Protein 3D31 (pdb70)

Solvent-accessible surface area: 52824 Å² total; per-residue (Å²): 60,4,48,4,77,57,0,23,61,153,54,217,111,14,55,2,55,107,0,59,13,123,3,99,70,25,28,4,0,0,2,1,12,10,111,35,52,2,3,22,35,8,0,15,2,0,1,16,43,44,85,18,96,60,25,95,1,36,5,73,60,133,68,4,10,84,82,35,5,33,144,11,68,3,0,16,8,5,51,93,36,14,13,0,57,65,19,26,0,92,94,0,0,37,2,0,12,118,16,57,167,85,198,66,93,148,84,11,85,55,10,0,140,90,3,159,1,101,136,4,33,119,94,90,5,156,92,10,65,30,14,46,39,4,56,0,4,2,0,12,3,10,2,22,75,6,126,8,2,0,1,4,12,6,0,37,62,26,96,105,216,46,29,55,78,4,10,111,16,4,57,58,6,10,134,161,37,164,1,1,2,2,4,0,0,83,41,46,40,10,2,30,21,20,15,62,59,0,0,3,4,54,108,0,92,58,46,26,54,9,133,29,90,82,0,23,96,142,48,63,150,51,140,1,40,100,70,10,28,27,85,4,15,11,127,8,123,0,68,29,27,129,152,32,27,0,102,1,102,13,63,156,25,48,1,9,0,24,28,118,13,125,88,38,27,124,1,44,3,40,4,131,4,50,21,0,6,2,2,142,49,59,52,178,21,2,22,68,2,40,17,109,16,152,11,64,90,29,133,74,103,49,16,34,0,73,8,77,2,80,4,52,6,84,2,21,0,15,4,3,83,139,4,10,118,124,52,112,78,61,102,36,28,82,8,45,0,8,1,12,0,16,17,8,117,16,39,78,61,4,47,5,76,56,0,24,60,151,55,218,110,14,54,2,57,110,0,59,14,124,4,100,71,25,28,4,0,1,2,1,12,10,111,35,53,2,2,25,34,7,0,16,3,0,0,16,42,43,84,17,94,60,25,95,1,36,5,74,61,134,68,3,10,85,79,35,5,31,145,11,68,5,0,19,7,6,52,92,35,14,12,0,56,67,26,24,0,93,94,0,0,37,3,0,13,123,18,58,168,85,199,66,95,150,83,11,86,57,9,0,138,93,4,158,0,101,133,5,33,119,95,89,4,155,92,10,64,30,13,46,39,4,55,0,4,2,0,12,3,12,2,22,75,5,122,7,2,0,1,5,12,6,0,36,62,25,96,107,217,45,29,56,77,5,9,110,16,3,56,56,6,9,136,164,36,165,0,1,2,2,4,0,0,85,41,46,40,9,2,32,21,20,15,59,60,0,0,2,5,53,108,0,92,57,46,26,54,8,132,28,89,82,0,23,94,140,48,63,149,51,139,0,41,100,69,10,27,26,87,4,16,12,130,8,122,0,67,29,27,127,135,32,21,0,103,1,102,13,63,154,26,50,1,9,0,23,29,117,13,127,88,39,26,124,1,44,2,41,5,130,4,57,25,0,6,2,3,144,47,60,49,165,15,2,23,60,2,40,16,109,16,151,10,63,88,28,134,74,103,54,30,39,1,75,9,79,3,80,4,54,6,84,1,20,0,16,4,5,95,134,5,8,120,124,53,112,78,61,101,36,28,79,8,44,0,8,1,12,1,17,16,8,116,17,41,80,121,19,40,158,83,19,41,129,33,10,94,47,0,22,69,34,0,82,80,2,21,38,10,0,37,144,22,0,87,80,118,39,117,62,15,18,93,157,7,52,54,60,201,52,2,91,69,3,20,143,26,0,43,104,0,0,104,52,0,10,85,64,0,62,102,19,0,12,8,0,1,8,5,13,18,54,90,122,72,141,23,63,206,99,24,46,25,22,5,40,16,3,24,7,11,0,8,1,0,1,0,0,0,0,3,3,3,12,3,65,96,2,99,71,6,97,90,63,127,100,174,96,136,31,97,73,18,58,34,0,0,16,14,0,2,6,0,4,0,0,5,43,0,4,67,26,0,57,114,0,0,139,62,9,58,71,72,22,11,32,6,0,51,2,6,6,0,43,22,129,33,0,22,116,74,0,0,50,61,44,0,46,208,89,18,112,91,0,17,26,65,1,50,9,10,0,4,2,1,1,0,0,1,3,4,1,0,38,131,52,42,1,0,0,0,2,0,8,26,45,21,106,72,155,29,35,82,35,0,9,8,4,0,0,40,0,5,75,36,10,64,53,28,28,136,124,71,140,123,21,41,159,82,21,44,129,33,12,95,48,0,22,68,36,1,85,77,2,22,37,11,0,37,141,22,0,86,80,115,41,113,61,14,17,94,154,6,52,54,59,203,52,2,91,67,3,20,140,25,0,43,103,0,0,103,51,0,10,84,65,0,64,104,19,0,12,8,0,1,6,5,13,16,52,88,122,72,139,23,62,206,97,23,46,24,21,5,40,16,3,26,7,11,0,7,1,0,0,0,0,0,0,3,1,4,13,3,66,99,2,100,71,6,98,91,62,127,99,174,96,137,31,100,72,18,58,35,0,0,14,15,0,1,6,0,4,0,0,4,43,0,3,66,26,0,57,114,0,0,140,62,8,58,71,66,20,11,31,7,0,48,4,8,7,0,42,22,129,40,0,23,111,89,1,0,51,63,43,0,47,207,93,18,112,92,0,17,26,62,0,51,10,10,0,3,2,1,0,1,0,1,2,5,1,0,36,132,53,43,2,0,0,0,2,0,8,27,43,22,105,72,154,30,37,82,33,0,10,8,4,0,0,40,0,4,76,37,10,66,59,21,31,137,123,69,140

Secondary structure (DSSP, 8-state):
-EEEEEEEEE-SS-EEEEEEEEE-TT-EEEEE---THHHHHHHHHHHTSS--SEEEEEETTEE-TTS-HHHHT-EEE-TT----TTS-HHHHHHHHHHHH----HHHHHHHHHHTT-TTTTTS-GGGS-HHHHHHHHHHHHTTS--SEEEEESSSTTS-HHHHHHHHHHHHHHHHHTT-EEEEEES-HHHHHHH-SEEEEESSS-EEEEE-HHHHHSS--TTHHHHHH-S-EEEEEEEEEEETTEEEEEETTEEEEEESS--TT-EEEEEE-GGGEEEESS---BS-SEEEEEEEEEEEE-SSEEEEEEESSSEEEEEEETTHHHHS---TT-EEEEEE-GGG-EEE-/-EEEEEEEEE-SS-EEEEEEEEE-TT-EEEEE---THHHHHHHHHHHTSS--SEEEEEETTEE-TTS-HHHHT-EEE-TT----TTS-HHHHHHHHHHHH----HHHHHHHHHHTT-TTTTTS-GGGS-HHHHHHHHHHHHTTS--SEEEEESSSTTS-HHHHHHHHHHHHHHHHHTT-EEEEEES-HHHHHHH-SEEEEESSS-EEEEE-HHHHHSS--TTHHHHHH-S-EEEEEEEEEEETTEEEEEETTEEEEEESS--TT-EEEEEE-GGGEEEESS----S--EEEEEEEEEEEE-SSEEEEEEESSSEEEEEEEHHHHHHS---TT-EEEEEE-GGG-EEE-/-HHHHHHHHHHHHHHHHHHHHHHHHHHHHHHTHHHHHHHHH-HHHHHHHHHHHHHHHHHHHHHHHHHHHHHHHHTT---TTHHHHHHHHHGGGTS-HHHHHHHHHHHHSTTSTTTGGGTTT---TTSHHHHHHHHHHHHHHHHHHHHHHHHHHS-HHHHHHHHHTT--HHHHIIIIIHHHHHHHHHHHHHHHHHHHHT--HHHHHHH-TT--HHHHHHHHHHHSTTTTTHHHHHHHHHHHHHHHHHH-/-HHHHHHHHHHHHHHHHHHHHHHHHHHHHHHTHHHHHHHHH-HHHHHHHHHHHHHHHHHHHHHHHHHHHHHHHHTT---TTHHHHHHHHHGGGTS-HHHHHHHHHHHHSTTSTTTGGGTTT---TTSHHHHHHHHHHHHHHHHHHHHHHHHHHS-HHHHHHHHHTT--HHHHIIIIIHHHHHHHHHHHHHHHHHHHHT--HHHHHHH-TT--HHHHHHHHHHHSTTTTTHHHHHHHHHHHHHHHHHH-

Sequence (1192 aa):
MIEIESLSRKWKNFSLDNLSLKVESGEYFVILGPTGAGKTLFLELIAGFHVPDSGRILLDGKDVTDLSPEKHDIAFVYQNYSLFPHMNVKKNLEFGMRMKKIKDPKRVLDTARDLKIEHLLDRNPLTLSGGEQQRVALARALVTNPKILLLDEPLSALDPRTQENAREMLSVLHKKNKLTVLHITHDQTEARIMADRIAVVMDGKLIQVGKPEEIFEKPVEGRVASFVGFENVLKGRVISAEQGLLRIRVGEVVIDAAGDMEVGDQVYAFLRPENIALSKSSTQSSIRNSLQGRVTEAWVLGALVRVKVDCGVPLNVLITRRSAEEMELSPGVQIYARFKASSVHVLRMIEIESLSRKWKNFSLDNLSLKVESGEYFVILGPTGAGKTLFLELIAGFHVPDSGRILLDGKDVTDLSPEKHDIAFVYQNYSLFPHMNVKKNLEFGMRMKKIKDPKRVLDTARDLKIEHLLDRNPLTLSGGEQQRVALARALVTNPKILLLDEPLSALDPRTQENAREMLSVLHKKNKLTVLHITHDQTEARIMADRIAVVMDGKLIQVGKPEEIFEKPVEGRVASFVGFENVLKGRVISAEQGLLRIRVGEVVIDAAGDMEVGDQVYAFLRPENIALSKSSTQSSIRNSLQGRVTEAWVLGALVRVKVDCGVPLNVLITRRSAEEMELSPGVQIYARFKASSVHVLRPLTFVFSFLLLVLFLFIFLTLSNMIFEQITEDFSGLVKAAGNRSVISSIFLSLYAGFLATLLALLLGAPTGYILARFDFPGKRLVESIIDVPVVVPHTVAGIALLTVFGSRGLIGEPLESYIQFRDALPGIVVAMLFVSMPYLANSAREGFKSVDPRLENAARSLGAPLWKAFFFVTLPLSARYLLIGSVMTWARAISEFGAVVILAYYPMVGPTLIYDRFISYGLSASRPIAVLLILVTLSIFLVIRPLTFVFSFLLLVLFLFIFLTLSNMIFEQITEDFSGLVKAAGNRSVISSIFLSLYAGFLATLLALLLGAPTGYILARFDFPGKRLVESIIDVPVVVPHTVAGIALLTVFGSRGLIGEPLESYIQFRDALPGIVVAMLFVSMPYLANSAREGFKSVDPRLENAARSLGAPLWKAFFFVTLPLSARYLLIGSVMTWARAISEFGAVVILAYYPMVGPTLIYDRFISYGLSASRPIAVLLILVTLSIFLVIR

GO terms:
  GO:0005515 protein binding (F, IPI)

B-factor: mean 101.83, std 33.11, range [4.25, 200.0]

Structure (mmCIF, N/CA/C/O backbone):
data_3D31
#
_entry.id   3D31
#
_cell.length_a   92.840
_cell.length_b   139.460
_cell.length_c   207.330
_cell.angle_alpha   90.00
_cell.angle_beta   90.00
_cell.angle_gamma   90.00
#
_symmetry.space_group_name_H-M   'P 21 21 21'
#
loop_
_entity.id
_entity.type
_entity.pdbx_description
1 polymer 'Sulfate/molybdate ABC transporter, ATP-binding protein'
2 polymer 'Sulfate/molybdate ABC transporter, permease protein'
3 non-polymer TUNGSTATE(VI)ION
#
loop_
_atom_site.group_PDB
_atom_site.id
_atom_site.type_symbol
_atom_site.label_atom_id
_atom_site.label_alt_id
_atom_site.label_comp_id
_atom_site.label_asym_id
_atom_site.label_entity_id
_atom_site.label_seq_id
_atom_site.pdbx_PDB_ins_code
_atom_site.Cartn_x
_atom_site.Cartn_y
_atom_site.Cartn_z
_atom_site.occupancy
_atom_site.B_iso_or_equiv
_atom_site.auth_seq_id
_atom_site.auth_comp_id
_atom_site.auth_asym_id
_atom_site.auth_atom_id
_atom_site.pdbx_PDB_model_num
ATOM 1 N N . MET A 1 1 ? 41.542 105.412 221.526 1.00 68.65 1 MET A N 1
ATOM 2 C CA . MET A 1 1 ? 42.145 105.953 222.779 1.00 68.65 1 MET A CA 1
ATOM 3 C C . MET A 1 1 ? 42.083 107.481 222.827 1.00 68.65 1 MET A C 1
ATOM 4 O O . MET A 1 1 ? 41.684 108.073 223.839 1.00 68.65 1 MET A O 1
ATOM 9 N N . ILE A 1 2 ? 42.475 108.119 221.726 1.00 60.29 2 ILE A N 1
ATOM 10 C CA . ILE A 1 2 ? 42.500 109.573 221.654 1.00 60.29 2 ILE A CA 1
ATOM 11 C C . ILE A 1 2 ? 41.291 110.151 220.953 1.00 60.29 2 ILE A C 1
ATOM 12 O O . ILE A 1 2 ? 41.049 109.872 219.781 1.00 60.29 2 ILE A O 1
ATOM 17 N N . GLU A 1 3 ? 40.523 110.954 221.671 1.00 60.49 3 GLU A N 1
ATOM 18 C CA . GLU A 1 3 ? 39.387 111.598 221.056 1.00 60.49 3 GLU A CA 1
ATOM 19 C C . GLU A 1 3 ? 39.378 113.085 221.348 1.00 60.49 3 GLU A C 1
ATOM 20 O O . GLU A 1 3 ? 39.369 113.499 222.513 1.00 60.49 3 GLU A O 1
ATOM 26 N N . ILE A 1 4 ? 39.414 113.883 220.285 1.00 73.50 4 ILE A N 1
ATOM 27 C CA . ILE A 1 4 ? 39.340 115.326 220.417 1.00 73.50 4 ILE A CA 1
ATOM 28 C C . ILE A 1 4 ? 37.890 115.631 220.089 1.00 73.50 4 ILE A C 1
ATOM 29 O O . ILE A 1 4 ? 37.391 115.230 219.030 1.00 73.50 4 ILE A O 1
ATOM 34 N N . GLU A 1 5 ? 37.217 116.352 220.998 1.00 72.17 5 GLU A N 1
ATOM 35 C CA . GLU A 1 5 ? 35.785 116.700 220.917 1.00 72.17 5 GLU A CA 1
ATOM 36 C C . GLU A 1 5 ? 35.536 118.176 220.798 1.00 72.17 5 GLU A C 1
ATOM 37 O O . GLU A 1 5 ? 35.673 118.926 221.766 1.00 72.17 5 GLU A O 1
ATOM 43 N N . SER A 1 6 ? 35.184 118.629 219.600 1.00 84.12 6 SER A N 1
ATOM 44 C CA . SER A 1 6 ? 34.870 120.059 219.392 1.00 84.12 6 SER A CA 1
ATOM 45 C C . SER A 1 6 ? 35.962 120.926 220.005 1.00 84.12 6 SER A C 1
ATOM 46 O O . SER A 1 6 ? 35.589 121.852 220.757 1.00 84.12 6 SER A O 1
ATOM 49 N N . LEU A 1 7 ? 37.233 120.745 219.681 1.00 103.26 7 LEU A N 1
ATOM 50 C CA . LEU A 1 7 ? 38.315 121.496 220.287 1.00 103.26 7 LEU A CA 1
ATOM 51 C C . LEU A 1 7 ? 38.492 122.850 219.637 1.00 103.26 7 LEU A C 1
ATOM 52 O O . LEU A 1 7 ? 38.199 123.033 218.453 1.00 103.26 7 LEU A O 1
ATOM 57 N N . SER A 1 8 ? 38.975 123.797 220.431 1.00 73.37 8 SER A N 1
ATOM 58 C CA . SER A 1 8 ? 39.209 125.170 219.988 1.00 73.37 8 SER A CA 1
ATOM 59 C C . SER A 1 8 ? 40.067 125.914 221.014 1.00 73.37 8 SE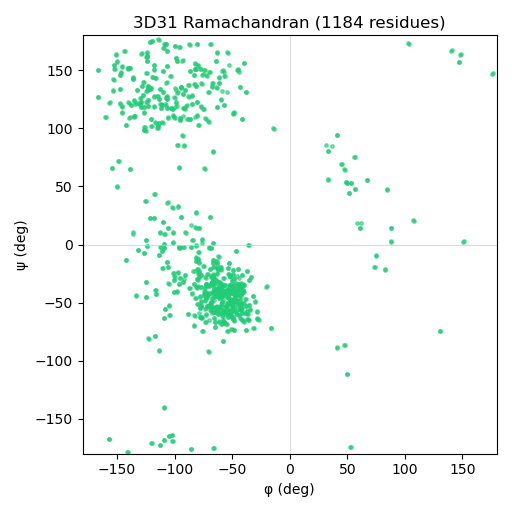R A C 1
ATOM 60 O O . SER A 1 8 ? 39.753 125.941 222.208 1.00 73.37 8 SER A O 1
ATOM 63 N N . ARG A 1 9 ? 41.153 126.513 220.543 1.00 83.44 9 ARG A N 1
ATOM 64 C CA . ARG A 1 9 ? 42.058 127.268 221.397 1.00 83.44 9 ARG A CA 1
ATOM 65 C C . ARG A 1 9 ? 42.615 128.393 220.539 1.00 83.44 9 ARG A C 1
ATOM 66 O O . ARG A 1 9 ? 42.803 128.217 219.333 1.00 83.44 9 ARG A O 1
ATOM 74 N N . LYS A 1 10 ? 42.865 129.552 221.142 1.00 105.78 10 LYS A N 1
ATOM 75 C CA . LYS A 1 10 ? 43.382 130.683 220.379 1.00 105.78 10 LYS A CA 1
ATOM 76 C C . LYS A 1 10 ? 44.644 131.309 220.931 1.00 105.78 10 LYS A C 1
ATOM 77 O O . LYS A 1 10 ? 44.663 131.831 222.039 1.00 105.78 10 LYS A O 1
ATOM 83 N N . TRP A 1 11 ? 45.696 131.259 220.127 1.00 134.79 11 TRP A N 1
ATOM 84 C CA . TRP A 1 11 ? 46.974 131.822 220.503 1.00 134.79 11 TRP A CA 1
ATOM 85 C C . TRP A 1 11 ? 47.240 133.068 219.663 1.00 134.79 11 TRP A C 1
ATOM 86 O O . TRP A 1 11 ? 46.336 133.559 218.984 1.00 134.79 11 TRP A O 1
ATOM 97 N N . LYS A 1 12 ? 48.467 133.580 219.700 1.00 120.20 12 LYS A N 1
ATOM 98 C CA . LYS A 1 12 ? 48.796 134.783 218.944 1.00 120.20 12 LYS A CA 1
ATOM 99 C C . LYS A 1 12 ? 49.066 134.588 217.447 1.00 120.20 12 LYS A C 1
ATOM 100 O O . LYS A 1 12 ? 49.119 135.564 216.699 1.00 120.20 12 LYS A O 1
ATOM 106 N N . ASN A 1 13 ? 49.226 133.343 217.003 1.00 174.19 13 ASN A N 1
ATOM 107 C CA . ASN A 1 13 ? 49.475 133.081 215.583 1.00 174.19 13 ASN A CA 1
ATOM 108 C C . ASN A 1 13 ? 48.785 131.824 215.047 1.00 174.19 13 ASN A C 1
ATOM 109 O O . ASN A 1 13 ? 48.710 131.628 213.833 1.00 174.19 13 ASN A O 1
ATOM 114 N N . PHE A 1 14 ? 48.283 130.981 215.948 1.00 124.78 14 PHE A N 1
ATOM 115 C CA . PHE A 1 14 ? 47.614 129.741 215.555 1.00 124.78 14 PHE A CA 1
ATOM 116 C C . PHE A 1 14 ? 46.186 129.707 216.087 1.00 124.78 14 PHE A C 1
ATOM 117 O O . PHE A 1 14 ? 45.936 130.020 217.251 1.00 124.78 14 PHE A O 1
ATOM 125 N N . SER A 1 15 ? 45.252 129.328 215.226 1.00 114.57 15 SER A N 1
ATOM 126 C CA . SER A 1 15 ? 43.852 129.257 215.611 1.00 114.57 15 SER A CA 1
ATOM 127 C C . SER A 1 15 ? 43.298 127.865 215.379 1.00 114.57 15 SER A C 1
ATOM 128 O O . SER A 1 15 ? 43.389 127.332 214.274 1.00 114.57 15 SER A O 1
ATOM 131 N N . LEU A 1 16 ? 42.740 127.268 216.424 1.00 114.66 16 LEU A N 1
ATOM 132 C CA . LEU A 1 16 ? 42.141 125.947 216.303 1.00 114.66 16 LEU A CA 1
ATOM 133 C C . LEU A 1 16 ? 40.632 126.086 216.475 1.00 114.66 16 LEU A C 1
ATOM 134 O O . LEU A 1 16 ? 40.168 126.501 217.538 1.00 114.66 16 LEU A O 1
ATOM 139 N N . ASP A 1 17 ? 39.867 125.745 215.440 1.00 101.45 17 ASP A N 1
ATOM 140 C CA . ASP A 1 17 ? 38.415 125.824 215.525 1.00 101.45 17 ASP A CA 1
ATOM 141 C C . ASP A 1 17 ? 37.746 124.487 215.231 1.00 101.45 17 ASP A C 1
ATOM 142 O O . ASP A 1 17 ? 38.133 123.773 214.300 1.00 101.45 17 ASP A O 1
ATOM 147 N N . ASN A 1 18 ? 36.767 124.151 216.068 1.00 109.96 18 ASN A N 1
ATOM 148 C CA . ASN A 1 18 ? 35.986 122.924 215.942 1.00 109.96 18 ASN A CA 1
ATOM 149 C C . ASN A 1 18 ? 36.783 121.750 215.383 1.00 109.96 18 ASN A C 1
ATOM 150 O O . ASN A 1 18 ? 36.710 121.433 214.195 1.00 109.96 18 ASN A O 1
ATOM 155 N N . LEU A 1 19 ? 37.557 121.110 216.245 1.00 94.07 19 LEU A N 1
ATOM 156 C CA . LEU A 1 19 ? 38.339 119.967 215.823 1.00 94.07 19 LEU A CA 1
ATOM 157 C C . LEU A 1 19 ? 37.802 118.718 216.483 1.00 94.07 19 LEU A C 1
ATOM 158 O O . LEU A 1 19 ? 37.737 118.622 217.712 1.00 94.07 19 LEU A O 1
ATOM 163 N N . SER A 1 20 ? 37.399 117.764 215.659 1.00 72.58 20 SER A N 1
ATOM 164 C CA . SER A 1 20 ? 36.888 116.512 216.176 1.00 72.58 20 SER A CA 1
ATOM 165 C C . SER A 1 20 ? 37.626 115.348 215.524 1.00 72.58 20 SER A C 1
ATOM 166 O O . SER A 1 20 ? 37.740 115.290 214.306 1.00 72.58 20 SER A O 1
ATOM 169 N N . LEU A 1 21 ? 38.136 114.429 216.337 1.00 79.25 21 LEU A N 1
ATOM 170 C CA . LEU A 1 21 ? 38.853 113.279 215.802 1.00 79.25 21 LEU A CA 1
ATOM 171 C C . LEU A 1 21 ? 38.758 112.097 216.725 1.00 79.25 21 LEU A C 1
ATOM 172 O O . LEU A 1 21 ? 38.591 112.253 217.930 1.00 79.25 21 LEU A O 1
ATOM 177 N N . LYS A 1 22 ? 38.893 110.912 216.146 1.00 83.73 22 LYS A N 1
ATOM 178 C CA . LYS A 1 22 ? 38.853 109.683 216.907 1.00 83.73 22 LYS A CA 1
ATOM 179 C C . LYS A 1 22 ? 39.988 108.786 216.439 1.00 83.73 22 LYS A C 1
ATOM 180 O O . LYS A 1 22 ? 39.970 108.293 215.309 1.00 83.73 22 LYS A O 1
ATOM 186 N N . VAL A 1 23 ? 40.997 108.603 217.282 1.00 59.57 23 VAL A N 1
ATOM 187 C CA . VAL A 1 23 ? 42.086 107.697 216.939 1.00 59.57 23 VAL A CA 1
ATOM 188 C C . VAL A 1 23 ? 41.744 106.445 217.751 1.00 59.57 23 VAL A C 1
ATOM 189 O O . VAL A 1 23 ? 41.690 106.516 218.985 1.00 59.57 23 VAL A O 1
ATOM 193 N N . GLU A 1 24 ? 41.476 105.321 217.075 1.00 72.82 24 GLU A N 1
ATOM 194 C CA . GLU A 1 24 ? 41.130 104.080 217.775 1.00 72.82 24 GLU A CA 1
ATOM 195 C C . GLU A 1 24 ? 42.386 103.368 218.245 1.00 72.82 24 GLU A C 1
ATOM 196 O O . GLU A 1 24 ? 43.448 103.491 217.625 1.00 72.82 24 GLU A O 1
ATOM 202 N N . SER A 1 25 ? 42.259 102.620 219.340 1.00 73.11 25 SER A N 1
ATOM 203 C CA . SER A 1 25 ? 43.383 101.894 219.925 1.00 73.11 25 SER A CA 1
ATOM 204 C C . SER A 1 25 ? 44.296 101.160 218.927 1.00 73.11 25 SER A C 1
ATOM 205 O O . SER A 1 25 ? 43.816 100.498 218.002 1.00 73.11 25 SER A O 1
ATOM 208 N N . GLY A 1 26 ? 45.610 101.294 219.127 1.00 83.48 26 GLY A N 1
ATOM 209 C CA . GLY A 1 26 ? 46.591 100.638 218.274 1.00 83.48 26 GLY A CA 1
ATOM 210 C C . GLY A 1 26 ? 46.794 101.238 216.892 1.00 83.48 26 GLY A C 1
ATOM 211 O O . GLY A 1 26 ? 47.710 100.859 216.163 1.00 83.48 26 GLY A O 1
ATOM 212 N N . GLU A 1 27 ? 45.935 102.179 216.534 1.00 63.35 27 GLU A N 1
ATOM 213 C CA . GLU A 1 27 ? 45.997 102.846 215.245 1.00 63.35 27 GLU A CA 1
ATOM 214 C C . GLU A 1 27 ? 47.130 103.890 215.241 1.00 63.35 27 GLU A C 1
ATOM 215 O O . GLU A 1 27 ? 47.332 104.591 216.235 1.00 63.35 27 GLU A O 1
ATOM 221 N N . TYR A 1 28 ? 47.883 103.980 214.143 1.00 41.28 28 TYR A N 1
ATOM 222 C CA . TYR A 1 28 ? 48.966 104.965 214.034 1.00 41.28 28 TYR A CA 1
ATOM 223 C C . TYR A 1 28 ? 48.406 106.159 213.258 1.00 41.28 28 TYR A C 1
ATOM 224 O O . TYR A 1 28 ? 48.554 106.244 212.033 1.00 41.28 28 TYR A O 1
ATOM 233 N N . PHE A 1 29 ? 47.757 107.073 213.977 1.00 65.61 29 PHE A N 1
ATOM 234 C CA . PHE A 1 29 ? 47.131 108.241 213.362 1.00 65.61 29 PHE A CA 1
ATOM 235 C C . PHE A 1 29 ? 48.104 109.370 213.073 1.00 65.61 29 PHE A C 1
ATOM 236 O O . PHE A 1 29 ? 48.934 109.694 213.904 1.00 65.61 29 PHE A O 1
ATOM 244 N N . VAL A 1 30 ? 47.989 109.981 211.900 1.00 62.61 30 VAL A N 1
ATOM 245 C CA . VAL A 1 30 ? 48.895 111.064 211.531 1.00 62.61 30 VAL A CA 1
ATOM 246 C C . VAL A 1 30 ? 48.232 112.382 211.136 1.00 62.61 30 VAL A C 1
ATOM 247 O O . VAL A 1 30 ? 47.429 112.431 210.211 1.00 62.61 30 VAL A O 1
ATOM 251 N N . ILE A 1 31 ? 48.574 113.456 211.837 1.00 66.07 31 ILE A N 1
ATOM 252 C CA . ILE A 1 31 ? 48.033 114.764 211.508 1.00 66.07 31 ILE A CA 1
ATOM 253 C C . ILE A 1 31 ? 49.024 115.383 210.525 1.00 66.07 31 ILE A C 1
ATOM 254 O O . ILE A 1 31 ? 50.231 115.346 210.754 1.00 66.07 31 ILE A O 1
ATOM 259 N N . LEU A 1 32 ? 48.507 115.936 209.427 1.00 59.75 32 LEU A N 1
ATOM 260 C CA . LEU A 1 32 ? 49.340 116.499 208.366 1.00 59.75 32 LEU A CA 1
ATOM 261 C C . LEU A 1 32 ? 48.993 117.927 208.002 1.00 59.75 32 LEU A C 1
ATOM 262 O O . LEU A 1 32 ? 47.819 118.279 207.943 1.00 59.75 32 LEU A O 1
ATOM 267 N N . GLY A 1 33 ? 50.014 118.745 207.760 1.00 132.48 33 GLY A N 1
ATOM 268 C CA . GLY A 1 33 ? 49.759 120.120 207.373 1.00 132.48 33 GLY A CA 1
ATOM 269 C C . GLY A 1 33 ? 50.486 121.230 208.106 1.00 132.48 33 GLY A C 1
ATOM 270 O O . GLY A 1 33 ? 51.422 121.822 207.551 1.00 132.48 33 GLY A O 1
ATOM 271 N N . PRO A 1 34 ? 50.084 121.534 209.359 1.00 200.00 34 PRO A N 1
ATOM 272 C CA . PRO A 1 34 ? 50.684 122.591 210.189 1.00 200.00 34 PRO A CA 1
ATOM 273 C C . PRO A 1 34 ? 52.204 122.711 210.108 1.00 200.00 34 PRO A C 1
ATOM 274 O O . PRO A 1 34 ? 52.894 121.756 209.752 1.00 200.00 34 PRO A O 1
ATOM 278 N N . THR A 1 35 ? 52.716 123.897 210.428 1.00 183.85 35 THR A N 1
ATOM 279 C CA . THR A 1 35 ? 54.153 124.135 210.391 1.00 183.85 35 THR A CA 1
ATOM 280 C C . THR A 1 35 ? 54.636 124.612 211.764 1.00 183.85 35 THR A C 1
ATOM 281 O O . THR A 1 35 ? 54.183 125.639 212.274 1.00 183.85 35 THR A O 1
ATOM 285 N N . GLY A 1 36 ? 55.536 123.831 212.358 1.00 141.32 36 GLY A N 1
ATOM 286 C CA . GLY A 1 36 ? 56.115 124.146 213.656 1.00 141.32 36 GLY A CA 1
ATOM 287 C C . GLY A 1 36 ? 55.200 124.700 214.731 1.00 141.32 36 GLY A C 1
ATOM 288 O O . GLY A 1 36 ? 54.653 123.947 215.537 1.00 141.32 36 GLY A O 1
ATOM 289 N N . ALA A 1 37 ? 55.057 126.023 214.754 1.00 118.72 37 ALA A N 1
ATOM 290 C CA . ALA A 1 37 ? 54.218 126.705 215.732 1.00 118.72 37 ALA A CA 1
ATOM 291 C C . ALA A 1 37 ? 52.959 125.898 216.000 1.00 118.72 37 ALA A C 1
ATOM 292 O O . ALA A 1 37 ? 52.643 125.583 217.144 1.00 118.72 37 ALA A O 1
ATOM 294 N N . GLY A 1 38 ? 52.250 125.552 214.934 1.00 116.17 38 GLY A N 1
ATOM 295 C CA . GLY A 1 38 ? 51.026 124.788 215.084 1.00 116.17 38 GLY A CA 1
ATOM 296 C C . GLY A 1 38 ? 51.226 123.395 215.650 1.00 116.17 38 GLY A C 1
ATOM 297 O O . GLY A 1 38 ? 50.858 123.123 216.795 1.00 116.17 38 GLY A O 1
ATOM 298 N N . LYS A 1 39 ? 51.806 122.514 214.836 1.00 105.21 39 LYS A N 1
ATOM 299 C CA . LYS A 1 39 ? 52.067 121.127 215.217 1.00 105.21 39 LYS A CA 1
ATOM 300 C C . LYS A 1 39 ? 52.339 120.995 216.708 1.00 105.21 39 LYS A C 1
ATOM 301 O O . LYS A 1 39 ? 51.516 120.487 217.468 1.00 105.21 39 LYS A O 1
ATOM 307 N N . THR A 1 40 ? 53.506 121.479 217.108 1.00 78.10 40 THR A N 1
ATOM 308 C CA . THR A 1 40 ? 53.958 121.418 218.487 1.00 78.10 40 THR A CA 1
ATOM 309 C C . THR A 1 40 ? 52.928 121.834 219.537 1.00 78.10 40 THR A C 1
ATOM 310 O O . THR A 1 40 ? 52.858 121.229 220.603 1.00 78.10 40 THR A O 1
ATOM 314 N N . LEU A 1 41 ? 52.118 122.846 219.247 1.00 56.93 41 LEU A N 1
ATOM 315 C CA . LEU A 1 41 ? 51.120 123.287 220.222 1.00 56.93 41 LEU A CA 1
ATOM 316 C C . LEU A 1 41 ? 49.921 122.371 220.269 1.00 56.93 41 LEU A C 1
ATOM 317 O O . LEU A 1 41 ? 49.489 121.967 221.342 1.00 56.93 41 LEU A O 1
ATOM 322 N N . PHE A 1 42 ? 49.379 122.052 219.101 1.00 66.61 42 PHE A N 1
ATOM 323 C CA . PHE A 1 42 ? 48.240 121.157 219.026 1.00 66.61 42 PHE A CA 1
ATOM 324 C C . PHE A 1 42 ? 48.546 119.933 219.888 1.00 66.61 42 PHE A C 1
ATOM 325 O O . PHE A 1 42 ? 47.718 119.489 220.686 1.00 66.61 42 PHE A O 1
ATOM 333 N N . LEU A 1 43 ? 49.754 119.399 219.729 1.00 41.82 43 LEU A N 1
ATOM 334 C CA . LEU A 1 43 ? 50.187 118.241 220.484 1.00 41.82 43 LEU A CA 1
ATOM 335 C C . LEU A 1 43 ? 50.316 118.557 221.955 1.00 41.82 43 LEU A C 1
ATOM 336 O O . LEU A 1 43 ? 49.957 117.735 222.791 1.00 41.82 43 LEU A O 1
ATOM 341 N N . GLU A 1 44 ? 50.831 119.741 222.277 1.00 62.81 44 GLU A N 1
ATOM 342 C CA . GLU A 1 44 ? 50.986 120.133 223.677 1.00 62.81 44 GLU A CA 1
ATOM 343 C C . GLU A 1 44 ? 49.618 120.222 224.349 1.00 62.81 44 GLU A C 1
ATOM 344 O O . GLU A 1 44 ? 49.446 119.786 225.489 1.00 62.81 44 GLU A O 1
ATOM 350 N N . LEU A 1 45 ? 48.643 120.774 223.638 1.00 69.49 45 LEU A N 1
ATOM 351 C CA . LEU A 1 45 ? 47.294 120.885 224.174 1.00 69.49 45 LEU A CA 1
ATOM 352 C C . LEU A 1 45 ? 46.731 119.495 224.471 1.00 69.49 45 LEU A C 1
ATOM 353 O O . LEU A 1 45 ? 46.028 119.300 225.471 1.00 69.49 45 LEU A O 1
ATOM 358 N N . ILE A 1 46 ? 47.033 118.534 223.597 1.00 40.81 46 ILE A N 1
ATOM 359 C CA . ILE A 1 46 ? 46.597 117.146 223.795 1.00 40.81 46 ILE A CA 1
ATOM 360 C C . ILE A 1 46 ? 47.243 116.662 225.109 1.00 40.81 46 ILE A C 1
ATOM 361 O O . ILE A 1 46 ? 46.553 116.194 226.026 1.00 40.81 46 ILE A O 1
ATOM 366 N N . ALA A 1 47 ? 48.569 116.808 225.187 1.00 62.04 47 ALA A N 1
ATOM 367 C CA . ALA A 1 47 ? 49.362 116.400 226.344 1.00 62.04 47 ALA A CA 1
ATOM 368 C C . ALA A 1 47 ? 49.001 117.151 227.624 1.00 62.04 47 ALA A C 1
ATOM 369 O O . ALA A 1 47 ? 49.456 116.801 228.709 1.00 62.04 47 ALA A O 1
ATOM 371 N N . GLY A 1 48 ? 48.191 118.191 227.493 1.00 80.71 48 GLY A N 1
ATOM 372 C CA . GLY A 1 48 ? 47.768 118.935 228.662 1.00 80.71 48 GLY A CA 1
ATOM 373 C C . GLY A 1 48 ? 48.674 120.038 229.188 1.00 80.71 48 GLY A C 1
ATOM 374 O O . GLY A 1 48 ? 48.927 120.112 230.385 1.00 80.71 48 GLY A O 1
ATOM 375 N N . PHE A 1 49 ? 49.166 120.901 228.311 1.00 90.29 49 PHE A N 1
ATOM 376 C CA . PHE A 1 49 ? 50.008 122.007 228.742 1.00 90.29 49 PHE A CA 1
ATOM 377 C C . PHE A 1 49 ? 49.235 123.277 228.463 1.00 90.29 49 PHE A C 1
ATOM 378 O O . PHE A 1 49 ? 49.625 124.372 228.863 1.00 90.29 49 PHE A O 1
ATOM 386 N N . HIS A 1 50 ? 48.130 123.112 227.755 1.00 98.18 50 HIS A N 1
ATOM 387 C CA . HIS A 1 50 ? 47.274 124.222 227.402 1.00 98.18 50 HIS A CA 1
ATOM 388 C C . HIS A 1 50 ? 45.832 123.789 227.537 1.00 98.18 50 HIS A C 1
ATOM 389 O O . HIS A 1 50 ? 45.417 122.813 226.921 1.00 98.18 50 HIS A O 1
ATOM 396 N N . VAL A 1 51 ? 45.074 124.495 228.364 1.00 66.57 51 VAL A N 1
ATOM 397 C CA . VAL A 1 51 ? 43.668 124.170 228.514 1.00 66.57 51 VAL A CA 1
ATOM 398 C C . VAL A 1 51 ? 42.980 124.867 227.332 1.00 66.57 51 VAL A C 1
ATOM 399 O O . VAL A 1 51 ? 43.329 125.995 226.977 1.00 66.57 51 VAL A O 1
ATOM 403 N N . PRO A 1 52 ? 42.023 124.190 226.683 1.00 84.68 52 PRO A N 1
ATOM 404 C CA . PRO A 1 52 ? 41.336 124.815 225.550 1.00 84.68 52 PRO A CA 1
ATOM 405 C C . PRO A 1 52 ? 40.485 126.018 225.963 1.00 84.68 52 PRO A C 1
ATOM 406 O O . PRO A 1 52 ? 40.503 126.448 227.122 1.00 84.68 52 PRO A O 1
ATOM 410 N N . ASP A 1 53 ? 39.761 126.572 224.992 1.00 92.60 53 ASP A N 1
ATOM 411 C CA . ASP A 1 53 ? 38.858 127.690 225.240 1.00 92.60 53 ASP A CA 1
ATOM 412 C C . ASP A 1 53 ? 37.488 127.036 225.306 1.00 92.60 53 ASP A C 1
ATOM 413 O O . ASP A 1 53 ? 36.652 127.374 226.152 1.00 92.60 53 ASP A O 1
ATOM 418 N N . SER A 1 54 ? 37.289 126.081 224.401 1.00 90.45 54 SER A N 1
ATOM 419 C CA . SER A 1 54 ? 36.062 125.301 224.309 1.00 90.45 54 SER A CA 1
ATOM 420 C C . SER A 1 54 ? 36.447 123.891 223.865 1.00 90.45 54 SER A C 1
ATOM 421 O O . SER A 1 54 ? 37.478 123.695 223.224 1.00 90.45 54 SER A O 1
ATOM 424 N N . GLY A 1 55 ? 35.642 122.902 224.222 1.00 68.00 55 GLY A N 1
ATOM 425 C CA . GLY A 1 55 ? 35.950 121.545 223.806 1.00 68.00 55 GLY A CA 1
ATOM 426 C C . GLY A 1 55 ? 36.548 120.622 224.857 1.00 68.00 55 GLY A C 1
ATOM 427 O O . GLY A 1 55 ? 36.903 121.049 225.965 1.00 68.00 55 GLY A O 1
ATOM 428 N N . ARG A 1 56 ? 36.663 119.347 224.485 1.00 83.92 56 ARG A N 1
ATOM 429 C CA . ARG A 1 56 ? 37.200 118.304 225.350 1.00 83.92 56 ARG A CA 1
ATOM 430 C C . ARG A 1 56 ? 38.320 117.473 224.710 1.00 83.92 56 ARG A C 1
ATOM 431 O O . ARG A 1 56 ? 38.517 117.484 223.490 1.00 83.92 56 ARG A O 1
ATOM 439 N N . ILE A 1 57 ? 39.039 116.749 225.561 1.00 64.83 57 ILE A N 1
ATOM 440 C CA . ILE A 1 57 ? 40.136 115.874 225.169 1.00 64.83 57 ILE A CA 1
ATOM 441 C C . ILE A 1 57 ? 39.949 114.592 226.011 1.00 64.83 57 ILE A C 1
ATOM 442 O O . ILE A 1 57 ? 39.927 114.644 227.246 1.00 64.83 57 ILE A O 1
ATOM 447 N N . LEU A 1 58 ? 39.775 113.451 225.343 1.00 68.18 58 LEU A N 1
ATOM 448 C CA . LEU A 1 58 ? 39.521 112.192 226.040 1.00 68.18 58 LEU A CA 1
ATOM 449 C C . LEU A 1 58 ? 40.472 111.074 225.705 1.00 68.18 58 LEU A C 1
ATOM 450 O O . LEU A 1 58 ? 40.285 110.364 224.713 1.00 68.18 58 LEU A O 1
ATOM 455 N N . LEU A 1 59 ? 41.467 110.888 226.559 1.00 72.58 59 LEU A N 1
ATOM 456 C CA . LEU A 1 59 ? 42.471 109.843 226.365 1.00 72.58 59 LEU A CA 1
ATOM 457 C C . LEU A 1 59 ? 42.083 108.560 227.090 1.00 72.58 59 LEU A C 1
ATOM 458 O O . LEU A 1 59 ? 41.770 108.597 228.284 1.00 72.58 59 LEU A O 1
ATOM 463 N N . ASP A 1 60 ? 42.110 107.432 226.374 1.00 99.93 60 ASP A N 1
ATOM 464 C CA . ASP A 1 60 ? 41.756 106.142 226.966 1.00 99.93 60 ASP A CA 1
ATOM 465 C C . ASP A 1 60 ? 40.302 106.248 227.432 1.00 99.93 60 ASP A C 1
ATOM 466 O O . ASP A 1 60 ? 39.812 105.412 228.182 1.00 99.93 60 ASP A O 1
ATOM 471 N N . GLY A 1 61 ? 39.618 107.288 226.957 1.00 60.49 61 GLY A N 1
ATOM 472 C CA . GLY A 1 61 ? 38.239 107.520 227.341 1.00 60.49 61 GLY A CA 1
ATOM 473 C C . GLY A 1 61 ? 38.082 108.356 228.614 1.00 60.49 61 GLY A C 1
ATOM 474 O O . GLY A 1 61 ? 36.994 108.407 229.182 1.00 60.49 61 GLY A O 1
ATOM 475 N N . LYS A 1 62 ? 39.150 109.016 229.066 1.00 61.77 62 LYS A N 1
ATOM 476 C CA . LYS A 1 62 ? 39.097 109.849 230.273 1.00 61.77 62 LYS A CA 1
ATOM 477 C C . LYS A 1 62 ? 39.123 111.334 229.886 1.00 61.77 62 LYS A C 1
ATOM 478 O O . LYS A 1 62 ? 39.996 111.759 229.127 1.00 61.77 62 LYS A O 1
ATOM 484 N N . ASP A 1 63 ? 38.168 112.119 230.383 1.00 70.84 63 ASP A N 1
ATOM 485 C CA . ASP A 1 63 ? 38.148 113.550 230.070 1.00 70.84 63 ASP A CA 1
ATOM 486 C C . ASP A 1 63 ? 39.315 114.171 230.823 1.00 70.84 63 ASP A C 1
ATOM 487 O O . ASP A 1 63 ? 39.267 114.327 232.047 1.00 70.84 63 ASP A O 1
ATOM 492 N N . VAL A 1 64 ? 40.366 114.522 230.091 1.00 64.34 64 VAL A N 1
ATOM 493 C CA . VAL A 1 64 ? 41.573 115.075 230.702 1.00 64.34 64 VAL A CA 1
ATOM 494 C C . VAL A 1 64 ? 41.814 116.543 230.404 1.00 64.34 64 VAL A C 1
ATOM 495 O O . VAL A 1 64 ? 42.726 117.154 230.959 1.00 64.34 64 VAL A O 1
ATOM 499 N N . THR A 1 65 ? 40.975 117.099 229.537 1.00 77.40 65 THR A N 1
ATOM 500 C CA . THR A 1 65 ? 41.077 118.495 229.102 1.00 77.40 65 THR A CA 1
ATOM 501 C C . THR A 1 65 ? 41.411 119.494 230.222 1.00 77.40 65 THR A C 1
ATOM 502 O O . THR A 1 65 ? 42.014 120.551 229.969 1.00 77.40 65 THR A O 1
ATOM 506 N N . ASP A 1 66 ? 41.048 119.131 231.454 1.00 65.64 66 ASP A N 1
ATOM 507 C CA . ASP A 1 66 ? 41.284 119.972 232.631 1.00 65.64 66 ASP A CA 1
ATOM 508 C C . ASP A 1 66 ? 42.140 119.291 233.704 1.00 65.64 66 ASP A C 1
ATOM 509 O O . ASP A 1 66 ? 42.069 119.657 234.877 1.00 65.64 66 ASP A O 1
ATOM 514 N N . LEU A 1 67 ? 42.931 118.294 233.314 1.00 94.74 67 LEU A N 1
ATOM 515 C CA . LEU A 1 67 ? 43.798 117.604 234.266 1.00 94.74 67 LEU A CA 1
ATOM 516 C C . LEU A 1 67 ? 45.226 118.058 234.043 1.00 94.74 67 LEU A C 1
ATOM 517 O O . LEU A 1 67 ? 45.473 119.067 233.383 1.00 94.74 67 LEU A O 1
ATOM 522 N N . SER A 1 68 ? 46.172 117.311 234.594 1.00 83.91 68 SER A N 1
ATOM 523 C CA . SER A 1 68 ? 47.565 117.650 234.409 1.00 83.91 68 SER A CA 1
ATOM 524 C C . SER A 1 68 ? 48.320 116.560 233.674 1.00 83.91 68 SER A C 1
ATOM 525 O O . SER A 1 68 ? 47.939 115.392 233.701 1.00 83.91 68 SER A O 1
ATOM 528 N N . PRO A 1 69 ? 49.409 116.943 232.997 1.00 79.77 69 PRO A N 1
ATOM 529 C CA . PRO A 1 69 ? 50.308 116.101 232.207 1.00 79.77 69 PRO A CA 1
ATOM 530 C C . PRO A 1 69 ? 50.662 114.783 232.870 1.00 79.77 69 PRO A C 1
ATOM 531 O O . PRO A 1 69 ? 50.613 113.726 232.228 1.00 79.77 69 PRO A O 1
ATOM 535 N N . GLU A 1 70 ? 51.031 114.856 234.151 1.00 77.14 70 GLU A N 1
ATOM 536 C CA . GLU A 1 70 ? 51.396 113.663 234.918 1.00 77.14 70 GLU A CA 1
ATOM 537 C C . GLU A 1 70 ? 50.198 112.714 234.972 1.00 77.14 70 GLU A C 1
ATOM 538 O O . GLU A 1 70 ? 50.362 111.485 234.971 1.00 77.14 70 GLU A O 1
ATOM 544 N N . LYS A 1 71 ? 49.000 113.300 235.020 1.00 78.77 71 LYS A N 1
ATOM 545 C CA . LYS A 1 71 ? 47.758 112.535 235.074 1.00 78.77 71 LYS A CA 1
ATOM 546 C C . LYS A 1 71 ? 47.280 112.016 233.721 1.00 78.77 71 LYS A C 1
ATOM 547 O O . LYS A 1 71 ? 46.631 110.971 233.657 1.00 78.77 71 LYS A O 1
ATOM 553 N N . HIS A 1 72 ? 47.598 112.734 232.643 1.00 63.68 72 HIS A N 1
ATOM 554 C CA . HIS A 1 72 ? 47.213 112.298 231.304 1.00 63.68 72 HIS A CA 1
ATOM 555 C C . HIS A 1 72 ? 47.830 110.918 231.029 1.00 63.68 72 HIS A C 1
ATOM 556 O O . HIS A 1 72 ? 47.364 110.187 230.152 1.00 63.68 72 HIS A O 1
ATOM 563 N N . ASP A 1 73 ? 48.887 110.583 231.773 1.00 76.70 73 ASP A N 1
ATOM 564 C CA . ASP A 1 73 ? 49.595 109.304 231.646 1.00 76.70 73 ASP A CA 1
ATOM 565 C C . ASP A 1 73 ? 49.903 108.957 230.181 1.00 76.70 73 ASP A C 1
ATOM 566 O O . ASP A 1 73 ? 49.405 107.960 229.643 1.00 76.70 73 ASP A O 1
ATOM 571 N N . ILE A 1 74 ? 50.744 109.780 229.554 1.00 70.51 74 ILE A N 1
ATOM 572 C CA . ILE A 1 74 ? 51.119 109.591 228.161 1.00 70.51 74 ILE A CA 1
ATOM 573 C C . ILE A 1 74 ? 52.620 109.395 227.996 1.00 70.51 74 ILE A C 1
ATOM 574 O O . ILE A 1 74 ? 53.377 109.227 228.952 1.00 70.51 74 ILE A O 1
ATOM 579 N N . ALA A 1 75 ? 53.015 109.420 226.736 1.00 54.15 75 ALA A N 1
ATOM 580 C CA . ALA A 1 75 ? 54.379 109.309 226.288 1.00 54.15 75 ALA A CA 1
ATOM 581 C C . ALA A 1 75 ? 54.468 110.515 225.341 1.00 54.15 75 ALA A C 1
ATOM 582 O O . ALA A 1 75 ? 53.635 110.671 224.440 1.00 54.15 75 ALA A O 1
ATOM 584 N N . PHE A 1 76 ? 55.458 111.377 225.559 1.00 78.64 76 PHE A N 1
ATOM 585 C CA . PHE A 1 76 ? 55.630 112.574 224.738 1.00 78.64 76 PHE A CA 1
ATOM 586 C C . PHE A 1 76 ? 57.074 112.779 224.304 1.00 78.64 76 PHE A C 1
ATOM 587 O O . PHE A 1 76 ? 57.978 112.901 225.130 1.00 78.64 76 PHE A O 1
ATOM 595 N N . VAL A 1 77 ? 57.298 112.832 223.004 1.00 71.08 77 VAL A N 1
ATOM 596 C CA . VAL A 1 77 ? 58.643 113.033 222.526 1.00 71.08 77 VAL A CA 1
ATOM 597 C C . VAL A 1 77 ? 58.746 114.197 221.555 1.00 71.08 77 VAL A C 1
ATOM 598 O O . VAL A 1 77 ? 58.430 114.057 220.367 1.00 71.08 77 VAL A O 1
ATOM 602 N N . TYR A 1 78 ? 59.172 115.347 222.083 1.00 62.31 78 TYR A N 1
ATOM 603 C CA . TYR A 1 78 ? 59.352 116.547 221.279 1.00 62.31 78 TYR A CA 1
ATOM 604 C C . TYR A 1 78 ? 60.268 116.230 220.102 1.00 62.31 78 TYR A C 1
ATOM 605 O O . TYR A 1 78 ? 60.941 115.200 220.097 1.00 62.31 78 TYR A O 1
ATOM 614 N N . GLN A 1 79 ? 60.309 117.120 219.114 1.00 72.18 79 GLN A N 1
ATOM 615 C CA . GLN A 1 79 ? 61.163 116.908 217.962 1.00 72.18 79 GLN A CA 1
ATOM 616 C C . GLN A 1 79 ? 62.624 116.871 218.400 1.00 72.18 79 GLN A C 1
ATOM 617 O O . GLN A 1 79 ? 63.401 116.023 217.956 1.00 72.18 79 GLN A O 1
ATOM 623 N N . ASN A 1 80 ? 62.983 117.801 219.281 1.00 75.58 80 ASN A N 1
ATOM 624 C CA . ASN A 1 80 ? 64.336 117.914 219.813 1.00 75.58 80 ASN A CA 1
ATOM 625 C C . ASN A 1 80 ? 64.382 117.185 221.134 1.00 75.58 80 ASN A C 1
ATOM 626 O O . ASN A 1 80 ? 64.537 117.822 222.168 1.00 75.58 80 ASN A O 1
ATOM 631 N N . TYR A 1 81 ? 64.223 115.866 221.095 1.00 91.47 81 TYR A N 1
ATOM 632 C CA . TYR A 1 81 ? 64.238 115.005 222.281 1.00 91.47 81 TYR A CA 1
ATOM 633 C C . TYR A 1 81 ? 64.791 115.712 223.509 1.00 91.47 81 TYR A C 1
ATOM 634 O O . TYR A 1 81 ? 66.007 115.824 223.680 1.00 91.47 81 TYR A O 1
ATOM 643 N N . SER A 1 82 ? 63.893 116.172 224.373 1.00 57.48 82 SER A N 1
ATOM 644 C CA . SER A 1 82 ? 64.289 116.917 225.556 1.00 57.48 82 SER A CA 1
ATOM 645 C C . SER A 1 82 ? 64.901 116.082 226.666 1.00 57.48 82 SER A C 1
ATOM 646 O O . SER A 1 82 ? 64.335 115.977 227.747 1.00 57.48 82 SER A O 1
ATOM 649 N N . LEU A 1 83 ? 66.074 115.508 226.411 1.00 67.32 83 LEU A N 1
ATOM 650 C CA . LEU A 1 83 ? 66.745 114.689 227.414 1.00 67.32 83 LEU A CA 1
ATOM 651 C C . LEU A 1 83 ? 67.306 115.573 228.522 1.00 67.32 83 LEU A C 1
ATOM 652 O O . LEU A 1 83 ? 67.725 116.705 228.270 1.00 67.32 83 LEU A O 1
ATOM 657 N N . PHE A 1 84 ? 67.292 115.063 229.750 1.00 62.16 84 PHE A N 1
ATOM 658 C CA . PHE A 1 84 ? 67.826 115.802 230.890 1.00 62.16 84 PHE A CA 1
ATOM 659 C C . PHE A 1 84 ? 69.355 115.641 230.893 1.00 62.16 84 PHE A C 1
ATOM 660 O O . PHE A 1 84 ? 69.878 114.553 231.153 1.00 62.16 84 PHE A O 1
ATOM 668 N N . PRO A 1 85 ? 70.087 116.734 230.605 1.00 67.33 85 PRO A N 1
ATOM 669 C CA . PRO A 1 85 ? 71.554 116.801 230.540 1.00 67.33 85 PRO A CA 1
ATOM 670 C C . PRO A 1 85 ? 72.367 116.537 231.796 1.00 67.33 85 PRO A C 1
ATOM 671 O O . PRO A 1 85 ? 73.571 116.344 231.711 1.00 67.33 85 PRO A O 1
ATOM 675 N N . HIS A 1 86 ? 71.732 116.533 232.958 1.00 81.12 86 HIS A N 1
ATOM 676 C CA . HIS A 1 86 ? 72.465 116.283 234.189 1.00 81.12 86 HIS A CA 1
ATOM 677 C C . HIS A 1 86 ? 72.161 114.887 234.721 1.00 81.12 86 HIS A C 1
ATOM 678 O O . HIS A 1 86 ? 72.081 114.686 235.928 1.00 81.12 86 HIS A O 1
ATOM 685 N N . MET A 1 87 ? 71.987 113.926 233.815 1.00 87.61 87 MET A N 1
ATOM 686 C CA . MET A 1 87 ? 71.688 112.536 234.186 1.00 87.61 87 MET A CA 1
ATOM 687 C C . MET A 1 87 ? 72.107 111.590 233.068 1.00 87.61 87 MET A C 1
ATOM 688 O O . MET A 1 87 ? 71.637 111.719 231.939 1.00 87.61 87 MET A O 1
ATOM 693 N N . ASN A 1 88 ? 72.976 110.633 233.370 1.00 90.36 88 ASN A N 1
ATOM 694 C CA . ASN A 1 88 ? 73.402 109.689 232.349 1.00 90.36 88 ASN A CA 1
ATOM 695 C C . ASN A 1 88 ? 72.147 108.995 231.848 1.00 90.36 88 ASN A C 1
ATOM 696 O O . ASN A 1 88 ? 71.187 108.827 232.601 1.00 90.36 88 ASN A O 1
ATOM 701 N N . VAL A 1 89 ? 72.158 108.593 230.581 1.00 74.95 89 VAL A N 1
ATOM 702 C CA . VAL A 1 89 ? 71.012 107.917 229.966 1.00 74.95 89 VAL A CA 1
ATOM 703 C C . VAL A 1 89 ? 70.147 107.155 230.969 1.00 74.95 89 VAL A C 1
ATOM 704 O O . VAL A 1 89 ? 68.975 107.492 231.172 1.00 74.95 89 VAL A O 1
ATOM 708 N N . LYS A 1 90 ? 70.727 106.126 231.582 1.00 70.32 90 LYS A N 1
ATOM 709 C CA . LYS A 1 90 ? 70.015 105.317 232.561 1.00 70.32 90 LYS A CA 1
ATOM 710 C C . LYS A 1 90 ? 69.187 106.187 233.514 1.00 70.32 90 LYS A C 1
ATOM 711 O O . LYS A 1 90 ? 67.971 106.012 233.621 1.00 70.32 90 LYS A O 1
ATOM 717 N N . LYS A 1 91 ? 69.836 107.134 234.188 1.00 95.27 91 LYS A N 1
ATOM 718 C CA . LYS A 1 91 ? 69.138 108.013 235.127 1.00 95.27 91 LYS A CA 1
ATOM 719 C C . LYS A 1 91 ? 67.893 108.615 234.497 1.00 95.27 91 LYS A C 1
ATOM 720 O O . LYS A 1 91 ? 66.863 108.787 235.157 1.00 95.27 91 LYS A O 1
ATOM 726 N N . ASN A 1 92 ? 67.990 108.937 233.214 1.00 77.39 92 ASN A N 1
ATOM 727 C CA . ASN A 1 92 ? 66.849 109.476 232.510 1.00 77.39 92 ASN A CA 1
ATOM 728 C C . ASN A 1 92 ? 65.743 108.442 232.509 1.00 77.39 92 ASN A C 1
ATOM 729 O O . ASN A 1 92 ? 64.654 108.703 233.026 1.00 77.39 92 ASN A O 1
ATOM 734 N N . LEU A 1 93 ? 66.026 107.271 231.943 1.00 63.30 93 LEU A N 1
ATOM 735 C CA . LEU A 1 93 ? 65.050 106.184 231.889 1.00 63.30 93 LEU A CA 1
ATOM 736 C C . LEU A 1 93 ? 64.334 106.041 233.219 1.00 63.30 93 LEU A C 1
ATOM 737 O O . LEU A 1 93 ? 63.097 106.002 233.285 1.00 63.30 93 LEU A O 1
ATOM 742 N N . GLU A 1 94 ? 65.143 105.962 234.272 1.00 81.09 94 GLU A N 1
ATOM 743 C CA . GLU A 1 94 ? 64.690 105.814 235.654 1.00 81.09 94 GLU A CA 1
ATOM 744 C C . GLU A 1 94 ? 63.629 106.838 236.034 1.00 81.09 94 GLU A C 1
ATOM 745 O O . GLU A 1 94 ? 62.576 106.489 236.567 1.00 81.09 94 GLU A O 1
ATOM 751 N N . PHE A 1 95 ? 63.939 108.104 235.765 1.00 82.98 95 PHE A N 1
ATOM 752 C CA . PHE A 1 95 ? 63.060 109.219 236.086 1.00 82.98 95 PHE A CA 1
ATOM 753 C C . PHE A 1 95 ? 61.574 108.877 236.096 1.00 82.98 95 PHE A C 1
ATOM 754 O O . PHE A 1 95 ? 60.917 108.967 237.131 1.00 82.98 95 PHE A O 1
ATOM 762 N N . GLY A 1 96 ? 61.045 108.487 234.942 1.00 91.25 96 GLY A N 1
ATOM 763 C CA . GLY A 1 96 ? 59.638 108.146 234.858 1.00 91.25 96 GLY A CA 1
ATOM 764 C C . GLY A 1 96 ? 59.208 107.228 235.981 1.00 91.25 96 GLY A C 1
ATOM 765 O O . GLY A 1 96 ? 58.157 107.420 236.594 1.00 91.25 96 GLY A O 1
ATOM 766 N N . MET A 1 97 ? 60.033 106.221 236.241 1.00 83.33 97 MET A N 1
ATOM 767 C CA . MET A 1 97 ? 59.788 105.241 237.294 1.00 83.33 97 MET A CA 1
ATOM 768 C C . MET A 1 97 ? 59.681 105.905 238.661 1.00 83.33 97 MET A C 1
ATOM 769 O O . MET A 1 97 ? 58.612 105.927 239.283 1.00 83.33 97 MET A O 1
ATOM 774 N N . ARG A 1 98 ? 60.813 106.428 239.123 1.00 130.38 98 ARG A N 1
ATOM 775 C CA . ARG A 1 98 ? 60.890 107.107 240.403 1.00 130.38 98 ARG A CA 1
ATOM 776 C C . ARG A 1 98 ? 59.707 108.054 240.578 1.00 130.38 98 ARG A C 1
ATOM 777 O O . ARG A 1 98 ? 59.210 108.236 241.688 1.00 130.38 98 ARG A O 1
ATOM 785 N N . MET A 1 99 ? 59.257 108.651 239.478 1.00 71.03 99 MET A N 1
ATOM 786 C CA . MET A 1 99 ? 58.128 109.581 239.509 1.00 71.03 99 MET A CA 1
ATOM 787 C C . MET A 1 99 ? 56.764 108.967 239.868 1.00 71.03 99 MET A C 1
ATOM 788 O O . MET A 1 99 ? 55.995 109.562 240.623 1.00 71.03 99 MET A O 1
ATOM 793 N N . LYS A 1 100 ? 56.460 107.789 239.330 1.00 107.64 100 LYS A N 1
ATOM 794 C CA . LYS A 1 100 ? 55.187 107.144 239.619 1.00 107.64 100 LYS A CA 1
ATOM 795 C C . LYS A 1 100 ? 55.336 106.043 240.654 1.00 107.64 100 LYS A C 1
ATOM 796 O O . LYS A 1 100 ? 54.407 105.263 240.894 1.00 107.64 100 LYS A O 1
ATOM 802 N N . LYS A 1 101 ? 56.518 106.005 241.266 1.00 118.69 101 LYS A N 1
ATOM 803 C CA . LYS A 1 101 ? 56.874 105.035 242.298 1.00 118.69 101 LYS A CA 1
ATOM 804 C C . LYS A 1 101 ? 56.712 103.595 241.845 1.00 118.69 101 LYS A C 1
ATOM 805 O O . LYS A 1 101 ? 55.748 102.922 242.216 1.00 118.69 101 LYS A O 1
ATOM 811 N N . ILE A 1 102 ? 57.651 103.133 241.026 1.00 103.33 102 ILE A N 1
ATOM 812 C CA . ILE A 1 102 ? 57.618 101.762 240.545 1.00 103.33 102 ILE A CA 1
ATOM 813 C C . ILE A 1 102 ? 58.930 101.056 240.894 1.00 103.33 102 ILE A C 1
ATOM 814 O O . ILE A 1 102 ? 59.948 101.699 241.209 1.00 103.33 102 ILE A O 1
ATOM 819 N N . LYS A 1 103 ? 58.899 99.728 240.847 1.00 144.39 103 LYS A N 1
ATOM 820 C CA . LYS A 1 103 ? 60.057 98.926 241.224 1.00 144.39 103 LYS A CA 1
ATOM 821 C C . LYS A 1 103 ? 60.883 98.264 240.099 1.00 144.39 103 LYS A C 1
ATOM 822 O O . LYS A 1 103 ? 62.097 98.460 240.022 1.00 144.39 103 LYS A O 1
ATOM 828 N N . ASP A 1 104 ? 60.226 97.522 239.212 1.00 135.69 104 ASP A N 1
ATOM 829 C CA . ASP A 1 104 ? 60.919 96.743 238.190 1.00 135.69 104 ASP A CA 1
ATOM 830 C C . ASP A 1 104 ? 62.125 97.211 237.384 1.00 135.69 104 ASP A C 1
ATOM 831 O O . ASP A 1 104 ? 62.002 98.063 236.511 1.00 135.69 104 ASP A O 1
ATOM 836 N N . PRO A 1 105 ? 63.323 96.652 237.680 1.00 104.20 105 PRO A N 1
ATOM 837 C CA . PRO A 1 105 ? 64.510 97.040 236.918 1.00 104.20 105 PRO A CA 1
ATOM 838 C C . PRO A 1 105 ? 64.470 96.224 235.616 1.00 104.20 105 PRO A C 1
ATOM 839 O O . PRO A 1 105 ? 65.251 96.470 234.688 1.00 104.20 105 PRO A O 1
ATOM 843 N N . LYS A 1 106 ? 63.578 95.230 235.552 1.00 176.90 106 LYS A N 1
ATOM 844 C CA . LYS A 1 106 ? 63.437 94.444 234.319 1.00 176.90 106 LYS A CA 1
ATOM 845 C C . LYS A 1 106 ? 62.922 95.435 233.248 1.00 176.90 106 LYS A C 1
ATOM 846 O O . LYS A 1 106 ? 63.577 95.640 232.229 1.00 176.90 106 LYS A O 1
ATOM 852 N N . ARG A 1 107 ? 61.773 96.070 233.501 1.00 152.83 107 ARG A N 1
ATOM 853 C CA . ARG A 1 107 ? 61.182 97.047 232.573 1.00 152.83 107 ARG A CA 1
ATOM 854 C C . ARG A 1 107 ? 62.241 97.987 232.001 1.00 152.83 107 ARG A C 1
ATOM 855 O O . ARG A 1 107 ? 62.257 98.284 230.807 1.00 152.83 107 ARG A O 1
ATOM 863 N N . VAL A 1 108 ? 63.124 98.453 232.873 1.00 96.85 108 VAL A N 1
ATOM 864 C CA . VAL A 1 108 ? 64.186 99.351 232.456 1.00 96.85 108 VAL A CA 1
ATOM 865 C C . VAL A 1 108 ? 65.249 98.663 231.580 1.00 96.85 108 VAL A C 1
ATOM 866 O O . VAL A 1 108 ? 65.544 99.143 230.486 1.00 96.85 108 VAL A O 1
ATOM 870 N N . LEU A 1 109 ? 65.810 97.541 232.024 1.00 111.25 109 LEU A N 1
ATOM 871 C CA . LEU A 1 109 ? 66.816 96.866 231.200 1.00 111.25 109 LEU A CA 1
ATOM 872 C C . LEU A 1 109 ? 66.174 96.340 229.916 1.00 111.25 109 LEU A C 1
ATOM 873 O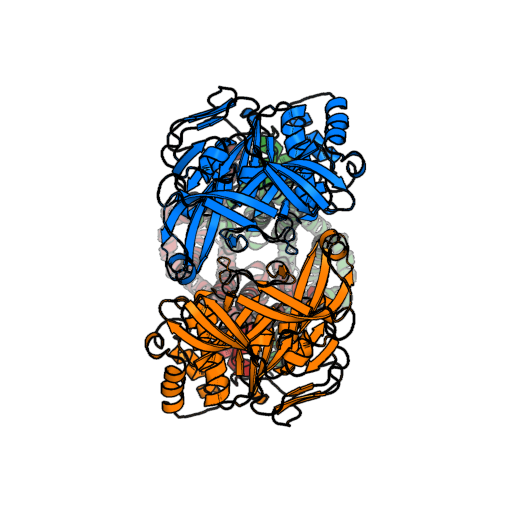 O . LEU A 1 109 ? 66.813 96.337 228.867 1.00 111.25 109 LEU A O 1
ATOM 878 N N . ASP A 1 110 ? 64.909 95.922 229.995 1.00 100.43 110 ASP A N 1
ATOM 879 C CA . ASP A 1 110 ? 64.183 95.434 228.812 1.00 100.43 110 ASP A CA 1
ATOM 880 C C . ASP A 1 110 ? 63.831 96.588 227.853 1.00 100.43 110 ASP A C 1
ATOM 881 O O . ASP A 1 110 ? 63.927 96.441 226.631 1.00 100.43 110 ASP A O 1
ATOM 886 N N . THR A 1 111 ? 63.402 97.722 228.408 1.00 84.41 111 THR A N 1
ATOM 887 C CA . THR A 1 111 ? 63.058 98.887 227.592 1.00 84.41 111 THR A CA 1
ATOM 888 C C . THR A 1 111 ? 64.340 99.318 226.888 1.00 84.41 111 THR A C 1
ATOM 889 O O . THR A 1 111 ? 64.331 99.597 225.686 1.00 84.41 111 THR A O 1
ATOM 893 N N . ALA A 1 112 ? 65.444 99.331 227.640 1.00 61.70 112 ALA A N 1
ATOM 894 C CA . ALA A 1 112 ? 66.761 99.714 227.122 1.00 61.70 112 ALA A CA 1
ATOM 895 C C . ALA A 1 112 ? 67.189 98.830 225.962 1.00 61.70 112 ALA A C 1
ATOM 896 O O . ALA A 1 112 ? 67.860 99.297 225.039 1.00 61.70 112 ALA A O 1
ATOM 898 N N . ARG A 1 113 ? 66.796 97.556 226.021 1.00 112.98 113 ARG A N 1
ATOM 899 C CA . ARG A 1 113 ? 67.107 96.584 224.971 1.00 112.98 113 ARG A CA 1
ATOM 900 C C . ARG A 1 113 ? 66.245 96.879 223.760 1.00 112.98 113 ARG A C 1
ATOM 901 O O . ARG A 1 113 ? 66.754 97.065 222.654 1.00 112.98 113 ARG A O 1
ATOM 909 N N . ASP A 1 114 ? 64.933 96.918 223.983 1.00 88.99 114 ASP A N 1
ATOM 910 C CA . ASP A 1 114 ? 63.976 97.206 222.920 1.00 88.99 114 ASP A CA 1
ATOM 911 C C . ASP A 1 114 ? 64.435 98.343 221.999 1.00 88.99 114 ASP A C 1
ATOM 912 O O . ASP A 1 114 ? 64.140 98.330 220.806 1.00 88.99 114 ASP A O 1
ATOM 917 N N . LEU A 1 115 ? 65.151 99.323 222.544 1.00 95.86 115 LEU A N 1
ATOM 918 C CA . LEU A 1 115 ? 65.619 100.442 221.733 1.00 95.86 115 LEU A CA 1
ATOM 919 C C . LEU A 1 115 ? 67.112 100.399 221.428 1.00 95.86 115 LEU A C 1
ATOM 920 O O . LEU A 1 115 ? 67.696 101.388 220.978 1.00 95.86 115 LEU A O 1
ATOM 925 N N . LYS A 1 116 ? 67.717 99.244 221.672 1.00 100.88 116 LYS A N 1
ATOM 926 C CA . LYS A 1 116 ? 69.137 99.039 221.420 1.00 100.88 116 LYS A CA 1
ATOM 927 C C . LYS A 1 116 ? 70.028 100.112 222.051 1.00 100.88 116 LYS A C 1
ATOM 928 O O . LYS A 1 116 ? 70.958 100.601 221.407 1.00 100.88 116 LYS A O 1
ATOM 934 N N . ILE A 1 117 ? 69.761 100.476 223.302 1.00 115.68 117 ILE A N 1
ATOM 935 C CA . ILE A 1 117 ? 70.579 101.493 223.953 1.00 115.68 117 ILE A CA 1
ATOM 936 C C . ILE A 1 117 ? 71.483 100.964 225.058 1.00 115.68 117 ILE A C 1
ATOM 937 O O . ILE A 1 117 ? 72.240 101.736 225.644 1.00 115.68 117 ILE A O 1
ATOM 942 N N . GLU A 1 118 ? 71.401 99.670 225.358 1.00 96.21 118 GLU A N 1
ATOM 943 C CA . GLU A 1 118 ? 72.227 99.088 226.417 1.00 96.21 118 GLU A CA 1
ATOM 944 C C . GLU A 1 118 ? 73.651 99.651 226.463 1.00 96.21 118 GLU A C 1
ATOM 945 O O . GLU A 1 118 ? 74.157 100.016 227.533 1.00 96.21 118 GLU A O 1
ATOM 951 N N . HIS A 1 119 ? 74.289 99.724 225.298 1.00 119.63 119 HIS A N 1
ATOM 952 C CA . HIS A 1 119 ? 75.658 100.211 225.197 1.00 119.63 119 HIS A CA 1
ATOM 953 C C . HIS A 1 119 ? 75.879 101.693 225.530 1.00 119.63 119 HIS A C 1
ATOM 954 O O . HIS A 1 119 ? 77.019 102.115 225.744 1.00 119.63 119 HIS A O 1
ATOM 961 N N . LEU A 1 120 ? 74.800 102.474 225.568 1.00 97.89 120 LEU A N 1
ATOM 962 C CA . LEU A 1 120 ? 74.872 103.912 225.862 1.00 97.89 120 LEU A CA 1
ATOM 963 C C . LEU A 1 120 ? 74.356 104.233 227.266 1.00 97.89 120 LEU A C 1
ATOM 964 O O . LEU A 1 120 ? 74.574 105.330 227.787 1.00 97.89 120 LEU A O 1
ATOM 969 N N . LEU A 1 121 ? 73.660 103.263 227.852 1.00 80.70 121 LEU A N 1
ATOM 970 C CA . LEU A 1 121 ? 73.060 103.362 229.182 1.00 80.70 121 LEU A CA 1
ATOM 971 C C . LEU A 1 121 ? 73.839 104.212 230.194 1.00 80.70 121 LEU A C 1
ATOM 972 O O . LEU A 1 121 ? 73.261 104.805 231.109 1.00 80.70 121 LEU A O 1
ATOM 977 N N . ASP A 1 122 ? 75.151 104.277 230.000 1.00 76.47 122 ASP A N 1
ATOM 978 C CA . ASP A 1 122 ? 76.051 104.997 230.890 1.00 76.47 122 ASP A CA 1
ATOM 979 C C . ASP A 1 122 ? 76.501 106.400 230.425 1.00 76.47 122 ASP A C 1
ATOM 980 O O . ASP A 1 122 ? 76.798 107.264 231.252 1.00 76.47 122 ASP A O 1
ATOM 985 N N . ARG A 1 123 ? 76.538 106.635 229.116 1.00 101.05 123 ARG A N 1
ATOM 986 C CA . ARG A 1 123 ? 76.968 107.930 228.585 1.00 101.05 123 ARG A CA 1
ATOM 987 C C . ARG A 1 123 ? 76.070 109.108 228.969 1.00 101.05 123 ARG A C 1
ATOM 988 O O . ARG A 1 123 ? 74.951 108.919 229.440 1.00 101.05 123 ARG A O 1
ATOM 996 N N . ASN A 1 124 ? 76.582 110.323 228.774 1.00 83.54 124 ASN A N 1
ATOM 997 C CA . ASN A 1 124 ? 75.852 111.549 229.099 1.00 83.54 124 ASN A CA 1
ATOM 998 C C . ASN A 1 124 ? 75.201 112.170 227.865 1.00 83.54 124 ASN A C 1
ATOM 999 O O . ASN A 1 124 ? 75.877 112.505 226.894 1.00 83.54 124 ASN A O 1
ATOM 1004 N N . PRO A 1 125 ? 73.866 112.341 227.904 1.00 78.80 125 PRO A N 1
ATOM 1005 C CA . PRO A 1 125 ? 73.016 112.903 226.852 1.00 78.80 125 PRO A CA 1
ATOM 1006 C C . PRO A 1 125 ? 73.635 113.776 225.757 1.00 78.80 125 PRO A C 1
ATOM 1007 O O . PRO A 1 125 ? 73.207 113.702 224.612 1.00 78.80 125 PRO A O 1
ATOM 1011 N N . LEU A 1 126 ? 74.634 114.587 226.085 1.00 89.69 126 LEU A N 1
ATOM 1012 C CA . LEU A 1 126 ? 75.244 115.452 225.079 1.00 89.69 126 LEU A CA 1
ATOM 1013 C C . LEU A 1 126 ? 76.248 114.798 224.128 1.00 89.69 126 LEU A C 1
ATOM 1014 O O . LEU A 1 126 ? 76.585 115.380 223.095 1.00 89.69 126 LEU A O 1
ATOM 1019 N N . THR A 1 127 ? 76.736 113.606 224.460 1.00 145.94 127 THR A N 1
ATOM 1020 C CA . THR A 1 127 ? 77.689 112.930 223.579 1.00 145.94 127 THR A CA 1
ATOM 1021 C C . THR A 1 127 ? 76.973 112.005 222.593 1.00 145.94 127 THR A C 1
ATOM 1022 O O . THR A 1 127 ? 77.607 111.399 221.727 1.00 145.94 127 THR A O 1
ATOM 1026 N N . LEU A 1 128 ? 75.648 111.924 222.722 1.00 72.94 128 LEU A N 1
ATOM 1027 C CA . LEU A 1 128 ? 74.807 111.078 221.866 1.00 72.94 128 LEU A CA 1
ATOM 1028 C C . LEU A 1 128 ? 74.380 111.775 220.567 1.00 72.94 128 LEU A C 1
ATOM 1029 O O . LEU A 1 128 ? 74.212 112.994 220.529 1.00 72.94 128 LEU A O 1
ATOM 1034 N N . SER A 1 129 ? 74.193 110.993 219.506 1.00 72.31 129 SER A N 1
ATOM 1035 C CA . SER A 1 129 ? 73.771 111.537 218.213 1.00 72.31 129 SER A CA 1
ATOM 1036 C C . SER A 1 129 ? 72.248 111.616 218.149 1.00 72.31 129 SER A C 1
ATOM 1037 O O . SER A 1 129 ? 71.554 111.111 219.034 1.00 72.31 129 SER A O 1
ATOM 1040 N N . GLY A 1 130 ? 71.729 112.235 217.094 1.00 97.26 130 GLY A N 1
ATOM 1041 C CA . GLY A 1 130 ? 70.288 112.340 216.956 1.00 97.26 130 GLY A CA 1
ATOM 1042 C C . GLY A 1 130 ? 69.554 111.090 217.422 1.00 97.26 130 GLY A C 1
ATOM 1043 O O . GLY A 1 130 ? 68.931 111.082 218.491 1.00 97.26 130 GLY A O 1
ATOM 1044 N N . GLY A 1 131 ? 69.634 110.031 216.619 1.00 72.23 131 GLY A N 1
ATOM 1045 C CA . GLY A 1 131 ? 68.973 108.782 216.948 1.00 72.23 131 GLY A CA 1
ATOM 1046 C C . GLY A 1 131 ? 69.282 108.334 218.359 1.00 72.23 131 GLY A C 1
ATOM 1047 O O . GLY A 1 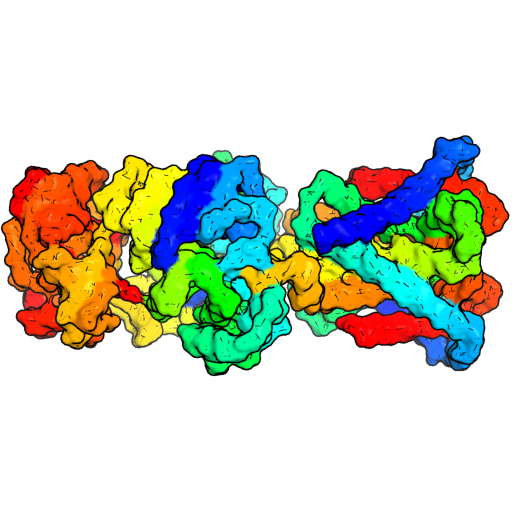131 ? 68.364 108.059 219.131 1.00 72.23 131 GLY A O 1
ATOM 1048 N N . GLU A 1 132 ? 70.567 108.261 218.701 1.00 67.03 132 GLU A N 1
ATOM 1049 C CA . GLU A 1 132 ? 70.973 107.846 220.039 1.00 67.03 132 GLU A CA 1
ATOM 1050 C C . GLU A 1 132 ? 70.130 108.608 221.051 1.00 67.03 132 GLU A C 1
ATOM 1051 O O . GLU A 1 132 ? 69.542 108.018 221.958 1.00 67.03 132 GLU A O 1
ATOM 1057 N N . GLN A 1 133 ? 70.049 109.923 220.887 1.00 63.04 133 GLN A N 1
ATOM 1058 C CA . GLN A 1 133 ? 69.234 110.713 221.789 1.00 63.04 133 GLN A CA 1
ATOM 1059 C C . GLN A 1 133 ? 67.761 110.323 221.644 1.00 63.04 133 GLN A C 1
ATOM 1060 O O . GLN A 1 133 ? 67.099 109.979 222.628 1.00 63.04 133 GLN A O 1
ATOM 1066 N N . GLN A 1 134 ? 67.258 110.366 220.415 1.00 61.18 134 GLN A N 1
ATOM 1067 C CA . GLN A 1 134 ? 65.872 110.008 220.140 1.00 61.18 134 GLN A CA 1
ATOM 1068 C C . GLN A 1 134 ? 65.435 108.680 220.762 1.00 61.18 134 GLN A C 1
ATOM 1069 O O . GLN A 1 134 ? 64.307 108.557 221.261 1.00 61.18 134 GLN A O 1
ATOM 1075 N N . ARG A 1 135 ? 66.320 107.683 220.706 1.00 53.05 135 ARG A N 1
ATOM 1076 C CA . ARG A 1 135 ? 66.040 106.359 221.266 1.00 53.05 135 ARG A CA 1
ATOM 1077 C C . ARG A 1 135 ? 65.876 106.510 222.761 1.00 53.05 135 ARG A C 1
ATOM 1078 O O . ARG A 1 135 ? 64.846 106.153 223.336 1.00 53.05 135 ARG A O 1
ATOM 1086 N N . VAL A 1 136 ? 66.932 107.033 223.374 1.00 60.55 136 VAL A N 1
ATOM 1087 C CA . VAL A 1 136 ? 66.966 107.279 224.798 1.00 60.55 136 VAL A CA 1
ATOM 1088 C C . VAL A 1 136 ? 65.665 107.992 225.163 1.00 60.55 136 VAL A C 1
ATOM 1089 O O . VAL A 1 136 ? 65.043 107.705 226.185 1.00 60.55 136 VAL A O 1
ATOM 1093 N N . ALA A 1 137 ? 65.254 108.911 224.299 1.00 61.98 137 ALA A N 1
ATOM 1094 C CA . ALA A 1 137 ? 64.026 109.664 224.497 1.00 61.98 137 ALA A CA 1
ATOM 1095 C C . ALA A 1 137 ? 62.843 108.711 224.621 1.00 61.98 137 ALA A C 1
ATOM 1096 O O . ALA A 1 137 ? 62.200 108.605 225.684 1.00 61.98 137 ALA A O 1
ATOM 1098 N N . LEU A 1 138 ? 62.568 108.033 223.507 1.00 64.01 138 LEU A N 1
ATOM 1099 C CA . LEU A 1 138 ? 61.494 107.046 223.410 1.00 64.01 138 LEU A CA 1
ATOM 1100 C C . LEU A 1 138 ? 61.623 106.047 224.568 1.00 64.01 138 LEU A C 1
ATOM 1101 O O . LEU A 1 138 ? 60.630 105.569 225.132 1.00 64.01 138 LEU A O 1
ATOM 1106 N N . ALA A 1 139 ? 62.865 105.741 224.921 1.00 48.38 139 ALA A N 1
ATOM 1107 C CA . ALA A 1 139 ? 63.130 104.825 226.002 1.00 48.38 139 ALA A CA 1
ATOM 1108 C C . ALA A 1 139 ? 62.423 105.279 227.270 1.00 48.38 139 ALA A C 1
ATOM 1109 O O . ALA A 1 139 ? 61.479 104.642 227.694 1.00 48.38 139 ALA A O 1
ATOM 1111 N N . ARG A 1 140 ? 62.852 106.395 227.853 1.00 93.63 140 ARG A N 1
ATOM 1112 C CA . ARG A 1 140 ? 62.257 106.870 229.105 1.00 93.63 140 ARG A CA 1
ATOM 1113 C C . ARG A 1 140 ? 60.818 107.272 228.956 1.00 93.63 140 ARG A C 1
ATOM 1114 O O . ARG A 1 140 ? 60.037 107.188 229.908 1.00 93.63 140 ARG A O 1
ATOM 1122 N N . ALA A 1 141 ? 60.474 107.732 227.763 1.00 76.15 141 ALA A N 1
ATOM 1123 C CA . ALA A 1 141 ? 59.108 108.145 227.512 1.00 76.15 141 ALA A CA 1
ATOM 1124 C C . ALA A 1 141 ? 58.170 106.936 227.560 1.00 76.15 141 ALA A C 1
ATOM 1125 O O . ALA A 1 141 ? 56.993 107.061 227.898 1.00 76.15 141 ALA A O 1
ATOM 1127 N N . LEU A 1 142 ? 58.714 105.766 227.242 1.00 70.52 142 LEU A N 1
ATOM 1128 C CA . LEU A 1 142 ? 57.941 104.530 227.222 1.00 70.52 142 LEU A CA 1
ATOM 1129 C C . LEU A 1 142 ? 58.262 103.523 228.333 1.00 70.52 142 LEU A C 1
ATOM 1130 O O . LEU A 1 142 ? 57.954 102.344 228.188 1.00 70.52 142 LEU A O 1
ATOM 1135 N N . VAL A 1 143 ? 58.881 103.956 229.431 1.00 68.32 143 VAL A N 1
ATOM 1136 C CA . VAL A 1 143 ? 59.204 103.020 230.516 1.00 68.32 143 VAL A CA 1
ATOM 1137 C C . VAL A 1 143 ? 57.982 102.838 231.416 1.00 68.32 143 VAL A C 1
ATOM 1138 O O . VAL A 1 143 ? 57.751 101.752 231.939 1.00 68.32 143 VAL A O 1
ATOM 1142 N N . THR A 1 144 ? 57.198 103.907 231.577 1.00 78.26 144 THR A N 1
ATOM 1143 C CA . THR A 1 144 ? 55.971 103.890 232.382 1.00 78.26 144 THR A CA 1
ATOM 1144 C C . THR A 1 144 ? 54.944 103.052 231.646 1.00 78.26 144 THR A C 1
ATOM 1145 O O . THR A 1 144 ? 53.835 102.847 232.129 1.00 78.26 144 THR A O 1
ATOM 1149 N N . ASN A 1 145 ? 55.346 102.586 230.468 1.00 86.28 145 ASN A N 1
ATOM 1150 C CA . ASN A 1 145 ? 54.527 101.790 229.544 1.00 86.28 145 ASN A CA 1
ATOM 1151 C C . ASN A 1 145 ? 53.113 102.313 229.346 1.00 86.28 145 ASN A C 1
ATOM 1152 O O . ASN A 1 145 ? 52.131 101.697 229.785 1.00 86.28 145 ASN A O 1
ATOM 1157 N N . PRO A 1 146 ? 52.986 103.467 228.680 1.00 77.52 146 PRO A N 1
ATOM 1158 C CA . PRO A 1 146 ? 51.619 103.949 228.489 1.00 77.52 146 PRO A CA 1
ATOM 1159 C C . PRO A 1 146 ? 51.118 103.266 227.218 1.00 77.52 146 PRO A C 1
ATOM 1160 O O . PRO A 1 146 ? 51.815 102.430 226.630 1.00 77.52 146 PRO A O 1
ATOM 1164 N N . LYS A 1 147 ? 49.915 103.607 226.788 1.00 70.34 147 LYS A N 1
ATOM 1165 C CA . LYS A 1 147 ? 49.397 103.014 225.572 1.00 70.34 147 LYS A CA 1
ATOM 1166 C C . LYS A 1 147 ? 49.447 104.064 224.468 1.00 70.34 147 LYS A C 1
ATOM 1167 O O . LYS A 1 147 ? 49.661 103.736 223.295 1.00 70.34 147 LYS A O 1
ATOM 1173 N N . ILE A 1 148 ? 49.252 105.325 224.860 1.00 81.96 148 ILE A N 1
ATOM 1174 C CA . ILE A 1 148 ? 49.242 106.460 223.939 1.00 81.96 148 ILE A CA 1
ATOM 1175 C C . ILE A 1 148 ? 50.613 107.134 223.798 1.00 81.96 148 ILE A C 1
ATOM 1176 O O . ILE A 1 148 ? 51.155 107.646 224.771 1.00 81.96 148 ILE A O 1
ATOM 1181 N N . LEU A 1 149 ? 51.167 107.113 222.581 1.00 51.67 149 LEU A N 1
ATOM 1182 C CA . LEU A 1 149 ? 52.471 107.723 222.266 1.00 51.67 149 LEU A CA 1
ATOM 1183 C C . LEU A 1 149 ? 52.323 108.920 221.318 1.00 51.67 149 LEU A C 1
ATOM 1184 O O . LEU A 1 149 ? 52.099 108.756 220.110 1.00 51.67 149 LEU A O 1
ATOM 1189 N N . LEU A 1 150 ? 52.447 110.118 221.881 1.00 59.86 150 LEU A N 1
ATOM 1190 C CA . LEU A 1 150 ? 52.355 111.347 221.116 1.00 59.86 150 LEU A CA 1
ATOM 1191 C C . LEU A 1 150 ? 53.738 111.714 220.609 1.00 59.86 150 LEU A C 1
ATOM 1192 O O . LEU A 1 150 ? 54.650 111.921 221.409 1.00 59.86 150 LEU A O 1
ATOM 1197 N N . LEU A 1 151 ? 53.902 111.798 219.292 1.00 55.75 151 LEU A N 1
ATOM 1198 C CA . LEU A 1 151 ? 55.200 112.150 218.718 1.00 55.75 151 LEU A CA 1
ATOM 1199 C C . LEU A 1 151 ? 55.054 113.345 217.805 1.00 55.75 151 LEU A C 1
ATOM 1200 O O . LEU A 1 151 ? 54.014 113.517 217.164 1.00 55.75 151 LEU A O 1
ATOM 1205 N N . ASP A 1 152 ? 56.084 114.177 217.736 1.00 64.06 152 ASP A N 1
ATOM 1206 C CA . ASP A 1 152 ? 56.012 115.312 216.832 1.00 64.06 152 ASP A CA 1
ATOM 1207 C C . ASP A 1 152 ? 57.310 115.383 216.024 1.00 64.06 152 ASP A C 1
ATOM 1208 O O . ASP A 1 152 ? 58.400 115.202 216.565 1.00 64.06 152 ASP A O 1
ATOM 1213 N N . GLU A 1 153 ? 57.160 115.557 214.711 1.00 71.90 153 GLU A N 1
ATOM 1214 C CA . GLU A 1 153 ? 58.276 115.626 213.767 1.00 71.90 153 GLU A CA 1
ATOM 1215 C C . GLU A 1 153 ? 59.448 114.739 214.180 1.00 71.90 153 GLU A C 1
ATOM 1216 O O . GLU A 1 153 ? 60.576 115.212 214.308 1.00 71.90 153 GLU A O 1
ATOM 1222 N N . PRO A 1 154 ? 59.206 113.436 214.371 1.00 79.89 154 PRO A N 1
ATOM 1223 C CA . PRO A 1 154 ? 60.258 112.500 214.776 1.00 79.89 154 PRO A CA 1
ATOM 1224 C C . PRO A 1 154 ? 61.188 112.151 213.633 1.00 79.89 154 PRO A C 1
ATOM 1225 O O . PRO A 1 154 ? 62.304 111.682 213.845 1.00 79.89 154 PRO A O 1
ATOM 1229 N N . LEU A 1 155 ? 60.730 112.402 212.415 1.00 79.90 155 LEU A N 1
ATOM 1230 C CA . LEU A 1 155 ? 61.515 112.034 211.259 1.00 79.90 155 LEU A CA 1
ATOM 1231 C C . LEU A 1 155 ? 62.181 113.109 210.408 1.00 79.90 155 LEU A C 1
ATOM 1232 O O . LEU A 1 155 ? 63.405 113.153 210.324 1.00 79.90 155 LEU A O 1
ATOM 1237 N N . SER A 1 156 ? 61.386 113.968 209.779 1.00 92.73 156 SER A N 1
ATOM 1238 C CA . SER A 1 156 ? 61.915 115.004 208.885 1.00 92.73 156 SER A CA 1
ATOM 1239 C C . SER A 1 156 ? 63.240 115.694 209.244 1.00 92.73 156 SER A C 1
ATOM 1240 O O . SER A 1 156 ? 63.919 116.223 208.360 1.00 92.73 156 SER A O 1
ATOM 1243 N N . ALA A 1 157 ? 63.620 115.680 210.518 1.00 77.90 157 ALA A N 1
ATOM 1244 C CA . ALA A 1 157 ? 64.854 116.339 210.951 1.00 77.90 157 ALA A CA 1
ATOM 1245 C C . ALA A 1 157 ? 66.060 115.424 211.204 1.00 77.90 157 ALA A C 1
ATOM 1246 O O . ALA A 1 157 ? 66.895 115.731 212.057 1.00 77.90 157 ALA A O 1
ATOM 1248 N N . LEU A 1 158 ? 66.169 114.324 210.463 1.00 77.35 158 LEU A N 1
ATOM 1249 C CA . LEU A 1 158 ? 67.275 113.375 210.653 1.00 77.35 158 LEU A CA 1
ATOM 1250 C C . LEU A 1 158 ? 68.036 113.165 209.357 1.00 77.35 158 LEU A C 1
ATOM 1251 O O . LEU A 1 158 ? 67.544 113.546 208.301 1.00 77.35 158 LEU A O 1
ATOM 1256 N N . ASP A 1 159 ? 69.233 112.580 209.428 1.00 92.35 159 ASP A N 1
ATOM 1257 C CA . ASP A 1 159 ? 70.011 112.330 208.210 1.00 92.35 159 ASP A CA 1
ATOM 1258 C C . ASP A 1 159 ? 69.223 111.279 207.467 1.00 92.35 159 ASP A C 1
ATOM 1259 O O . ASP A 1 159 ? 68.753 110.320 208.077 1.00 92.35 159 ASP A O 1
ATOM 1264 N N . PRO A 1 160 ? 69.052 111.434 206.149 1.00 81.53 160 PRO A N 1
ATOM 1265 C CA . PRO A 1 160 ? 68.281 110.381 205.475 1.00 81.53 160 PRO A CA 1
ATOM 1266 C C . PRO A 1 160 ? 68.758 108.982 205.906 1.00 81.53 160 PRO A C 1
ATOM 1267 O O . PRO A 1 160 ? 67.969 108.038 206.038 1.00 81.53 160 PRO A O 1
ATOM 1271 N N . ARG A 1 161 ? 70.059 108.894 206.160 1.00 112.30 161 ARG A N 1
ATOM 1272 C CA . ARG A 1 161 ? 70.706 107.665 206.581 1.00 112.30 161 ARG A CA 1
ATOM 1273 C C . ARG A 1 161 ? 70.035 106.978 207.779 1.00 112.30 161 ARG A C 1
ATOM 1274 O O . ARG A 1 161 ? 70.128 105.758 207.918 1.00 112.30 161 ARG A O 1
ATOM 1282 N N . THR A 1 162 ? 69.362 107.743 208.641 1.00 79.59 162 THR A N 1
ATOM 1283 C CA . THR A 1 162 ? 68.680 107.151 209.801 1.00 79.59 162 THR A CA 1
ATOM 1284 C C . THR A 1 162 ? 67.189 107.002 209.546 1.00 79.59 162 THR A C 1
ATOM 1285 O O . THR A 1 162 ? 66.542 106.106 210.077 1.00 79.59 162 THR A O 1
ATOM 1289 N N . GLN A 1 163 ? 66.637 107.892 208.736 1.00 75.68 163 GLN A N 1
ATOM 1290 C CA . GLN A 1 163 ? 65.220 107.836 208.472 1.00 75.68 163 GLN A CA 1
ATOM 1291 C C . GLN A 1 163 ? 64.710 106.435 208.195 1.00 75.68 163 GLN A C 1
ATOM 1292 O O . GLN A 1 163 ? 63.748 105.999 208.822 1.00 75.68 163 GLN A O 1
ATOM 1298 N N . GLU A 1 164 ? 65.339 105.716 207.275 1.00 75.40 164 GLU A N 1
ATOM 1299 C CA . GLU A 1 164 ? 64.861 104.373 206.995 1.00 75.40 164 GLU A CA 1
ATOM 1300 C C . GLU A 1 164 ? 64.733 103.569 208.295 1.00 75.40 164 GLU A C 1
ATOM 1301 O O . GLU A 1 164 ? 63.634 103.143 208.658 1.00 75.40 164 GLU A O 1
ATOM 1307 N N . ASN A 1 165 ? 65.845 103.378 209.004 1.00 91.28 165 ASN A N 1
ATOM 1308 C CA . ASN A 1 165 ? 65.834 102.626 210.264 1.00 91.28 165 ASN A CA 1
ATOM 1309 C C . ASN A 1 165 ? 64.823 103.240 211.213 1.00 91.28 165 ASN A C 1
ATOM 1310 O O . ASN A 1 165 ? 63.951 102.555 211.739 1.00 91.28 165 ASN A O 1
ATOM 1315 N N . ALA A 1 166 ? 64.958 104.547 211.416 1.00 65.58 166 ALA A N 1
ATOM 1316 C CA . ALA A 1 166 ? 64.084 105.315 212.292 1.00 65.58 166 ALA A CA 1
ATOM 1317 C C . ALA A 1 166 ? 62.637 104.887 212.125 1.00 65.58 166 ALA A C 1
ATOM 1318 O O . ALA A 1 166 ? 61.970 104.517 213.095 1.00 65.58 166 ALA A O 1
ATOM 1320 N N . ARG A 1 167 ? 62.165 104.937 210.884 1.00 69.91 167 ARG A N 1
ATOM 1321 C CA . ARG A 1 167 ? 60.802 104.549 210.561 1.00 69.91 167 ARG A CA 1
ATOM 1322 C C . ARG A 1 167 ? 60.503 103.156 211.103 1.00 69.91 167 ARG A C 1
ATOM 1323 O O . ARG A 1 167 ? 59.455 102.933 211.706 1.00 69.91 167 ARG A O 1
ATOM 1331 N N . GLU A 1 168 ? 61.426 102.221 210.895 1.00 69.56 168 GLU A N 1
ATOM 1332 C CA . GLU A 1 168 ? 61.243 100.870 211.392 1.00 69.56 168 GLU A CA 1
ATOM 1333 C C . GLU A 1 168 ? 61.065 100.931 212.906 1.00 69.56 168 GLU A C 1
ATOM 1334 O O . GLU A 1 168 ? 60.000 100.610 213.423 1.00 69.56 168 GLU A O 1
ATOM 1340 N N . MET A 1 169 ? 62.112 101.353 213.607 1.00 77.43 169 MET A N 1
ATOM 1341 C CA . MET A 1 169 ? 62.105 101.472 215.063 1.00 77.43 169 MET A CA 1
ATOM 1342 C C . MET A 1 169 ? 60.726 101.789 215.600 1.00 77.43 169 MET A C 1
ATOM 1343 O O . MET A 1 169 ? 60.240 101.162 216.548 1.00 77.43 169 MET A O 1
ATOM 1348 N N . LEU A 1 170 ? 60.120 102.795 214.979 1.00 62.40 170 LEU A N 1
ATOM 1349 C CA . LEU A 1 170 ? 58.790 103.278 215.326 1.00 62.40 170 LEU A CA 1
ATOM 1350 C C . LEU A 1 170 ? 57.704 102.274 214.972 1.00 62.40 170 LEU A C 1
ATOM 1351 O O . LEU A 1 170 ? 56.915 101.873 215.822 1.00 62.40 170 LEU A O 1
ATOM 1356 N N . SER A 1 171 ? 57.650 101.884 213.708 1.00 93.13 171 SER A N 1
ATOM 1357 C CA . SER A 1 171 ? 56.657 100.923 213.273 1.00 93.13 171 SER A CA 1
ATOM 1358 C C . SER A 1 171 ? 56.691 99.753 214.259 1.00 93.13 171 SER A C 1
ATOM 1359 O O . SER A 1 171 ? 55.647 99.298 214.737 1.00 93.13 171 SER A O 1
ATOM 1362 N N . VAL A 1 172 ? 57.901 99.287 214.567 1.00 57.96 172 VAL A N 1
ATOM 1363 C CA . VAL A 1 172 ? 58.113 98.195 215.514 1.00 57.96 172 VAL A CA 1
ATOM 1364 C C . VAL A 1 172 ? 57.446 98.509 216.872 1.00 57.96 172 VAL A C 1
ATOM 1365 O O . VAL A 1 172 ? 56.592 97.740 217.326 1.00 57.96 172 VAL A O 1
ATOM 1369 N N . LEU A 1 173 ? 57.811 99.624 217.513 1.00 63.97 173 LEU A N 1
ATOM 1370 C CA . LEU A 1 173 ? 57.195 99.982 218.795 1.00 63.97 173 LEU A CA 1
ATOM 1371 C C . LEU A 1 173 ? 55.680 100.065 218.678 1.00 63.97 173 LEU A C 1
ATOM 1372 O O . LEU A 1 173 ? 54.949 99.746 219.619 1.00 63.97 173 LEU A O 1
ATOM 1377 N N . HIS A 1 174 ? 55.207 100.513 217.522 1.00 82.84 174 HIS A N 1
ATOM 1378 C CA . HIS A 1 174 ? 53.780 100.637 217.303 1.00 82.84 174 HIS A CA 1
ATOM 1379 C C . HIS A 1 174 ? 53.081 99.343 217.660 1.00 82.84 174 HIS A C 1
ATOM 1380 O O . HIS A 1 174 ? 52.070 99.355 218.363 1.00 82.84 174 HIS A O 1
ATOM 1387 N N . LYS A 1 175 ? 53.626 98.231 217.159 1.00 66.34 175 LYS A N 1
ATOM 1388 C CA . LYS A 1 175 ? 53.090 96.887 217.416 1.00 66.34 175 LYS A CA 1
ATOM 1389 C C . LYS A 1 175 ? 53.544 96.257 218.758 1.00 66.34 175 LYS A C 1
ATOM 1390 O O . LYS A 1 175 ? 52.740 96.112 219.682 1.00 66.34 175 LYS A O 1
ATOM 1396 N N . LYS A 1 176 ? 54.826 95.905 218.878 1.00 90.15 176 LYS A N 1
ATOM 1397 C CA . LYS A 1 176 ? 55.336 95.289 220.104 1.00 90.15 176 LYS A CA 1
ATOM 1398 C C . LYS A 1 176 ? 54.945 95.945 221.423 1.00 90.15 176 LYS A C 1
ATOM 1399 O O . LYS A 1 176 ? 55.251 95.422 222.482 1.00 90.15 176 LYS A O 1
ATOM 1405 N N . ASN A 1 177 ? 54.276 97.088 221.366 1.00 75.74 177 ASN A N 1
ATOM 1406 C CA . ASN A 1 177 ? 53.821 97.775 222.574 1.00 75.74 177 ASN A CA 1
ATOM 1407 C C . ASN A 1 177 ? 52.328 98.033 222.438 1.00 75.74 177 ASN A C 1
ATOM 1408 O O . ASN A 1 177 ? 51.650 98.477 223.382 1.00 75.74 177 ASN A O 1
ATOM 1413 N N . LYS A 1 178 ? 51.823 97.729 221.241 1.00 83.89 178 LYS A N 1
ATOM 1414 C CA . LYS A 1 178 ? 50.410 97.857 220.954 1.00 83.89 178 LYS A CA 1
ATOM 1415 C C . LYS A 1 178 ? 50.044 99.302 221.245 1.00 83.89 178 LYS A C 1
ATOM 1416 O O . LYS A 1 178 ? 49.070 99.599 221.929 1.00 83.89 178 LYS A O 1
ATOM 1422 N N . LEU A 1 179 ? 50.868 100.194 220.717 1.00 94.03 179 LEU A N 1
ATOM 1423 C CA . LEU A 1 179 ? 50.710 101.624 220.901 1.00 94.03 179 LEU A CA 1
ATOM 1424 C C . LEU A 1 179 ? 49.667 102.240 220.003 1.00 94.03 179 LEU A C 1
ATOM 1425 O O . LEU A 1 179 ? 49.362 101.721 218.935 1.00 94.03 179 LEU A O 1
ATOM 1430 N N . THR A 1 180 ? 49.123 103.354 220.467 1.00 66.06 180 THR A N 1
ATOM 1431 C CA . THR A 1 180 ? 48.154 104.141 219.722 1.00 66.06 180 THR A CA 1
ATOM 1432 C C . THR A 1 180 ? 48.978 105.410 219.530 1.00 66.06 180 THR A C 1
ATOM 1433 O O . THR A 1 180 ? 49.113 106.211 220.452 1.00 66.06 180 THR A O 1
ATOM 1437 N N . VAL A 1 181 ? 49.558 105.575 218.346 1.00 58.86 181 VAL A N 1
ATOM 1438 C CA . VAL A 1 181 ? 50.416 106.721 218.079 1.00 58.86 181 VAL A CA 1
ATOM 1439 C C . VAL A 1 181 ? 49.742 107.856 217.313 1.00 58.86 181 VAL A C 1
ATOM 1440 O O . VAL A 1 181 ? 49.033 107.625 216.329 1.00 58.86 181 VAL A O 1
ATOM 1444 N N . LEU A 1 182 ? 49.968 109.078 217.791 1.00 52.72 182 LEU A N 1
ATOM 1445 C CA . LEU A 1 182 ? 49.463 110.300 217.159 1.00 52.72 182 LEU A CA 1
ATOM 1446 C C . LEU A 1 182 ? 50.718 110.997 216.622 1.00 52.72 182 LEU A C 1
ATOM 1447 O O . LEU A 1 182 ? 51.488 111.579 217.379 1.00 52.72 182 LEU A O 1
ATOM 1452 N N . HIS A 1 183 ? 50.903 110.927 215.310 1.00 68.40 183 HIS A N 1
ATOM 1453 C CA . HIS A 1 183 ? 52.071 111.470 214.620 1.00 68.40 183 HIS A CA 1
ATOM 1454 C C . HIS A 1 183 ? 51.780 112.743 213.831 1.00 68.40 183 HIS A C 1
ATOM 1455 O O . HIS A 1 183 ? 50.999 112.711 212.882 1.00 68.40 183 HIS A O 1
ATOM 1462 N N . ILE A 1 184 ? 52.416 113.854 214.204 1.00 82.22 184 ILE A N 1
ATOM 1463 C CA . ILE A 1 184 ? 52.216 115.125 213.499 1.00 82.22 184 ILE A CA 1
ATOM 1464 C C . ILE A 1 184 ? 53.442 115.506 212.676 1.00 82.22 184 ILE A C 1
ATOM 1465 O O . ILE A 1 184 ? 54.516 115.671 213.236 1.00 82.22 184 ILE A O 1
ATOM 1470 N N . THR A 1 185 ? 53.279 115.664 211.362 1.00 62.46 185 THR A N 1
ATOM 1471 C CA . THR A 1 185 ? 54.385 116.014 210.461 1.00 62.46 185 THR A CA 1
ATOM 1472 C C . THR A 1 185 ? 53.928 116.957 209.341 1.00 62.46 185 THR A C 1
ATOM 1473 O O . THR A 1 185 ? 52.734 117.168 209.139 1.00 62.46 185 THR A O 1
ATOM 1477 N N . HIS A 1 186 ? 54.877 117.553 208.632 1.00 62.48 186 HIS A N 1
ATOM 1478 C CA . HIS A 1 186 ? 54.536 118.435 207.528 1.00 62.48 186 HIS A CA 1
ATOM 1479 C C . HIS A 1 186 ? 55.006 117.722 206.271 1.00 62.48 186 HIS A C 1
ATOM 1480 O O . HIS A 1 186 ? 54.834 118.215 205.158 1.00 62.48 186 HIS A O 1
ATOM 1487 N N . ASP A 1 187 ? 55.619 116.556 206.469 1.00 83.58 187 ASP A N 1
ATOM 1488 C CA . ASP A 1 187 ? 56.141 115.744 205.374 1.00 83.58 187 ASP A CA 1
ATOM 1489 C C . ASP A 1 187 ? 55.072 114.725 205.021 1.00 83.58 187 ASP A C 1
ATOM 1490 O O . ASP A 1 187 ? 54.822 113.788 205.770 1.00 83.58 187 ASP A O 1
ATOM 1495 N N . GLN A 1 188 ? 54.434 114.933 203.879 1.00 97.65 188 GLN A N 1
ATOM 1496 C CA . GLN A 1 188 ? 53.375 114.056 203.401 1.00 97.65 188 GLN A CA 1
ATOM 1497 C C . GLN A 1 188 ? 53.896 112.678 203.047 1.00 97.65 188 GLN A C 1
ATOM 1498 O O . GLN A 1 188 ? 53.190 111.680 203.181 1.00 97.65 188 GLN A O 1
ATOM 1504 N N . THR A 1 189 ? 55.134 112.633 202.575 1.00 78.00 189 THR A N 1
ATOM 1505 C CA . THR A 1 189 ? 55.767 111.377 202.217 1.00 78.00 189 THR A CA 1
ATOM 1506 C C . THR A 1 189 ? 55.953 110.543 203.484 1.00 78.00 189 THR A C 1
ATOM 1507 O O . THR A 1 189 ? 55.782 109.328 203.464 1.00 78.00 189 THR A O 1
ATOM 1511 N N . GLU A 1 190 ? 56.288 111.205 204.591 1.00 61.11 190 GLU A N 1
ATOM 1512 C CA . GLU A 1 190 ? 56.461 110.520 205.868 1.00 61.11 190 GLU A CA 1
ATOM 1513 C C . GLU A 1 190 ? 55.074 110.058 206.244 1.00 61.11 190 GLU A C 1
ATOM 1514 O O . GLU A 1 190 ? 54.853 108.897 206.569 1.00 61.11 190 GLU A O 1
ATOM 1520 N N . ALA A 1 191 ? 54.134 110.988 206.176 1.00 77.61 191 ALA A N 1
ATOM 1521 C CA . ALA A 1 191 ? 52.751 110.699 206.502 1.00 77.61 191 ALA A CA 1
ATOM 1522 C C . ALA A 1 191 ? 52.295 109.416 205.830 1.00 77.61 191 ALA A C 1
ATOM 1523 O O . ALA A 1 191 ? 51.861 108.497 206.513 1.00 77.61 191 ALA A O 1
ATOM 1525 N N . ARG A 1 192 ? 52.397 109.340 204.504 1.00 78.19 192 ARG A N 1
ATOM 1526 C CA . ARG A 1 192 ? 51.987 108.130 203.791 1.00 78.19 192 ARG A CA 1
ATOM 1527 C C . ARG A 1 192 ? 52.632 106.904 204.405 1.00 78.19 192 ARG A C 1
ATOM 1528 O O . ARG A 1 192 ? 51.985 106.098 205.067 1.00 78.19 192 ARG A O 1
ATOM 1536 N N . ILE A 1 193 ? 53.927 106.774 204.157 1.00 84.52 193 ILE A N 1
ATOM 1537 C CA . ILE A 1 193 ? 54.717 105.660 204.644 1.00 84.52 193 ILE A CA 1
ATOM 1538 C C . ILE A 1 193 ? 54.374 105.097 206.027 1.00 84.52 193 ILE A C 1
ATOM 1539 O O . ILE A 1 193 ? 54.534 103.901 206.256 1.00 84.52 193 ILE A O 1
ATOM 1544 N N . MET A 1 194 ? 53.884 105.918 206.947 1.00 79.58 194 MET A N 1
ATOM 1545 C CA . MET A 1 194 ? 53.598 105.382 208.270 1.00 79.58 194 MET A CA 1
ATOM 1546 C C . MET A 1 194 ? 52.206 105.512 208.856 1.00 79.58 194 MET A C 1
ATOM 1547 O O . MET A 1 194 ? 51.948 105.026 209.959 1.00 79.58 194 MET A O 1
ATOM 1552 N N . ALA A 1 195 ? 51.296 106.138 208.127 1.00 74.61 195 ALA A N 1
ATOM 1553 C CA . ALA A 1 195 ? 49.954 106.326 208.646 1.00 74.61 195 ALA A CA 1
ATOM 1554 C C . ALA A 1 195 ? 49.011 105.148 208.484 1.00 74.61 195 ALA A C 1
ATOM 1555 O O . ALA A 1 195 ? 49.186 104.277 207.632 1.00 74.61 195 ALA A O 1
ATOM 1557 N N . ASP A 1 196 ? 48.018 105.137 209.360 1.00 74.14 196 ASP A N 1
ATOM 1558 C CA . ASP A 1 196 ? 46.950 104.156 209.365 1.00 74.14 196 ASP A CA 1
ATOM 1559 C C . ASP A 1 196 ? 45.811 105.075 208.934 1.00 74.14 196 ASP A C 1
ATOM 1560 O O . ASP A 1 196 ? 44.783 104.663 208.416 1.00 74.14 196 ASP A O 1
ATOM 1565 N N . ARG A 1 197 ? 46.052 106.357 209.138 1.00 74.44 197 ARG A N 1
ATOM 1566 C CA . ARG A 1 197 ? 45.111 107.395 208.783 1.00 74.44 197 ARG A CA 1
ATOM 1567 C C . ARG A 1 197 ? 45.806 108.750 208.829 1.00 74.44 197 ARG A C 1
ATOM 1568 O O . ARG A 1 197 ? 46.748 108.964 209.607 1.00 74.44 197 ARG A O 1
ATOM 1576 N N . ILE A 1 198 ? 45.327 109.663 207.990 1.00 65.36 198 ILE A N 1
ATOM 1577 C CA . ILE A 1 198 ? 45.876 111.005 207.924 1.00 65.36 198 ILE A CA 1
ATOM 1578 C C . ILE A 1 198 ? 44.743 111.970 208.274 1.00 65.36 198 ILE A C 1
ATOM 1579 O O . ILE A 1 198 ? 43.586 111.726 207.955 1.00 65.36 198 ILE A O 1
ATOM 1584 N N . ALA A 1 199 ? 45.087 113.043 208.967 1.00 92.81 199 ALA A N 1
ATOM 1585 C CA . ALA A 1 199 ? 44.117 114.044 209.340 1.00 92.81 199 ALA A CA 1
ATOM 1586 C C . ALA A 1 199 ? 44.696 115.338 208.827 1.00 92.81 199 ALA A C 1
ATOM 1587 O O . ALA A 1 199 ? 45.599 115.904 209.437 1.00 92.81 199 ALA A O 1
ATOM 1589 N N . VAL A 1 200 ? 44.197 115.798 207.690 1.00 67.21 200 VAL A N 1
ATOM 1590 C CA . VAL A 1 200 ? 44.696 117.040 207.113 1.00 67.21 200 VAL A CA 1
ATOM 1591 C C . VAL A 1 200 ? 44.151 118.295 207.820 1.00 67.21 200 VAL A C 1
ATOM 1592 O O . VAL A 1 200 ? 42.943 118.546 207.877 1.00 67.21 200 VAL A O 1
ATOM 1596 N N . VAL A 1 201 ? 45.079 119.062 208.378 1.00 75.86 201 VAL A N 1
ATOM 1597 C CA . VAL A 1 201 ? 44.766 120.291 209.092 1.00 75.86 201 VAL A CA 1
ATOM 1598 C C . VAL A 1 201 ? 45.583 121.442 208.528 1.00 75.86 201 VAL A C 1
ATOM 1599 O O . VAL A 1 201 ? 46.811 121.463 208.649 1.00 75.86 201 VAL A O 1
ATOM 1603 N N . MET A 1 202 ? 44.904 122.401 207.910 1.00 107.28 202 MET A N 1
ATOM 1604 C CA . MET A 1 202 ? 45.586 123.546 207.337 1.00 107.28 202 MET A CA 1
ATOM 1605 C C . MET A 1 202 ? 45.207 124.807 208.077 1.00 107.28 202 MET A C 1
ATOM 1606 O O . MET A 1 202 ? 44.024 125.130 208.215 1.00 107.28 202 MET A O 1
ATOM 1611 N N . ASP A 1 203 ? 46.220 125.520 208.552 1.00 154.18 203 ASP A N 1
ATOM 1612 C CA . ASP A 1 203 ? 45.978 126.749 209.272 1.00 154.18 203 ASP A CA 1
ATOM 1613 C C . ASP A 1 203 ? 44.992 126.433 210.392 1.00 154.18 203 ASP A C 1
ATOM 1614 O O . ASP A 1 203 ? 43.947 127.067 210.513 1.00 154.18 203 ASP A O 1
ATOM 1619 N N . GLY A 1 204 ? 45.328 125.424 211.190 1.00 90.22 204 GLY A N 1
ATOM 1620 C CA . GLY A 1 204 ? 44.481 125.026 212.303 1.00 90.22 204 GLY A CA 1
ATOM 1621 C C . GLY A 1 204 ? 43.022 124.818 211.952 1.00 90.22 204 GLY A C 1
ATOM 1622 O O . GLY A 1 204 ? 42.141 125.375 212.595 1.00 90.22 204 GLY A O 1
ATOM 1623 N N . LYS A 1 205 ? 42.770 124.002 210.937 1.00 72.06 205 LYS A N 1
ATOM 1624 C CA . LYS A 1 205 ? 41.419 123.702 210.472 1.00 72.06 205 LYS A CA 1
ATOM 1625 C C . LYS A 1 205 ? 41.421 122.272 209.954 1.00 72.06 205 LYS A C 1
ATOM 1626 O O . LYS A 1 205 ? 42.188 121.948 209.040 1.00 72.06 205 LYS A O 1
ATOM 1632 N N . LEU A 1 206 ? 40.584 121.407 210.514 1.00 84.06 206 LEU A N 1
ATOM 1633 C CA . LEU A 1 206 ? 40.554 120.039 210.010 1.00 84.06 206 LEU A CA 1
ATOM 1634 C C . LEU A 1 206 ? 39.907 120.098 208.632 1.00 84.06 206 LEU A C 1
ATOM 1635 O O . LEU A 1 206 ? 38.850 120.705 208.484 1.00 84.06 206 LEU A O 1
ATOM 1640 N N . ILE A 1 207 ? 40.524 119.476 207.627 1.00 77.18 207 ILE A N 1
ATOM 1641 C CA . ILE A 1 207 ? 39.950 119.509 206.285 1.00 77.18 207 ILE A CA 1
ATOM 1642 C C . ILE A 1 207 ? 39.525 118.162 205.728 1.00 77.18 207 ILE A C 1
ATOM 1643 O O . ILE A 1 207 ? 38.507 118.069 205.048 1.00 77.18 207 ILE A O 1
ATOM 1648 N N . GLN A 1 208 ? 40.308 117.124 205.986 1.00 73.50 208 GLN A N 1
ATOM 1649 C CA . GLN A 1 208 ? 39.961 115.798 205.501 1.00 73.50 208 GLN A CA 1
ATOM 1650 C C . GLN A 1 208 ? 40.538 114.797 206.476 1.00 73.50 208 GLN A C 1
ATOM 1651 O O . GLN A 1 208 ? 41.398 115.138 207.285 1.00 73.50 208 GLN A O 1
ATOM 1657 N N . VAL A 1 209 ? 40.055 113.566 206.406 1.00 62.04 209 VAL A N 1
ATOM 1658 C CA . VAL A 1 209 ? 40.522 112.497 207.284 1.00 62.04 209 VAL A CA 1
ATOM 1659 C C . VAL A 1 209 ? 40.334 111.156 206.590 1.00 62.04 209 VAL A C 1
ATOM 1660 O O . VAL A 1 209 ? 39.342 110.954 205.908 1.00 62.04 209 VAL A O 1
ATOM 1664 N N . GLY A 1 210 ? 41.277 110.236 206.757 1.00 71.26 210 GLY A N 1
ATOM 1665 C CA . GLY A 1 210 ? 41.125 108.939 206.116 1.00 71.26 210 GLY A CA 1
ATOM 1666 C C . GLY A 1 210 ? 42.412 108.248 205.714 1.00 71.26 210 GLY A C 1
ATOM 1667 O O . GLY A 1 210 ? 43.468 108.875 205.645 1.00 71.26 210 GLY A O 1
ATOM 1668 N N . LYS A 1 211 ? 42.307 106.947 205.448 1.00 74.90 211 LYS A N 1
ATOM 1669 C CA . LYS A 1 211 ? 43.443 106.137 205.047 1.00 74.90 211 LYS A CA 1
ATOM 1670 C C . LYS A 1 211 ? 44.247 106.875 203.997 1.00 74.90 211 LYS A C 1
ATOM 1671 O O . LYS A 1 211 ? 43.706 107.666 203.229 1.00 74.90 211 LYS A O 1
ATOM 1677 N N . PRO A 1 212 ? 45.559 106.616 203.950 1.00 75.80 212 PRO A N 1
ATOM 1678 C CA . PRO A 1 212 ? 46.451 107.257 202.993 1.00 75.80 212 PRO A CA 1
ATOM 1679 C C . PRO A 1 212 ? 45.853 107.326 201.594 1.00 75.80 212 PRO A C 1
ATOM 1680 O O . PRO A 1 212 ? 45.607 108.416 201.074 1.00 75.80 212 PRO A O 1
ATOM 1684 N N . GLU A 1 213 ? 45.618 106.158 200.997 1.00 91.70 213 GLU A N 1
ATOM 1685 C CA . GLU A 1 213 ? 45.066 106.071 199.649 1.00 91.70 213 GLU A CA 1
ATOM 1686 C C . GLU A 1 213 ? 43.944 107.076 199.396 1.00 91.70 213 GLU A C 1
ATOM 1687 O O . GLU A 1 213 ? 43.878 107.693 198.329 1.00 91.70 213 GLU A O 1
ATOM 1693 N N . GLU A 1 214 ? 43.069 107.241 200.385 1.00 98.01 214 GLU A N 1
ATOM 1694 C CA . GLU A 1 214 ? 41.945 108.167 200.283 1.00 98.01 214 GLU A CA 1
ATOM 1695 C C . GLU A 1 214 ? 42.361 109.630 200.261 1.00 98.01 214 GLU A C 1
ATOM 1696 O O . GLU A 1 214 ? 41.665 110.468 199.703 1.00 98.01 214 GLU A O 1
ATOM 1702 N N . ILE A 1 215 ? 43.492 109.946 200.867 1.00 64.08 215 ILE A N 1
ATOM 1703 C CA . ILE A 1 215 ? 43.927 111.327 200.908 1.00 64.08 215 ILE A CA 1
ATOM 1704 C C . ILE A 1 215 ? 44.607 111.794 199.641 1.00 64.08 215 ILE A C 1
ATOM 1705 O O . ILE A 1 215 ? 44.426 112.927 199.230 1.00 64.08 215 ILE A O 1
ATOM 1710 N N . PHE A 1 216 ? 45.377 110.927 199.005 1.00 106.59 216 PHE A N 1
ATOM 1711 C CA . PHE A 1 216 ? 46.096 111.338 197.813 1.00 106.59 216 PHE A CA 1
ATOM 1712 C C . PHE A 1 216 ? 45.430 110.974 196.499 1.00 106.59 216 PHE A C 1
ATOM 1713 O O . PHE A 1 216 ? 45.426 111.764 195.556 1.00 106.59 216 PHE A O 1
ATOM 1721 N N . GLU A 1 217 ? 44.865 109.779 196.431 1.00 129.76 217 GLU A N 1
ATOM 1722 C CA . GLU A 1 217 ? 44.190 109.367 195.219 1.00 129.76 217 GLU A CA 1
ATOM 1723 C C . GLU A 1 217 ? 42.772 109.942 195.177 1.00 129.76 217 GLU A C 1
ATOM 1724 O O . GLU A 1 217 ? 42.044 109.728 194.212 1.00 129.76 217 GLU A O 1
ATOM 1730 N N . LYS A 1 218 ? 42.391 110.685 196.219 1.00 109.80 218 LYS A N 1
ATOM 1731 C CA . LYS A 1 218 ? 41.055 111.313 196.308 1.00 109.80 218 LYS A CA 1
ATOM 1732 C C . LYS A 1 218 ? 41.045 112.558 197.193 1.00 109.80 218 LYS A C 1
ATOM 1733 O O . LYS A 1 218 ? 40.408 112.590 198.242 1.00 109.80 218 LYS A O 1
ATOM 1739 N N . PRO A 1 219 ? 41.750 113.604 196.775 1.00 116.27 219 PRO A N 1
ATOM 1740 C CA . PRO A 1 219 ? 41.750 114.804 197.616 1.00 116.27 219 PRO A CA 1
ATOM 1741 C C . PRO A 1 219 ? 40.386 115.520 197.662 1.00 116.27 219 PRO A C 1
ATOM 1742 O O . PRO A 1 219 ? 39.434 115.148 196.968 1.00 116.27 219 PRO A O 1
ATOM 1746 N N . VAL A 1 220 ? 40.278 116.521 198.523 1.00 180.46 220 VAL A N 1
ATOM 1747 C CA . VAL A 1 220 ? 39.073 117.322 198.558 1.00 180.46 220 VAL A CA 1
ATOM 1748 C C . VAL A 1 220 ? 39.615 118.475 197.723 1.00 180.46 220 VAL A C 1
ATOM 1749 O O . VAL A 1 220 ? 40.832 118.614 197.570 1.00 180.46 220 VAL A O 1
ATOM 1753 N N . GLU A 1 221 ? 38.709 119.261 197.167 1.00 145.19 221 GLU A N 1
ATOM 1754 C CA . GLU A 1 221 ? 38.998 120.428 196.339 1.00 145.19 221 GLU A CA 1
ATOM 1755 C C . GLU A 1 221 ? 40.051 121.437 196.788 1.00 145.19 221 GLU A C 1
ATOM 1756 O O . GLU A 1 221 ? 40.218 121.711 197.979 1.00 145.19 221 GLU A O 1
ATOM 1762 N N . GLY A 1 222 ? 40.667 122.044 195.772 1.00 200.00 222 GLY A N 1
ATOM 1763 C CA . GLY A 1 222 ? 41.662 123.091 195.923 1.00 200.00 222 GLY A CA 1
ATOM 1764 C C . GLY A 1 222 ? 42.794 122.894 196.911 1.00 200.00 222 GLY A C 1
ATOM 1765 O O . GLY A 1 222 ? 43.896 122.466 196.549 1.00 200.00 222 GLY A O 1
ATOM 1766 N N . ARG A 1 223 ? 42.539 123.262 198.158 1.00 130.47 223 ARG A N 1
ATOM 1767 C CA . ARG A 1 223 ? 43.542 123.159 199.198 1.00 130.47 223 ARG A CA 1
ATOM 1768 C C . ARG A 1 223 ? 44.299 121.834 199.237 1.00 130.47 223 ARG A C 1
ATOM 1769 O O . ARG A 1 223 ? 45.521 121.811 199.105 1.00 130.47 223 ARG A O 1
ATOM 1777 N N . VAL A 1 224 ? 43.569 120.739 199.435 1.00 132.94 224 VAL A N 1
ATOM 1778 C CA . VAL A 1 224 ? 44.152 119.398 199.530 1.00 132.94 224 VAL A CA 1
ATOM 1779 C C . VAL A 1 224 ? 44.851 118.917 198.253 1.00 132.94 224 VAL A C 1
ATOM 1780 O O . VAL A 1 224 ? 45.956 118.357 198.306 1.00 132.94 224 VAL A O 1
ATOM 1784 N N . ALA A 1 225 ? 44.201 119.134 197.111 1.00 126.31 225 ALA A N 1
ATOM 1785 C CA . ALA A 1 225 ? 44.741 118.724 195.816 1.00 126.31 225 ALA A CA 1
ATOM 1786 C C . ALA A 1 225 ? 46.021 119.478 195.533 1.00 126.31 225 ALA A C 1
ATOM 1787 O O . ALA A 1 225 ? 46.983 118.917 195.023 1.00 126.31 225 ALA A O 1
ATOM 1789 N N . SER A 1 226 ? 46.015 120.762 195.861 1.00 116.22 226 SER A N 1
ATOM 1790 C CA . SER A 1 226 ? 47.181 121.599 195.665 1.00 116.22 226 SER A CA 1
ATOM 1791 C C . SER A 1 226 ? 48.335 121.108 196.549 1.00 116.22 226 SER A C 1
ATOM 1792 O O . SER A 1 226 ? 49.490 121.085 196.116 1.00 116.22 226 SER A O 1
ATOM 1795 N N . PHE A 1 227 ? 48.017 120.678 197.771 1.00 124.59 227 PHE A N 1
ATOM 1796 C CA . PHE A 1 227 ? 49.036 120.200 198.722 1.00 124.59 227 PHE A CA 1
ATOM 1797 C C . PHE A 1 227 ? 49.657 118.853 198.357 1.00 124.59 227 PHE A C 1
ATOM 1798 O O . PHE A 1 227 ? 50.786 118.578 198.741 1.00 124.59 227 PHE A O 1
ATOM 1806 N N . VAL A 1 228 ? 48.945 118.014 197.612 1.00 106.62 228 VAL A N 1
ATOM 1807 C CA . VAL A 1 228 ? 49.494 116.706 197.276 1.00 106.62 228 VAL A CA 1
ATOM 1808 C C . VAL A 1 228 ? 49.315 116.254 195.841 1.00 106.62 228 VAL A C 1
ATOM 1809 O O . VAL A 1 228 ? 49.567 115.096 195.517 1.00 106.62 228 VAL A O 1
ATOM 1813 N N . GLY A 1 229 ? 48.884 117.153 194.943 1.00 126.27 229 GLY A N 1
ATOM 1814 C CA . GLY A 1 229 ? 48.563 116.860 193.539 1.00 126.27 229 GLY A CA 1
ATOM 1815 C C . GLY A 1 229 ? 49.706 116.234 192.734 1.00 126.27 229 GLY A C 1
ATOM 1816 O O . GLY A 1 229 ? 50.893 116.493 192.976 1.00 126.27 229 GLY A O 1
ATOM 1817 N N . PHE A 1 230 ? 49.312 115.409 191.775 1.00 117.37 230 PHE A N 1
ATOM 1818 C CA . PHE A 1 230 ? 50.209 114.727 190.827 1.00 117.37 230 PHE A CA 1
ATOM 1819 C C . PHE A 1 230 ? 51.547 114.245 191.353 1.00 117.37 230 PHE A C 1
ATOM 1820 O O . PHE A 1 230 ? 52.563 114.918 191.230 1.00 117.37 230 PHE A O 1
ATOM 1828 N N . GLU A 1 231 ? 51.538 113.055 191.930 1.00 101.29 231 GLU A N 1
ATOM 1829 C CA . GLU A 1 231 ? 52.743 112.430 192.436 1.00 101.29 231 GLU A CA 1
ATOM 1830 C C . GLU A 1 231 ? 52.462 110.946 192.387 1.00 101.29 231 GLU A C 1
ATOM 1831 O O . GLU A 1 231 ? 51.397 110.491 192.799 1.00 101.29 231 GLU A O 1
ATOM 1837 N N . ASN A 1 232 ? 53.404 110.189 191.854 1.00 89.36 232 ASN A N 1
ATOM 1838 C CA . ASN A 1 232 ? 53.222 108.760 191.776 1.00 89.36 232 ASN A CA 1
ATOM 1839 C C . ASN A 1 232 ? 53.988 108.070 192.871 1.00 89.36 232 ASN A C 1
ATOM 1840 O O . ASN A 1 232 ? 55.211 108.073 192.878 1.00 89.36 232 ASN A O 1
ATOM 1845 N N . VAL A 1 233 ? 53.265 107.499 193.816 1.00 75.30 233 VAL A N 1
ATOM 1846 C CA . VAL A 1 233 ? 53.899 106.759 194.882 1.00 75.30 233 VAL A CA 1
ATOM 1847 C C . VAL A 1 233 ? 53.143 105.453 194.869 1.00 75.30 233 VAL A C 1
ATOM 1848 O O . VAL A 1 233 ? 51.933 105.436 195.057 1.00 75.30 233 VAL A O 1
ATOM 1852 N N . LEU A 1 234 ? 53.851 104.364 194.611 1.00 80.19 234 LEU A N 1
ATOM 1853 C CA . LEU A 1 234 ? 53.213 103.065 194.548 1.00 80.19 234 LEU A CA 1
ATOM 1854 C C . LEU A 1 234 ? 53.628 102.189 195.709 1.00 80.19 234 LEU A C 1
ATOM 1855 O O . LEU A 1 234 ? 54.809 101.916 195.868 1.00 80.19 234 LEU A O 1
ATOM 1860 N N . LYS A 1 235 ? 52.671 101.756 196.529 1.00 75.92 235 LYS A N 1
ATOM 1861 C CA . LYS A 1 235 ? 53.003 100.877 197.649 1.00 75.92 235 LYS A CA 1
ATOM 1862 C C . LYS A 1 235 ? 53.116 99.508 197.010 1.00 75.92 235 LYS A C 1
ATOM 1863 O O . LYS A 1 235 ? 52.181 99.039 196.367 1.00 75.92 235 LYS A O 1
ATOM 1869 N N . GLY A 1 236 ? 54.271 98.876 197.156 1.00 88.59 236 GLY A N 1
ATOM 1870 C CA . GLY A 1 236 ? 54.454 97.575 196.546 1.00 88.59 236 GLY A CA 1
ATOM 1871 C C . GLY A 1 236 ? 55.230 96.613 197.412 1.00 88.59 236 GLY A C 1
ATOM 1872 O O . GLY A 1 236 ? 55.633 96.944 198.529 1.00 88.59 236 GLY A O 1
ATOM 1873 N N . ARG A 1 237 ? 55.452 95.418 196.883 1.00 77.64 237 ARG A N 1
ATOM 1874 C CA . ARG A 1 237 ? 56.164 94.374 197.602 1.00 77.64 237 ARG A CA 1
ATOM 1875 C C . ARG A 1 237 ? 57.251 93.800 196.699 1.00 77.64 237 ARG A C 1
ATOM 1876 O O . ARG A 1 237 ? 56.962 93.310 195.609 1.00 77.64 237 ARG A O 1
ATOM 1884 N N . VAL A 1 238 ? 58.500 93.866 197.145 1.00 78.47 238 VAL A N 1
ATOM 1885 C CA . VAL A 1 238 ? 59.617 93.361 196.349 1.00 78.47 238 VAL A CA 1
ATOM 1886 C C . VAL A 1 238 ? 59.536 91.864 196.098 1.00 78.47 238 VAL A C 1
ATOM 1887 O O . VAL A 1 238 ? 59.593 91.079 197.038 1.00 78.47 238 VAL A O 1
ATOM 1891 N N . ILE A 1 239 ? 59.435 91.463 194.833 1.00 102.41 239 ILE A N 1
ATOM 1892 C CA . ILE A 1 239 ? 59.340 90.043 194.503 1.00 102.41 239 ILE A CA 1
ATOM 1893 C C . ILE A 1 239 ? 60.685 89.407 194.219 1.00 102.41 239 ILE A C 1
ATOM 1894 O O . ILE A 1 239 ? 60.893 88.227 194.481 1.00 102.41 239 ILE A O 1
ATOM 1899 N N . SER A 1 240 ? 61.594 90.186 193.660 1.00 87.75 240 SER A N 1
ATOM 1900 C CA . SER A 1 240 ? 62.913 89.680 193.353 1.00 87.75 240 SER A CA 1
ATOM 1901 C C . SER A 1 240 ? 63.909 90.812 193.530 1.00 87.75 240 SER A C 1
ATOM 1902 O O . SER A 1 240 ? 63.581 91.975 193.313 1.00 87.75 240 SER A O 1
ATOM 1905 N N . ALA A 1 241 ? 65.126 90.473 193.936 1.00 85.03 241 ALA A N 1
ATOM 1906 C CA . ALA A 1 241 ? 66.169 91.472 194.135 1.00 85.03 241 ALA A CA 1
ATOM 1907 C C . ALA A 1 241 ? 67.547 90.881 193.840 1.00 85.03 241 ALA A C 1
ATOM 1908 O O . ALA A 1 241 ? 68.357 90.647 194.740 1.00 85.03 241 ALA A O 1
ATOM 1910 N N . GLU A 1 242 ? 67.808 90.652 192.561 1.00 108.77 242 GLU A N 1
ATOM 1911 C CA . GLU A 1 242 ? 69.067 90.070 192.137 1.00 108.77 242 GLU A CA 1
ATOM 1912 C C . GLU A 1 242 ? 70.082 91.129 191.738 1.00 108.77 242 GLU A C 1
ATOM 1913 O O . GLU A 1 242 ? 69.934 91.788 190.714 1.00 108.77 242 GLU A O 1
ATOM 1919 N N . GLN A 1 243 ? 71.104 91.303 192.565 1.00 113.02 243 GLN A N 1
ATOM 1920 C CA . GLN A 1 243 ? 72.168 92.247 192.264 1.00 113.02 243 GLN A CA 1
ATOM 1921 C C . GLN A 1 243 ? 71.732 93.716 192.266 1.00 113.02 243 GLN A C 1
ATOM 1922 O O . GLN A 1 243 ? 71.918 94.427 191.281 1.00 113.02 243 GLN A O 1
ATOM 1928 N N . GLY A 1 244 ? 71.153 94.172 193.372 1.00 100.08 244 GLY A N 1
ATOM 1929 C CA . GLY A 1 244 ? 70.745 95.567 193.474 1.00 100.08 244 GLY A CA 1
ATOM 1930 C C . GLY A 1 244 ? 69.518 95.998 192.692 1.00 100.08 244 GLY A C 1
ATOM 1931 O O . GLY A 1 244 ? 68.916 97.027 192.993 1.00 100.08 244 GLY A O 1
ATOM 1932 N N . LEU A 1 245 ? 69.147 95.220 191.684 1.00 79.47 245 LEU A N 1
ATOM 1933 C CA . LEU A 1 245 ? 67.986 95.538 190.870 1.00 79.47 245 LEU A CA 1
ATOM 1934 C C . LEU A 1 245 ? 66.747 94.875 191.431 1.00 79.47 245 LEU A C 1
ATOM 1935 O O . LEU A 1 245 ? 66.656 93.653 191.480 1.00 79.47 245 LEU A O 1
ATOM 1940 N N . LEU A 1 246 ? 65.784 95.688 191.840 1.00 92.16 246 LEU A N 1
ATOM 1941 C CA . LEU A 1 246 ? 64.554 95.173 192.408 1.00 92.16 246 LEU A CA 1
ATOM 1942 C C . LEU A 1 246 ? 63.472 95.009 191.371 1.00 92.16 246 LEU A C 1
ATOM 1943 O O . LEU A 1 246 ? 63.500 95.636 190.317 1.00 92.16 246 LEU A O 1
ATOM 1948 N N . ARG A 1 247 ? 62.518 94.148 191.698 1.00 83.11 247 ARG A N 1
ATOM 1949 C CA . ARG A 1 247 ? 61.342 93.899 190.888 1.00 83.11 247 ARG A CA 1
ATOM 1950 C C . ARG A 1 247 ? 60.287 93.938 191.960 1.00 83.11 247 ARG A C 1
ATOM 1951 O O . ARG A 1 247 ? 60.228 93.081 192.839 1.00 83.11 247 ARG A O 1
ATOM 1959 N N . ILE A 1 248 ? 59.487 94.986 191.900 1.00 74.11 248 ILE A N 1
ATOM 1960 C CA . ILE A 1 248 ? 58.466 95.233 192.882 1.00 74.11 248 ILE A CA 1
ATOM 1961 C C . ILE A 1 248 ? 57.109 95.019 192.268 1.00 74.11 248 ILE A C 1
ATOM 1962 O O . ILE A 1 248 ? 56.920 95.225 191.067 1.00 74.11 248 ILE A O 1
ATOM 1967 N N . ARG A 1 249 ? 56.167 94.590 193.097 1.00 83.51 249 ARG A N 1
ATOM 1968 C CA . ARG A 1 249 ? 54.814 94.331 192.646 1.00 83.51 249 ARG A CA 1
ATOM 1969 C C . ARG A 1 249 ? 53.824 95.337 193.176 1.00 83.51 249 ARG A C 1
ATOM 1970 O O . ARG A 1 249 ? 53.795 95.627 194.367 1.00 83.51 249 ARG A O 1
ATOM 1978 N N . VAL A 1 250 ? 53.010 95.864 192.280 1.00 132.98 250 VAL A N 1
ATOM 1979 C CA . VAL A 1 250 ? 51.994 96.814 192.668 1.00 132.98 250 VAL A CA 1
ATOM 1980 C C . VAL A 1 250 ? 50.707 96.308 192.060 1.00 132.98 250 VAL A C 1
ATOM 1981 O O . VAL A 1 250 ? 50.627 96.113 190.851 1.00 132.98 250 VAL A O 1
ATOM 1985 N N . GLY A 1 251 ? 49.705 96.082 192.899 1.00 155.07 251 GLY A N 1
ATOM 1986 C CA . GLY A 1 251 ? 48.449 95.577 192.388 1.00 155.07 251 GLY A CA 1
ATOM 1987 C C . GLY A 1 251 ? 48.705 94.372 191.502 1.00 155.07 251 GLY A C 1
ATOM 1988 O O . GLY A 1 251 ? 49.140 93.321 191.978 1.00 155.07 251 GLY A O 1
ATOM 1989 N N . GLU A 1 252 ? 48.462 94.530 190.205 1.00 79.35 252 GLU A N 1
ATOM 1990 C CA . GLU A 1 252 ? 48.653 93.439 189.268 1.00 79.35 252 GLU A CA 1
ATOM 1991 C C . GLU A 1 252 ? 49.835 93.593 188.321 1.00 79.35 252 GLU A C 1
ATOM 1992 O O . GLU A 1 252 ? 50.064 92.715 187.488 1.00 79.35 252 GLU A O 1
ATOM 1998 N N . VAL A 1 253 ? 50.585 94.686 188.431 1.00 93.75 253 VAL A N 1
ATOM 1999 C CA . VAL A 1 253 ? 51.730 94.896 187.540 1.00 93.75 253 VAL A CA 1
ATOM 2000 C C . VAL A 1 253 ? 53.069 94.767 188.244 1.00 93.75 253 VAL A C 1
ATOM 2001 O O . VAL A 1 253 ? 53.144 94.720 189.472 1.00 93.75 253 VAL A O 1
ATOM 2005 N N . VAL A 1 254 ? 54.130 94.728 187.448 1.00 85.33 254 VAL A N 1
ATOM 2006 C CA . VAL A 1 254 ? 55.481 94.608 187.977 1.00 85.33 254 VAL A CA 1
ATOM 2007 C C . VAL A 1 254 ? 56.357 95.781 187.575 1.00 85.33 254 VAL A C 1
ATOM 2008 O O . VAL A 1 254 ? 56.372 96.187 186.415 1.00 85.33 254 VAL A O 1
ATOM 2012 N N . ILE A 1 255 ? 57.102 96.314 188.533 1.00 81.79 255 ILE A N 1
ATOM 2013 C CA . ILE A 1 255 ? 57.963 97.450 188.250 1.00 81.79 255 ILE A CA 1
ATOM 2014 C C . ILE A 1 255 ? 59.418 97.158 188.580 1.00 81.79 255 ILE A C 1
ATOM 2015 O O . ILE A 1 255 ? 59.727 96.602 189.631 1.00 81.79 255 ILE A O 1
ATOM 2020 N N . ASP A 1 256 ? 60.304 97.524 187.660 1.00 61.82 256 ASP A N 1
ATOM 2021 C CA . ASP A 1 256 ? 61.735 97.342 187.830 1.00 61.82 256 ASP A CA 1
ATOM 2022 C C . ASP A 1 256 ? 62.291 98.645 188.393 1.00 61.82 256 ASP A C 1
ATOM 2023 O O . ASP A 1 256 ? 61.948 99.737 187.934 1.00 61.82 256 ASP A O 1
ATOM 2028 N N . ALA A 1 257 ? 63.151 98.533 189.391 1.00 78.15 257 ALA A N 1
ATOM 2029 C CA . ALA A 1 257 ? 63.740 99.711 189.987 1.00 78.15 257 ALA A CA 1
ATOM 2030 C C . ALA A 1 257 ? 65.035 99.297 190.642 1.00 78.15 257 ALA A C 1
ATOM 2031 O O . ALA A 1 257 ? 65.515 98.197 190.422 1.00 78.15 257 ALA A O 1
ATOM 2033 N N . ALA A 1 258 ? 65.608 100.163 191.456 1.00 68.78 258 ALA A N 1
ATOM 2034 C CA . ALA A 1 258 ? 66.859 99.808 192.085 1.00 68.78 258 ALA A CA 1
ATOM 2035 C C . ALA A 1 258 ? 66.977 100.203 193.559 1.00 68.78 258 ALA A C 1
ATOM 2036 O O . ALA A 1 258 ? 66.370 101.169 194.013 1.00 68.78 258 ALA A O 1
ATOM 2038 N N . GLY A 1 259 ? 67.775 99.447 194.303 1.00 90.38 259 GLY A N 1
ATOM 2039 C CA . GLY A 1 259 ? 67.966 99.726 195.714 1.00 90.38 259 GLY A CA 1
ATOM 2040 C C . GLY A 1 259 ? 68.185 98.444 196.491 1.00 90.38 259 GLY A C 1
ATOM 2041 O O . GLY A 1 259 ? 67.794 97.364 196.045 1.00 90.38 259 GLY A O 1
ATOM 2042 N N . ASP A 1 260 ? 68.815 98.549 197.652 1.00 97.83 260 ASP A N 1
ATOM 2043 C CA . ASP A 1 260 ? 69.065 97.363 198.452 1.00 97.83 260 ASP A CA 1
ATOM 2044 C C . ASP A 1 260 ? 67.858 97.080 199.331 1.00 97.83 260 ASP A C 1
ATOM 2045 O O . ASP A 1 260 ? 67.582 97.800 200.278 1.00 97.83 260 ASP A O 1
ATOM 2050 N N . MET A 1 261 ? 67.128 96.030 198.995 1.00 90.38 261 MET A N 1
ATOM 2051 C CA . MET A 1 261 ? 65.952 95.644 199.752 1.00 90.38 261 MET A CA 1
ATOM 2052 C C . MET A 1 261 ? 65.858 94.157 199.522 1.00 90.38 261 MET A C 1
ATOM 2053 O O . MET A 1 261 ? 66.303 93.676 198.481 1.00 90.38 261 MET A O 1
ATOM 2058 N N . GLU A 1 262 ? 65.299 93.426 200.481 1.00 85.97 262 GLU A N 1
ATOM 2059 C CA . GLU A 1 262 ? 65.153 91.980 200.329 1.00 85.97 262 GLU A CA 1
ATOM 2060 C C . GLU A 1 262 ? 63.740 91.646 199.865 1.00 85.97 262 GLU A C 1
ATOM 2061 O O . GLU A 1 262 ? 62.810 92.439 200.036 1.00 85.97 262 GLU A O 1
ATOM 2067 N N . VAL A 1 263 ? 63.592 90.470 199.269 1.00 85.48 263 VAL A N 1
ATOM 2068 C CA . VAL A 1 263 ? 62.300 90.026 198.786 1.00 85.48 263 VAL A CA 1
ATOM 2069 C C . VAL A 1 263 ? 61.330 90.043 199.970 1.00 85.48 263 VAL A C 1
ATOM 2070 O O . VAL A 1 263 ? 61.723 89.776 201.107 1.00 85.48 263 VAL A O 1
ATOM 2074 N N . GLY A 1 264 ? 60.070 90.375 199.710 1.00 99.81 264 GLY A N 1
ATOM 2075 C CA . GLY A 1 264 ? 59.090 90.410 200.780 1.00 99.81 264 GLY A CA 1
ATOM 2076 C C . GLY A 1 264 ? 59.021 91.747 201.493 1.00 99.81 264 GLY A C 1
ATOM 2077 O O . GLY A 1 264 ? 58.266 91.901 202.453 1.00 99.81 264 GLY A O 1
ATOM 2078 N N . ASP A 1 265 ? 59.806 92.716 201.030 1.00 82.51 265 ASP A N 1
ATOM 2079 C CA . ASP A 1 265 ? 59.814 94.040 201.639 1.00 82.51 265 ASP A CA 1
ATOM 2080 C C . ASP A 1 265 ? 58.722 94.933 201.090 1.00 82.51 265 ASP A C 1
ATOM 2081 O O . ASP A 1 265 ? 58.666 95.186 199.884 1.00 82.51 265 ASP A O 1
ATOM 2086 N N . GLN A 1 266 ? 57.850 95.400 201.979 1.00 79.08 266 GLN A N 1
ATOM 2087 C CA . GLN A 1 266 ? 56.772 96.300 201.588 1.00 79.08 266 GLN A CA 1
ATOM 2088 C C . GLN A 1 266 ? 57.506 97.608 201.345 1.00 79.08 266 GLN A C 1
ATOM 2089 O O . GLN A 1 266 ? 57.983 98.227 202.299 1.00 79.08 266 GLN A O 1
ATOM 2095 N N . VAL A 1 267 ? 57.628 98.019 200.082 1.00 76.11 267 VAL A N 1
ATOM 2096 C CA . VAL A 1 267 ? 58.332 99.264 199.781 1.00 76.11 267 VAL A CA 1
ATOM 2097 C C . VAL A 1 267 ? 57.487 100.311 199.080 1.00 76.11 267 VAL A C 1
ATOM 2098 O O . VAL A 1 267 ? 56.327 100.082 198.727 1.00 76.11 267 VAL A O 1
ATOM 2102 N N . TYR A 1 268 ? 58.099 101.474 198.905 1.00 86.80 268 TYR A N 1
ATOM 2103 C CA . TYR A 1 268 ? 57.469 102.593 198.248 1.00 86.80 268 TYR A CA 1
ATOM 2104 C C . TYR A 1 268 ? 58.299 103.071 197.078 1.00 86.80 268 TYR A C 1
ATOM 2105 O O . TYR A 1 268 ? 59.508 103.271 197.184 1.00 86.80 268 TYR A O 1
ATOM 2114 N N . ALA A 1 269 ? 57.635 103.257 195.952 1.00 60.55 269 ALA A N 1
ATOM 2115 C CA . ALA A 1 269 ? 58.308 103.705 194.758 1.00 60.55 269 ALA A CA 1
ATOM 2116 C C . ALA A 1 269 ? 57.749 105.041 194.333 1.00 60.55 269 ALA A C 1
ATOM 2117 O O . ALA A 1 269 ? 56.559 105.147 194.040 1.00 60.55 269 ALA A O 1
ATOM 2119 N N . PHE A 1 270 ? 58.614 106.055 194.311 1.00 60.05 270 PHE A N 1
ATOM 2120 C CA . PHE A 1 270 ? 58.241 107.397 193.891 1.00 60.05 270 PHE A CA 1
ATOM 2121 C C . PHE A 1 270 ? 58.573 107.538 192.411 1.00 60.05 270 PHE A C 1
ATOM 2122 O O . PHE A 1 270 ? 59.638 107.121 191.966 1.00 60.05 270 PHE A O 1
ATOM 2130 N N . LEU A 1 271 ? 57.647 108.117 191.652 1.00 62.04 271 LEU A N 1
ATOM 2131 C CA . LEU A 1 271 ? 57.794 108.278 190.208 1.00 62.04 271 LEU A CA 1
ATOM 2132 C C . LEU A 1 271 ? 57.151 109.569 189.763 1.00 62.04 271 LEU A C 1
ATOM 2133 O O . LEU A 1 271 ? 55.945 109.711 189.828 1.00 62.04 271 LEU A O 1
ATOM 2138 N N . ARG A 1 272 ? 57.952 110.509 189.299 1.00 55.68 272 ARG A N 1
ATOM 2139 C CA . ARG A 1 272 ? 57.422 111.785 188.876 1.00 55.68 272 ARG A CA 1
ATOM 2140 C C . ARG A 1 272 ? 56.726 111.706 187.526 1.00 55.68 272 ARG A C 1
ATOM 2141 O O . ARG A 1 272 ? 57.103 110.910 186.677 1.00 55.68 272 ARG A O 1
ATOM 2149 N N . PRO A 1 273 ? 55.674 112.516 187.325 1.00 106.26 273 PRO A N 1
ATOM 2150 C CA . PRO A 1 273 ? 54.916 112.553 186.072 1.00 106.26 273 PRO A CA 1
ATOM 2151 C C . PRO A 1 273 ? 55.828 112.889 184.899 1.00 106.26 273 PRO A C 1
ATOM 2152 O O . PRO A 1 273 ? 55.584 112.469 183.774 1.00 106.26 273 PRO A O 1
ATOM 2156 N N . GLU A 1 274 ? 56.888 113.641 185.162 1.00 61.65 274 GLU A N 1
ATOM 2157 C CA . GLU A 1 274 ? 57.798 113.999 184.091 1.00 61.65 274 GLU A CA 1
ATOM 2158 C C . GLU A 1 274 ? 58.799 112.901 183.766 1.00 61.65 274 GLU A C 1
ATOM 2159 O O . GLU A 1 274 ? 59.786 113.160 183.090 1.00 61.65 274 GLU A O 1
ATOM 2165 N N . ASN A 1 275 ? 58.584 111.681 184.233 1.00 64.48 275 ASN A N 1
ATOM 2166 C CA . ASN A 1 275 ? 59.566 110.660 183.932 1.00 64.48 275 ASN A CA 1
ATOM 2167 C C . ASN A 1 275 ? 58.827 109.514 183.266 1.00 64.48 275 ASN A C 1
ATOM 2168 O O . ASN A 1 275 ? 59.424 108.462 182.959 1.00 64.48 275 ASN A O 1
ATOM 2173 N N . ILE A 1 276 ? 57.529 109.726 183.038 1.00 62.13 276 ILE A N 1
ATOM 2174 C CA . ILE A 1 276 ? 56.726 108.713 182.381 1.00 62.13 276 ILE A CA 1
ATOM 2175 C C . ILE A 1 276 ? 56.434 109.175 180.985 1.00 62.13 276 ILE A C 1
ATOM 2176 O O . ILE A 1 276 ? 56.156 110.333 180.765 1.00 62.13 276 ILE A O 1
ATOM 2181 N N . ALA A 1 277 ? 56.493 108.249 180.043 1.00 69.20 277 ALA A N 1
ATOM 2182 C CA . ALA A 1 277 ? 56.240 108.563 178.659 1.00 69.20 277 ALA A CA 1
ATOM 2183 C C . ALA A 1 277 ? 54.993 107.842 178.216 1.00 69.20 277 ALA A C 1
ATOM 2184 O O . ALA A 1 277 ? 54.411 107.087 178.984 1.00 69.20 277 ALA A O 1
ATOM 2186 N N . LEU A 1 278 ? 54.575 108.078 176.977 1.00 78.88 278 LEU A N 1
ATOM 2187 C CA . LEU A 1 278 ? 53.394 107.417 176.438 1.00 78.88 278 LEU A CA 1
ATOM 2188 C C . LEU A 1 278 ? 53.577 107.156 174.958 1.00 78.88 278 LEU A C 1
ATOM 2189 O O . LEU A 1 278 ? 53.769 108.089 174.183 1.00 78.88 278 LEU A O 1
ATOM 2194 N N . SER A 1 279 ? 53.541 105.882 174.577 1.00 104.07 279 SER A N 1
ATOM 2195 C CA . SER A 1 279 ? 53.677 105.466 173.177 1.00 104.07 279 SER A CA 1
ATOM 2196 C C . SER A 1 279 ? 52.466 104.633 172.847 1.00 104.07 279 SER A C 1
ATOM 2197 O O . SER A 1 279 ? 51.786 104.143 173.745 1.00 104.07 279 SER A O 1
ATOM 2200 N N . LYS A 1 280 ? 52.183 104.470 171.565 1.00 125.70 280 LYS A N 1
ATOM 2201 C CA . LYS A 1 280 ? 51.059 103.641 171.193 1.00 125.70 280 LYS A CA 1
ATOM 2202 C C . LYS A 1 280 ? 51.726 102.302 170.876 1.00 125.70 280 LYS A C 1
ATOM 2203 O O . LYS A 1 280 ? 51.277 101.556 170.010 1.00 125.70 280 LYS A O 1
ATOM 2209 N N . SER A 1 281 ? 52.815 102.011 171.592 1.00 88.52 281 SER A N 1
ATOM 2210 C CA . SER A 1 281 ? 53.551 100.760 171.398 1.00 88.52 281 SER A CA 1
ATOM 2211 C C . SER A 1 281 ? 54.807 100.663 172.253 1.00 88.52 281 SER A C 1
ATOM 2212 O O . SER A 1 281 ? 55.466 101.669 172.505 1.00 88.52 281 SER A O 1
ATOM 2215 N N . SER A 1 282 ? 55.153 99.449 172.674 1.00 109.34 282 SER A N 1
ATOM 2216 C CA . SER A 1 282 ? 56.349 99.255 173.483 1.00 109.34 282 SER A CA 1
ATOM 2217 C C . SER A 1 282 ? 57.475 98.675 172.654 1.00 109.34 282 SER A C 1
ATOM 2218 O O . SER A 1 282 ? 57.379 97.567 172.131 1.00 109.34 282 SER A O 1
ATOM 2221 N N . THR A 1 283 ? 58.545 99.448 172.544 1.00 91.57 283 THR A N 1
ATOM 2222 C CA . THR A 1 283 ? 59.735 99.058 171.805 1.00 91.57 283 THR A CA 1
ATOM 2223 C C . THR A 1 283 ? 60.727 98.568 172.852 1.00 91.57 283 THR A C 1
ATOM 2224 O O . THR A 1 283 ? 60.484 98.723 174.050 1.00 91.57 283 THR A O 1
ATOM 2228 N N . GLN A 1 284 ? 61.834 97.969 172.426 1.00 84.01 284 GLN A N 1
ATOM 2229 C CA . GLN A 1 284 ? 62.833 97.536 173.398 1.00 84.01 284 GLN A CA 1
ATOM 2230 C C . GLN A 1 284 ? 63.876 98.637 173.586 1.00 84.01 284 GLN A C 1
ATOM 2231 O O . GLN A 1 284 ? 64.840 98.744 172.827 1.00 84.01 284 GLN A O 1
ATOM 2237 N N . SER A 1 285 ? 63.645 99.474 174.594 1.00 97.53 285 SER A N 1
ATOM 2238 C CA . SER A 1 285 ? 64.535 100.575 174.927 1.00 97.53 285 SER A CA 1
ATOM 2239 C C . SER A 1 285 ? 65.334 100.108 176.117 1.00 97.53 285 SER A C 1
ATOM 2240 O O . SER A 1 285 ? 65.309 98.943 176.483 1.00 97.53 285 SER A O 1
ATOM 2243 N N . SER A 1 286 ? 66.047 101.034 176.725 1.00 87.26 286 SER A N 1
ATOM 2244 C CA . SER A 1 286 ? 66.815 100.720 177.909 1.00 87.26 286 SER A CA 1
ATOM 2245 C C . SER A 1 286 ? 65.801 100.892 179.028 1.00 87.26 286 SER A C 1
ATOM 2246 O O . SER A 1 286 ? 66.160 101.028 180.203 1.00 87.26 286 SER A O 1
ATOM 2249 N N . ILE A 1 287 ? 64.526 100.905 178.635 1.00 66.67 287 ILE A N 1
ATOM 2250 C CA . ILE A 1 287 ? 63.435 101.088 179.571 1.00 66.67 287 ILE A CA 1
ATOM 2251 C C . ILE A 1 287 ? 62.902 99.773 180.056 1.00 66.67 287 ILE A C 1
ATOM 2252 O O . ILE A 1 287 ? 62.283 99.004 179.329 1.00 66.67 287 ILE A O 1
ATOM 2257 N N . ARG A 1 288 ? 63.173 99.542 181.320 1.00 61.56 288 ARG A N 1
ATOM 2258 C CA . ARG A 1 288 ? 62.775 98.355 182.029 1.00 61.56 288 ARG A CA 1
ATOM 2259 C C . ARG A 1 288 ? 61.253 98.233 182.182 1.00 61.56 288 ARG A C 1
ATOM 2260 O O . ARG A 1 288 ? 60.664 97.142 182.018 1.00 61.56 288 ARG A O 1
ATOM 2268 N N . ASN A 1 289 ? 60.641 99.375 182.501 1.00 50.79 289 ASN A N 1
ATOM 2269 C CA . ASN A 1 289 ? 59.211 99.503 182.731 1.00 50.79 289 ASN A CA 1
ATOM 2270 C C . ASN A 1 289 ? 58.449 100.012 181.534 1.00 50.79 289 ASN A C 1
ATOM 2271 O O . ASN A 1 289 ? 58.821 101.014 180.942 1.00 50.79 289 ASN A O 1
ATOM 2276 N N . SER A 1 290 ? 57.373 99.310 181.198 1.00 101.00 290 SER A N 1
ATOM 2277 C CA . SER A 1 290 ? 56.502 99.675 180.094 1.00 101.00 290 SER A CA 1
ATOM 2278 C C . SER A 1 290 ? 55.195 98.964 180.365 1.00 101.00 290 SER A C 1
ATOM 2279 O O . SER A 1 290 ? 55.117 97.742 180.257 1.00 101.00 290 SER A O 1
ATOM 2282 N N . LEU A 1 291 ? 54.167 99.729 180.712 1.00 81.24 291 LEU A N 1
ATOM 2283 C CA . LEU A 1 291 ? 52.872 99.151 181.060 1.00 81.24 291 LEU A CA 1
ATOM 2284 C C . LEU A 1 291 ? 51.713 99.515 180.154 1.00 81.24 291 LEU A C 1
ATOM 2285 O O . LEU A 1 291 ? 51.613 100.648 179.697 1.00 81.24 291 LEU A O 1
ATOM 2290 N N . GLN A 1 292 ? 50.818 98.559 179.925 1.00 92.79 292 GLN A N 1
ATOM 2291 C CA . GLN A 1 292 ? 49.644 98.807 179.099 1.00 92.79 292 GLN A CA 1
ATOM 2292 C C . GLN A 1 292 ? 48.597 99.508 179.922 1.00 92.79 292 GLN A C 1
ATOM 2293 O O . GLN A 1 292 ? 48.746 99.645 181.131 1.00 92.79 292 GLN A O 1
ATOM 2299 N N . GLY A 1 293 ? 47.530 99.933 179.258 1.00 103.67 293 GLY A N 1
ATOM 2300 C CA . GLY A 1 293 ? 46.460 100.629 179.940 1.00 103.67 293 GLY A CA 1
ATOM 2301 C C . GLY A 1 293 ? 45.950 101.758 179.075 1.00 103.67 293 GLY A C 1
ATOM 2302 O O . GLY A 1 293 ? 46.583 102.132 178.092 1.00 103.67 293 GLY A O 1
ATOM 2303 N N . ARG A 1 294 ? 44.806 102.311 179.449 1.00 80.95 294 ARG A N 1
ATOM 2304 C CA . ARG A 1 294 ? 44.200 103.393 178.692 1.00 80.95 294 ARG A CA 1
ATOM 2305 C C . ARG A 1 294 ? 44.275 104.715 179.429 1.00 80.95 294 ARG A C 1
ATOM 2306 O O . ARG A 1 294 ? 44.685 104.780 180.586 1.00 80.95 294 ARG A O 1
ATOM 2314 N N . VAL A 1 295 ? 43.877 105.775 178.748 1.00 99.46 295 VAL A N 1
ATOM 2315 C CA . VAL A 1 295 ? 43.896 107.087 179.350 1.00 99.46 295 VAL A CA 1
ATOM 2316 C C . VAL A 1 295 ? 42.634 107.279 180.180 1.00 99.46 295 VAL A C 1
ATOM 2317 O O . VAL A 1 295 ? 41.568 106.780 179.834 1.00 99.46 295 VAL A O 1
ATOM 2321 N N . THR A 1 296 ? 42.749 107.999 181.281 1.00 110.61 296 THR A N 1
ATOM 2322 C CA . THR A 1 296 ? 41.592 108.232 182.117 1.00 110.61 296 THR A CA 1
ATOM 2323 C C . THR A 1 296 ? 41.092 109.652 181.924 1.00 110.61 296 THR A C 1
ATOM 2324 O O . THR A 1 296 ? 39.959 109.852 181.503 1.00 110.61 296 THR A O 1
ATOM 2328 N N . GLU A 1 297 ? 41.932 110.636 182.227 1.00 102.01 297 GLU A N 1
ATOM 2329 C CA . GLU A 1 297 ? 41.557 112.036 182.061 1.00 102.01 297 GLU A CA 1
ATOM 2330 C C . GLU A 1 297 ? 42.708 112.854 181.518 1.00 102.01 297 GLU A C 1
ATOM 2331 O O . GLU A 1 297 ? 43.865 112.527 181.739 1.00 102.01 297 GLU A O 1
ATOM 2337 N N . ALA A 1 298 ? 42.377 113.927 180.811 1.00 98.44 298 ALA A N 1
ATOM 2338 C CA . ALA A 1 298 ? 43.381 114.792 180.204 1.00 98.44 298 ALA A CA 1
ATOM 2339 C C . ALA A 1 298 ? 43.282 116.215 180.711 1.00 98.44 298 ALA A C 1
ATOM 2340 O O . ALA A 1 298 ? 42.436 116.977 180.266 1.00 98.44 298 ALA A O 1
ATOM 2342 N N . TRP A 1 299 ? 44.171 116.584 181.619 1.00 131.38 299 TRP A N 1
ATOM 2343 C CA . TRP A 1 299 ? 44.153 117.920 182.178 1.00 131.38 299 TRP A CA 1
ATOM 2344 C C . TRP A 1 299 ? 45.026 118.890 181.421 1.00 131.38 299 TRP A C 1
ATOM 2345 O O . TRP A 1 299 ? 46.174 119.107 181.777 1.00 131.38 299 TRP A O 1
ATOM 2356 N N . VAL A 1 300 ? 44.484 119.474 180.368 1.00 95.40 300 VAL A N 1
ATOM 2357 C CA . VAL A 1 300 ? 45.241 120.442 179.596 1.00 95.40 300 VAL A CA 1
ATOM 2358 C C . VAL A 1 300 ? 45.675 121.536 180.565 1.00 95.40 300 VAL A C 1
ATOM 2359 O O . VAL A 1 300 ? 44.840 122.173 181.195 1.00 95.40 300 VAL A O 1
ATOM 2363 N N . LEU A 1 301 ? 46.978 121.742 180.699 1.00 118.87 301 LEU A N 1
ATOM 2364 C CA . LEU A 1 301 ? 47.486 122.767 181.603 1.00 118.87 301 LEU A CA 1
ATOM 2365 C C . LEU A 1 301 ? 48.074 123.912 180.790 1.00 118.87 301 LEU A C 1
ATOM 2366 O O . LEU A 1 301 ? 47.524 124.283 179.760 1.00 118.87 301 LEU A O 1
ATOM 2371 N N . GLY A 1 302 ? 49.195 124.466 181.249 1.00 116.20 302 GLY A N 1
ATOM 2372 C CA . GLY A 1 302 ? 49.831 125.562 180.535 1.00 116.20 302 GLY A CA 1
ATOM 2373 C C . GLY A 1 302 ? 50.452 125.102 179.227 1.00 116.20 302 GLY A C 1
ATOM 2374 O O . GLY A 1 302 ? 49.796 125.080 178.180 1.00 116.20 302 GLY A O 1
ATOM 2375 N N . ALA A 1 303 ? 51.729 124.743 179.277 1.00 94.25 303 ALA A N 1
ATOM 2376 C CA . ALA A 1 303 ? 52.422 124.264 178.090 1.00 94.25 303 ALA A CA 1
ATOM 2377 C C . ALA A 1 303 ? 52.376 122.749 178.151 1.00 94.25 303 ALA A C 1
ATOM 2378 O O . ALA A 1 303 ? 52.448 122.067 177.137 1.00 94.25 303 ALA A O 1
ATOM 2380 N N . LEU A 1 304 ? 52.236 122.243 179.370 1.00 91.41 304 LEU A N 1
ATOM 2381 C CA . LEU A 1 304 ? 52.188 120.817 179.629 1.00 91.41 304 LEU A CA 1
ATOM 2382 C C . LEU A 1 304 ? 50.747 120.311 179.702 1.00 91.41 304 LEU A C 1
ATOM 2383 O O . LEU A 1 304 ? 49.808 121.099 179.740 1.00 91.41 304 LEU A O 1
ATOM 2388 N N . VAL A 1 305 ? 50.583 118.991 179.727 1.00 90.20 305 VAL A N 1
ATOM 2389 C CA . VAL A 1 305 ? 49.268 118.364 179.782 1.00 90.20 305 VAL A CA 1
ATOM 2390 C C . VAL A 1 305 ? 49.256 117.166 180.716 1.00 90.20 305 VAL A C 1
ATOM 2391 O O . VAL A 1 305 ? 49.824 116.123 180.398 1.00 90.20 305 VAL A O 1
ATOM 2395 N N . ARG A 1 306 ? 48.599 117.309 181.862 1.00 90.59 306 ARG A N 1
ATOM 2396 C CA . ARG A 1 306 ? 48.513 116.219 182.816 1.00 90.59 306 ARG A CA 1
ATOM 2397 C C . ARG A 1 306 ? 47.638 115.140 182.229 1.00 90.59 306 ARG A C 1
ATOM 2398 O O . ARG A 1 306 ? 46.721 115.420 181.469 1.00 90.59 306 ARG A O 1
ATOM 2406 N N . VAL A 1 307 ? 47.935 113.901 182.573 1.00 88.84 307 VAL A N 1
ATOM 2407 C CA . VAL A 1 307 ? 47.189 112.776 182.045 1.00 88.84 307 VAL A CA 1
ATOM 2408 C C . VAL A 1 307 ? 47.150 111.697 183.102 1.00 88.84 307 VAL A C 1
ATOM 2409 O O . VAL A 1 307 ? 48.165 111.414 183.717 1.00 88.84 307 VAL A O 1
ATOM 2413 N N . LYS A 1 308 ? 45.980 111.114 183.338 1.00 106.71 308 LYS A N 1
ATOM 2414 C CA . LYS A 1 308 ? 45.864 110.022 184.298 1.00 106.71 308 LYS A CA 1
ATOM 2415 C C . LYS A 1 308 ? 45.679 108.787 183.445 1.00 106.71 308 LYS A C 1
ATOM 2416 O O . LYS A 1 308 ? 44.801 108.738 182.591 1.00 106.71 308 LYS A O 1
ATOM 2422 N N . VAL A 1 309 ? 46.529 107.798 183.651 1.00 93.25 309 VAL A N 1
ATOM 2423 C CA . VAL A 1 309 ? 46.440 106.583 182.868 1.00 93.25 309 VAL A CA 1
ATOM 2424 C C . VAL A 1 309 ? 46.142 105.449 183.822 1.00 93.25 309 VAL A C 1
ATOM 2425 O O . VAL A 1 309 ? 46.518 105.511 184.994 1.00 93.25 309 VAL A O 1
ATOM 2429 N N . ASP A 1 310 ? 45.446 104.430 183.326 1.00 73.89 310 ASP A N 1
ATOM 2430 C CA . ASP A 1 310 ? 45.096 103.266 184.133 1.00 73.89 310 ASP A CA 1
ATOM 2431 C C . ASP A 1 310 ? 45.819 102.055 183.567 1.00 73.89 310 ASP A C 1
ATOM 2432 O O . ASP A 1 310 ? 45.400 101.508 182.553 1.00 73.89 310 ASP A O 1
ATOM 2437 N N . CYS A 1 311 ? 46.906 101.650 184.220 1.00 103.78 311 CYS A N 1
ATOM 2438 C CA . CYS A 1 311 ? 47.696 100.500 183.787 1.00 103.78 311 CYS A CA 1
ATOM 2439 C C . CYS A 1 311 ? 47.650 99.451 184.878 1.00 103.78 311 CYS A C 1
ATOM 2440 O O . CYS A 1 311 ? 48.663 98.829 185.199 1.00 103.78 311 CYS A O 1
ATOM 2443 N N . GLY A 1 312 ? 46.463 99.243 185.433 1.00 155.42 312 GLY A N 1
ATOM 2444 C CA . GLY A 1 312 ? 46.324 98.294 186.515 1.00 155.42 312 GLY A CA 1
ATOM 2445 C C . GLY A 1 312 ? 46.726 99.073 187.749 1.00 155.42 312 GLY A C 1
ATOM 2446 O O . GLY A 1 312 ? 46.365 98.727 188.874 1.00 155.42 312 GLY A O 1
ATOM 2447 N N . VAL A 1 313 ? 47.481 100.145 187.515 1.00 108.59 313 VAL A N 1
ATOM 2448 C CA . VAL A 1 313 ? 47.956 101.028 188.572 1.00 108.59 313 VAL A CA 1
ATOM 2449 C C . VAL A 1 313 ? 47.769 102.468 188.155 1.00 108.59 313 VAL A C 1
ATOM 2450 O O . VAL A 1 313 ? 48.270 102.892 187.123 1.00 108.59 313 VAL A O 1
ATOM 2454 N N . PRO A 1 314 ? 47.054 103.249 188.959 1.00 117.61 314 PRO A N 1
ATOM 2455 C CA . PRO A 1 314 ? 46.855 104.646 188.585 1.00 117.61 314 PRO A CA 1
ATOM 2456 C C . PRO A 1 314 ? 48.183 105.367 188.464 1.00 117.61 314 PRO A C 1
ATOM 2457 O O . PRO A 1 314 ? 48.986 105.364 189.396 1.00 117.61 314 PRO A O 1
ATOM 2461 N N . LEU A 1 315 ? 48.420 105.972 187.309 1.00 83.49 315 LEU A N 1
ATOM 2462 C CA . LEU A 1 315 ? 49.654 106.709 187.091 1.00 83.49 315 LEU A CA 1
ATOM 2463 C C . LEU A 1 315 ? 49.379 108.109 186.579 1.00 83.49 315 LEU A C 1
ATOM 2464 O O . LEU A 1 315 ? 48.523 108.300 185.717 1.00 83.49 315 LEU A O 1
ATOM 2469 N N . ASN A 1 316 ? 50.100 109.082 187.133 1.00 80.98 316 ASN A N 1
ATOM 2470 C CA . ASN A 1 316 ? 49.977 110.479 186.726 1.00 80.98 316 ASN A CA 1
ATOM 2471 C C . ASN A 1 316 ? 51.127 110.809 185.781 1.00 80.98 316 ASN A C 1
ATOM 2472 O O . ASN A 1 316 ? 52.278 110.899 186.197 1.00 80.98 316 ASN A O 1
ATOM 2477 N N . VAL A 1 317 ? 50.815 110.987 184.509 1.00 79.55 317 VAL A N 1
ATOM 2478 C CA . VAL A 1 317 ? 51.835 111.293 183.532 1.00 79.55 317 VAL A CA 1
ATOM 2479 C C . VAL A 1 317 ? 51.733 112.752 183.132 1.00 79.55 317 VAL A C 1
ATOM 2480 O O . VAL A 1 317 ? 50.669 113.356 183.196 1.00 79.55 317 VAL A O 1
ATOM 2484 N N . LEU A 1 318 ? 52.854 113.313 182.712 1.00 90.91 318 LEU A N 1
ATOM 2485 C CA . LEU A 1 318 ? 52.896 114.700 182.318 1.00 90.91 318 LEU A CA 1
ATOM 2486 C C . LEU A 1 318 ? 53.413 114.783 180.894 1.00 90.91 318 LEU A C 1
ATOM 2487 O O . LEU A 1 318 ? 54.365 114.107 180.560 1.00 90.91 318 LEU A O 1
ATOM 2492 N N . ILE A 1 319 ? 52.795 115.608 180.056 1.00 82.00 319 ILE A N 1
ATOM 2493 C CA . ILE A 1 319 ? 53.218 115.732 178.664 1.00 82.00 319 ILE A CA 1
ATOM 2494 C C . ILE A 1 319 ? 53.194 117.140 178.096 1.00 82.00 319 ILE A C 1
ATOM 2495 O O . ILE A 1 319 ? 52.394 117.969 178.506 1.00 82.00 319 ILE A O 1
ATOM 2500 N N . THR A 1 320 ? 54.069 117.394 177.129 1.00 94.79 320 THR A N 1
ATOM 2501 C CA . THR A 1 320 ? 54.119 118.685 176.462 1.00 94.79 320 THR A CA 1
ATOM 2502 C C . THR A 1 320 ? 52.772 118.801 175.767 1.00 94.79 320 THR A C 1
ATOM 2503 O O . THR A 1 320 ? 52.327 117.845 175.144 1.00 94.79 320 THR A O 1
ATOM 2507 N N . ARG A 1 321 ? 52.125 119.957 175.868 1.00 105.74 321 ARG A N 1
ATOM 2508 C CA . ARG A 1 321 ? 50.818 120.130 175.245 1.00 105.74 321 ARG A CA 1
ATOM 2509 C C . ARG A 1 321 ? 50.794 119.710 173.785 1.00 105.74 321 ARG A C 1
ATOM 2510 O O . ARG A 1 321 ? 49.808 119.138 173.315 1.00 105.74 321 ARG A O 1
ATOM 2518 N N . ARG A 1 322 ? 51.884 119.991 173.074 1.00 91.98 322 ARG A N 1
ATOM 2519 C CA . ARG A 1 322 ? 51.990 119.678 171.654 1.00 91.98 322 ARG A CA 1
ATOM 2520 C C . ARG A 1 322 ? 51.949 118.179 171.356 1.00 91.98 322 ARG A C 1
ATOM 2521 O O . ARG A 1 322 ? 51.313 117.755 170.395 1.00 91.98 322 ARG A O 1
ATOM 2529 N N . SER A 1 323 ? 52.631 117.372 172.159 1.00 89.84 323 SER A N 1
ATOM 2530 C CA . SER A 1 323 ? 52.623 115.934 171.926 1.00 89.84 323 SER A CA 1
ATOM 2531 C C . SER A 1 323 ? 51.223 115.456 172.197 1.00 89.84 323 SER A C 1
ATOM 2532 O O . SER A 1 323 ? 50.743 114.517 171.578 1.00 89.84 323 SER A O 1
ATOM 2535 N N . ALA A 1 324 ? 50.572 116.124 173.136 1.00 104.77 324 ALA A N 1
ATOM 2536 C CA . ALA A 1 324 ? 49.222 115.772 173.515 1.00 104.77 324 ALA A CA 1
ATOM 2537 C C . ALA A 1 324 ? 48.249 115.948 172.357 1.00 104.77 324 ALA A C 1
ATOM 2538 O O . ALA A 1 324 ? 47.172 115.365 172.365 1.00 104.77 324 ALA A O 1
ATOM 2540 N N . GLU A 1 325 ? 48.625 116.747 171.362 1.00 139.78 325 GLU A N 1
ATOM 2541 C CA . GLU A 1 325 ? 47.755 116.956 170.210 1.00 139.78 325 GLU A CA 1
ATOM 2542 C C . GLU A 1 325 ? 48.139 116.024 169.061 1.00 139.78 325 GLU A C 1
ATOM 2543 O O . GLU A 1 325 ? 47.276 115.581 168.306 1.00 139.78 325 GLU A O 1
ATOM 2549 N N . GLU A 1 326 ? 49.430 115.730 168.932 1.00 98.40 326 GLU A N 1
ATOM 2550 C CA . GLU A 1 326 ? 49.908 114.835 167.882 1.00 98.40 326 GLU A CA 1
ATOM 2551 C C . GLU A 1 326 ? 49.376 113.439 168.193 1.00 98.40 326 GLU A C 1
ATOM 2552 O O . GLU A 1 326 ? 49.192 112.605 167.303 1.00 98.40 326 GLU A O 1
ATOM 2558 N N . MET A 1 327 ? 49.139 113.196 169.477 1.00 129.34 327 MET A N 1
ATOM 2559 C CA . MET A 1 327 ? 48.594 111.932 169.937 1.00 129.34 327 MET A CA 1
ATOM 2560 C C . MET A 1 327 ? 47.117 112.183 170.220 1.00 129.34 327 MET A C 1
ATOM 2561 O O . MET A 1 327 ? 46.570 113.192 169.784 1.00 129.34 327 MET A O 1
ATOM 2566 N N . GLU A 1 328 ? 46.464 111.292 170.952 1.00 105.47 328 GLU A N 1
ATOM 2567 C CA . GLU A 1 328 ? 45.044 111.469 171.204 1.00 105.47 328 GLU A CA 1
ATOM 2568 C C . GLU A 1 328 ? 44.675 111.716 172.665 1.00 105.47 328 GLU A C 1
ATOM 2569 O O . GLU A 1 328 ? 45.068 110.981 173.573 1.00 105.47 328 GLU A O 1
ATOM 2575 N N . LEU A 1 329 ? 43.928 112.791 172.874 1.00 122.24 329 LEU A N 1
ATOM 2576 C CA . LEU A 1 329 ? 43.481 113.190 174.199 1.00 122.24 329 LEU A CA 1
ATOM 2577 C C . LEU A 1 329 ? 42.287 112.298 174.552 1.00 122.24 329 LEU A C 1
ATOM 2578 O O . LEU A 1 329 ? 41.782 112.329 175.670 1.00 122.24 329 LEU A O 1
ATOM 2583 N N . SER A 1 330 ? 41.843 111.495 173.591 1.00 138.65 330 SER A N 1
ATOM 2584 C CA . SER A 1 330 ? 40.691 110.627 173.805 1.00 138.65 330 SER A CA 1
ATOM 2585 C C . SER A 1 330 ? 40.767 109.833 175.105 1.00 138.65 330 SER A C 1
ATOM 2586 O O . SER A 1 330 ? 41.633 108.974 175.274 1.00 138.65 330 SER A O 1
ATOM 2589 N N . PRO A 1 331 ? 39.862 110.132 176.052 1.00 127.91 331 PRO A N 1
ATOM 2590 C CA . PRO A 1 331 ? 39.807 109.455 177.349 1.00 127.91 331 PRO A CA 1
ATOM 2591 C C . PRO A 1 331 ? 39.421 107.995 177.194 1.00 127.91 331 PRO A C 1
ATOM 2592 O O . PRO A 1 331 ? 38.274 107.612 177.387 1.00 127.91 331 PRO A O 1
ATOM 2596 N N . GLY A 1 332 ? 40.397 107.182 176.832 1.00 73.44 332 GLY A N 1
ATOM 2597 C CA . GLY A 1 332 ? 40.140 105.772 176.662 1.00 73.44 332 GLY A CA 1
ATOM 2598 C C . GLY A 1 332 ? 41.050 105.149 175.629 1.00 73.44 332 GLY A C 1
ATOM 2599 O O . GLY A 1 332 ? 40.924 103.959 175.341 1.00 73.44 332 GLY A O 1
ATOM 2600 N N . VAL A 1 333 ? 41.970 105.934 175.071 1.00 120.02 333 VAL A N 1
ATOM 2601 C CA . VAL A 1 333 ? 42.876 105.409 174.055 1.00 120.02 333 VAL A CA 1
ATOM 2602 C C . VAL A 1 333 ? 43.819 104.381 174.655 1.00 120.02 333 VAL A C 1
ATOM 2603 O O . VAL A 1 333 ? 44.326 104.575 175.761 1.00 120.02 333 VAL A O 1
ATOM 2607 N N . GLN A 1 334 ? 44.059 103.289 173.931 1.00 121.74 334 GLN A N 1
ATOM 2608 C CA . GLN A 1 334 ? 44.962 102.261 174.431 1.00 121.74 334 GLN A CA 1
ATOM 2609 C C . GLN A 1 334 ? 46.296 102.971 174.571 1.00 121.74 334 GLN A C 1
ATOM 2610 O O . GLN A 1 334 ? 46.637 103.829 173.756 1.00 121.74 334 GLN A O 1
ATOM 2616 N N . ILE A 1 335 ? 47.056 102.621 175.598 1.00 134.15 335 ILE A N 1
ATOM 2617 C CA . ILE A 1 335 ? 48.313 103.302 175.827 1.00 134.15 335 ILE A CA 1
ATOM 2618 C C . ILE A 1 335 ? 49.384 102.482 176.493 1.00 134.15 335 ILE A C 1
ATOM 2619 O O . ILE A 1 335 ? 49.108 101.501 177.176 1.00 134.15 335 ILE A O 1
ATOM 2624 N N . TYR A 1 336 ? 50.619 102.913 176.285 1.00 88.91 336 TYR A N 1
ATOM 2625 C CA . TYR A 1 336 ? 51.777 102.275 176.886 1.00 88.91 336 TYR A CA 1
ATOM 2626 C C . TYR A 1 336 ? 52.514 103.294 177.736 1.00 88.91 336 TYR A C 1
ATOM 2627 O O . TYR A 1 336 ? 53.132 104.220 177.215 1.00 88.91 336 TYR A O 1
ATOM 2636 N N . ALA A 1 337 ? 52.418 103.136 179.050 1.00 74.64 337 ALA A N 1
ATOM 2637 C CA . ALA A 1 337 ? 53.096 104.025 179.981 1.00 74.64 337 ALA A CA 1
ATOM 2638 C C . ALA A 1 337 ? 54.487 103.443 180.225 1.00 74.64 337 ALA A C 1
ATOM 2639 O O . ALA A 1 337 ? 54.644 102.409 180.873 1.00 74.64 337 ALA A O 1
ATOM 2641 N N . ARG A 1 338 ? 55.501 104.092 179.682 1.00 71.45 338 ARG A N 1
ATOM 2642 C CA . ARG A 1 338 ? 56.843 103.601 179.874 1.00 71.45 338 ARG A CA 1
ATOM 2643 C C . ARG A 1 338 ? 57.700 104.614 180.611 1.00 71.45 338 ARG A C 1
ATOM 2644 O O . ARG A 1 338 ? 57.780 105.783 180.244 1.00 71.45 338 ARG A O 1
ATOM 2652 N N . PHE A 1 339 ? 58.327 104.149 181.679 1.00 70.36 339 PHE A N 1
ATOM 2653 C CA . PHE A 1 339 ? 59.173 104.994 182.471 1.00 70.36 339 PHE A CA 1
ATOM 2654 C C . PHE A 1 339 ? 60.427 104.247 182.806 1.00 70.36 339 PHE A C 1
ATOM 2655 O O . PHE A 1 339 ? 60.420 103.047 183.051 1.00 70.36 339 PHE A O 1
ATOM 2663 N N . LYS A 1 340 ? 61.505 105.006 182.794 1.00 73.30 340 LYS A N 1
ATOM 2664 C CA . LYS A 1 340 ? 62.844 104.540 183.064 1.00 73.30 340 LYS A CA 1
ATOM 2665 C C . LYS A 1 340 ? 62.950 103.983 184.474 1.00 73.30 340 LYS A C 1
ATOM 2666 O O . LYS A 1 340 ? 62.426 104.564 185.410 1.00 73.30 340 LYS A O 1
ATOM 2672 N N . ALA A 1 341 ? 63.657 102.872 184.629 1.00 47.88 341 ALA A N 1
ATOM 2673 C CA . ALA A 1 341 ? 63.787 102.218 185.937 1.00 47.88 341 ALA A CA 1
ATOM 2674 C C . ALA A 1 341 ? 64.642 102.952 186.959 1.00 47.88 341 ALA A C 1
ATOM 2675 O O . ALA A 1 341 ? 64.365 102.928 188.165 1.00 47.88 341 ALA A O 1
ATOM 2677 N N . SER A 1 342 ? 65.694 103.588 186.459 1.00 61.64 342 SER A N 1
ATOM 2678 C CA . SER A 1 342 ? 66.631 104.316 187.300 1.00 61.64 342 SER A CA 1
ATOM 2679 C C . SER A 1 342 ? 66.084 105.649 187.763 1.00 61.64 342 SER A C 1
ATOM 2680 O O . SER A 1 342 ? 66.792 106.427 188.403 1.00 61.64 342 SER A O 1
ATOM 2683 N N . SER A 1 343 ? 64.827 105.909 187.427 1.00 68.31 343 SER A N 1
ATOM 2684 C CA . SER A 1 343 ? 64.182 107.148 187.823 1.00 68.31 343 SER A CA 1
ATOM 2685 C C . SER A 1 343 ? 63.078 106.835 188.809 1.00 68.31 343 SER A C 1
ATOM 2686 O O . SER A 1 343 ? 62.260 107.686 189.138 1.00 68.31 343 SER A O 1
ATOM 2689 N N . VAL A 1 344 ? 63.055 105.592 189.268 1.00 88.80 344 VAL A N 1
ATOM 2690 C CA . VAL A 1 344 ? 62.070 105.168 190.242 1.00 88.80 344 VAL A CA 1
ATOM 2691 C C . VAL A 1 344 ? 62.827 105.056 191.542 1.00 88.80 344 VAL A C 1
ATOM 2692 O O . VAL A 1 344 ? 63.652 104.163 191.693 1.00 88.80 344 VAL A O 1
ATOM 2696 N N . HIS A 1 345 ? 62.561 105.976 192.464 1.00 61.32 345 HIS A N 1
ATOM 2697 C CA . HIS A 1 345 ? 63.208 105.993 193.771 1.00 61.32 345 HIS A CA 1
ATOM 2698 C C . HIS A 1 345 ? 62.407 105.116 194.725 1.00 61.32 345 HIS A C 1
ATOM 2699 O O . HIS A 1 345 ? 61.206 105.292 194.859 1.00 61.32 345 HIS A O 1
ATOM 2706 N N . VAL A 1 346 ? 63.061 104.170 195.387 1.00 76.85 346 VAL A N 1
ATOM 2707 C CA . VAL A 1 346 ? 62.345 103.281 196.292 1.00 76.85 346 VAL A CA 1
ATOM 2708 C C . VAL A 1 346 ? 62.727 103.477 197.765 1.00 76.85 346 VAL A C 1
ATOM 2709 O O . VAL A 1 346 ? 63.908 103.564 198.110 1.00 76.85 346 VAL A O 1
ATOM 2713 N N . LEU A 1 347 ? 61.715 103.541 198.627 1.00 82.68 347 LEU A N 1
ATOM 2714 C CA . LEU A 1 347 ? 61.915 103.730 200.063 1.00 82.68 347 LEU A CA 1
ATOM 2715 C C . LEU A 1 347 ? 61.270 102.624 200.897 1.00 82.68 347 LEU A C 1
ATOM 2716 O O . LEU A 1 347 ? 60.341 101.968 200.442 1.00 82.68 347 LEU A O 1
ATOM 2721 N N . ARG A 1 348 ? 61.755 102.432 202.122 1.00 138.25 348 ARG A N 1
ATOM 2722 C CA . ARG A 1 348 ? 61.185 101.427 203.018 1.00 138.25 348 ARG A CA 1
ATOM 2723 C C . ARG A 1 348 ? 60.983 101.967 204.438 1.00 138.25 348 ARG A C 1
ATOM 2724 O O . ARG A 1 348 ? 61.843 101.710 205.305 1.00 138.25 348 ARG A O 1
ATOM 2733 N N . MET B 1 1 ? 91.987 143.658 186.856 1.00 123.42 1 MET B N 1
ATOM 2734 C CA . MET B 1 1 ? 91.885 144.627 187.994 1.00 123.42 1 MET B CA 1
ATOM 2735 C C . MET B 1 1 ? 92.278 143.991 189.334 1.00 123.42 1 MET B C 1
ATOM 2736 O O . MET B 1 1 ? 93.076 144.550 190.116 1.00 123.42 1 MET B O 1
ATOM 2741 N N . ILE B 1 2 ? 91.712 142.815 189.593 1.00 115.23 2 ILE B N 1
ATOM 2742 C CA . ILE B 1 2 ? 91.973 142.113 190.844 1.00 115.23 2 ILE B CA 1
ATOM 2743 C C . ILE B 1 2 ? 93.045 141.038 190.719 1.00 115.23 2 ILE B C 1
ATOM 2744 O O . ILE B 1 2 ? 92.902 140.079 189.940 1.00 115.23 2 ILE B O 1
ATOM 2749 N N . GLU B 1 3 ? 94.126 141.204 191.473 1.00 78.68 3 GLU B N 1
ATOM 2750 C CA . GLU B 1 3 ? 95.153 140.189 191.464 1.00 78.68 3 GLU B CA 1
ATOM 2751 C C . GLU B 1 3 ? 95.552 139.793 192.872 1.00 78.68 3 GLU B C 1
ATOM 2752 O O . GLU B 1 3 ? 95.978 140.639 193.675 1.00 78.68 3 GLU B O 1
ATOM 2758 N N . ILE B 1 4 ? 95.377 138.506 193.172 1.00 110.44 4 ILE B N 1
ATOM 2759 C CA . ILE B 1 4 ? 95.771 137.968 194.461 1.00 110.44 4 ILE B CA 1
ATOM 2760 C C . ILE B 1 4 ? 97.105 137.304 194.166 1.00 110.44 4 ILE B C 1
ATOM 2761 O O . ILE B 1 4 ? 97.204 136.465 193.266 1.00 110.44 4 ILE B O 1
ATOM 2766 N N . GLU B 1 5 ? 98.148 137.666 194.927 1.00 106.05 5 GLU B N 1
ATOM 2767 C CA . GLU B 1 5 ? 99.513 137.184 194.770 1.00 106.05 5 GLU B CA 1
ATOM 2768 C C . GLU B 1 5 ? 100.027 136.404 195.950 1.00 106.05 5 GLU B C 1
ATOM 2769 O O . GLU B 1 5 ? 100.352 136.960 196.996 1.00 106.05 5 GLU B O 1
ATOM 2775 N N . SER B 1 6 ? 100.109 135.102 195.792 1.00 134.66 6 SER B N 1
ATOM 2776 C CA . SER B 1 6 ? 100.635 134.239 196.871 1.00 134.66 6 SER B CA 1
ATOM 2777 C C . SER B 1 6 ? 99.957 134.583 198.190 1.00 134.66 6 SER B C 1
ATOM 2778 O O . SER B 1 6 ? 100.704 134.778 199.173 1.00 134.66 6 SER B O 1
ATOM 2781 N N . LEU B 1 7 ? 98.634 134.589 198.291 1.00 118.83 7 LEU B N 1
ATOM 2782 C CA . LEU B 1 7 ? 97.942 134.975 199.503 1.00 118.83 7 LEU B CA 1
ATOM 2783 C C . LEU B 1 7 ? 97.873 133.835 200.496 1.00 118.83 7 LEU B C 1
ATOM 2784 O O . LEU B 1 7 ? 97.861 132.663 200.118 1.00 118.83 7 LEU B O 1
ATOM 2789 N N . SER B 1 8 ? 97.832 134.205 201.773 1.00 171.19 8 SER B N 1
ATOM 2790 C CA . SER B 1 8 ? 97.770 133.250 202.885 1.00 171.19 8 SER B CA 1
ATOM 2791 C C . SER B 1 8 ? 97.401 133.978 204.190 1.00 171.19 8 SER B C 1
ATOM 2792 O O . SER B 1 8 ? 98.041 134.969 204.577 1.00 171.19 8 SER B O 1
ATOM 2795 N N . ARG B 1 9 ? 96.369 133.481 204.857 1.00 144.28 9 ARG B N 1
ATOM 2796 C CA . ARG B 1 9 ? 95.911 134.055 206.110 1.00 144.28 9 ARG B CA 1
ATOM 2797 C C . ARG B 1 9 ? 95.382 132.889 206.942 1.00 144.28 9 ARG B C 1
ATOM 2798 O O . ARG B 1 9 ? 94.837 131.924 206.387 1.00 144.28 9 ARG B O 1
ATOM 2806 N N . LYS B 1 10 ? 95.550 132.956 208.261 1.00 159.80 10 LYS B N 1
ATOM 2807 C CA . LYS B 1 10 ? 95.082 131.869 209.119 1.00 159.80 10 LYS B CA 1
ATOM 2808 C C . LYS B 1 10 ? 94.178 132.296 210.256 1.00 159.80 10 LYS B C 1
ATOM 2809 O O . LYS B 1 10 ? 94.577 133.050 211.141 1.00 159.80 10 LYS B O 1
ATOM 2815 N N . TRP B 1 11 ? 92.954 131.789 210.222 1.00 139.62 11 TRP B N 1
ATOM 2816 C CA . TRP B 1 11 ? 91.972 132.088 211.245 1.00 139.62 11 TRP B CA 1
ATOM 2817 C C . TRP B 1 11 ? 91.745 130.843 212.096 1.00 139.62 11 TRP B C 1
ATOM 2818 O O . TRP B 1 11 ? 92.505 129.876 211.996 1.00 139.62 11 TRP B O 1
ATOM 2829 N N . LYS B 1 12 ? 90.709 130.856 212.928 1.00 156.25 12 LYS B N 1
ATOM 2830 C CA . LYS B 1 12 ? 90.438 129.713 213.796 1.00 156.25 12 LYS B CA 1
ATOM 2831 C C . LYS B 1 12 ? 89.731 128.514 213.139 1.00 156.25 12 LYS B C 1
ATOM 2832 O O . LYS B 1 12 ? 89.681 127.425 213.725 1.00 156.25 12 LYS B O 1
ATOM 2838 N N . ASN B 1 13 ? 89.197 128.698 211.930 1.00 200.00 13 ASN B N 1
ATOM 2839 C CA . ASN B 1 13 ? 88.513 127.601 211.237 1.00 200.00 13 ASN B CA 1
ATOM 2840 C C . ASN B 1 13 ? 88.757 127.566 209.727 1.00 200.00 13 ASN B C 1
ATOM 2841 O O . ASN B 1 13 ? 88.447 126.570 209.073 1.00 200.00 13 ASN B O 1
ATOM 2846 N N . PHE B 1 14 ? 89.310 128.645 209.179 1.00 143.85 14 PHE B N 1
ATOM 2847 C CA . PHE B 1 14 ? 89.575 128.732 207.744 1.00 143.85 14 PHE B CA 1
ATOM 2848 C C . PHE B 1 14 ? 91.057 128.978 207.485 1.00 143.85 14 PHE B C 1
ATOM 2849 O O . PHE B 1 14 ? 91.681 129.827 208.122 1.00 143.85 14 PHE B O 1
ATOM 2857 N N . SER B 1 15 ? 91.617 128.229 206.545 1.00 129.94 15 SER B N 1
ATOM 2858 C CA . SER B 1 15 ? 93.022 128.365 206.207 1.00 129.94 15 SER B CA 1
ATOM 2859 C C . SER B 1 15 ? 93.196 128.679 204.734 1.00 129.94 15 SER B C 1
ATOM 2860 O O . SER B 1 15 ? 92.697 127.952 203.879 1.00 129.94 15 SER B O 1
ATOM 2863 N N . LEU B 1 16 ? 93.889 129.771 204.439 1.00 139.56 16 LEU B N 1
ATOM 2864 C CA . LEU B 1 16 ? 94.153 130.147 203.054 1.00 139.56 16 LEU B CA 1
ATOM 2865 C C . LEU B 1 16 ? 95.644 129.985 202.788 1.00 139.56 16 LEU B C 1
ATOM 2866 O O . LEU B 1 16 ? 96.460 130.660 203.417 1.00 139.56 16 LEU B O 1
ATOM 2871 N N . ASP B 1 17 ? 96.002 129.094 201.869 1.00 146.37 17 ASP B N 1
ATOM 2872 C CA . ASP B 1 17 ? 97.406 128.889 201.534 1.00 146.37 17 ASP B CA 1
ATOM 2873 C C . ASP B 1 17 ? 97.681 129.103 200.049 1.00 146.37 17 ASP B C 1
ATOM 2874 O O . ASP B 1 17 ? 96.914 128.658 199.184 1.00 146.37 17 ASP B O 1
ATOM 2879 N N . ASN B 1 18 ? 98.764 129.830 199.776 1.00 165.87 18 ASN B N 1
ATOM 2880 C CA . ASN B 1 18 ? 99.211 130.126 198.416 1.00 165.87 18 ASN B CA 1
ATOM 2881 C C . ASN B 1 18 ? 98.067 130.283 197.414 1.00 165.87 18 ASN B C 1
ATOM 2882 O O . ASN B 1 18 ? 97.734 129.359 196.663 1.00 165.87 18 ASN B O 1
ATOM 2887 N N . LEU B 1 19 ? 97.457 131.458 197.413 1.00 113.80 19 LEU B N 1
ATOM 2888 C CA . LEU B 1 19 ? 96.372 131.716 196.489 1.00 113.80 19 LEU B CA 1
ATOM 2889 C C . LEU B 1 19 ? 96.800 132.766 195.491 1.00 113.80 19 LEU B C 1
ATOM 2890 O O . LEU B 1 19 ? 97.172 133.889 195.854 1.00 113.80 19 LEU B O 1
ATOM 2895 N N . SER B 1 20 ? 96.761 132.388 194.223 1.00 97.58 20 SER B N 1
ATOM 2896 C CA . SER B 1 20 ? 97.129 133.305 193.158 1.00 97.58 20 SER B CA 1
ATOM 2897 C C . SER B 1 20 ? 96.020 133.355 192.109 1.00 97.58 20 SER B C 1
ATOM 2898 O O . SER B 1 20 ? 95.558 132.324 191.621 1.00 97.58 20 SER B O 1
ATOM 2901 N N . LEU B 1 21 ? 95.584 134.559 191.769 1.00 101.99 21 LEU B N 1
ATOM 2902 C CA . LEU B 1 21 ? 94.530 134.711 190.775 1.00 101.99 21 LEU B CA 1
ATOM 2903 C C . LEU B 1 21 ? 94.634 136.033 190.065 1.00 101.99 21 LEU B C 1
ATOM 2904 O O . LEU B 1 21 ? 95.160 137.003 190.608 1.00 101.99 21 LEU B O 1
ATOM 2909 N N . LYS B 1 22 ? 94.100 136.061 188.853 1.00 118.52 22 LYS B N 1
ATOM 2910 C CA . LYS B 1 22 ? 94.098 137.264 188.052 1.00 118.52 22 LYS B CA 1
ATOM 2911 C C . LYS B 1 22 ? 92.721 137.433 187.428 1.00 118.52 22 LYS B C 1
ATOM 2912 O O . LYS B 1 22 ? 92.318 136.644 186.563 1.00 118.52 22 LYS B O 1
ATOM 2918 N N . VAL B 1 23 ? 91.979 138.435 187.887 1.00 102.89 23 VAL B N 1
ATOM 2919 C CA . VAL B 1 23 ? 90.670 138.707 187.295 1.00 102.89 23 VAL B CA 1
ATOM 2920 C C . VAL B 1 23 ? 90.962 139.918 186.409 1.00 102.89 23 VAL B C 1
ATOM 2921 O O . VAL B 1 23 ? 91.370 140.972 186.923 1.00 102.89 23 VAL B O 1
ATOM 2925 N N . GLU B 1 24 ? 90.798 139.765 185.091 1.00 92.73 24 GLU B N 1
ATOM 2926 C CA . GLU B 1 24 ? 91.062 140.872 184.165 1.00 92.73 24 GLU B CA 1
ATOM 2927 C C . GLU B 1 24 ? 89.870 141.809 184.105 1.00 92.73 24 GLU B C 1
ATOM 2928 O O . GLU B 1 24 ? 88.731 141.388 184.302 1.00 92.73 24 GLU B O 1
ATOM 2934 N N . SER B 1 25 ? 90.143 143.079 183.832 1.00 117.07 25 SER B N 1
ATOM 2935 C CA . SER B 1 25 ? 89.103 144.104 183.752 1.00 117.07 25 SER B CA 1
ATOM 2936 C C . SER B 1 25 ? 87.819 143.698 182.998 1.00 117.07 25 SER B C 1
ATOM 2937 O O . SER B 1 25 ? 87.882 143.095 181.918 1.00 117.07 25 SER B O 1
ATOM 2940 N N . GLY B 1 26 ? 86.662 144.037 183.585 1.00 111.24 26 GLY B N 1
ATOM 2941 C CA . GLY B 1 26 ? 85.365 143.740 182.986 1.00 111.24 26 GLY B CA 1
ATOM 2942 C C . GLY B 1 26 ? 84.907 142.291 183.058 1.00 111.24 26 GLY B C 1
ATOM 2943 O O . GLY B 1 26 ? 83.764 141.973 182.738 1.00 111.24 26 GLY B O 1
ATOM 2944 N N . GLU B 1 27 ? 85.809 141.411 183.476 1.00 124.49 27 GLU B N 1
ATOM 2945 C CA . GLU B 1 27 ? 85.532 139.987 183.586 1.00 124.49 27 GLU B CA 1
ATOM 2946 C C . GLU B 1 27 ? 84.681 139.725 184.841 1.00 124.49 27 GLU B C 1
ATOM 2947 O O . GLU B 1 27 ? 84.915 140.335 185.896 1.00 124.49 27 GLU B O 1
ATOM 2953 N N . TYR B 1 28 ? 83.674 138.854 184.728 1.00 88.87 28 TYR B N 1
ATOM 2954 C CA . TYR B 1 28 ? 82.828 138.498 185.892 1.00 88.87 28 TYR B CA 1
ATOM 2955 C C . TYR B 1 28 ? 83.386 137.175 186.487 1.00 88.87 28 TYR B C 1
ATOM 2956 O O . TYR B 1 28 ? 82.917 136.067 186.150 1.00 88.87 28 TYR B O 1
ATOM 2965 N N . PHE B 1 29 ? 84.391 137.307 187.359 1.00 94.18 29 PHE B N 1
ATOM 2966 C CA . PHE B 1 29 ? 85.052 136.151 187.950 1.00 94.18 29 PHE B CA 1
ATOM 2967 C C . PHE B 1 29 ? 84.288 135.562 189.118 1.00 94.18 29 PHE B C 1
ATOM 2968 O O . PHE B 1 29 ? 83.810 136.292 189.970 1.00 94.18 29 PHE B O 1
ATOM 2976 N N . VAL B 1 30 ? 84.189 134.237 189.166 1.00 93.23 30 VAL B N 1
ATOM 2977 C CA . VAL B 1 30 ? 83.452 133.589 190.255 1.00 93.23 30 VAL B CA 1
ATOM 2978 C C . VAL B 1 30 ? 84.226 132.548 191.066 1.00 93.23 30 VAL B C 1
ATOM 2979 O O . VAL B 1 30 ? 84.735 131.569 190.522 1.00 93.23 30 VAL B O 1
ATOM 2983 N N . ILE B 1 31 ? 84.316 132.762 192.370 1.00 99.38 31 ILE B N 1
ATOM 2984 C CA . ILE B 1 31 ? 84.999 131.803 193.228 1.00 99.38 31 ILE B CA 1
ATOM 2985 C C . ILE B 1 31 ? 83.919 130.820 193.694 1.00 99.38 31 ILE B C 1
ATOM 2986 O O . ILE B 1 31 ? 82.829 131.237 194.109 1.00 99.38 31 ILE B O 1
ATOM 2991 N N . LEU B 1 32 ? 84.224 129.521 193.615 1.00 82.96 32 LEU B N 1
ATOM 2992 C CA . LEU B 1 32 ? 83.260 128.476 193.956 1.00 82.96 32 LEU B CA 1
ATOM 2993 C C . LEU B 1 32 ? 83.770 127.471 194.958 1.00 82.96 32 LEU B C 1
ATOM 2994 O O . LEU B 1 32 ? 84.921 127.064 194.879 1.00 82.96 32 LEU B O 1
ATOM 2999 N N . GLY B 1 33 ? 82.914 127.068 195.893 1.00 143.68 33 GLY B N 1
ATOM 3000 C CA . GLY B 1 33 ? 83.327 126.081 196.873 1.00 143.68 33 GLY B CA 1
ATOM 3001 C C . GLY B 1 33 ? 83.076 126.367 198.343 1.00 143.68 33 GLY B C 1
ATOM 3002 O O . GLY B 1 33 ? 82.164 125.775 198.935 1.00 143.68 33 GLY B O 1
ATOM 3003 N N . PRO B 1 34 ? 83.864 127.276 198.961 1.00 200.00 34 PRO B N 1
ATOM 3004 C CA . PRO B 1 34 ? 83.745 127.647 200.381 1.00 200.00 34 PRO B CA 1
ATOM 3005 C C . PRO B 1 34 ? 82.320 127.772 200.913 1.00 200.00 34 PRO B C 1
ATOM 3006 O O . PRO B 1 34 ? 81.379 127.990 200.152 1.00 200.00 34 PRO B O 1
ATOM 3010 N N . THR B 1 35 ? 82.168 127.616 202.226 1.00 189.74 35 THR B N 1
ATOM 3011 C CA . THR B 1 35 ? 80.857 127.723 202.854 1.00 189.74 35 THR B CA 1
ATOM 3012 C C . THR B 1 35 ? 80.883 128.809 203.938 1.00 189.74 35 THR B C 1
ATOM 3013 O O . THR B 1 35 ? 81.658 128.733 204.895 1.00 189.74 35 THR B O 1
ATOM 3017 N N . GLY B 1 36 ? 80.046 129.829 203.749 1.00 153.79 36 GLY B N 1
ATOM 3018 C CA . GLY B 1 36 ? 79.929 130.934 204.689 1.00 153.79 36 GLY B CA 1
ATOM 3019 C C . GLY B 1 36 ? 81.199 131.487 205.302 1.00 153.79 36 GLY B C 1
ATOM 3020 O O . GLY B 1 36 ? 81.786 132.434 204.779 1.00 153.79 36 GLY B O 1
ATOM 3021 N N . ALA B 1 37 ? 81.603 130.905 206.428 1.00 134.29 37 ALA B N 1
ATOM 3022 C CA . ALA B 1 37 ? 82.804 131.328 207.141 1.00 134.29 37 ALA B CA 1
ATOM 3023 C C . ALA B 1 37 ? 83.901 131.707 206.157 1.00 134.29 37 ALA B C 1
ATOM 3024 O O . ALA B 1 37 ? 84.459 132.798 206.224 1.00 134.29 37 ALA B O 1
ATOM 3026 N N . GLY B 1 38 ? 84.196 130.800 205.233 1.00 135.37 38 GLY B N 1
ATOM 3027 C CA . GLY B 1 38 ? 85.235 131.059 204.256 1.00 135.37 38 GLY B CA 1
ATOM 3028 C C . GLY B 1 38 ? 84.923 132.199 203.311 1.00 135.37 38 GLY B C 1
ATOM 3029 O O . GLY B 1 38 ? 85.538 133.262 203.397 1.00 135.37 38 GLY B O 1
ATOM 3030 N N . LYS B 1 39 ? 83.972 131.967 202.407 1.00 147.37 39 LYS B N 1
ATOM 3031 C CA . LYS B 1 39 ? 83.549 132.956 201.412 1.00 147.37 39 LYS B CA 1
ATOM 3032 C C . LYS B 1 39 ? 83.677 134.379 201.939 1.00 147.37 39 LYS B C 1
ATOM 3033 O O . LYS B 1 39 ? 84.555 135.142 201.524 1.00 147.37 39 LYS B O 1
ATOM 3039 N N . THR B 1 40 ? 82.787 134.715 202.867 1.00 110.57 40 THR B N 1
ATOM 3040 C CA . THR B 1 40 ? 82.738 136.037 203.468 1.00 110.57 40 THR B CA 1
ATOM 3041 C C . THR B 1 40 ? 84.092 136.613 203.920 1.00 110.57 40 THR B C 1
ATOM 3042 O O . THR B 1 40 ? 84.338 137.809 203.773 1.00 110.57 40 THR B O 1
ATOM 3046 N N . LEU B 1 41 ? 84.977 135.778 204.454 1.00 104.62 41 LEU B N 1
ATOM 3047 C CA . LEU B 1 41 ? 86.271 136.277 204.913 1.00 104.62 41 LEU B CA 1
ATOM 3048 C C . LEU B 1 41 ? 87.218 136.520 203.764 1.00 104.62 41 LEU B C 1
ATOM 3049 O O . LEU B 1 41 ? 87.840 137.578 203.676 1.00 104.62 41 LEU B O 1
ATOM 3054 N N . PHE B 1 42 ? 87.338 135.532 202.888 1.00 99.17 42 PHE B N 1
ATOM 3055 C CA . PHE B 1 42 ? 88.210 135.671 201.733 1.00 99.17 42 PHE B CA 1
ATOM 3056 C C . PHE B 1 42 ? 87.917 137.020 201.075 1.00 99.17 42 PHE B C 1
ATOM 3057 O O . PHE B 1 42 ? 88.827 137.787 200.736 1.00 99.17 42 PHE B O 1
ATOM 3065 N N . LEU B 1 43 ? 86.627 137.300 200.906 1.00 87.27 43 LEU B N 1
ATOM 3066 C CA . LEU B 1 43 ? 86.194 138.558 200.303 1.00 87.27 43 LEU B CA 1
ATOM 3067 C C . LEU B 1 43 ? 86.550 139.754 201.186 1.00 87.27 43 LEU B C 1
ATOM 3068 O O . LEU B 1 43 ? 86.951 140.800 200.671 1.00 87.27 43 LEU B O 1
ATOM 3073 N N . GLU B 1 44 ? 86.391 139.601 202.504 1.00 104.05 44 GLU B N 1
ATOM 3074 C CA . GLU B 1 44 ? 86.707 140.685 203.415 1.00 104.05 44 GLU B CA 1
ATOM 3075 C C . GLU B 1 44 ? 88.195 141.008 203.323 1.00 104.05 44 GLU B C 1
ATOM 3076 O O . GLU B 1 44 ? 88.577 142.183 203.313 1.00 104.05 44 GLU B O 1
ATOM 3082 N N . LEU B 1 45 ? 89.030 139.970 203.250 1.00 107.81 45 LEU B N 1
ATOM 3083 C CA . LEU B 1 45 ? 90.475 140.166 203.153 1.00 107.81 45 LEU B CA 1
ATOM 3084 C C . LEU B 1 45 ? 90.810 140.950 201.878 1.00 107.81 45 LEU B C 1
ATOM 3085 O O . LEU B 1 45 ? 91.716 141.803 201.864 1.00 107.81 45 LEU B O 1
ATOM 3090 N N . ILE B 1 46 ? 90.074 140.655 200.808 1.00 85.46 46 ILE B N 1
ATOM 3091 C CA . ILE B 1 46 ? 90.260 141.373 199.533 1.00 85.46 46 ILE B CA 1
ATOM 3092 C C . ILE B 1 46 ? 89.927 142.862 199.795 1.00 85.46 46 ILE B C 1
ATOM 3093 O O . ILE B 1 46 ? 90.746 143.760 199.536 1.00 85.46 46 ILE B O 1
ATOM 3098 N N . ALA B 1 47 ? 88.726 143.090 200.335 1.00 108.01 47 ALA B N 1
ATOM 3099 C CA . ALA B 1 47 ? 88.219 144.423 200.646 1.00 108.01 47 ALA B CA 1
ATOM 3100 C C . ALA B 1 47 ? 89.078 145.163 201.682 1.00 108.01 47 ALA B C 1
ATOM 3101 O O . ALA B 1 47 ? 88.884 146.365 201.910 1.00 108.01 47 ALA B O 1
ATOM 3103 N N . GLY B 1 48 ? 90.011 144.447 202.311 1.00 107.57 48 GLY B N 1
ATOM 3104 C CA . GLY B 1 48 ? 90.891 145.068 203.286 1.00 107.57 48 GLY B CA 1
ATOM 3105 C C . GLY B 1 48 ? 90.414 145.206 204.724 1.00 107.57 48 GLY B C 1
ATOM 3106 O O . GLY B 1 48 ? 90.524 146.284 205.316 1.00 107.57 48 GLY B O 1
ATOM 3107 N N . PHE B 1 49 ? 89.884 144.129 205.294 1.00 109.48 49 PHE B N 1
ATOM 3108 C CA . PHE B 1 49 ? 89.429 144.157 206.679 1.00 109.48 49 PHE B CA 1
ATOM 3109 C C . PHE B 1 49 ? 90.330 143.231 207.449 1.00 109.48 49 PHE B C 1
ATOM 3110 O O . PHE B 1 49 ? 90.296 143.170 208.680 1.00 109.48 49 PHE B O 1
ATOM 3118 N N . HIS B 1 50 ? 91.141 142.501 206.698 1.00 111.08 50 HIS B N 1
ATOM 3119 C CA . HIS B 1 50 ? 92.072 141.558 207.285 1.00 111.08 50 HIS B CA 1
ATOM 3120 C C . HIS B 1 50 ? 93.367 141.634 206.512 1.00 111.08 50 HIS B C 1
ATOM 3121 O O . HIS B 1 50 ? 93.386 141.465 205.292 1.00 111.08 50 HIS B O 1
ATOM 3128 N N . VAL B 1 51 ? 94.449 141.923 207.220 1.00 157.02 51 VAL B N 1
ATOM 3129 C CA . VAL B 1 51 ? 95.752 141.968 206.567 1.00 157.02 51 VAL B CA 1
ATOM 3130 C C . VAL B 1 51 ? 96.216 140.498 206.528 1.00 157.02 51 VAL B C 1
ATOM 3131 O O . VAL B 1 51 ? 96.029 139.737 207.501 1.00 157.02 51 VAL B O 1
ATOM 3135 N N . PRO B 1 52 ? 96.793 140.065 205.393 1.00 131.93 52 PRO B N 1
ATOM 3136 C CA . PRO B 1 52 ? 97.254 138.671 205.311 1.00 131.93 52 PRO B CA 1
ATOM 3137 C C . PRO B 1 52 ? 98.407 138.366 206.267 1.00 131.93 52 PRO B C 1
ATOM 3138 O O . PRO B 1 52 ? 98.800 139.198 207.090 1.00 131.93 52 PRO B O 1
ATOM 3142 N N . ASP B 1 53 ? 98.925 137.149 206.163 1.00 146.63 53 ASP B N 1
ATOM 3143 C CA . ASP B 1 53 ? 100.067 136.727 206.967 1.00 146.63 53 ASP B CA 1
ATOM 3144 C C . ASP B 1 53 ? 101.244 136.849 206.011 1.00 146.63 53 ASP B C 1
ATOM 3145 O O . ASP B 1 53 ? 102.334 137.312 206.379 1.00 146.63 53 ASP B O 1
ATOM 3150 N N . SER B 1 54 ? 100.983 136.436 204.771 1.00 152.34 54 SER B N 1
ATOM 3151 C CA . SER B 1 54 ? 101.952 136.488 203.683 1.00 152.34 54 SER B CA 1
ATOM 3152 C C . SER B 1 54 ? 101.175 136.777 202.397 1.00 152.34 54 SER B C 1
ATOM 3153 O O . SER B 1 54 ? 99.981 136.469 202.303 1.00 152.34 54 SER B O 1
ATOM 3156 N N . GLY B 1 55 ? 101.839 137.395 201.421 1.00 106.99 55 GLY B N 1
ATOM 3157 C CA . GLY B 1 55 ? 101.171 137.679 200.160 1.00 106.99 55 GLY B CA 1
ATOM 3158 C C . GLY B 1 55 ? 100.713 139.109 199.933 1.00 106.99 55 GLY B C 1
ATOM 3159 O O . GLY B 1 55 ? 100.773 139.962 200.836 1.00 106.99 55 GLY B O 1
ATOM 3160 N N . ARG B 1 56 ? 100.236 139.352 198.711 1.00 112.13 56 ARG B N 1
ATOM 3161 C CA . ARG B 1 56 ? 99.758 140.663 198.286 1.00 112.13 56 ARG B CA 1
ATOM 3162 C C . ARG B 1 56 ? 98.365 140.646 197.649 1.00 112.13 56 ARG B C 1
ATOM 3163 O O . ARG B 1 56 ? 97.844 139.598 197.255 1.00 112.13 56 ARG B O 1
ATOM 3171 N N . ILE B 1 57 ? 97.779 141.835 197.556 1.00 121.73 57 ILE B N 1
ATOM 3172 C CA . ILE B 1 57 ? 96.453 142.054 196.969 1.00 121.73 57 ILE B CA 1
ATOM 3173 C C . ILE B 1 57 ? 96.600 143.339 196.117 1.00 121.73 57 ILE B C 1
ATOM 3174 O O . ILE B 1 57 ? 96.974 144.404 196.631 1.00 121.73 57 ILE B O 1
ATOM 3179 N N . LEU B 1 58 ? 96.342 143.219 194.814 1.00 95.61 58 LEU B N 1
ATOM 3180 C CA . LEU B 1 58 ? 96.518 144.348 193.897 1.00 95.61 58 LEU B CA 1
ATOM 3181 C C . LEU B 1 58 ? 95.306 144.693 193.076 1.00 95.61 58 LEU B C 1
ATOM 3182 O O . LEU B 1 58 ? 95.058 144.099 192.019 1.00 95.61 58 LEU B O 1
ATOM 3187 N N . LEU B 1 59 ? 94.579 145.693 193.545 1.00 160.22 59 LEU B N 1
ATOM 3188 C CA . LEU B 1 59 ? 93.374 146.148 192.856 1.00 160.22 59 LEU B CA 1
ATOM 3189 C C . LEU B 1 59 ? 93.680 147.292 191.893 1.00 160.22 59 LEU B C 1
ATOM 3190 O O . LEU B 1 59 ? 94.308 148.287 192.286 1.00 160.22 59 LEU B O 1
ATOM 3195 N N . ASP B 1 60 ? 93.221 147.162 190.646 1.00 162.85 60 ASP B N 1
ATOM 3196 C CA . ASP B 1 60 ? 93.451 148.191 189.632 1.00 162.85 60 ASP B CA 1
ATOM 3197 C C . ASP B 1 60 ? 94.971 148.312 189.460 1.00 162.85 60 ASP B C 1
ATOM 3198 O O . ASP B 1 60 ? 95.478 149.268 188.863 1.00 162.85 60 ASP B O 1
ATOM 3203 N N . GLY B 1 61 ? 95.688 147.316 189.984 1.00 131.82 61 GLY B N 1
ATOM 3204 C CA . GLY B 1 61 ? 97.141 147.320 189.918 1.00 131.82 61 GLY B CA 1
ATOM 3205 C C . GLY B 1 61 ? 97.818 148.050 191.085 1.00 131.82 61 GLY B C 1
ATOM 3206 O O . GLY B 1 61 ? 99.018 148.354 191.011 1.00 131.82 61 GLY B O 1
ATOM 3207 N N . LYS B 1 62 ? 97.070 148.332 192.157 1.00 183.71 62 LYS B N 1
ATOM 3208 C CA . LYS B 1 62 ? 97.626 149.038 193.326 1.00 183.71 62 LYS B CA 1
ATOM 3209 C C . LYS B 1 62 ? 97.795 148.048 194.479 1.00 183.71 62 LYS B C 1
ATOM 3210 O O . LYS B 1 62 ? 96.829 147.336 194.824 1.00 183.71 62 LYS B O 1
ATOM 3216 N N . ASP B 1 63 ? 99.003 147.975 195.058 1.00 146.40 63 ASP B N 1
ATOM 3217 C CA . ASP B 1 63 ? 99.227 147.074 196.197 1.00 146.40 63 ASP B CA 1
ATOM 3218 C C . ASP B 1 63 ? 98.462 147.669 197.392 1.00 146.40 63 ASP B C 1
ATOM 3219 O O . ASP B 1 63 ? 98.884 148.674 197.980 1.00 146.40 63 ASP B O 1
ATOM 3224 N N . VAL B 1 64 ? 97.337 147.045 197.741 1.00 132.99 64 VAL B N 1
ATOM 3225 C CA . VAL B 1 64 ? 96.481 147.549 198.814 1.00 132.99 64 VAL B CA 1
ATOM 3226 C C . VAL B 1 64 ? 96.468 146.669 200.056 1.00 132.99 64 VAL B C 1
ATOM 3227 O O . VAL B 1 64 ? 95.873 147.042 201.080 1.00 132.99 64 VAL B O 1
ATOM 3231 N N . THR B 1 65 ? 97.129 145.512 199.958 1.00 131.93 65 THR B N 1
ATOM 3232 C CA . THR B 1 65 ? 97.193 144.526 201.046 1.00 131.93 65 THR B CA 1
ATOM 3233 C C . THR B 1 65 ? 97.397 145.135 202.451 1.00 131.93 65 THR B C 1
ATOM 3234 O O . THR B 1 65 ? 96.975 144.545 203.466 1.00 131.93 65 THR B O 1
ATOM 3238 N N . ASP B 1 66 ? 98.015 146.325 202.487 1.00 139.96 66 ASP B N 1
ATOM 3239 C CA . ASP B 1 66 ? 98.294 147.043 203.739 1.00 139.96 66 ASP B CA 1
ATOM 3240 C C . ASP B 1 66 ? 97.649 148.439 203.802 1.00 139.96 66 ASP B C 1
ATOM 3241 O O . ASP B 1 66 ? 98.124 149.311 204.551 1.00 139.96 66 ASP B O 1
ATOM 3246 N N . LEU B 1 67 ? 96.588 148.659 203.020 1.00 149.89 67 LEU B N 1
ATOM 3247 C CA . LEU B 1 67 ? 95.890 149.945 203.030 1.00 149.89 67 LEU B CA 1
ATOM 3248 C C . LEU B 1 67 ? 94.581 149.784 203.775 1.00 149.89 67 LEU B C 1
ATOM 3249 O O . LEU B 1 67 ? 94.370 148.797 204.488 1.00 149.89 67 LEU B O 1
ATOM 3254 N N . SER B 1 68 ? 93.700 150.760 203.610 1.00 124.15 68 SER B N 1
ATOM 3255 C CA . SER B 1 68 ? 92.414 150.679 204.265 1.00 124.15 68 SER B CA 1
ATOM 3256 C C . SER B 1 68 ? 91.284 150.637 203.258 1.00 124.15 68 SER B C 1
ATOM 3257 O O . SER B 1 68 ? 91.424 151.109 202.129 1.00 124.15 68 SER B O 1
ATOM 3260 N N . PRO B 1 69 ? 90.147 150.046 203.666 1.00 129.40 69 PRO B N 1
ATOM 3261 C CA . PRO B 1 69 ? 88.904 149.868 202.902 1.00 129.40 69 PRO B CA 1
ATOM 3262 C C . PRO B 1 69 ? 88.479 151.096 202.110 1.00 129.40 69 PRO B C 1
ATOM 3263 O O . PRO B 1 69 ? 88.124 150.978 200.931 1.00 129.40 69 PRO B O 1
ATOM 3267 N N . GLU B 1 70 ? 88.500 152.259 202.770 1.00 133.94 70 GLU B N 1
ATOM 3268 C CA . GLU B 1 70 ? 88.129 153.522 202.127 1.00 133.94 70 GLU B CA 1
ATOM 3269 C C . GLU B 1 70 ? 89.084 153.788 200.959 1.00 133.94 70 GLU B C 1
ATOM 3270 O O . GLU B 1 70 ? 88.687 154.356 199.926 1.00 133.94 70 GLU B O 1
ATOM 3276 N N . LYS B 1 71 ? 90.345 153.375 201.134 1.00 185.95 71 LYS B N 1
ATOM 3277 C CA . LYS B 1 71 ? 91.377 153.554 200.106 1.00 185.95 71 LYS B CA 1
ATOM 3278 C C . LYS B 1 71 ? 91.346 152.501 198.990 1.00 185.95 71 LYS B C 1
ATOM 3279 O O . LYS B 1 71 ? 91.738 152.801 197.849 1.00 185.95 71 LYS B O 1
ATOM 3285 N N . HIS B 1 72 ? 90.888 151.281 199.309 1.00 138.12 72 HIS B N 1
ATOM 3286 C CA . HIS B 1 72 ? 90.783 150.216 198.304 1.00 138.12 72 HIS B CA 1
ATOM 3287 C C . HIS B 1 72 ? 89.846 150.684 197.182 1.00 138.12 72 HIS B C 1
ATOM 3288 O O . HIS B 1 72 ? 89.910 150.152 196.069 1.00 138.12 72 HIS B O 1
ATOM 3295 N N . ASP B 1 73 ? 88.986 151.669 197.489 1.00 135.21 73 ASP B N 1
ATOM 3296 C CA . ASP B 1 73 ? 88.030 152.246 196.536 1.00 135.21 73 ASP B CA 1
ATOM 3297 C C . ASP B 1 73 ? 87.262 151.163 195.772 1.00 135.21 73 ASP B C 1
ATOM 3298 O O . ASP B 1 73 ? 87.373 151.044 194.539 1.00 135.21 73 ASP B O 1
ATOM 3303 N N . ILE B 1 74 ? 86.472 150.386 196.512 1.00 96.28 74 ILE B N 1
ATOM 3304 C CA . ILE B 1 74 ? 85.696 149.300 195.926 1.00 96.28 74 ILE B CA 1
ATOM 3305 C C . ILE B 1 74 ? 84.201 149.493 196.141 1.00 96.28 74 ILE B C 1
ATOM 3306 O O . ILE B 1 74 ? 83.723 150.541 196.581 1.00 96.28 74 ILE B O 1
ATOM 3311 N N . ALA B 1 75 ? 83.485 148.433 195.798 1.00 116.49 75 ALA B N 1
ATOM 3312 C CA . ALA B 1 75 ? 82.047 148.308 195.943 1.00 116.49 75 ALA B CA 1
ATOM 3313 C C . ALA B 1 75 ? 81.955 146.947 196.676 1.00 116.49 75 ALA B C 1
ATOM 3314 O O . ALA B 1 75 ? 82.536 145.941 196.227 1.00 116.49 75 ALA B O 1
ATOM 3316 N N . PHE B 1 76 ? 81.261 146.927 197.812 1.00 108.31 76 PHE B N 1
ATOM 3317 C CA . PHE B 1 76 ? 81.121 145.710 198.609 1.00 108.31 76 PHE B CA 1
ATOM 3318 C C . PHE B 1 76 ? 79.685 145.477 199.063 1.00 108.31 76 PHE B C 1
ATOM 3319 O O . PHE B 1 76 ? 79.093 146.303 199.768 1.00 108.31 76 PHE B O 1
ATOM 3327 N N . VAL B 1 77 ? 79.122 144.346 198.676 1.00 95.54 77 VAL B N 1
ATOM 3328 C CA . VAL B 1 77 ? 77.765 144.067 199.080 1.00 95.54 77 VAL B CA 1
ATOM 3329 C C . VAL B 1 77 ? 77.636 142.711 199.757 1.00 95.54 77 VAL B C 1
ATOM 3330 O O . VAL B 1 77 ? 77.573 141.669 199.082 1.00 95.54 77 VAL B O 1
ATOM 3334 N N . TYR B 1 78 ? 77.625 142.739 201.097 1.00 99.67 78 TYR B N 1
ATOM 3335 C CA . TYR B 1 78 ? 77.462 141.528 201.906 1.00 99.67 78 TYR B CA 1
ATOM 3336 C C . TYR B 1 78 ? 76.198 140.792 201.457 1.00 99.67 78 TYR B C 1
ATOM 3337 O O . TYR B 1 78 ? 75.340 141.359 200.762 1.00 99.67 78 TYR B O 1
ATOM 3346 N N . GLN B 1 79 ? 76.076 139.533 201.864 1.00 91.17 79 GLN B N 1
ATOM 3347 C CA . GLN B 1 79 ? 74.913 138.747 201.497 1.00 91.17 79 GLN B CA 1
ATOM 3348 C C . GLN B 1 79 ? 73.661 139.397 202.070 1.00 91.17 79 GLN B C 1
ATOM 3349 O O . GLN B 1 79 ? 72.640 139.509 201.388 1.00 91.17 79 GLN B O 1
ATOM 3355 N N . ASN B 1 80 ? 73.764 139.826 203.328 1.00 126.31 80 ASN B N 1
ATOM 3356 C CA . ASN B 1 80 ? 72.665 140.475 204.043 1.00 126.31 80 ASN B CA 1
ATOM 3357 C C . ASN B 1 80 ? 72.847 141.970 203.919 1.00 126.31 80 ASN B C 1
ATOM 3358 O O . ASN B 1 80 ? 73.117 142.626 204.925 1.00 126.31 80 ASN B O 1
ATOM 3363 N N . TYR B 1 81 ? 72.725 142.487 202.693 1.00 113.10 81 TYR B N 1
ATOM 3364 C CA . TYR B 1 81 ? 72.851 143.916 202.390 1.00 113.10 81 TYR B CA 1
ATOM 3365 C C . TYR B 1 81 ? 72.808 144.785 203.641 1.00 113.10 81 TYR B C 1
ATOM 3366 O O . TYR B 1 81 ? 71.726 145.092 204.171 1.00 113.10 81 TYR B O 1
ATOM 3375 N N . SER B 1 82 ? 73.992 145.186 204.101 1.00 91.89 82 SER B N 1
ATOM 3376 C CA . SER B 1 82 ? 74.106 145.979 205.324 1.00 91.89 82 SER B CA 1
ATOM 3377 C C . SER B 1 82 ? 73.665 147.441 205.202 1.00 91.89 82 SER B C 1
ATOM 3378 O O . SER B 1 82 ? 74.476 148.363 205.365 1.00 91.89 82 SER B O 1
ATOM 3381 N N . LEU B 1 83 ? 72.375 147.653 204.946 1.00 97.99 83 LEU B N 1
ATOM 3382 C CA . LEU B 1 83 ? 71.851 149.008 204.816 1.00 97.99 83 LEU B CA 1
ATOM 3383 C C . LEU B 1 83 ? 71.817 149.684 206.180 1.00 97.99 83 LEU B C 1
ATOM 3384 O O . LEU B 1 83 ? 71.588 149.026 207.201 1.00 97.99 83 LEU B O 1
ATOM 3389 N N . PHE B 1 84 ? 72.076 150.992 206.198 1.00 99.68 84 PHE B N 1
ATOM 3390 C CA . PHE B 1 84 ? 72.044 151.767 207.443 1.00 99.68 84 PHE B CA 1
ATOM 3391 C C . PHE B 1 84 ? 70.573 152.098 207.754 1.00 99.68 84 PHE B C 1
ATOM 3392 O O . PHE B 1 84 ? 69.932 152.888 207.046 1.00 99.68 84 PHE B O 1
ATOM 3400 N N . PRO B 1 85 ? 70.028 151.490 208.824 1.00 100.98 85 PRO B N 1
ATOM 3401 C CA . PRO B 1 85 ? 68.643 151.642 209.297 1.00 100.98 85 PRO B CA 1
ATOM 3402 C C . PRO B 1 85 ? 68.172 153.007 209.790 1.00 100.98 85 PRO B C 1
ATOM 3403 O O . PRO B 1 85 ? 66.971 153.221 209.957 1.00 100.98 85 PRO B O 1
ATOM 3407 N N . HIS B 1 86 ? 69.095 153.924 210.038 1.00 109.70 86 HIS B N 1
ATOM 3408 C CA . HIS B 1 86 ? 68.698 155.242 210.503 1.00 109.70 86 HIS B CA 1
ATOM 3409 C C . HIS B 1 86 ? 68.850 156.276 209.389 1.00 109.70 86 HIS B C 1
ATOM 3410 O O . HIS B 1 86 ? 69.232 157.415 209.652 1.00 109.70 86 HIS B O 1
ATOM 3417 N N . MET B 1 87 ? 68.559 155.873 208.150 1.00 140.51 87 MET B N 1
ATOM 3418 C CA . MET B 1 87 ? 68.664 156.760 206.983 1.00 140.51 87 MET B CA 1
ATOM 3419 C C . MET B 1 87 ? 67.765 156.254 205.862 1.00 140.51 87 MET B C 1
ATOM 3420 O O . MET B 1 87 ? 67.924 155.117 205.406 1.00 140.51 87 MET B O 1
ATOM 3425 N N . ASN B 1 88 ? 66.829 157.081 205.406 1.00 135.90 88 ASN B N 1
ATOM 3426 C CA . ASN B 1 88 ? 65.953 156.666 204.314 1.00 135.90 88 ASN B CA 1
ATOM 3427 C C . ASN B 1 88 ? 66.857 156.318 203.134 1.00 135.90 88 ASN B C 1
ATOM 3428 O O . ASN B 1 88 ? 67.948 156.894 202.978 1.00 135.90 88 ASN B O 1
ATOM 3433 N N . VAL B 1 89 ? 66.400 155.386 202.304 1.00 107.28 89 VAL B N 1
ATOM 3434 C CA . VAL B 1 89 ? 67.177 154.947 201.141 1.00 107.28 89 VAL B CA 1
ATOM 3435 C C . VAL B 1 89 ? 68.121 156.017 200.593 1.00 107.28 89 VAL B C 1
ATOM 3436 O O . VAL B 1 89 ? 69.348 155.844 200.612 1.00 107.28 89 VAL B O 1
ATOM 3440 N N . LYS B 1 90 ? 67.533 157.106 200.098 1.00 116.12 90 LYS B N 1
ATOM 3441 C CA . LYS B 1 90 ? 68.309 158.203 199.539 1.00 116.12 90 LYS B CA 1
ATOM 3442 C C . LYS B 1 90 ? 69.533 158.524 200.414 1.00 116.12 90 LYS B C 1
ATOM 3443 O O . LYS B 1 90 ? 70.672 158.495 199.922 1.00 116.12 90 LYS B O 1
ATOM 3449 N N . LYS B 1 91 ? 69.303 158.813 201.699 1.00 105.37 91 LYS B N 1
ATOM 3450 C CA . LYS B 1 91 ? 70.397 159.141 202.611 1.00 105.37 91 LYS B CA 1
ATOM 3451 C C . LYS B 1 91 ? 71.513 158.116 202.523 1.00 105.37 91 LYS B C 1
ATOM 3452 O O . LYS B 1 91 ? 72.700 158.453 202.606 1.00 105.37 91 LYS B O 1
ATOM 3458 N N . ASN B 1 92 ? 71.130 156.859 202.350 1.00 115.25 92 ASN B N 1
ATOM 3459 C CA . ASN B 1 92 ? 72.122 155.806 202.218 1.00 115.25 92 ASN B CA 1
ATOM 3460 C C . ASN B 1 92 ? 72.960 156.063 200.979 1.00 115.25 92 ASN B C 1
ATOM 3461 O O . ASN B 1 92 ? 74.189 156.207 201.081 1.00 115.25 92 ASN B O 1
ATOM 3466 N N . LEU B 1 93 ? 72.293 156.126 199.820 1.00 108.81 93 LEU B N 1
ATOM 3467 C CA . LEU B 1 93 ? 72.970 156.394 198.547 1.00 108.81 93 LEU B CA 1
ATOM 3468 C C . LEU B 1 93 ? 73.991 157.514 198.718 1.00 108.81 93 LEU B C 1
ATOM 3469 O O . LEU B 1 93 ? 75.172 157.368 198.350 1.00 108.81 93 LEU B O 1
ATOM 3474 N N . GLU B 1 94 ? 73.502 158.623 199.286 1.00 124.83 94 GLU B N 1
ATOM 3475 C CA . GLU B 1 94 ? 74.277 159.836 199.548 1.00 124.83 94 GLU B CA 1
ATOM 3476 C C . GLU B 1 94 ? 75.580 159.543 200.271 1.00 124.83 94 GLU B C 1
ATOM 3477 O O . GLU B 1 94 ? 76.644 159.992 199.853 1.00 124.83 94 GLU B O 1
ATOM 3483 N N . PHE B 1 95 ? 75.471 158.805 201.371 1.00 111.01 95 PHE B N 1
ATOM 3484 C CA . PHE B 1 95 ? 76.612 158.450 202.197 1.00 111.01 95 PHE B CA 1
ATOM 3485 C C . PHE B 1 95 ? 77.951 158.354 201.452 1.00 111.01 95 PHE B C 1
ATOM 3486 O O . PHE B 1 95 ? 78.878 159.120 201.731 1.00 111.01 95 PHE B O 1
ATOM 3494 N N . GLY B 1 96 ? 78.052 157.410 200.519 1.00 114.90 96 GLY B N 1
ATOM 3495 C CA . GLY B 1 96 ? 79.285 157.244 199.769 1.00 114.90 96 GLY B CA 1
ATOM 3496 C C . GLY B 1 96 ? 79.812 158.567 199.256 1.00 114.90 96 GLY B C 1
ATOM 3497 O O . GLY B 1 96 ? 81.011 158.840 199.333 1.00 114.90 96 GLY B O 1
ATOM 3498 N N . MET B 1 97 ? 78.901 159.384 198.730 1.00 174.55 97 MET B N 1
ATOM 3499 C CA . MET B 1 97 ? 79.219 160.715 198.190 1.00 174.55 97 MET B CA 1
ATOM 3500 C C . MET B 1 97 ? 79.836 161.616 199.256 1.00 174.55 97 MET B C 1
ATOM 3501 O O . MET B 1 97 ? 81.021 161.971 199.190 1.00 174.55 97 MET B O 1
ATOM 3506 N N . ARG B 1 98 ? 79.005 161.986 200.228 1.00 147.75 98 ARG B N 1
ATOM 3507 C CA . ARG B 1 98 ? 79.426 162.830 201.330 1.00 147.75 98 ARG B CA 1
ATOM 3508 C C . ARG B 1 98 ? 80.776 162.371 201.866 1.00 147.75 98 ARG B C 1
ATOM 3509 O O . ARG B 1 98 ? 81.589 163.188 202.292 1.00 147.75 98 ARG B O 1
ATOM 3517 N N . MET B 1 99 ? 81.010 161.061 201.835 1.00 134.10 99 MET B N 1
ATOM 3518 C CA . MET B 1 99 ? 82.274 160.485 202.320 1.00 134.10 99 MET B CA 1
ATOM 3519 C C . MET B 1 99 ? 83.539 160.846 201.505 1.00 134.10 99 MET B C 1
ATOM 3520 O O . MET B 1 99 ? 84.602 161.125 202.083 1.00 134.10 99 MET B O 1
ATOM 3525 N N . LYS B 1 100 ? 83.431 160.837 200.179 1.00 127.60 100 LYS B N 1
ATOM 3526 C CA . LYS B 1 100 ? 84.575 161.161 199.342 1.00 127.60 100 LYS B CA 1
ATOM 3527 C C . LYS B 1 100 ? 84.499 162.583 198.817 1.00 127.60 100 LYS B C 1
ATOM 3528 O O . LYS B 1 100 ? 85.282 162.981 197.946 1.00 127.60 100 LYS B O 1
ATOM 3534 N N . LYS B 1 101 ? 83.547 163.337 199.369 1.00 160.33 101 LYS B N 1
ATOM 3535 C CA . LYS B 1 101 ? 83.301 164.737 199.016 1.00 160.33 101 LYS B CA 1
ATOM 3536 C C . LYS B 1 101 ? 83.035 164.946 197.536 1.00 160.33 101 LYS B C 1
ATOM 3537 O O . LYS B 1 101 ? 83.903 165.411 196.794 1.00 160.33 101 LYS B O 1
ATOM 3543 N N . ILE B 1 102 ? 81.832 164.582 197.110 1.00 146.14 102 ILE B N 1
ATOM 3544 C CA . ILE B 1 102 ? 81.453 164.750 195.717 1.00 146.14 102 ILE B CA 1
ATOM 3545 C C . ILE B 1 102 ? 80.176 165.589 195.628 1.00 146.14 102 ILE B C 1
ATOM 3546 O O . ILE B 1 102 ? 79.442 165.760 196.622 1.00 146.14 102 ILE B O 1
ATOM 3551 N N . LYS B 1 103 ? 79.922 166.120 194.434 1.00 172.73 103 LYS B N 1
ATOM 3552 C CA . LYS B 1 103 ? 78.778 166.998 194.224 1.00 172.73 103 LYS B CA 1
ATOM 3553 C C . LYS B 1 103 ? 77.549 166.433 193.468 1.00 172.73 103 LYS B C 1
ATOM 3554 O O . LYS B 1 103 ? 76.423 166.493 193.977 1.00 172.73 103 LYS B O 1
ATOM 3560 N N . ASP B 1 104 ? 77.770 165.862 192.286 1.00 189.56 104 ASP B N 1
ATOM 3561 C CA . ASP B 1 104 ? 76.679 165.417 191.423 1.00 189.56 104 ASP B CA 1
ATOM 3562 C C . ASP B 1 104 ? 75.420 164.700 191.892 1.00 189.56 104 ASP B C 1
ATOM 3563 O O . ASP B 1 104 ? 75.468 163.532 192.274 1.00 189.56 104 ASP B O 1
ATOM 3568 N N . PRO B 1 105 ? 74.263 165.407 191.873 1.00 150.84 105 PRO B N 1
ATOM 3569 C CA . PRO B 1 105 ? 73.009 164.762 192.284 1.00 150.84 105 PRO B CA 1
ATOM 3570 C C . PRO B 1 105 ? 72.512 163.964 191.067 1.00 150.84 105 PRO B C 1
ATOM 3571 O O . PRO B 1 105 ? 71.560 163.175 191.169 1.00 150.84 105 PRO B O 1
ATOM 3575 N N . LYS B 1 106 ? 73.137 164.193 189.905 1.00 200.00 106 LYS B N 1
ATOM 3576 C CA . LYS B 1 106 ? 72.772 163.429 188.706 1.00 200.00 106 LYS B CA 1
ATOM 3577 C C . LYS B 1 106 ? 73.162 161.962 189.015 1.00 200.00 106 LYS B C 1
ATOM 3578 O O . LYS B 1 106 ? 72.304 161.082 189.006 1.00 200.00 106 LYS B O 1
ATOM 3584 N N . ARG B 1 107 ? 74.441 161.713 189.317 1.00 200.00 107 ARG B N 1
ATOM 3585 C CA . ARG B 1 107 ? 74.936 160.366 189.647 1.00 200.00 107 ARG B CA 1
ATOM 3586 C C . ARG B 1 107 ? 73.973 159.623 190.573 1.00 200.00 107 ARG B C 1
ATOM 3587 O O . ARG B 1 107 ? 73.687 158.440 190.385 1.00 200.00 107 ARG B O 1
ATOM 3595 N N . VAL B 1 108 ? 73.483 160.334 191.580 1.00 168.91 108 VAL B N 1
ATOM 3596 C CA . VAL B 1 108 ? 72.549 159.755 192.532 1.00 168.91 108 VAL B CA 1
ATOM 3597 C C . VAL B 1 108 ? 71.163 159.465 191.919 1.00 168.91 108 VAL B C 1
ATOM 3598 O O . VAL B 1 108 ? 70.683 158.333 192.014 1.00 168.91 108 VAL B O 1
ATOM 3602 N N . LEU B 1 109 ? 70.524 160.447 191.279 1.00 140.68 109 LEU B N 1
ATOM 3603 C CA . LEU B 1 109 ? 69.215 160.181 190.673 1.00 140.68 109 LEU B CA 1
ATOM 3604 C C . LEU B 1 109 ? 69.350 159.163 189.527 1.00 140.68 109 LEU B C 1
ATOM 3605 O O . LEU B 1 109 ? 68.453 158.342 189.318 1.00 140.68 109 LEU B O 1
ATOM 3610 N N . ASP B 1 110 ? 70.477 159.204 188.809 1.00 190.68 110 ASP B N 1
ATOM 3611 C CA . ASP B 1 110 ? 70.733 158.255 187.713 1.00 190.68 110 ASP B CA 1
ATOM 3612 C C . ASP B 1 110 ? 71.036 156.847 188.260 1.00 190.68 110 ASP B C 1
ATOM 3613 O O . ASP B 1 110 ? 70.568 155.851 187.699 1.00 190.68 110 ASP B O 1
ATOM 3618 N N . THR B 1 111 ? 71.831 156.767 189.333 1.00 131.78 111 THR B N 1
ATOM 3619 C CA . THR B 1 111 ? 72.161 155.476 189.946 1.00 131.78 111 THR B CA 1
ATOM 3620 C C . THR B 1 111 ? 70.847 154.874 190.445 1.00 131.78 111 THR B C 1
ATOM 3621 O O . THR B 1 111 ? 70.576 153.685 190.229 1.00 131.78 111 THR B O 1
ATOM 3625 N N . ALA B 1 112 ? 70.027 155.715 191.083 1.00 109.87 112 ALA B N 1
ATOM 3626 C CA . ALA B 1 112 ? 68.715 155.312 191.614 1.00 109.87 112 ALA B CA 1
ATOM 3627 C C . ALA B 1 112 ? 67.811 154.748 190.520 1.00 109.87 112 ALA B C 1
ATOM 3628 O O . ALA B 1 112 ? 67.021 153.839 190.779 1.00 109.87 112 ALA B O 1
ATOM 3630 N N . ARG B 1 113 ? 67.932 155.298 189.309 1.00 141.60 113 ARG B N 1
ATOM 3631 C CA . ARG B 1 113 ? 67.150 154.851 188.156 1.00 141.60 113 ARG B CA 1
ATOM 3632 C C . ARG B 1 113 ? 67.681 153.509 187.699 1.00 141.60 113 ARG B C 1
ATOM 3633 O O . ARG B 1 113 ? 66.930 152.539 187.597 1.00 141.60 113 ARG B O 1
ATOM 3641 N N . ASP B 1 114 ? 68.984 153.470 187.426 1.00 154.86 114 ASP B N 1
ATOM 3642 C CA . ASP B 1 114 ? 69.651 152.247 186.984 1.00 154.86 114 ASP B CA 1
ATOM 3643 C C . ASP B 1 114 ? 69.188 151.008 187.767 1.00 154.86 114 ASP B C 1
ATOM 3644 O O . ASP B 1 114 ? 69.120 149.906 187.203 1.00 154.86 114 ASP B O 1
ATOM 3649 N N . LEU B 1 115 ? 68.871 151.181 189.053 1.00 125.84 115 LEU B N 1
ATOM 3650 C CA . LEU B 1 115 ? 68.434 150.053 189.868 1.00 125.84 115 LEU B CA 1
ATOM 3651 C C . LEU B 1 115 ? 66.945 150.051 190.159 1.00 125.84 115 LEU B C 1
ATOM 3652 O O . LEU B 1 115 ? 66.479 149.316 191.030 1.00 125.84 115 LEU B O 1
ATOM 3657 N N . LYS B 1 116 ? 66.206 150.873 189.420 1.00 126.49 116 LYS B N 1
ATOM 3658 C CA . LYS B 1 116 ? 64.756 150.977 189.568 1.00 126.49 116 LYS B CA 1
ATOM 3659 C C . LYS B 1 116 ? 64.314 151.209 191.014 1.00 126.49 116 LYS B C 1
ATOM 3660 O O . LYS B 1 116 ? 63.361 150.582 191.475 1.00 126.49 116 LYS B O 1
ATOM 3666 N N . ILE B 1 117 ? 64.989 152.108 191.729 1.00 161.90 117 ILE B N 1
ATOM 3667 C CA . ILE B 1 117 ? 64.612 152.377 193.117 1.00 161.90 117 ILE B CA 1
ATOM 3668 C C . ILE B 1 117 ? 63.966 153.734 193.343 1.00 161.90 117 ILE B C 1
ATOM 3669 O O . ILE B 1 117 ? 63.578 154.039 194.466 1.00 161.90 117 ILE B O 1
ATOM 3674 N N . GLU B 1 118 ? 63.869 154.555 192.302 1.00 122.86 118 GLU B N 1
ATOM 3675 C CA . GLU B 1 118 ? 63.266 155.882 192.440 1.00 122.86 118 GLU B CA 1
ATOM 3676 C C . GLU B 1 118 ? 62.053 155.913 193.377 1.00 122.86 118 GLU B C 1
ATOM 3677 O O . GLU B 1 118 ? 61.950 156.785 194.246 1.00 122.86 118 GLU B O 1
ATOM 3683 N N . HIS B 1 119 ? 61.144 154.958 193.197 1.00 127.39 119 HIS B N 1
ATOM 3684 C CA . HIS B 1 119 ? 59.925 154.882 193.996 1.00 127.39 119 HIS B CA 1
ATOM 3685 C C . HIS B 1 119 ? 60.106 154.560 195.484 1.00 127.39 119 HIS B C 1
ATOM 3686 O O . HIS B 1 119 ? 59.182 154.751 196.280 1.00 127.39 119 HIS B O 1
ATOM 3693 N N . LEU B 1 120 ? 61.287 154.071 195.856 1.00 176.97 120 LEU B N 1
ATOM 3694 C CA . LEU B 1 120 ? 61.596 153.716 197.253 1.00 176.97 120 LEU B CA 1
ATOM 3695 C C . LEU B 1 120 ? 62.542 154.730 197.913 1.00 176.97 120 LEU B C 1
ATOM 3696 O O . LEU B 1 120 ? 62.710 154.741 199.139 1.00 176.97 120 LEU B O 1
ATOM 3701 N N . LEU B 1 121 ? 63.162 155.559 197.075 1.00 101.00 121 LEU B N 1
ATOM 3702 C CA . LEU B 1 121 ? 64.122 156.584 197.480 1.00 101.00 121 LEU B CA 1
ATOM 3703 C C . LEU B 1 121 ? 63.850 157.231 198.843 1.00 101.00 121 LEU B C 1
ATOM 3704 O O . LEU B 1 121 ? 64.774 157.677 199.544 1.00 101.00 121 LEU B O 1
ATOM 3709 N N . ASP B 1 122 ? 62.573 157.255 199.211 1.00 170.09 122 ASP B N 1
ATOM 3710 C CA . ASP B 1 122 ? 62.119 157.876 200.450 1.00 170.09 122 ASP B CA 1
ATOM 3711 C C . ASP B 1 122 ? 61.853 156.921 201.647 1.00 170.09 122 ASP B C 1
ATOM 3712 O O . ASP B 1 122 ? 61.992 157.322 202.813 1.00 170.09 122 ASP B O 1
ATOM 3717 N N . ARG B 1 123 ? 61.493 155.668 201.367 1.00 126.28 123 ARG B N 1
ATOM 3718 C CA . ARG B 1 123 ? 61.205 154.708 202.430 1.00 126.28 123 ARG B CA 1
ATOM 3719 C C . ARG B 1 123 ? 62.400 154.383 203.328 1.00 126.28 123 ARG B C 1
ATOM 3720 O O . ARG B 1 123 ? 63.551 154.705 203.001 1.00 126.28 123 ARG B O 1
ATOM 3728 N N . ASN B 1 124 ? 62.107 153.763 204.473 1.00 101.50 124 ASN B N 1
ATOM 3729 C CA . ASN B 1 124 ? 63.136 153.384 205.454 1.00 101.50 124 ASN B CA 1
ATOM 3730 C C . ASN B 1 124 ? 63.530 151.912 205.338 1.00 101.50 124 ASN B C 1
ATOM 3731 O O . ASN B 1 124 ? 62.690 151.018 205.468 1.00 101.50 124 ASN B O 1
ATOM 3736 N N . PRO B 1 125 ? 64.834 151.656 205.110 1.00 129.66 125 PRO B N 1
ATOM 3737 C CA . PRO B 1 125 ? 65.455 150.339 204.947 1.00 129.66 125 PRO B CA 1
ATOM 3738 C C . PRO B 1 125 ? 64.741 149.091 205.478 1.00 129.66 125 PRO B C 1
ATOM 3739 O O . PRO B 1 125 ? 64.806 148.041 204.841 1.00 129.66 125 PRO B O 1
ATOM 3743 N N . LEU B 1 126 ? 64.061 149.192 206.617 1.00 99.63 126 LEU B N 1
ATOM 3744 C CA . LEU B 1 126 ? 63.378 148.025 207.173 1.00 99.63 126 LEU B CA 1
ATOM 3745 C C . LEU B 1 126 ? 62.036 147.640 206.541 1.00 99.63 126 LEU B C 1
ATOM 3746 O O . LEU B 1 126 ? 61.547 146.532 206.764 1.00 99.63 126 LEU B O 1
ATOM 3751 N N . THR B 1 127 ? 61.432 148.533 205.765 1.00 151.60 127 THR B N 1
ATOM 3752 C CA . THR B 1 127 ? 60.155 148.209 205.129 1.00 151.60 127 THR B CA 1
ATOM 3753 C C . THR B 1 127 ? 60.365 147.629 203.730 1.00 151.60 127 THR B C 1
ATOM 3754 O O . THR B 1 127 ? 59.407 147.240 203.058 1.00 151.60 127 THR B O 1
ATOM 3758 N N . LEU B 1 128 ? 61.628 147.558 203.314 1.00 125.04 128 LEU B N 1
ATOM 3759 C CA . LEU B 1 128 ? 62.011 147.035 201.999 1.00 125.04 128 LEU B CA 1
ATOM 3760 C C . LEU B 1 128 ? 62.192 145.506 201.992 1.00 125.04 128 LEU B C 1
ATOM 3761 O O . LEU B 1 128 ? 62.589 144.912 203.003 1.00 125.04 128 LEU B O 1
ATOM 3766 N N . SER B 1 129 ? 61.909 144.874 200.848 1.00 123.64 129 SER B N 1
ATOM 3767 C CA . SER B 1 129 ? 62.057 143.421 200.702 1.00 123.64 129 SER B CA 1
ATOM 3768 C C . SER B 1 129 ? 63.493 143.085 200.288 1.00 123.64 129 SER B C 1
ATOM 3769 O O . SER B 1 129 ? 64.291 143.982 199.975 1.00 123.64 129 SER B O 1
ATOM 3772 N N . GLY B 1 130 ? 63.815 141.796 200.278 1.00 88.98 130 GLY B N 1
ATOM 3773 C CA . GLY B 1 130 ? 65.151 141.390 199.887 1.00 88.98 130 GLY B CA 1
ATOM 3774 C C . GLY B 1 130 ? 65.718 142.226 198.747 1.00 88.98 130 GLY B C 1
ATOM 3775 O O . GLY B 1 130 ? 66.600 143.067 198.956 1.00 88.98 130 GLY B O 1
ATOM 3776 N N . GLY B 1 131 ? 65.202 141.994 197.539 1.00 130.73 131 GLY B N 1
ATOM 3777 C CA . GLY B 1 131 ? 65.657 142.721 196.366 1.00 130.73 131 GLY B CA 1
ATOM 3778 C C . GLY B 1 131 ? 65.666 144.219 196.606 1.00 130.73 131 GLY B C 1
ATOM 3779 O O . GLY B 1 131 ? 66.695 144.867 196.385 1.00 130.73 131 GLY B O 1
ATOM 3780 N N . GLU B 1 132 ? 64.533 144.769 197.061 1.00 99.62 132 GLU B N 1
ATOM 3781 C CA . GLU B 1 132 ? 64.440 146.206 197.326 1.00 99.62 132 GLU B CA 1
ATOM 3782 C C . GLU B 1 132 ? 65.672 146.623 198.117 1.00 99.62 132 GLU B C 1
ATOM 3783 O O . GLU B 1 132 ? 66.371 147.576 197.754 1.00 99.62 132 GLU B O 1
ATOM 3789 N N . GLN B 1 133 ? 65.962 145.890 199.183 1.00 80.02 133 GLN B N 1
ATOM 3790 C CA . GLN B 1 133 ? 67.140 146.205 199.958 1.00 80.02 133 GLN B CA 1
ATOM 3791 C C . GLN B 1 133 ? 68.400 146.000 199.119 1.00 80.02 133 GLN B C 1
ATOM 3792 O O . GLN B 1 133 ? 69.230 146.911 198.995 1.00 80.02 133 GLN B O 1
ATOM 3798 N N . GLN B 1 134 ? 68.540 144.807 198.543 1.00 86.07 134 GLN B N 1
ATOM 3799 C CA . GLN B 1 134 ? 69.700 144.485 197.709 1.00 86.07 134 GLN B CA 1
ATOM 3800 C C . GLN B 1 134 ? 70.023 145.544 196.648 1.00 86.07 134 GLN B C 1
ATOM 3801 O O . GLN B 1 134 ? 71.198 145.849 196.392 1.00 86.07 134 GLN B O 1
ATOM 3807 N N . ARG B 1 135 ? 68.973 146.083 196.024 1.00 98.76 135 ARG B N 1
ATOM 3808 C CA . ARG B 1 135 ? 69.120 147.111 194.981 1.00 98.76 135 ARG B CA 1
ATOM 3809 C C . ARG B 1 135 ? 69.725 148.329 195.640 1.00 98.76 135 ARG B C 1
ATOM 3810 O O . ARG B 1 135 ? 70.792 148.812 195.242 1.00 98.76 135 ARG B O 1
ATOM 3818 N N . VAL B 1 136 ? 69.006 148.814 196.651 1.00 81.62 136 VAL B N 1
ATOM 3819 C CA . VAL B 1 136 ? 69.424 149.974 197.416 1.00 81.62 136 VAL B CA 1
ATOM 3820 C C . VAL B 1 136 ? 70.890 149.774 197.783 1.00 81.62 136 VAL B C 1
ATOM 3821 O O . VAL B 1 136 ? 71.700 150.701 197.725 1.00 81.62 136 VAL B O 1
ATOM 3825 N N . ALA B 1 137 ? 71.214 148.540 198.142 1.00 91.35 137 ALA B N 1
ATOM 3826 C CA . ALA B 1 137 ? 72.568 148.179 198.508 1.00 91.35 137 ALA B CA 1
ATOM 3827 C C . ALA B 1 137 ? 73.512 148.510 197.356 1.00 91.35 137 ALA B C 1
ATOM 3828 O O . ALA B 1 137 ? 74.389 149.390 197.466 1.00 91.35 137 ALA B O 1
ATOM 3830 N N . LEU B 1 138 ? 73.322 147.779 196.255 1.00 110.96 138 LEU B N 1
ATOM 3831 C CA . LEU B 1 138 ? 74.112 147.948 195.032 1.00 110.96 138 LEU B CA 1
ATOM 3832 C C . LEU B 1 138 ? 74.114 149.427 194.639 1.00 110.96 138 LEU B C 1
ATOM 3833 O O . LEU B 1 138 ? 75.105 149.967 194.137 1.00 110.96 138 LEU B O 1
ATOM 3838 N N . ALA B 1 139 ? 72.986 150.077 194.892 1.00 82.77 139 ALA B N 1
ATOM 3839 C CA . ALA B 1 139 ? 72.850 151.482 194.570 1.00 82.77 139 ALA B CA 1
ATOM 3840 C C . ALA B 1 139 ? 73.965 152.300 195.226 1.00 82.77 139 ALA B C 1
ATOM 3841 O O . ALA B 1 139 ? 74.845 152.811 194.537 1.00 82.77 139 ALA B O 1
ATOM 3843 N N . ARG B 1 140 ? 73.941 152.403 196.552 1.00 113.11 140 ARG B N 1
ATOM 3844 C CA . ARG B 1 140 ? 74.945 153.194 197.257 1.00 113.11 140 ARG B CA 1
ATOM 3845 C C . ARG B 1 140 ? 76.350 152.639 197.120 1.00 113.11 140 ARG B C 1
ATOM 3846 O O . ARG B 1 140 ? 77.338 153.382 197.174 1.00 113.11 140 ARG B O 1
ATOM 3854 N N . ALA B 1 141 ? 76.437 151.326 196.964 1.00 115.92 141 ALA B N 1
ATOM 3855 C CA . ALA B 1 141 ? 77.733 150.687 196.829 1.00 115.92 141 ALA B CA 1
ATOM 3856 C C . ALA B 1 141 ? 78.378 151.106 195.508 1.00 115.92 141 ALA B C 1
ATOM 3857 O O . ALA B 1 141 ? 79.610 151.151 195.387 1.00 115.92 141 ALA B O 1
ATOM 3859 N N . LEU B 1 142 ? 77.535 151.433 194.530 1.00 160.14 142 LEU B N 1
ATOM 3860 C CA . LEU B 1 142 ? 78.003 151.827 193.199 1.00 160.14 142 LEU B CA 1
ATOM 3861 C C . LEU B 1 142 ? 77.804 153.305 192.830 1.00 160.14 142 LEU B C 1
ATOM 3862 O O . LEU B 1 142 ? 77.815 153.647 191.640 1.00 160.14 142 LEU B O 1
ATOM 3867 N N . VAL B 1 143 ? 77.618 154.184 193.817 1.00 122.70 143 VAL B N 1
ATOM 3868 C CA . VAL B 1 143 ? 77.428 155.606 193.504 1.00 122.70 143 VAL B CA 1
ATOM 3869 C C . VAL B 1 143 ? 78.787 156.281 193.319 1.00 122.70 143 VAL B C 1
ATOM 3870 O O . VAL B 1 143 ? 78.923 157.184 192.495 1.00 122.70 143 VAL B O 1
ATOM 3874 N N . THR B 1 144 ? 79.784 155.823 194.081 1.00 118.78 144 THR B N 1
ATOM 3875 C CA . THR B 1 144 ? 81.157 156.338 194.001 1.00 118.78 144 THR B CA 1
ATOM 3876 C C . THR B 1 144 ? 81.748 155.883 192.673 1.00 118.78 144 THR B C 1
ATOM 3877 O O . THR B 1 144 ? 82.890 156.222 192.343 1.00 118.78 144 THR B O 1
ATOM 3881 N N . ASN B 1 145 ? 80.947 155.104 191.938 1.00 172.71 145 ASN B N 1
ATOM 3882 C CA . ASN B 1 145 ? 81.292 154.498 190.642 1.00 172.71 145 ASN B CA 1
ATOM 3883 C C . ASN B 1 145 ? 82.675 153.861 190.603 1.00 172.71 145 ASN B C 1
ATOM 3884 O O . ASN B 1 145 ? 83.605 154.362 189.935 1.00 172.71 145 ASN B O 1
ATOM 3889 N N . PRO B 1 146 ? 82.840 152.747 191.330 1.00 129.28 146 PRO B N 1
ATOM 3890 C CA . PRO B 1 146 ? 84.177 152.147 191.268 1.00 129.28 146 PRO B CA 1
ATOM 3891 C C . PRO B 1 146 ? 84.157 151.242 190.036 1.00 129.28 146 PRO B C 1
ATOM 3892 O O . PRO B 1 146 ? 83.163 151.201 189.283 1.00 129.28 146 PRO B O 1
ATOM 3896 N N . LYS B 1 147 ? 85.243 150.521 189.814 1.00 128.50 147 LYS B N 1
ATOM 3897 C CA . LYS B 1 147 ? 85.264 149.606 188.677 1.00 128.50 147 LYS B CA 1
ATOM 3898 C C . LYS B 1 147 ? 85.115 148.160 189.193 1.00 128.50 147 LYS B C 1
ATOM 3899 O O . LYS B 1 147 ? 84.504 147.299 188.526 1.00 128.50 147 LYS B O 1
ATOM 3905 N N . ILE B 1 148 ? 85.679 147.924 190.383 1.00 117.55 148 ILE B N 1
ATOM 3906 C CA . ILE B 1 148 ? 85.660 146.617 191.026 1.00 117.55 148 ILE B CA 1
ATOM 3907 C C . ILE B 1 148 ? 84.463 146.429 191.976 1.00 117.55 148 ILE B C 1
ATOM 3908 O O . ILE B 1 148 ? 84.323 147.160 192.961 1.00 117.55 148 ILE B O 1
ATOM 3913 N N . LEU B 1 149 ? 83.598 145.453 191.659 1.00 103.19 149 LEU B N 1
ATOM 3914 C CA . LEU B 1 149 ? 82.401 145.130 192.468 1.00 103.19 149 LEU B CA 1
ATOM 3915 C C . LEU B 1 149 ? 82.521 143.741 193.112 1.00 103.19 149 LEU B C 1
ATOM 3916 O O . LEU B 1 149 ? 82.377 142.713 192.438 1.00 103.19 149 LEU B O 1
ATOM 3921 N N . LEU B 1 150 ? 82.797 143.733 194.416 1.00 101.57 150 LEU B N 1
ATOM 3922 C CA . LEU B 1 150 ? 82.930 142.498 195.177 1.00 101.57 150 LEU B CA 1
ATOM 3923 C C . LEU B 1 150 ? 81.564 142.131 195.718 1.00 101.57 150 LEU B C 1
ATOM 3924 O O . LEU B 1 150 ? 80.968 142.902 196.470 1.00 101.57 150 LEU B O 1
ATOM 3929 N N . LEU B 1 151 ? 81.060 140.965 195.332 1.00 118.90 151 LEU B N 1
ATOM 3930 C CA . LEU B 1 151 ? 79.754 140.512 195.813 1.00 118.90 151 LEU B CA 1
ATOM 3931 C C . LEU B 1 151 ? 79.885 139.143 196.477 1.00 118.90 151 LEU B C 1
ATOM 3932 O O . LEU B 1 151 ? 80.733 138.321 196.078 1.00 118.90 151 LEU B O 1
ATOM 3937 N N . ASP B 1 152 ? 79.066 138.889 197.495 1.00 93.34 152 ASP B N 1
ATOM 3938 C CA . ASP B 1 152 ? 79.115 137.584 198.125 1.00 93.34 152 ASP B CA 1
ATOM 3939 C C . ASP B 1 152 ? 77.683 137.066 198.273 1.00 93.34 152 ASP B C 1
ATOM 3940 O O . ASP B 1 152 ? 76.776 137.816 198.649 1.00 93.34 152 ASP B O 1
ATOM 3945 N N . GLU B 1 153 ? 77.490 135.802 197.880 1.00 97.80 153 GLU B N 1
ATOM 3946 C CA . GLU B 1 153 ? 76.194 135.118 197.919 1.00 97.80 153 GLU B CA 1
ATOM 3947 C C . GLU B 1 153 ? 75.027 136.066 197.650 1.00 97.80 153 GLU B C 1
ATOM 3948 O O . GLU B 1 153 ? 74.097 136.154 198.444 1.00 97.80 153 GLU B O 1
ATOM 3954 N N . PRO B 1 154 ? 75.051 136.776 196.520 1.00 81.72 154 PRO B N 1
ATOM 3955 C CA . PRO B 1 154 ? 73.986 137.720 196.173 1.00 81.72 154 PRO B CA 1
ATOM 3956 C C . PRO B 1 154 ? 72.719 137.021 195.716 1.00 81.72 154 PRO B C 1
ATOM 3957 O O . PRO B 1 154 ? 71.630 137.600 195.722 1.00 81.72 154 PRO B O 1
ATOM 3961 N N . LEU B 1 155 ? 72.864 135.761 195.335 1.00 117.32 155 LEU B N 1
ATOM 3962 C CA . LEU B 1 155 ? 71.728 135.032 194.808 1.00 117.32 155 LEU B CA 1
ATOM 3963 C C . LEU B 1 155 ? 71.081 133.918 195.630 1.00 117.32 155 LEU B C 1
ATOM 3964 O O . LEU B 1 155 ? 69.913 134.033 196.001 1.00 117.32 155 LEU B O 1
ATOM 3969 N N . SER B 1 156 ? 71.829 132.852 195.911 1.00 124.76 156 SER B N 1
ATOM 3970 C CA . SER B 1 156 ? 71.299 131.692 196.636 1.00 124.76 156 SER B CA 1
ATOM 3971 C C . SER B 1 156 ? 70.299 131.930 197.770 1.00 124.76 156 SER B C 1
ATOM 3972 O O . SER B 1 156 ? 69.523 131.027 198.096 1.00 124.76 156 SER B O 1
ATOM 3975 N N . ALA B 1 157 ? 70.301 133.126 198.362 1.00 120.70 157 ALA B N 1
ATOM 3976 C CA . ALA B 1 157 ? 69.389 133.435 199.476 1.00 120.70 157 ALA B CA 1
ATOM 3977 C C . ALA B 1 157 ? 68.133 134.264 199.133 1.00 120.70 157 ALA B C 1
ATOM 3978 O O . ALA B 1 157 ? 67.645 135.019 199.975 1.00 120.70 157 ALA B O 1
ATOM 3980 N N . LEU B 1 158 ? 67.600 134.114 197.921 1.00 103.27 158 LEU B N 1
ATOM 3981 C CA . LEU B 1 158 ? 66.424 134.878 197.496 1.00 103.27 158 LEU B CA 1
ATOM 3982 C C . LEU B 1 158 ? 65.307 133.949 197.051 1.00 103.27 158 LEU B C 1
ATOM 3983 O O . LEU B 1 158 ? 65.554 132.761 196.836 1.00 103.27 158 LEU B O 1
ATOM 3988 N N . ASP B 1 159 ? 64.081 134.469 196.922 1.00 114.51 159 ASP B N 1
ATOM 3989 C CA . ASP B 1 159 ? 62.961 133.628 196.477 1.00 114.51 159 ASP B CA 1
ATOM 3990 C C . ASP B 1 159 ? 63.281 133.299 195.041 1.00 114.51 159 ASP B C 1
ATOM 3991 O O . ASP B 1 159 ? 63.701 134.181 194.293 1.00 114.51 159 ASP B O 1
ATOM 3996 N N . PRO B 1 160 ? 63.101 132.037 194.626 1.00 109.92 160 PRO B N 1
ATOM 3997 C CA . PRO B 1 160 ? 63.428 131.773 193.216 1.00 109.92 160 PRO B CA 1
ATOM 3998 C C . PRO B 1 160 ? 62.819 132.847 192.298 1.00 109.92 160 PRO B C 1
ATOM 3999 O O . PRO B 1 160 ? 63.407 133.243 191.277 1.00 109.92 160 PRO B O 1
ATOM 4003 N N . ARG B 1 161 ? 61.651 133.333 192.713 1.00 135.78 161 ARG B N 1
ATOM 4004 C CA . ARG B 1 161 ? 60.908 134.352 191.992 1.00 135.78 161 ARG B CA 1
ATOM 4005 C C . ARG B 1 161 ? 61.731 135.596 191.640 1.00 135.78 161 ARG B C 1
ATOM 4006 O O . ARG B 1 161 ? 61.435 136.265 190.652 1.00 135.78 161 ARG B O 1
ATOM 4014 N N . THR B 1 162 ? 62.758 135.908 192.432 1.00 98.43 162 THR B N 1
ATOM 4015 C CA . THR B 1 162 ? 63.609 137.076 192.147 1.00 98.43 162 THR B CA 1
ATOM 4016 C C . THR B 1 162 ? 64.913 136.674 191.470 1.00 98.43 162 THR B C 1
ATOM 4017 O O . THR B 1 162 ? 65.489 137.436 190.689 1.00 98.43 162 THR B O 1
ATOM 4021 N N . GLN B 1 163 ? 65.387 135.479 191.781 1.00 84.13 163 GLN B N 1
ATOM 4022 C CA . GLN B 1 163 ? 66.632 135.031 191.205 1.00 84.13 163 GLN B CA 1
ATOM 4023 C C . GLN B 1 163 ? 66.750 135.318 189.720 1.00 84.13 163 GLN B C 1
ATOM 4024 O O . GLN B 1 163 ? 67.740 135.903 189.284 1.00 84.13 163 GLN B O 1
ATOM 4030 N N . GLU B 1 164 ? 65.755 134.927 188.933 1.00 111.36 164 GLU B N 1
ATOM 4031 C CA . GLU B 1 164 ? 65.848 135.190 187.502 1.00 111.36 164 GLU B CA 1
ATOM 4032 C C . GLU B 1 164 ? 66.168 136.670 187.255 1.00 111.36 164 GLU B C 1
ATOM 4033 O O . GLU B 1 164 ? 67.221 136.991 186.692 1.00 111.36 164 GLU B O 1
ATOM 4039 N N . ASN B 1 165 ? 65.278 137.564 187.690 1.00 86.65 165 ASN B N 1
ATOM 4040 C CA . ASN B 1 165 ? 65.482 138.998 187.507 1.00 86.65 165 ASN B CA 1
ATOM 4041 C C . ASN B 1 165 ? 66.817 139.396 188.100 1.00 86.65 165 ASN B C 1
ATOM 4042 O O . ASN B 1 165 ? 67.648 140.016 187.437 1.00 86.65 165 ASN B O 1
ATOM 4047 N N . ALA B 1 166 ? 67.009 139.024 189.361 1.00 75.30 166 ALA B N 1
ATOM 4048 C CA . ALA B 1 166 ? 68.232 139.318 190.098 1.00 75.30 166 ALA B CA 1
ATOM 4049 C C . ALA B 1 166 ? 69.464 139.117 189.224 1.00 75.30 166 ALA B C 1
ATOM 4050 O O . ALA B 1 166 ? 70.295 140.020 189.083 1.00 75.30 166 ALA B O 1
ATOM 4052 N N . ARG B 1 167 ? 69.564 137.923 188.642 1.00 111.48 167 ARG B N 1
ATOM 4053 C CA . ARG B 1 167 ? 70.678 137.575 187.775 1.00 111.48 167 ARG B CA 1
ATOM 4054 C C . ARG B 1 167 ? 70.830 138.615 186.672 1.00 111.48 167 ARG B C 1
ATOM 4055 O O . ARG B 1 167 ? 71.941 139.075 186.386 1.00 111.48 167 ARG B O 1
ATOM 4063 N N . GLU B 1 168 ? 69.714 138.991 186.057 1.00 101.43 168 GLU B N 1
ATOM 4064 C CA . GLU B 1 168 ? 69.755 139.995 185.006 1.00 101.43 168 GLU B CA 1
ATOM 4065 C C . GLU B 1 168 ? 70.361 141.281 185.576 1.00 101.43 168 GLU B C 1
ATOM 4066 O O . GLU B 1 168 ? 71.444 141.696 185.165 1.00 101.43 168 GLU B O 1
ATOM 4072 N N . MET B 1 169 ? 69.652 141.893 186.524 1.00 73.94 169 MET B N 1
ATOM 4073 C CA . MET B 1 169 ? 70.087 143.123 187.175 1.00 73.94 169 MET B CA 1
ATOM 4074 C C . MET B 1 169 ? 71.599 143.230 187.240 1.00 73.94 169 MET B C 1
ATOM 4075 O O . MET B 1 169 ? 72.190 144.260 186.902 1.00 73.94 169 MET B O 1
ATOM 4080 N N . LEU B 1 170 ? 72.197 142.142 187.707 1.00 119.69 170 LEU B N 1
ATOM 4081 C CA . LEU B 1 170 ? 73.641 142.006 187.862 1.00 119.69 170 LEU B CA 1
ATOM 4082 C C . LEU B 1 170 ? 74.362 141.955 186.525 1.00 119.69 170 LEU B C 1
ATOM 4083 O O . LEU B 1 170 ? 75.273 142.749 186.262 1.00 119.69 170 LEU B O 1
ATOM 4088 N N . SER B 1 171 ? 73.973 141.001 185.687 1.00 132.84 171 SER B N 1
ATOM 4089 C CA . SER B 1 171 ? 74.591 140.872 184.379 1.00 132.84 171 SER B CA 1
ATOM 4090 C C . SER B 1 171 ? 74.607 142.262 183.739 1.00 132.84 171 SER B C 1
ATOM 4091 O O . SER B 1 171 ? 75.635 142.709 183.215 1.00 132.84 171 SER B O 1
ATOM 4094 N N . VAL B 1 172 ? 73.459 142.940 183.813 1.00 89.88 172 VAL B N 1
ATOM 4095 C CA . VAL B 1 172 ? 73.298 144.296 183.280 1.00 89.88 172 VAL B CA 1
ATOM 4096 C C . VAL B 1 172 ? 74.364 145.246 183.862 1.00 89.88 172 VAL B C 1
ATOM 4097 O O . VAL B 1 172 ? 75.139 145.838 183.108 1.00 89.88 172 VAL B O 1
ATOM 4101 N N . LEU B 1 173 ? 74.420 145.388 185.186 1.00 103.03 173 LEU B N 1
ATOM 4102 C CA . LEU B 1 173 ? 75.430 146.261 185.793 1.00 103.03 173 LEU B CA 1
ATOM 4103 C C . LEU B 1 173 ? 76.839 145.863 185.366 1.00 103.03 173 LEU B C 1
ATOM 4104 O O . LEU B 1 173 ? 77.720 146.716 185.218 1.00 103.03 173 LEU B O 1
ATOM 4109 N N . HIS B 1 174 ? 77.054 144.561 185.192 1.00 101.53 174 HIS B N 1
ATOM 4110 C CA . HIS B 1 174 ? 78.361 144.072 184.795 1.00 101.53 174 HIS B CA 1
ATOM 4111 C C . HIS B 1 174 ? 78.858 144.846 183.584 1.00 101.53 174 HIS B C 1
ATOM 4112 O O . HIS B 1 174 ? 80.012 145.294 183.553 1.00 101.53 174 HIS B O 1
ATOM 4119 N N . LYS B 1 175 ? 77.974 144.985 182.591 1.00 138.81 175 LYS B N 1
ATOM 4120 C CA . LYS B 1 175 ? 78.273 145.706 181.348 1.00 138.81 175 LYS B CA 1
ATOM 4121 C C . LYS B 1 175 ? 78.088 147.243 181.449 1.00 138.81 175 LYS B C 1
ATOM 4122 O O . LYS B 1 175 ? 79.072 147.989 181.437 1.00 138.81 175 LYS B O 1
ATOM 4128 N N . LYS B 1 176 ? 76.845 147.717 181.563 1.00 131.79 176 LYS B N 1
ATOM 4129 C CA . LYS B 1 176 ? 76.582 149.156 181.634 1.00 131.79 176 LYS B CA 1
ATOM 4130 C C . LYS B 1 176 ? 77.450 149.969 182.588 1.00 131.79 176 LYS B C 1
ATOM 4131 O O . LYS B 1 176 ? 77.343 151.196 182.620 1.00 131.79 176 LYS B O 1
ATOM 4137 N N . ASN B 1 177 ? 78.300 149.297 183.364 1.00 126.25 177 ASN B N 1
ATOM 4138 C CA . ASN B 1 177 ? 79.213 149.979 184.293 1.00 126.25 177 ASN B CA 1
ATOM 4139 C C . ASN B 1 177 ? 80.625 149.504 184.019 1.00 126.25 177 ASN B C 1
ATOM 4140 O O . ASN B 1 177 ? 81.611 150.038 184.556 1.00 126.25 177 ASN B O 1
ATOM 4145 N N . LYS B 1 178 ? 80.702 148.497 183.150 1.00 129.59 178 LYS B N 1
ATOM 4146 C CA . LYS B 1 178 ? 81.972 147.950 182.718 1.00 129.59 178 LYS B CA 1
ATOM 4147 C C . LYS B 1 178 ? 82.696 147.516 183.986 1.00 129.59 178 LYS B C 1
ATOM 4148 O O . LYS B 1 178 ? 83.872 147.828 184.210 1.00 129.59 178 LYS B O 1
ATOM 4154 N N . LEU B 1 179 ? 81.947 146.798 184.816 1.00 121.20 179 LEU B N 1
ATOM 4155 C CA . LEU B 1 179 ? 82.428 146.300 186.087 1.00 121.20 179 LEU B CA 1
ATOM 4156 C C . LEU B 1 179 ? 83.282 145.056 185.972 1.00 121.20 179 LEU B C 1
ATOM 4157 O O . LEU B 1 179 ? 83.163 144.277 185.024 1.00 121.20 179 LEU B O 1
ATOM 4162 N N . THR B 1 180 ? 84.154 144.899 186.955 1.00 98.90 180 THR B N 1
ATOM 4163 C CA . THR B 1 180 ? 85.020 143.738 187.071 1.00 98.90 180 THR B CA 1
ATOM 4164 C C . THR B 1 180 ? 84.448 143.149 188.362 1.00 98.90 180 THR B C 1
ATOM 4165 O O . THR B 1 180 ? 84.743 143.633 189.461 1.00 98.90 180 THR B O 1
ATOM 4169 N N . VAL B 1 181 ? 83.603 142.128 188.223 1.00 102.46 181 VAL B N 1
ATOM 4170 C CA . VAL B 1 181 ? 82.956 141.519 189.382 1.00 102.46 181 VAL B CA 1
ATOM 4171 C C . VAL B 1 181 ? 83.608 140.229 189.885 1.00 102.46 181 VAL B C 1
ATOM 4172 O O . VAL B 1 181 ? 83.944 139.334 189.091 1.00 102.46 181 VAL B O 1
ATOM 4176 N N . LEU B 1 182 ? 83.794 140.168 191.209 1.00 107.49 182 LEU B N 1
ATOM 4177 C CA . LEU B 1 182 ? 84.346 138.997 191.883 1.00 107.49 182 LEU B CA 1
ATOM 4178 C C . LEU B 1 182 ? 83.144 138.424 192.669 1.00 107.49 182 LEU B C 1
ATOM 4179 O O . LEU B 1 182 ? 82.740 138.969 193.702 1.00 107.49 182 LEU B O 1
ATOM 4184 N N . HIS B 1 183 ? 82.585 137.324 192.166 1.00 98.87 183 HIS B N 1
ATOM 4185 C CA . HIS B 1 183 ? 81.408 136.673 192.735 1.00 98.87 183 HIS B CA 1
ATOM 4186 C C . HIS B 1 183 ? 81.731 135.363 193.462 1.00 98.87 183 HIS B C 1
ATOM 4187 O O . HIS B 1 183 ? 82.200 134.413 192.831 1.00 98.87 183 HIS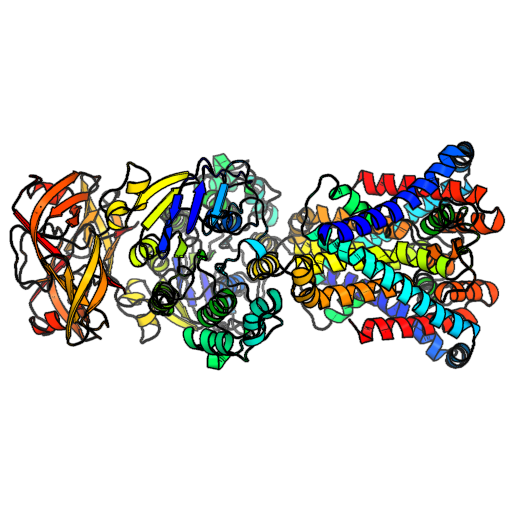 B O 1
ATOM 4194 N N . ILE B 1 184 ? 81.469 135.311 194.770 1.00 93.56 184 ILE B N 1
ATOM 4195 C CA . ILE B 1 184 ? 81.717 134.099 195.559 1.00 93.56 184 ILE B CA 1
ATOM 4196 C C . ILE B 1 184 ? 80.412 133.407 195.950 1.00 93.56 184 ILE B C 1
ATOM 4197 O O . ILE B 1 184 ? 79.585 134.004 196.633 1.00 93.56 184 ILE B O 1
ATOM 4202 N N . THR B 1 185 ? 80.237 132.153 195.531 1.00 86.37 185 THR B N 1
ATOM 4203 C CA . THR B 1 185 ? 79.016 131.389 195.830 1.00 86.37 185 THR B CA 1
ATOM 4204 C C . THR B 1 185 ? 79.325 129.909 196.095 1.00 86.37 185 THR B C 1
ATOM 4205 O O . THR B 1 185 ? 80.441 129.438 195.839 1.00 86.37 185 THR B O 1
ATOM 4209 N N . HIS B 1 186 ? 78.353 129.182 196.645 1.00 101.71 186 HIS B N 1
ATOM 4210 C CA . HIS B 1 186 ? 78.539 127.761 196.899 1.00 101.71 186 HIS B CA 1
ATOM 4211 C C . HIS B 1 186 ? 77.593 127.045 195.936 1.00 101.71 186 HIS B C 1
ATOM 4212 O O . HIS B 1 186 ? 77.537 125.808 195.885 1.00 101.71 186 HIS B O 1
ATOM 4219 N N . ASP B 1 187 ? 76.846 127.841 195.177 1.00 109.25 187 ASP B N 1
ATOM 4220 C CA . ASP B 1 187 ? 75.890 127.316 194.217 1.00 109.25 187 ASP B CA 1
ATOM 4221 C C . ASP B 1 187 ? 76.586 127.268 192.871 1.00 109.25 187 ASP B C 1
ATOM 4222 O O . ASP B 1 187 ? 76.832 128.302 192.256 1.00 109.25 187 ASP B O 1
ATOM 4227 N N . GLN B 1 188 ? 76.915 126.060 192.430 1.00 123.54 188 GLN B N 1
ATOM 4228 C CA . GLN B 1 188 ? 77.598 125.846 191.159 1.00 123.54 188 GLN B CA 1
ATOM 4229 C C . GLN B 1 188 ? 76.729 126.227 189.973 1.00 123.54 188 GLN B C 1
ATOM 4230 O O . GLN B 1 188 ? 77.227 126.671 188.938 1.00 123.54 188 GLN B O 1
ATOM 4236 N N . THR B 1 189 ? 75.427 126.031 190.128 1.00 86.00 189 THR B N 1
ATOM 4237 C CA . THR B 1 189 ? 74.474 126.371 189.088 1.00 86.00 189 THR B CA 1
ATOM 4238 C C . THR B 1 189 ? 74.478 127.892 188.897 1.00 86.00 189 THR B C 1
ATOM 4239 O O . THR B 1 189 ? 74.382 128.384 187.774 1.00 86.00 189 THR B O 1
ATOM 4243 N N . GLU B 1 190 ? 74.604 128.633 189.998 1.00 76.71 190 GLU B N 1
ATOM 4244 C CA . GLU B 1 190 ? 74.656 130.091 189.92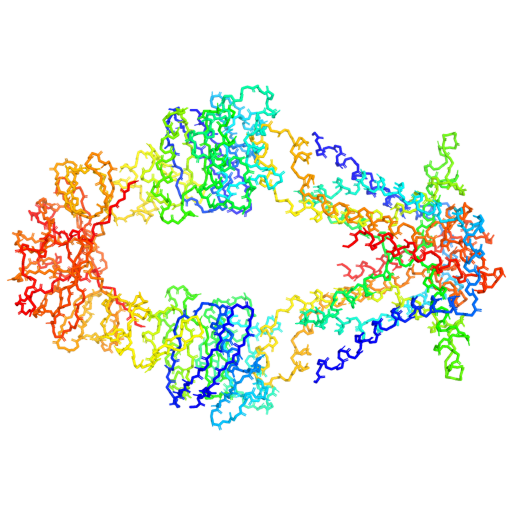9 1.00 76.71 190 GLU B CA 1
ATOM 4245 C C . GLU B 1 190 ? 75.975 130.392 189.243 1.00 76.71 190 GLU B C 1
ATOM 4246 O O . GLU B 1 190 ? 76.038 131.153 188.270 1.00 76.71 190 GLU B O 1
ATOM 4252 N N . ALA B 1 191 ? 77.031 129.766 189.754 1.00 110.39 191 ALA B N 1
ATOM 4253 C CA . ALA B 1 191 ? 78.364 129.947 189.210 1.00 110.39 191 ALA B CA 1
ATOM 4254 C C . ALA B 1 191 ? 78.338 129.845 187.691 1.00 110.39 191 ALA B C 1
ATOM 4255 O O . ALA B 1 191 ? 78.740 130.792 187.012 1.00 110.39 191 ALA B O 1
ATOM 4257 N N . ARG B 1 192 ? 77.864 128.717 187.155 1.00 101.03 192 ARG B N 1
ATOM 4258 C CA . ARG B 1 192 ? 77.801 128.555 185.702 1.00 101.03 192 ARG B CA 1
ATOM 4259 C C . ARG B 1 192 ? 77.115 129.750 185.054 1.00 101.03 192 ARG B C 1
ATOM 4260 O O . ARG B 1 192 ? 77.742 130.589 184.404 1.00 101.03 192 ARG B O 1
ATOM 4268 N N . ILE B 1 193 ? 75.807 129.802 185.239 1.00 85.62 193 ILE B N 1
ATOM 4269 C CA . ILE B 1 193 ? 74.975 130.852 184.683 1.00 85.62 193 ILE B CA 1
ATOM 4270 C C . ILE B 1 193 ? 75.571 132.264 184.610 1.00 85.62 193 ILE B C 1
ATOM 4271 O O . ILE B 1 193 ? 75.242 133.026 183.693 1.00 85.62 193 ILE B O 1
ATOM 4276 N N . MET B 1 194 ? 76.455 132.627 185.533 1.00 90.06 194 MET B N 1
ATOM 4277 C CA . MET B 1 194 ? 76.982 133.982 185.477 1.00 90.06 194 MET B CA 1
ATOM 4278 C C . MET B 1 194 ? 78.480 134.213 185.389 1.00 90.06 194 MET B C 1
ATOM 4279 O O . MET B 1 194 ? 78.934 135.361 185.295 1.00 90.06 194 MET B O 1
ATOM 4284 N N . ALA B 1 195 ? 79.251 133.138 185.387 1.00 93.11 195 ALA B N 1
ATOM 4285 C CA . ALA B 1 195 ? 80.690 133.286 185.341 1.00 93.11 195 ALA B CA 1
ATOM 4286 C C . ALA B 1 195 ? 81.288 133.509 183.963 1.00 93.11 195 ALA B C 1
ATOM 4287 O O . ALA B 1 195 ? 80.702 133.161 182.928 1.00 93.11 195 ALA B O 1
ATOM 4289 N N . ASP B 1 196 ? 82.463 134.135 183.991 1.00 115.72 196 ASP B N 1
ATOM 4290 C CA . ASP B 1 196 ? 83.277 134.392 182.813 1.00 115.72 196 ASP B CA 1
ATOM 4291 C C . ASP B 1 196 ? 84.418 133.413 183.109 1.00 115.72 196 ASP B C 1
ATOM 4292 O O . ASP B 1 196 ? 85.158 132.959 182.235 1.00 115.72 196 ASP B O 1
ATOM 4297 N N . ARG B 1 197 ? 84.503 133.066 184.385 1.00 94.37 197 ARG B N 1
ATOM 4298 C CA . ARG B 1 197 ? 85.495 132.138 184.874 1.00 94.37 197 ARG B CA 1
ATOM 4299 C C . ARG B 1 197 ? 85.126 131.708 186.284 1.00 94.37 197 ARG B C 1
ATOM 4300 O O . ARG B 1 197 ? 84.508 132.465 187.056 1.00 94.37 197 ARG B O 1
ATOM 4308 N N . ILE B 1 198 ? 85.522 130.482 186.613 1.00 113.90 198 ILE B N 1
ATOM 4309 C CA . ILE B 1 198 ? 85.268 129.923 187.933 1.00 113.90 198 ILE B CA 1
ATOM 4310 C C . ILE B 1 198 ? 86.631 129.625 188.576 1.00 113.90 198 ILE B C 1
ATOM 4311 O O . ILE B 1 198 ? 87.586 129.260 187.891 1.00 113.90 198 ILE B O 1
ATOM 4316 N N . ALA B 1 199 ? 86.721 129.823 189.882 1.00 89.03 199 ALA B N 1
ATOM 4317 C CA . ALA B 1 199 ? 87.941 129.550 190.603 1.00 89.03 199 ALA B CA 1
ATOM 4318 C C . ALA B 1 199 ? 87.515 128.624 191.712 1.00 89.03 199 ALA B C 1
ATOM 4319 O O . ALA B 1 199 ? 86.950 129.058 192.710 1.00 89.03 199 ALA B O 1
ATOM 4321 N N . VAL B 1 200 ? 87.761 127.339 191.526 1.00 112.50 200 VAL B N 1
ATOM 4322 C CA . VAL B 1 200 ? 87.382 126.367 192.544 1.00 112.50 200 VAL B CA 1
ATOM 4323 C C . VAL B 1 200 ? 88.347 126.349 193.748 1.00 112.50 200 VAL B C 1
ATOM 4324 O O . VAL B 1 200 ? 89.555 126.088 193.623 1.00 112.50 200 VAL B O 1
ATOM 4328 N N . VAL B 1 201 ? 87.784 126.658 194.914 1.00 126.33 201 VAL B N 1
ATOM 4329 C CA . VAL B 1 201 ? 88.523 126.698 196.172 1.00 126.33 201 VAL B CA 1
ATOM 4330 C C . VAL B 1 201 ? 87.832 125.827 197.216 1.00 126.33 201 VAL B C 1
ATOM 4331 O O . VAL B 1 201 ? 86.715 126.134 197.657 1.00 126.33 201 VAL B O 1
ATOM 4335 N N . MET B 1 202 ? 88.496 124.748 197.610 1.00 126.56 202 MET B N 1
ATOM 4336 C CA . MET B 1 202 ? 87.934 123.855 198.602 1.00 126.56 202 MET B CA 1
ATOM 4337 C C . MET B 1 202 ? 88.750 123.891 199.870 1.00 126.56 202 MET B C 1
ATOM 4338 O O . MET B 1 202 ? 89.964 123.670 199.848 1.00 126.56 202 MET B O 1
ATOM 4343 N N . ASP B 1 203 ? 88.075 124.168 200.979 1.00 167.01 203 ASP B N 1
ATOM 4344 C CA . ASP B 1 203 ? 88.754 124.225 202.256 1.00 167.01 203 ASP B CA 1
ATOM 4345 C C . ASP B 1 203 ? 89.929 125.191 202.107 1.00 167.01 203 ASP B C 1
ATOM 4346 O O . ASP B 1 203 ? 91.073 124.841 202.396 1.00 167.01 203 ASP B O 1
ATOM 4351 N N . GLY B 1 204 ? 89.628 126.401 201.633 1.00 138.82 204 GLY B N 1
ATOM 4352 C CA . GLY B 1 204 ? 90.648 127.420 201.445 1.00 138.82 204 GLY B CA 1
ATOM 4353 C C . GLY B 1 204 ? 91.882 126.955 200.689 1.00 138.82 204 GLY B C 1
ATOM 4354 O O . GLY B 1 204 ? 93.007 127.126 201.158 1.00 138.82 204 GLY B O 1
ATOM 4355 N N . LYS B 1 205 ? 91.668 126.374 199.513 1.00 137.30 205 LYS B N 1
ATOM 4356 C CA . LYS B 1 205 ? 92.744 125.864 198.668 1.00 137.30 205 LYS B CA 1
ATOM 4357 C C . LYS B 1 205 ? 92.306 126.037 197.221 1.00 137.30 205 LYS B C 1
ATOM 4358 O O . LYS B 1 205 ? 91.267 125.493 196.823 1.00 137.30 205 LYS B O 1
ATOM 4364 N N . LEU B 1 206 ? 93.064 126.783 196.426 1.00 114.89 206 LEU B N 1
ATOM 4365 C CA . LEU B 1 206 ? 92.678 126.923 195.025 1.00 114.89 206 LEU B CA 1
ATOM 4366 C C . LEU B 1 206 ? 92.922 125.566 194.361 1.00 114.89 206 LEU B C 1
ATOM 4367 O O . LEU B 1 206 ? 94.002 124.980 194.522 1.00 114.89 206 LEU B O 1
ATOM 4372 N N . ILE B 1 207 ? 91.939 125.058 193.618 1.00 119.84 207 ILE B N 1
ATOM 4373 C CA . ILE B 1 207 ? 92.111 123.757 192.969 1.00 119.84 207 ILE B CA 1
ATOM 4374 C C . ILE B 1 207 ? 92.079 123.786 191.456 1.00 119.84 207 ILE B C 1
ATOM 4375 O O . ILE B 1 207 ? 92.826 123.054 190.812 1.00 119.84 207 ILE B O 1
ATOM 4380 N N . GLN B 1 208 ? 91.205 124.601 190.883 1.00 96.00 208 GLN B N 1
ATOM 4381 C CA . GLN B 1 208 ? 91.126 124.695 189.435 1.00 96.00 208 GLN B CA 1
ATOM 4382 C C . GLN B 1 208 ? 90.645 126.091 189.101 1.00 96.00 208 GLN B C 1
ATOM 4383 O O . GLN B 1 208 ? 90.128 126.802 189.972 1.00 96.00 208 GLN B O 1
ATOM 4389 N N . VAL B 1 209 ? 90.824 126.483 187.843 1.00 90.02 209 VAL B N 1
ATOM 4390 C CA . VAL B 1 209 ? 90.420 127.806 187.377 1.00 90.02 209 VAL B CA 1
ATOM 4391 C C . VAL B 1 209 ? 90.138 127.747 185.886 1.00 90.02 209 VAL B C 1
ATOM 4392 O O . VAL B 1 209 ? 90.841 127.056 185.155 1.00 90.02 209 VAL B O 1
ATOM 4396 N N . GLY B 1 210 ? 89.120 128.472 185.432 1.00 124.41 210 GLY B N 1
ATOM 4397 C CA . GLY B 1 210 ? 88.819 128.460 184.013 1.00 124.41 210 GLY B CA 1
ATOM 4398 C C . GLY B 1 210 ? 87.354 128.619 183.646 1.00 124.41 210 GLY B C 1
ATOM 4399 O O . GLY B 1 210 ? 86.467 128.454 184.494 1.00 124.41 210 GLY B O 1
ATOM 4400 N N . LYS B 1 211 ? 87.111 128.950 182.374 1.00 103.05 211 LYS B N 1
ATOM 4401 C CA . LYS B 1 211 ? 85.763 129.131 181.850 1.00 103.05 211 LYS B CA 1
ATOM 4402 C C . LYS B 1 211 ? 84.870 128.001 182.339 1.00 103.05 211 LYS B C 1
ATOM 4403 O O . LYS B 1 211 ? 85.327 126.874 182.573 1.00 103.05 211 LYS B O 1
ATOM 4409 N N . PRO B 1 212 ? 83.578 128.293 182.495 1.00 99.86 212 PRO B N 1
ATOM 4410 C CA . PRO B 1 212 ? 82.604 127.311 182.963 1.00 99.86 212 PRO B CA 1
ATOM 4411 C C . PRO B 1 212 ? 82.789 125.941 182.319 1.00 99.86 212 PRO B C 1
ATOM 4412 O O . PRO B 1 212 ? 83.105 124.961 183.010 1.00 99.86 212 PRO B O 1
ATOM 4416 N N . GLU B 1 213 ? 82.600 125.886 180.998 1.00 120.36 213 GLU B N 1
ATOM 4417 C CA . GLU B 1 213 ? 82.724 124.644 180.242 1.00 120.36 213 GLU B CA 1
ATOM 4418 C C . GLU B 1 213 ? 83.918 123.799 180.693 1.00 120.36 213 GLU B C 1
ATOM 4419 O O . GLU B 1 213 ? 83.808 122.577 180.815 1.00 120.36 213 GLU B O 1
ATOM 4425 N N . GLU B 1 214 ? 85.049 124.456 180.950 1.00 95.56 214 GLU B N 1
ATOM 4426 C CA . GLU B 1 214 ? 86.259 123.769 181.379 1.00 95.56 214 GLU B CA 1
ATOM 4427 C C . GLU B 1 214 ? 86.160 123.173 182.767 1.00 95.56 214 GLU B C 1
ATOM 4428 O O . GLU B 1 214 ? 86.834 122.194 183.077 1.00 95.56 214 GLU B O 1
ATOM 4434 N N . ILE B 1 215 ? 85.321 123.759 183.609 1.00 89.14 215 ILE B N 1
ATOM 4435 C CA . ILE B 1 215 ? 85.207 123.267 184.971 1.00 89.14 215 ILE B CA 1
ATOM 4436 C C . ILE B 1 215 ? 84.318 122.054 185.114 1.00 89.14 215 ILE B C 1
ATOM 4437 O O . ILE B 1 215 ? 84.613 121.162 185.904 1.00 89.14 215 ILE B O 1
ATOM 4442 N N . PHE B 1 216 ? 83.241 122.000 184.346 1.00 115.64 216 PHE B N 1
ATOM 4443 C CA . PHE B 1 216 ? 82.316 120.885 184.470 1.00 115.64 216 PHE B CA 1
ATOM 4444 C C . PHE B 1 216 ? 82.505 119.772 183.456 1.00 115.64 216 PHE B C 1
ATOM 4445 O O . PHE B 1 216 ? 82.408 118.591 183.790 1.00 115.64 216 PHE B O 1
ATOM 4453 N N . GLU B 1 217 ? 82.771 120.139 182.213 1.00 146.54 217 GLU B N 1
ATOM 4454 C CA . GLU B 1 217 ? 82.988 119.136 181.191 1.00 146.54 217 GLU B CA 1
ATOM 4455 C C . GLU B 1 217 ? 84.426 118.607 181.255 1.00 146.54 217 GLU B C 1
ATOM 4456 O O . GLU B 1 217 ? 84.797 117.725 180.490 1.00 146.54 217 GLU B O 1
ATOM 4462 N N . LYS B 1 218 ? 85.227 119.140 182.182 1.00 118.68 218 LYS B N 1
ATOM 4463 C CA . LYS B 1 218 ? 86.634 118.724 182.361 1.00 118.68 218 LYS B CA 1
ATOM 4464 C C . LYS B 1 218 ? 87.141 118.965 183.781 1.00 118.68 218 LYS B C 1
ATOM 4465 O O . LYS B 1 218 ? 88.032 119.780 184.014 1.00 118.68 218 LYS B O 1
ATOM 4471 N N . PRO B 1 219 ? 86.578 118.252 184.751 1.00 146.49 219 PRO B N 1
ATOM 4472 C CA . PRO B 1 219 ? 87.054 118.472 186.120 1.00 146.49 219 PRO B CA 1
ATOM 4473 C C . PRO B 1 219 ? 88.494 117.969 186.357 1.00 146.49 219 PRO B C 1
ATOM 4474 O O . PRO B 1 219 ? 89.120 117.356 185.490 1.00 146.49 219 PRO B O 1
ATOM 4478 N N . VAL B 1 220 ? 89.038 118.274 187.522 1.00 152.63 220 VAL B N 1
ATOM 4479 C CA . VAL B 1 220 ? 90.336 117.746 187.869 1.00 152.63 220 VAL B CA 1
ATOM 4480 C C . VAL B 1 220 ? 89.825 116.597 188.731 1.00 152.63 220 VAL B C 1
ATOM 4481 O O . VAL B 1 220 ? 88.667 116.604 189.162 1.00 152.63 220 VAL B O 1
ATOM 4485 N N . GLU B 1 221 ? 90.683 115.608 188.929 1.00 141.87 221 GLU B N 1
ATOM 4486 C CA . GLU B 1 221 ? 90.438 114.415 189.738 1.00 141.87 221 GLU B CA 1
ATOM 4487 C C . GLU B 1 221 ? 89.767 114.541 191.098 1.00 141.87 221 GLU B C 1
ATOM 4488 O O . GLU B 1 221 ? 89.985 115.502 191.826 1.00 141.87 221 GLU B O 1
ATOM 4494 N N . GLY B 1 222 ? 89.026 113.483 191.433 1.00 159.79 222 GLY B N 1
ATOM 4495 C CA . GLY B 1 222 ? 88.341 113.327 192.705 1.00 159.79 222 GLY B CA 1
ATOM 4496 C C . GLY B 1 222 ? 87.515 114.472 193.249 1.00 159.79 222 GLY B C 1
ATOM 4497 O O . GLY B 1 222 ? 86.293 114.521 193.068 1.00 159.79 222 GLY B O 1
ATOM 4498 N N . ARG B 1 223 ? 88.176 115.367 193.970 1.00 151.66 223 ARG B N 1
ATOM 4499 C CA . ARG B 1 223 ? 87.506 116.497 194.572 1.00 151.66 223 ARG B CA 1
ATOM 4500 C C . ARG B 1 223 ? 86.543 117.236 193.650 1.00 151.66 223 ARG B C 1
ATOM 4501 O O . ARG B 1 223 ? 85.354 117.331 193.948 1.00 151.66 223 ARG B O 1
ATOM 4509 N N . VAL B 1 224 ? 87.062 117.767 192.544 1.00 113.93 224 VAL B N 1
ATOM 4510 C CA . VAL B 1 224 ? 86.267 118.540 191.584 1.00 113.93 224 VAL B CA 1
ATOM 4511 C C . VAL B 1 224 ? 85.157 117.743 190.890 1.00 113.93 224 VAL B C 1
ATOM 4512 O O . VAL B 1 224 ? 84.020 118.223 190.745 1.00 113.93 224 VAL B O 1
ATOM 4516 N N . ALA B 1 225 ? 85.495 116.529 190.459 1.00 151.61 225 ALA B N 1
ATOM 4517 C CA . ALA B 1 225 ? 84.545 115.657 189.774 1.00 151.61 225 ALA B CA 1
ATOM 4518 C C . ALA B 1 225 ? 83.417 115.290 190.715 1.00 151.61 225 ALA B C 1
ATOM 4519 O O . ALA B 1 225 ? 82.255 115.249 190.321 1.00 151.61 225 ALA B O 1
ATOM 4521 N N . SER B 1 226 ? 83.776 115.009 191.963 1.00 133.02 226 SER B N 1
ATOM 4522 C CA . SER B 1 226 ? 82.794 114.664 192.974 1.00 133.02 226 SER B CA 1
ATOM 4523 C C . SER B 1 226 ? 81.857 115.858 193.227 1.00 133.02 226 SER B C 1
ATOM 4524 O O . SER B 1 226 ? 80.650 115.677 193.395 1.00 133.02 226 SER B O 1
ATOM 4527 N N . PHE B 1 227 ? 82.404 117.076 193.212 1.00 137.80 227 PHE B N 1
ATOM 4528 C CA . PHE B 1 227 ? 81.617 118.296 193.458 1.00 137.80 227 PHE B CA 1
ATOM 4529 C C . PHE B 1 227 ? 80.664 118.670 192.326 1.00 137.80 227 PHE B C 1
ATOM 4530 O O . PHE B 1 227 ? 79.659 119.324 192.571 1.00 137.80 227 PHE B O 1
ATOM 4538 N N . VAL B 1 228 ? 80.953 118.262 191.093 1.00 87.39 228 VAL B N 1
ATOM 4539 C CA . VAL B 1 228 ? 80.075 118.631 189.988 1.00 87.39 228 VAL B CA 1
ATOM 4540 C C . VAL B 1 228 ? 79.748 117.532 188.999 1.00 87.39 228 VAL B C 1
ATOM 4541 O O . VAL B 1 228 ? 79.184 117.795 187.944 1.00 87.39 228 VAL B O 1
ATOM 4545 N N . GLY B 1 229 ? 80.124 116.261 189.299 1.00 108.06 229 GLY B N 1
ATOM 4546 C CA . GLY B 1 229 ? 79.916 115.133 188.414 1.00 108.06 229 GLY B CA 1
ATOM 4547 C C . GLY B 1 229 ? 78.483 114.946 187.917 1.00 108.06 229 GLY B C 1
ATOM 4548 O O . GLY B 1 229 ? 77.506 115.358 188.537 1.00 108.06 229 GLY B O 1
ATOM 4549 N N . PHE B 1 230 ? 78.429 114.304 186.757 1.00 79.32 230 PHE B N 1
ATOM 4550 C CA . PHE B 1 230 ? 77.211 113.919 186.051 1.00 79.32 230 PHE B CA 1
ATOM 4551 C C . PHE B 1 230 ? 75.997 114.820 186.222 1.00 79.32 230 PHE B C 1
ATOM 4552 O O . PHE B 1 230 ? 75.142 114.592 187.088 1.00 79.32 230 PHE B O 1
ATOM 4560 N N . GLU B 1 231 ? 75.927 115.850 185.399 1.00 88.05 231 GLU B N 1
ATOM 4561 C CA . GLU B 1 231 ? 74.812 116.770 185.401 1.00 88.05 231 GLU B CA 1
ATOM 4562 C C . GLU B 1 231 ? 74.758 117.332 183.995 1.00 88.05 231 GLU B C 1
ATOM 4563 O O . GLU B 1 231 ? 75.779 117.714 183.432 1.00 88.05 231 GLU B O 1
ATOM 4569 N N . ASN B 1 232 ? 73.570 117.356 183.413 1.00 58.00 232 ASN B N 1
ATOM 4570 C CA . ASN B 1 232 ? 73.422 117.879 182.080 1.00 58.00 232 ASN B CA 1
ATOM 4571 C C . ASN B 1 232 ? 72.861 119.270 182.124 1.00 58.00 232 ASN B C 1
ATOM 4572 O O . ASN B 1 232 ? 71.720 119.473 182.496 1.00 58.00 232 ASN B O 1
ATOM 4577 N N . VAL B 1 233 ? 73.685 120.237 181.766 1.00 86.57 233 VAL B N 1
ATOM 4578 C CA . VAL B 1 233 ? 73.244 121.617 181.711 1.00 86.57 233 VAL B CA 1
ATOM 4579 C C . VAL B 1 233 ? 73.691 122.056 180.335 1.00 86.57 233 VAL B C 1
ATOM 4580 O O . VAL B 1 233 ? 74.879 122.032 180.029 1.00 86.57 233 VAL B O 1
ATOM 4584 N N . LEU B 1 234 ? 72.733 122.426 179.497 1.00 68.37 234 LEU B N 1
ATOM 4585 C CA . LEU B 1 234 ? 73.049 122.827 178.139 1.00 68.37 234 LEU B CA 1
ATOM 4586 C C . LEU B 1 234 ? 72.805 124.305 177.942 1.00 68.37 234 LEU B C 1
ATOM 4587 O O . LEU B 1 234 ? 71.686 124.762 178.130 1.00 68.37 234 LEU B O 1
ATOM 4592 N N . LYS B 1 235 ? 73.846 125.054 177.582 1.00 86.58 235 LYS B N 1
ATOM 4593 C CA . LYS B 1 235 ? 73.668 126.483 177.340 1.00 86.58 235 LYS B CA 1
ATOM 4594 C C . LYS B 1 235 ? 73.108 126.537 175.935 1.00 86.58 235 LYS B C 1
ATOM 4595 O O . LYS B 1 235 ? 73.712 126.015 175.001 1.00 86.58 235 LYS B O 1
ATOM 4601 N N . GLY B 1 236 ? 71.935 127.136 175.782 1.00 92.24 236 GLY B N 1
ATOM 4602 C CA . GLY B 1 236 ? 71.324 127.202 174.466 1.00 92.24 236 GLY B CA 1
ATOM 4603 C C . GLY B 1 236 ? 70.648 128.524 174.182 1.00 92.24 236 GLY B C 1
ATOM 4604 O O . GLY B 1 236 ? 70.651 129.434 175.011 1.00 92.24 236 GLY B O 1
ATOM 4605 N N . ARG B 1 237 ? 70.052 128.618 173.002 1.00 71.08 237 ARG B N 1
ATOM 4606 C CA . ARG B 1 237 ? 69.371 129.825 172.572 1.00 71.08 237 ARG B CA 1
ATOM 4607 C C . ARG B 1 237 ? 67.978 129.459 172.058 1.00 71.08 237 ARG B C 1
ATOM 4608 O O . ARG B 1 237 ? 67.838 128.665 171.134 1.00 71.08 237 ARG B O 1
ATOM 4616 N N . VAL B 1 238 ? 66.945 130.028 172.661 1.00 74.65 238 VAL B N 1
ATOM 4617 C CA . VAL B 1 238 ? 65.575 129.727 172.253 1.00 74.65 238 VAL B CA 1
ATOM 4618 C C . VAL B 1 238 ? 65.277 130.151 170.821 1.00 74.65 238 VAL B C 1
ATOM 4619 O O . VAL B 1 238 ? 65.323 131.330 170.504 1.00 74.65 238 VAL B O 1
ATOM 4623 N N . ILE B 1 239 ? 64.941 129.199 169.961 1.00 82.79 239 ILE B N 1
ATOM 4624 C CA . ILE B 1 239 ? 64.649 129.521 168.568 1.00 82.79 239 ILE B CA 1
ATOM 4625 C C . ILE B 1 239 ? 63.175 129.775 168.311 1.00 82.79 239 ILE B C 1
ATOM 4626 O O . ILE B 1 239 ? 62.814 130.558 167.448 1.00 82.79 239 ILE B O 1
ATOM 4631 N N . SER B 1 240 ? 62.322 129.088 169.050 1.00 98.17 240 SER B N 1
ATOM 4632 C CA . SER B 1 240 ? 60.892 129.256 168.890 1.00 98.17 240 SER B CA 1
ATOM 4633 C C . SER B 1 240 ? 60.230 129.087 170.243 1.00 98.17 240 SER B C 1
ATOM 4634 O O . SER B 1 240 ? 60.708 128.326 171.076 1.00 98.17 240 SER B O 1
ATOM 4637 N N . ALA B 1 241 ? 59.135 129.801 170.464 1.00 88.87 241 ALA B N 1
ATOM 4638 C CA . ALA B 1 241 ? 58.417 129.714 171.728 1.00 88.87 241 ALA B CA 1
ATOM 4639 C C . ALA B 1 241 ? 56.920 129.940 171.514 1.00 88.87 241 ALA B C 1
ATOM 4640 O O . ALA B 1 241 ? 56.358 130.974 171.892 1.00 88.87 241 ALA B O 1
ATOM 4642 N N . GLU B 1 242 ? 56.276 128.951 170.910 1.00 112.67 242 GLU B N 1
ATOM 4643 C CA . GLU B 1 242 ? 54.858 129.036 170.625 1.00 112.67 242 GLU B CA 1
ATOM 4644 C C . GLU B 1 242 ? 54.006 128.383 171.710 1.00 112.67 242 GLU B C 1
ATOM 4645 O O . GLU B 1 242 ? 53.988 127.159 171.853 1.00 112.67 242 GLU B O 1
ATOM 4651 N N . GLN B 1 243 ? 53.313 129.209 172.484 1.00 101.53 243 GLN B N 1
ATOM 4652 C CA . GLN B 1 243 ? 52.423 128.705 173.519 1.00 101.53 243 GLN B CA 1
ATOM 4653 C C . GLN B 1 243 ? 53.133 127.993 174.679 1.00 101.53 243 GLN B C 1
ATOM 4654 O O . GLN B 1 243 ? 52.831 126.843 174.980 1.00 101.53 243 GLN B O 1
ATOM 4660 N N . GLY B 1 244 ? 54.074 128.677 175.323 1.00 98.48 244 GLY B N 1
ATOM 4661 C CA . GLY B 1 244 ? 54.773 128.092 176.457 1.00 98.48 244 GLY B CA 1
ATOM 4662 C C . GLY B 1 244 ? 55.796 127.005 176.168 1.00 98.48 244 GLY B C 1
ATOM 4663 O O . GLY B 1 244 ? 56.657 126.715 177.003 1.00 98.48 244 GLY B O 1
ATOM 4664 N N . LEU B 1 245 ? 55.701 126.395 174.992 1.00 70.00 245 LEU B N 1
ATOM 4665 C CA . LEU B 1 245 ? 56.627 125.342 174.603 1.00 70.00 245 LEU B CA 1
ATOM 4666 C C . LEU B 1 245 ? 57.813 125.919 173.859 1.00 70.00 245 LEU B C 1
ATOM 4667 O O . LEU B 1 245 ? 57.664 126.473 172.778 1.00 70.00 245 LEU B O 1
ATOM 4672 N N . LEU B 1 246 ? 58.995 125.767 174.440 1.00 75.46 246 LEU B N 1
ATOM 4673 C CA . LEU B 1 246 ? 60.206 126.285 173.837 1.00 75.46 246 LEU B CA 1
ATOM 4674 C C . LEU B 1 246 ? 60.899 125.254 172.973 1.00 75.46 246 LEU B C 1
ATOM 4675 O O . LEU B 1 246 ? 60.694 124.053 173.120 1.00 75.46 246 LEU B O 1
ATOM 4680 N N . ARG B 1 247 ? 61.720 125.759 172.063 1.00 77.47 247 ARG B N 1
ATOM 4681 C CA . ARG B 1 247 ? 62.545 124.959 171.182 1.00 77.47 247 ARG B CA 1
ATOM 4682 C C . ARG B 1 247 ? 63.841 125.717 171.301 1.00 77.47 247 ARG B C 1
ATOM 4683 O O . ARG B 1 247 ? 63.969 126.856 170.867 1.00 77.47 247 ARG B O 1
ATOM 4691 N N . ILE B 1 248 ? 64.789 125.070 171.950 1.00 56.81 248 ILE B N 1
ATOM 4692 C CA . ILE B 1 248 ? 66.069 125.660 172.232 1.00 56.81 248 ILE B CA 1
ATOM 4693 C C . ILE B 1 248 ? 67.129 124.984 171.410 1.00 56.81 248 ILE B C 1
ATOM 4694 O O . ILE B 1 248 ? 67.018 123.807 171.090 1.00 56.81 248 ILE B O 1
ATOM 4699 N N . ARG B 1 249 ? 68.157 125.744 171.069 1.00 61.62 249 ARG B N 1
ATOM 4700 C CA . ARG B 1 249 ? 69.250 125.237 170.266 1.00 61.62 249 ARG B CA 1
ATOM 4701 C C . ARG B 1 249 ? 70.532 125.104 171.039 1.00 61.62 249 ARG B C 1
ATOM 4702 O O . ARG B 1 249 ? 70.952 126.025 171.722 1.00 61.62 249 ARG B O 1
ATOM 4710 N N . VAL B 1 250 ? 71.158 123.946 170.918 1.00 70.33 250 VAL B N 1
ATOM 4711 C CA . VAL B 1 250 ? 72.410 123.705 171.589 1.00 70.33 250 VAL B CA 1
ATOM 4712 C C . VAL B 1 250 ? 73.339 123.177 170.529 1.00 70.33 250 VAL B C 1
ATOM 4713 O O . VAL B 1 250 ? 73.035 122.186 169.874 1.00 70.33 250 VAL B O 1
ATOM 4717 N N . GLY B 1 251 ? 74.464 123.849 170.346 1.00 104.19 251 GLY B N 1
ATOM 4718 C CA . GLY B 1 251 ? 75.400 123.410 169.336 1.00 104.19 251 GLY B CA 1
ATOM 4719 C C . GLY B 1 251 ? 74.672 123.193 168.026 1.00 104.19 251 GLY B C 1
ATOM 4720 O O . GLY B 1 251 ? 74.187 124.144 167.419 1.00 104.19 251 GLY B O 1
ATOM 4721 N N . GLU B 1 252 ? 74.572 121.938 167.604 1.00 85.69 252 GLU B N 1
ATOM 4722 C CA . GLU B 1 252 ? 73.914 121.617 166.354 1.00 85.69 252 GLU B CA 1
ATOM 4723 C C . GLU B 1 252 ? 72.576 120.909 166.485 1.00 85.69 252 GLU B C 1
ATOM 4724 O O . GLU B 1 252 ? 71.960 120.592 165.464 1.00 85.69 252 GLU B O 1
ATOM 4730 N N . VAL B 1 253 ? 72.119 120.654 167.712 1.00 55.72 253 VAL B N 1
ATOM 4731 C CA . VAL B 1 253 ? 70.839 119.969 167.901 1.00 55.72 253 VAL B CA 1
ATOM 4732 C C . VAL B 1 253 ? 69.753 120.869 168.457 1.00 55.72 253 VAL B C 1
ATOM 4733 O O . VAL B 1 253 ? 70.015 121.983 168.899 1.00 55.72 253 VAL B O 1
ATOM 4737 N N . VAL B 1 254 ? 68.529 120.362 168.442 1.00 75.67 254 VAL B N 1
ATOM 4738 C CA . VAL B 1 254 ? 67.383 121.105 168.941 1.00 75.67 254 VAL B CA 1
ATOM 4739 C C . VAL B 1 254 ? 66.684 120.383 170.083 1.00 75.67 254 VAL B C 1
ATOM 4740 O O . VAL B 1 254 ? 66.433 119.180 170.006 1.00 75.67 254 VAL B O 1
ATOM 4744 N N . ILE B 1 255 ? 66.356 121.122 171.137 1.00 60.84 255 ILE B N 1
ATOM 4745 C CA . ILE B 1 255 ? 65.701 120.518 172.283 1.00 60.84 255 ILE B CA 1
ATOM 4746 C C . ILE B 1 255 ? 64.379 121.181 172.592 1.00 60.84 255 ILE B C 1
ATOM 4747 O O . ILE B 1 255 ? 64.280 122.401 172.600 1.00 60.84 255 ILE B O 1
ATOM 4752 N N . ASP B 1 256 ? 63.361 120.355 172.826 1.00 64.69 256 ASP B N 1
ATOM 4753 C CA . ASP B 1 256 ? 62.015 120.814 173.165 1.00 64.69 256 ASP B CA 1
ATOM 4754 C C . ASP B 1 256 ? 61.910 120.827 174.683 1.00 64.69 256 ASP B C 1
ATOM 4755 O O . ASP B 1 256 ? 62.317 119.883 175.358 1.00 64.69 256 ASP B O 1
ATOM 4760 N N . ALA B 1 257 ? 61.362 121.901 175.223 1.00 82.35 257 ALA B N 1
ATOM 4761 C CA . ALA B 1 257 ? 61.220 122.017 176.659 1.00 82.35 257 ALA B CA 1
ATOM 4762 C C . ALA B 1 257 ? 60.099 122.994 176.932 1.00 82.35 257 ALA B C 1
ATOM 4763 O O . ALA B 1 257 ? 59.361 123.361 176.031 1.00 82.35 257 ALA B O 1
ATOM 4765 N N . ALA B 1 258 ? 59.966 123.434 178.169 1.00 98.79 258 ALA B N 1
ATOM 4766 C CA . ALA B 1 258 ? 58.891 124.355 178.468 1.00 98.79 258 ALA B CA 1
ATOM 4767 C C . ALA B 1 258 ? 59.273 125.500 179.409 1.00 98.79 258 ALA B C 1
ATOM 4768 O O . ALA B 1 258 ? 60.169 125.369 180.245 1.00 98.79 258 ALA B O 1
ATOM 4770 N N . GLY B 1 259 ? 58.575 126.625 179.268 1.00 86.02 259 GLY B N 1
ATOM 4771 C CA . GLY B 1 259 ? 58.844 127.780 180.107 1.00 86.02 259 GLY B CA 1
ATOM 4772 C C . GLY B 1 259 ? 58.595 129.060 179.343 1.00 86.02 259 GLY B C 1
ATOM 4773 O O . GLY B 1 259 ? 58.619 129.073 178.111 1.00 86.02 259 GLY B O 1
ATOM 4774 N N . ASP B 1 260 ? 58.347 130.144 180.064 1.00 121.85 260 ASP B N 1
ATOM 4775 C CA . ASP B 1 260 ? 58.096 131.416 179.406 1.00 121.85 260 ASP B CA 1
ATOM 4776 C C . ASP B 1 260 ? 59.418 132.119 179.129 1.00 121.85 260 ASP B C 1
ATOM 4777 O O . ASP B 1 260 ? 60.082 132.604 180.040 1.00 121.85 260 ASP B O 1
ATOM 4782 N N . MET B 1 261 ? 59.802 132.152 177.859 1.00 86.71 261 MET B N 1
ATOM 4783 C CA . MET B 1 261 ? 61.039 132.792 177.448 1.00 86.71 261 MET B CA 1
ATOM 4784 C C . MET B 1 261 ? 60.756 133.222 176.031 1.00 86.71 261 MET B C 1
ATOM 4785 O O . MET B 1 261 ? 59.953 132.585 175.348 1.00 86.71 261 MET B O 1
ATOM 4790 N N . GLU B 1 262 ? 61.395 134.301 175.586 1.00 107.81 262 GLU B N 1
ATOM 4791 C CA . GLU B 1 262 ? 61.196 134.780 174.221 1.00 107.81 262 GLU B CA 1
ATOM 4792 C C . GLU B 1 262 ? 62.323 134.284 173.327 1.00 107.81 262 GLU B C 1
ATOM 4793 O O . GLU B 1 262 ? 63.407 133.939 173.807 1.00 107.81 262 GLU B O 1
ATOM 4799 N N . VAL B 1 263 ? 62.056 134.244 172.026 1.00 79.38 263 VAL B N 1
ATOM 4800 C CA . VAL B 1 263 ? 63.050 133.802 171.066 1.00 79.38 263 VAL B CA 1
ATOM 4801 C C . VAL B 1 263 ? 64.298 134.682 171.237 1.00 79.38 263 VAL B C 1
ATOM 4802 O O . VAL B 1 263 ? 64.196 135.867 171.553 1.00 79.38 263 VAL B O 1
ATOM 4806 N N . GLY B 1 264 ? 65.474 134.098 171.054 1.00 102.35 264 GLY B N 1
ATOM 4807 C CA . GLY B 1 264 ? 66.694 134.867 171.195 1.00 102.35 264 GLY B CA 1
ATOM 4808 C C . GLY B 1 264 ? 67.230 134.899 172.610 1.00 102.35 264 GLY B C 1
ATOM 4809 O O . GLY B 1 264 ? 68.236 135.557 172.878 1.00 102.35 264 GLY B O 1
ATOM 4810 N N . ASP B 1 265 ? 66.566 134.189 173.518 1.00 80.20 265 ASP B N 1
ATOM 4811 C CA . ASP B 1 265 ? 66.997 134.143 174.912 1.00 80.20 265 ASP B CA 1
ATOM 4812 C C . ASP B 1 265 ? 68.054 133.085 175.157 1.00 80.20 265 ASP B C 1
ATOM 4813 O O . ASP B 1 265 ? 67.821 131.903 174.908 1.00 80.20 265 ASP B O 1
ATOM 4818 N N . GLN B 1 266 ? 69.217 133.518 175.635 1.00 77.50 266 GLN B N 1
ATOM 4819 C CA . GLN B 1 266 ? 70.301 132.600 175.952 1.00 77.50 266 GLN B CA 1
ATOM 4820 C C . GLN B 1 266 ? 69.810 131.931 177.223 1.00 77.50 266 GLN B C 1
ATOM 4821 O O . GLN B 1 266 ? 69.762 132.580 178.267 1.00 77.50 266 GLN B O 1
ATOM 4827 N N . VAL B 1 267 ? 69.425 130.658 177.146 1.00 59.50 267 VAL B N 1
ATOM 4828 C CA . VAL B 1 267 ? 68.931 129.966 178.335 1.00 59.50 267 VAL B CA 1
ATOM 4829 C C . VAL B 1 267 ? 69.739 128.749 178.736 1.00 59.50 267 VAL B C 1
ATOM 4830 O O . VAL B 1 267 ? 70.681 128.344 178.059 1.00 59.50 267 VAL B O 1
ATOM 4834 N N . TYR B 1 268 ? 69.348 128.180 179.867 1.00 71.92 268 TYR B N 1
ATOM 4835 C CA . TYR B 1 268 ? 69.990 127.006 180.404 1.00 71.92 268 TYR B CA 1
ATOM 4836 C C . TYR B 1 268 ? 68.981 125.906 180.631 1.00 71.92 268 TYR B C 1
ATOM 4837 O O . TYR B 1 268 ? 67.918 126.117 181.206 1.00 71.92 268 TYR B O 1
ATOM 4846 N N . ALA B 1 269 ? 69.329 124.719 180.170 1.00 76.15 269 ALA B N 1
ATOM 4847 C CA . ALA B 1 269 ? 68.456 123.586 180.314 1.00 76.15 269 ALA B CA 1
ATOM 4848 C C . ALA B 1 269 ? 69.133 122.528 181.158 1.00 76.15 269 ALA B C 1
ATOM 4849 O O . ALA B 1 269 ? 70.199 122.029 180.785 1.00 76.15 269 ALA B O 1
ATOM 4851 N N . PHE B 1 270 ? 68.516 122.207 182.297 1.00 55.82 270 PHE B N 1
ATOM 4852 C CA . PHE B 1 270 ? 69.021 121.183 183.197 1.00 55.82 270 PHE B CA 1
ATOM 4853 C C . PHE B 1 270 ? 68.320 119.867 182.855 1.00 55.82 270 PHE B C 1
ATOM 4854 O O . PHE B 1 270 ? 67.109 119.835 182.633 1.00 55.82 270 PHE B O 1
ATOM 4862 N N . LEU B 1 271 ? 69.103 118.790 182.797 1.00 68.87 271 LEU B N 1
ATOM 4863 C CA . LEU B 1 271 ? 68.595 117.468 182.440 1.00 68.87 271 LEU B CA 1
ATOM 4864 C C . LEU B 1 271 ? 69.349 116.402 183.203 1.00 68.87 271 LEU B C 1
ATOM 4865 O O . LEU B 1 271 ? 70.534 116.206 182.980 1.00 68.87 271 LEU B O 1
ATOM 4870 N N . ARG B 1 272 ? 68.656 115.700 184.090 1.00 51.76 272 ARG B N 1
ATOM 4871 C CA . ARG B 1 272 ? 69.289 114.670 184.899 1.00 51.76 272 ARG B CA 1
ATOM 4872 C C . ARG B 1 272 ? 69.545 113.404 184.120 1.00 51.76 272 ARG B C 1
ATOM 4873 O O . ARG B 1 272 ? 68.783 113.066 183.226 1.00 51.76 272 ARG B O 1
ATOM 4881 N N . PRO B 1 273 ? 70.646 112.705 184.422 1.00 71.06 273 PRO B N 1
ATOM 4882 C CA . PRO B 1 273 ? 71.019 111.457 183.756 1.00 71.06 273 PRO B CA 1
ATOM 4883 C C . PRO B 1 273 ? 69.912 110.426 183.882 1.00 71.06 273 PRO B C 1
ATOM 4884 O O . PRO B 1 273 ? 69.749 109.568 183.030 1.00 71.06 273 PRO B O 1
ATOM 4888 N N . GLU B 1 274 ? 69.137 110.514 184.945 1.00 55.71 274 GLU B N 1
ATOM 4889 C CA . GLU B 1 274 ? 68.062 109.557 185.135 1.00 55.71 274 GLU B CA 1
ATOM 4890 C C . GLU B 1 274 ? 66.798 109.916 184.352 1.00 55.71 274 GLU B C 1
ATOM 4891 O O . GLU B 1 274 ? 65.721 109.380 184.626 1.00 55.71 274 GLU B O 1
ATOM 4897 N N . ASN B 1 275 ? 66.884 110.825 183.395 1.00 77.94 275 ASN B N 1
ATOM 4898 C CA . ASN B 1 275 ? 65.666 111.169 182.688 1.00 77.94 275 ASN B CA 1
ATOM 4899 C C . ASN B 1 275 ? 65.947 110.959 181.211 1.00 77.94 275 ASN B C 1
ATOM 4900 O O . ASN B 1 275 ? 65.090 111.241 180.357 1.00 77.94 275 ASN B O 1
ATOM 4905 N N . ILE B 1 276 ? 67.143 110.449 180.914 1.00 52.49 276 ILE B N 1
ATOM 4906 C CA . ILE B 1 276 ? 67.512 110.188 179.539 1.00 52.49 276 ILE B CA 1
ATOM 4907 C C . ILE B 1 276 ? 67.493 108.712 179.328 1.00 52.49 276 ILE B C 1
ATOM 4908 O O . ILE B 1 276 ? 67.942 107.971 180.165 1.00 52.49 276 ILE B O 1
ATOM 4913 N N . ALA B 1 277 ? 66.979 108.294 178.188 1.00 65.09 277 ALA B N 1
ATOM 4914 C CA . ALA B 1 277 ? 66.903 106.889 177.860 1.00 65.09 277 ALA B CA 1
ATOM 4915 C C . ALA B 1 277 ? 67.815 106.593 176.687 1.00 65.09 277 ALA B C 1
ATOM 4916 O O . ALA B 1 277 ? 68.426 107.499 176.133 1.00 65.09 277 ALA B O 1
ATOM 4918 N N . LEU B 1 278 ? 67.915 105.323 176.313 1.00 75.80 278 LEU B N 1
ATOM 4919 C CA . LEU B 1 278 ? 68.740 104.940 175.177 1.00 75.80 278 LEU B CA 1
ATOM 4920 C C . LEU B 1 278 ? 68.106 103.775 174.438 1.00 75.80 278 LEU B C 1
ATOM 4921 O O . LEU B 1 278 ? 67.913 102.711 175.019 1.00 75.80 278 LEU B O 1
ATOM 4926 N N . SER B 1 279 ? 67.766 103.992 173.166 1.00 87.13 279 SER B N 1
ATOM 4927 C CA . SER B 1 279 ? 67.163 102.969 172.307 1.00 87.13 279 SER B CA 1
ATOM 4928 C C . SER B 1 279 ? 68.044 102.842 171.088 1.00 87.13 279 SER B C 1
ATOM 4929 O O . SER B 1 279 ? 68.838 103.732 170.794 1.00 87.13 279 SER B O 1
ATOM 4932 N N . LYS B 1 280 ? 67.917 101.737 170.376 1.00 111.16 280 LYS B N 1
ATOM 4933 C CA . LYS B 1 280 ? 68.696 101.587 169.172 1.00 111.16 280 LYS B CA 1
ATOM 4934 C C . LYS B 1 280 ? 67.712 102.006 168.077 1.00 111.16 280 LYS B C 1
ATOM 4935 O O . LYS B 1 280 ? 67.741 101.494 166.962 1.00 111.16 280 LYS B O 1
ATOM 4941 N N . SER B 1 281 ? 66.835 102.954 168.415 1.00 93.29 281 SER B N 1
ATOM 4942 C CA . SER B 1 281 ? 65.830 103.457 167.471 1.00 93.29 281 SER B CA 1
ATOM 4943 C C . SER B 1 281 ? 64.863 104.460 168.087 1.00 93.29 281 SER B C 1
ATOM 4944 O O . SER B 1 281 ? 64.509 104.350 169.264 1.00 93.29 281 SER B O 1
ATOM 4947 N N . SER B 1 282 ? 64.412 105.421 167.286 1.00 104.69 282 SER B N 1
ATOM 4948 C CA . SER B 1 282 ? 63.474 106.416 167.782 1.00 104.69 282 SER B CA 1
ATOM 4949 C C . SER B 1 282 ? 62.066 106.125 167.302 1.00 104.69 282 SER B C 1
ATOM 4950 O O . SER B 1 282 ? 61.786 106.132 166.109 1.00 104.69 282 SER B O 1
ATOM 4953 N N . THR B 1 283 ? 61.186 105.869 168.258 1.00 93.37 283 THR B N 1
ATOM 4954 C CA . THR B 1 283 ? 59.790 105.584 167.994 1.00 93.37 283 THR B CA 1
ATOM 4955 C C . THR B 1 283 ? 59.051 106.891 168.263 1.00 93.37 283 THR B C 1
ATOM 4956 O O . THR B 1 283 ? 59.647 107.839 168.771 1.00 93.37 283 THR B O 1
ATOM 4960 N N . GLN B 1 284 ? 57.768 106.962 167.923 1.00 90.60 284 GLN B N 1
ATOM 4961 C CA . GLN B 1 284 ? 57.019 108.182 168.212 1.00 90.60 284 GLN B CA 1
ATOM 4962 C C . GLN B 1 284 ? 56.321 108.040 169.561 1.00 90.60 284 GLN B C 1
ATOM 4963 O O . GLN B 1 284 ? 55.236 107.473 169.662 1.00 90.60 284 GLN B O 1
ATOM 4969 N N . SER B 1 285 ? 56.981 108.532 170.600 1.00 66.27 285 SER B N 1
ATOM 4970 C CA . SER B 1 285 ? 56.457 108.483 171.953 1.00 66.27 285 SER B CA 1
ATOM 4971 C C . SER B 1 285 ? 55.942 109.874 172.235 1.00 66.27 285 SER B C 1
ATOM 4972 O O . SER B 1 285 ? 55.828 110.701 171.345 1.00 66.27 285 SER B O 1
ATOM 4975 N N . SER B 1 286 ? 55.609 110.135 173.489 1.00 65.44 286 SER B N 1
ATOM 4976 C CA . SER B 1 286 ? 55.180 111.461 173.917 1.00 65.44 286 SER B CA 1
ATOM 4977 C C . SER B 1 286 ? 56.441 112.305 173.999 1.00 65.44 286 SER B C 1
ATOM 4978 O O . SER B 1 286 ? 56.443 113.496 174.340 1.00 65.44 286 SER B O 1
ATOM 4981 N N . ILE B 1 287 ? 57.552 111.607 173.637 1.00 64.56 287 ILE B N 1
ATOM 4982 C CA . ILE B 1 287 ? 58.886 112.162 173.812 1.00 64.56 287 ILE B CA 1
ATOM 4983 C C . ILE B 1 287 ? 59.263 113.075 172.682 1.00 64.56 287 ILE B C 1
ATOM 4984 O O . ILE B 1 287 ? 59.500 112.662 171.556 1.00 64.56 287 ILE B O 1
ATOM 4989 N N . ARG B 1 288 ? 59.307 114.341 173.034 1.00 68.83 288 ARG B N 1
ATOM 4990 C CA . ARG B 1 288 ? 59.642 115.423 172.151 1.00 68.83 288 ARG B CA 1
ATOM 4991 C C . ARG B 1 288 ? 61.088 115.350 171.650 1.00 68.83 288 ARG B C 1
ATOM 4992 O O . ARG B 1 288 ? 61.381 115.569 170.458 1.00 68.83 288 ARG B O 1
ATOM 5000 N N . ASN B 1 289 ? 61.980 115.041 172.585 1.00 54.34 289 ASN B N 1
ATOM 5001 C CA . ASN B 1 289 ? 63.410 114.953 172.352 1.00 54.34 289 ASN B CA 1
ATOM 5002 C C . ASN B 1 289 ? 63.891 113.537 172.116 1.00 54.34 289 ASN B C 1
ATOM 5003 O O . ASN B 1 289 ? 63.570 112.630 172.875 1.00 54.34 289 ASN B O 1
ATOM 5008 N N . SER B 1 290 ? 64.675 113.371 171.059 1.00 73.46 290 SER B N 1
ATOM 5009 C CA . SER B 1 290 ? 65.257 112.091 170.699 1.00 73.46 290 SER B CA 1
ATOM 5010 C C . SER B 1 290 ? 66.414 112.419 169.784 1.00 73.46 290 SER B C 1
ATOM 5011 O O . SER B 1 290 ? 66.209 112.836 168.652 1.00 73.46 290 SER B O 1
ATOM 5014 N N . LEU B 1 291 ? 67.630 112.223 170.276 1.00 71.95 291 LEU B N 1
ATOM 5015 C CA . LEU B 1 291 ? 68.830 112.565 169.519 1.00 71.95 291 LEU B CA 1
ATOM 5016 C C . LEU B 1 291 ? 69.734 111.410 169.149 1.00 71.95 291 LEU B C 1
ATOM 5017 O O . LEU B 1 291 ? 69.932 110.498 169.937 1.00 71.95 291 LEU B O 1
ATOM 5022 N N . GLN B 1 292 ? 70.315 111.476 167.957 1.00 102.58 292 GLN B N 1
ATOM 5023 C CA . GLN B 1 292 ? 71.239 110.443 167.506 1.00 102.58 292 GLN B CA 1
ATOM 5024 C C . GLN B 1 292 ? 72.595 110.690 168.112 1.00 102.58 292 GLN B C 1
ATOM 5025 O O . GLN B 1 292 ? 72.823 111.723 168.734 1.00 102.58 292 GLN B O 1
ATOM 5031 N N . GLY B 1 293 ? 73.498 109.742 167.909 1.00 83.79 293 GLY B N 1
ATOM 5032 C CA . GLY B 1 293 ? 74.832 109.863 168.452 1.00 83.79 293 GLY B CA 1
ATOM 5033 C C . GLY B 1 293 ? 75.302 108.520 168.961 1.00 83.79 293 GLY B C 1
ATOM 5034 O O . GLY B 1 293 ? 74.506 107.596 169.115 1.00 83.79 293 GLY B O 1
ATOM 5035 N N . ARG B 1 294 ? 76.596 108.414 169.233 1.00 72.63 294 ARG B N 1
ATOM 5036 C CA . ARG B 1 294 ? 77.175 107.173 169.713 1.00 72.63 294 ARG B CA 1
ATOM 5037 C C . ARG B 1 294 ? 77.577 107.253 171.174 1.00 72.63 294 ARG B C 1
ATOM 5038 O O . ARG B 1 294 ? 77.526 108.310 171.795 1.00 72.63 294 ARG B O 1
ATOM 5046 N N . VAL B 1 295 ? 77.974 106.123 171.730 1.00 76.90 295 VAL B N 1
ATOM 5047 C CA . VAL B 1 295 ? 78.384 106.084 173.116 1.00 76.90 295 VAL B CA 1
ATOM 5048 C C . VAL B 1 295 ? 79.839 106.518 173.215 1.00 76.90 295 VAL B C 1
ATOM 5049 O O . VAL B 1 295 ? 80.637 106.250 172.328 1.00 76.90 295 VAL B O 1
ATOM 5053 N N . THR B 1 296 ? 80.187 107.198 174.293 1.00 80.12 296 THR B N 1
ATOM 5054 C CA . THR B 1 296 ? 81.553 107.642 174.469 1.00 80.12 296 THR B CA 1
ATOM 5055 C C . THR B 1 296 ? 82.263 106.767 175.484 1.00 80.12 296 THR B C 1
ATOM 5056 O O . THR B 1 296 ? 83.253 106.126 175.157 1.00 80.12 296 THR B O 1
ATOM 5060 N N . GLU B 1 297 ? 81.759 106.742 176.713 1.00 65.89 297 GLU B N 1
ATOM 5061 C CA . GLU B 1 297 ? 82.345 105.920 177.767 1.00 65.89 297 GLU B CA 1
ATOM 5062 C C . GLU B 1 297 ? 81.278 105.278 178.628 1.00 65.89 297 GLU B C 1
ATOM 5063 O O . GLU B 1 297 ? 80.188 105.814 178.786 1.00 65.89 297 GLU B O 1
ATOM 5069 N N . ALA B 1 298 ? 81.607 104.124 179.192 1.00 92.71 298 ALA B N 1
ATOM 5070 C CA . ALA B 1 298 ? 80.670 103.376 180.021 1.00 92.71 298 ALA B CA 1
ATOM 5071 C C . ALA B 1 298 ? 81.189 103.183 181.431 1.00 92.71 298 ALA B C 1
ATOM 5072 O O . ALA B 1 298 ? 82.014 102.313 181.676 1.00 92.71 298 ALA B O 1
ATOM 5074 N N . TRP B 1 299 ? 80.683 103.973 182.364 1.00 71.95 299 TRP B N 1
ATOM 5075 C CA . TRP B 1 299 ? 81.128 103.874 183.738 1.00 71.95 299 TRP B CA 1
ATOM 5076 C C . TRP B 1 299 ? 80.296 102.928 184.569 1.00 71.95 299 TRP B C 1
ATOM 5077 O O . TRP B 1 299 ? 79.365 103.340 185.240 1.00 71.95 299 TRP B O 1
ATOM 5088 N N . VAL B 1 300 ? 80.633 101.653 184.526 1.00 73.36 300 VAL B N 1
ATOM 5089 C CA . VAL B 1 300 ? 79.907 100.668 185.310 1.00 73.36 300 VAL B CA 1
ATOM 5090 C C . VAL B 1 300 ? 79.993 101.111 186.760 1.00 73.36 300 VAL B C 1
ATOM 5091 O O . VAL B 1 300 ? 81.076 101.243 187.302 1.00 73.36 300 VAL B O 1
ATOM 5095 N N . LEU B 1 301 ? 78.850 101.363 187.381 1.00 128.38 301 LEU B N 1
ATOM 5096 C CA . LEU B 1 301 ? 78.827 101.799 188.769 1.00 128.38 301 LEU B CA 1
ATOM 5097 C C . LEU B 1 301 ? 78.282 100.677 189.639 1.00 128.38 301 LEU B C 1
ATOM 5098 O O . LEU B 1 301 ? 78.594 99.512 189.407 1.00 128.38 301 LEU B O 1
ATOM 5103 N N . GLY B 1 302 ? 77.459 101.023 190.628 1.00 98.41 302 GLY B N 1
ATOM 5104 C CA . GLY B 1 302 ? 76.890 100.016 191.512 1.00 98.41 302 GLY B CA 1
ATOM 5105 C C . GLY B 1 302 ? 75.850 99.164 190.815 1.00 98.41 302 GLY B C 1
ATOM 5106 O O . GLY B 1 302 ? 76.169 98.136 190.217 1.00 98.41 302 GLY B O 1
ATOM 5107 N N . ALA B 1 303 ? 74.594 99.583 190.903 1.00 74.95 303 ALA B N 1
ATOM 5108 C CA . ALA B 1 303 ? 73.515 98.861 190.246 1.00 74.95 303 ALA B CA 1
ATOM 5109 C C . ALA B 1 303 ? 73.262 99.575 188.932 1.00 74.95 303 ALA B C 1
ATOM 5110 O O . ALA B 1 303 ? 72.762 98.993 187.973 1.00 74.95 303 ALA B O 1
ATOM 5112 N N . LEU B 1 304 ? 73.639 100.846 188.902 1.00 61.07 304 LEU B N 1
ATOM 5113 C CA . LEU B 1 304 ? 73.466 101.687 187.734 1.00 61.07 304 LEU B CA 1
ATOM 5114 C C . LEU B 1 304 ? 74.736 101.736 186.883 1.00 61.07 304 LEU B C 1
ATOM 5115 O O . LEU B 1 304 ? 75.786 101.279 187.308 1.00 61.07 304 LEU B O 1
ATOM 5120 N N . VAL B 1 305 ? 74.632 102.299 185.684 1.00 54.06 305 VAL B N 1
ATOM 5121 C CA . VAL B 1 305 ? 75.756 102.412 184.763 1.00 54.06 305 VAL B CA 1
ATOM 5122 C C . VAL B 1 305 ? 75.785 103.766 184.071 1.00 54.06 305 VAL B C 1
ATOM 5123 O O . VAL B 1 305 ? 74.948 104.051 183.229 1.00 54.06 305 VAL B O 1
ATOM 5127 N N . ARG B 1 306 ? 76.749 104.599 184.425 1.00 58.15 306 ARG B N 1
ATOM 5128 C CA . ARG B 1 306 ? 76.863 105.901 183.805 1.00 58.15 306 ARG B CA 1
ATOM 5129 C C . ARG B 1 306 ? 77.306 105.716 182.377 1.00 58.15 306 ARG B C 1
ATOM 5130 O O . ARG B 1 306 ? 78.023 104.779 182.063 1.00 58.15 306 ARG B O 1
ATOM 5138 N N . VAL B 1 307 ? 76.873 106.612 181.506 1.00 68.36 307 VAL B N 1
ATOM 5139 C CA . VAL B 1 307 ? 77.205 106.519 180.099 1.00 68.36 307 VAL B CA 1
ATOM 5140 C C . VAL B 1 307 ? 77.317 107.918 179.544 1.00 68.36 307 VAL B C 1
ATOM 5141 O O . VAL B 1 307 ? 76.475 108.754 179.836 1.00 68.36 307 VAL B O 1
ATOM 5145 N N . LYS B 1 308 ? 78.365 108.185 178.774 1.00 74.18 308 LYS B N 1
ATOM 5146 C CA . LYS B 1 308 ? 78.515 109.488 178.146 1.00 74.18 308 LYS B CA 1
ATOM 5147 C C . LYS B 1 308 ? 78.198 109.245 176.683 1.00 74.18 308 LYS B C 1
ATOM 5148 O O . LYS B 1 308 ? 78.771 108.368 176.055 1.00 74.18 308 LYS B O 1
ATOM 5154 N N . VAL B 1 309 ? 77.260 110.001 176.144 1.00 66.43 309 VAL B N 1
ATOM 5155 C CA . VAL B 1 309 ? 76.885 109.826 174.763 1.00 66.43 309 VAL B CA 1
ATOM 5156 C C . VAL B 1 309 ? 77.206 111.119 174.046 1.00 66.43 309 VAL B C 1
ATOM 5157 O O . VAL B 1 309 ? 77.196 112.179 174.660 1.00 66.43 309 VAL B O 1
ATOM 5161 N N . ASP B 1 310 ? 77.511 111.023 172.755 1.00 59.14 310 ASP B N 1
ATOM 5162 C CA . ASP B 1 310 ? 77.824 112.189 171.935 1.00 59.14 310 ASP B CA 1
ATOM 5163 C C . ASP B 1 310 ? 76.740 112.338 170.884 1.00 59.14 310 ASP B C 1
ATOM 5164 O O . ASP B 1 310 ? 76.741 111.615 169.900 1.00 59.14 310 ASP B O 1
ATOM 5169 N N . CYS B 1 311 ? 75.816 113.272 171.100 1.00 84.51 311 CYS B N 1
ATOM 5170 C CA . CYS B 1 311 ? 74.720 113.525 170.166 1.00 84.51 311 CYS B CA 1
ATOM 5171 C C . CYS B 1 311 ? 74.855 114.940 169.646 1.00 84.51 311 CYS B C 1
ATOM 5172 O O . CYS B 1 311 ? 73.872 115.664 169.532 1.00 84.51 311 CYS B O 1
ATOM 5175 N N . GLY B 1 312 ? 76.082 115.323 169.319 1.00 96.33 312 GLY B N 1
ATOM 5176 C CA . GLY B 1 312 ? 76.320 116.668 168.855 1.00 96.33 312 GLY B CA 1
ATOM 5177 C C . GLY B 1 312 ? 76.440 117.479 170.122 1.00 96.33 312 GLY B C 1
ATOM 5178 O O . GLY B 1 312 ? 77.023 118.561 170.137 1.00 96.33 312 GLY B O 1
ATOM 5179 N N . VAL B 1 313 ? 75.880 116.932 171.197 1.00 84.47 313 VAL B N 1
ATOM 5180 C CA . VAL B 1 313 ? 75.910 117.562 172.513 1.00 84.47 313 VAL B CA 1
ATOM 5181 C C . VAL B 1 313 ? 76.265 116.535 173.564 1.00 84.47 313 VAL B C 1
ATOM 5182 O O . VAL B 1 313 ? 75.595 115.528 173.697 1.00 84.47 313 VAL B O 1
ATOM 5186 N N . PRO B 1 314 ? 77.317 116.785 174.340 1.00 60.73 314 PRO B N 1
ATOM 5187 C CA . PRO B 1 314 ? 77.682 115.812 175.362 1.00 60.73 314 PRO B CA 1
ATOM 5188 C C . PRO B 1 314 ? 76.548 115.609 176.345 1.00 60.73 314 PRO B C 1
ATOM 5189 O O . PRO B 1 314 ? 76.057 116.558 176.938 1.00 60.73 314 PRO B O 1
ATOM 5193 N N . LEU B 1 315 ? 76.125 114.366 176.507 1.00 75.76 315 LEU B N 1
ATOM 5194 C CA . LEU B 1 315 ? 75.058 114.050 177.436 1.00 75.76 315 LEU B CA 1
ATOM 5195 C C . LEU B 1 315 ? 75.454 112.933 178.391 1.00 75.76 315 LEU B C 1
ATOM 5196 O O . LEU B 1 315 ? 76.049 111.945 177.977 1.00 75.76 315 LEU B O 1
ATOM 5201 N N . ASN B 1 316 ? 75.130 113.104 179.671 1.00 52.54 316 ASN B N 1
ATOM 5202 C CA . ASN B 1 316 ? 75.422 112.114 180.695 1.00 52.54 316 ASN B CA 1
ATOM 5203 C C . ASN B 1 316 ? 74.153 111.333 180.968 1.00 52.54 316 ASN B C 1
ATOM 5204 O O . ASN B 1 316 ? 73.211 111.854 181.546 1.00 52.54 316 ASN B O 1
ATOM 5209 N N . VAL B 1 317 ? 74.129 110.078 180.555 1.00 60.23 317 VAL B N 1
ATOM 5210 C CA . VAL B 1 317 ? 72.956 109.258 180.766 1.00 60.23 317 VAL B CA 1
ATOM 5211 C C . VAL B 1 317 ? 73.231 108.253 181.857 1.00 60.23 317 VAL B C 1
ATOM 5212 O O . VAL B 1 317 ? 74.369 107.871 182.082 1.00 60.23 317 VAL B O 1
ATOM 5216 N N . LEU B 1 318 ? 72.177 107.824 182.532 1.00 64.92 318 LEU B N 1
ATOM 5217 C CA . LEU B 1 318 ? 72.305 106.863 183.608 1.00 64.92 318 LEU B CA 1
ATOM 5218 C C . LEU B 1 318 ? 71.432 105.651 183.305 1.00 64.92 318 LEU B C 1
ATOM 5219 O O . LEU B 1 318 ? 70.300 105.802 182.885 1.00 64.92 318 LEU B O 1
ATOM 5224 N N . ILE B 1 319 ? 71.948 104.451 183.522 1.00 67.53 319 ILE B N 1
ATOM 5225 C CA . ILE B 1 319 ? 71.182 103.240 183.231 1.00 67.53 319 ILE B CA 1
ATOM 5226 C C . ILE B 1 319 ? 71.336 102.115 184.236 1.00 67.53 319 ILE B C 1
ATOM 5227 O O . ILE B 1 319 ? 72.372 101.978 184.875 1.00 67.53 319 ILE B O 1
ATOM 5232 N N . THR B 1 320 ? 70.304 101.291 184.350 1.00 70.75 320 THR B N 1
ATOM 5233 C CA . THR B 1 320 ? 70.338 100.150 185.245 1.00 70.75 320 THR B CA 1
ATOM 5234 C C . THR B 1 320 ? 71.429 99.263 184.689 1.00 70.75 320 THR B C 1
ATOM 5235 O O . THR B 1 320 ? 71.481 99.063 183.488 1.00 70.75 320 THR B O 1
ATOM 5239 N N . ARG B 1 321 ? 72.295 98.731 185.544 1.00 76.17 321 ARG B N 1
ATOM 5240 C CA . ARG B 1 321 ? 73.384 97.887 185.065 1.00 76.17 321 ARG B CA 1
ATOM 5241 C C . ARG B 1 321 ? 72.915 96.779 184.138 1.00 76.17 321 ARG B C 1
ATOM 5242 O O . ARG B 1 321 ? 73.589 96.449 183.162 1.00 76.17 321 ARG B O 1
ATOM 5250 N N . ARG B 1 322 ? 71.755 96.211 184.444 1.00 77.06 322 ARG B N 1
ATOM 5251 C CA . ARG B 1 322 ? 71.200 95.115 183.665 1.00 77.06 322 ARG B CA 1
ATOM 5252 C C . ARG B 1 322 ? 70.855 95.505 182.233 1.00 77.06 322 ARG B C 1
ATOM 5253 O O . ARG B 1 322 ? 71.107 94.745 181.309 1.00 77.06 322 ARG B O 1
ATOM 5261 N N . SER B 1 323 ? 70.267 96.676 182.036 1.00 54.66 323 SER B N 1
ATOM 5262 C CA . SER B 1 323 ? 69.927 97.102 180.684 1.00 54.66 323 SER B CA 1
ATOM 5263 C C . SER B 1 323 ? 71.220 97.317 179.945 1.00 54.66 323 SER B C 1
ATOM 5264 O O . SER B 1 323 ? 71.309 97.106 178.747 1.00 54.66 323 SER B O 1
ATOM 5267 N N . ALA B 1 324 ? 72.229 97.742 180.685 1.00 69.63 324 ALA B N 1
ATOM 5268 C CA . ALA B 1 324 ? 73.526 98.005 180.111 1.00 69.63 324 ALA B CA 1
ATOM 5269 C C . ALA B 1 324 ? 74.154 96.744 179.540 1.00 69.63 324 ALA B C 1
ATOM 5270 O O . ALA B 1 324 ? 75.055 96.823 178.713 1.00 69.63 324 ALA B O 1
ATOM 5272 N N . GLU B 1 325 ? 73.685 95.579 179.974 1.00 81.35 325 GLU B N 1
ATOM 5273 C CA . GLU B 1 325 ? 74.225 94.326 179.458 1.00 81.35 325 GLU B CA 1
ATOM 5274 C C . GLU B 1 325 ? 73.358 93.783 178.327 1.00 81.35 325 GLU B C 1
ATOM 5275 O O . GLU B 1 325 ? 73.866 93.170 177.399 1.00 81.35 325 GLU B O 1
ATOM 5281 N N . GLU B 1 326 ? 72.051 94.008 178.408 1.00 81.58 326 GLU B N 1
ATOM 5282 C CA . GLU B 1 326 ? 71.129 93.560 177.371 1.00 81.58 326 GLU B CA 1
ATOM 5283 C C . GLU B 1 326 ? 71.432 94.362 176.109 1.00 81.58 326 GLU B C 1
ATOM 5284 O O . GLU B 1 326 ? 71.192 93.914 174.993 1.00 81.58 326 GLU B O 1
ATOM 5290 N N . MET B 1 327 ? 71.957 95.564 176.307 1.00 100.69 327 MET B N 1
ATOM 5291 C CA . MET B 1 327 ? 72.341 96.433 175.209 1.00 100.69 327 MET B CA 1
ATOM 5292 C C . MET B 1 327 ? 73.858 96.324 175.089 1.00 100.69 327 MET B C 1
ATOM 5293 O O . MET B 1 327 ? 74.456 95.404 175.636 1.00 100.69 327 MET B O 1
ATOM 5298 N N . GLU B 1 328 ? 74.493 97.254 174.396 1.00 84.98 328 GLU B N 1
ATOM 5299 C CA . GLU B 1 328 ? 75.929 97.159 174.222 1.00 84.98 328 GLU B CA 1
ATOM 5300 C C . GLU B 1 328 ? 76.732 98.281 174.883 1.00 84.98 328 GLU B C 1
ATOM 5301 O O . GLU B 1 328 ? 76.464 99.471 174.720 1.00 84.98 328 GLU B O 1
ATOM 5307 N N . LEU B 1 329 ? 77.712 97.867 175.667 1.00 128.95 329 LEU B N 1
ATOM 5308 C CA . LEU B 1 329 ? 78.581 98.790 176.378 1.00 128.95 329 LEU B CA 1
ATOM 5309 C C . LEU B 1 329 ? 79.619 99.294 175.369 1.00 128.95 329 LEU B C 1
ATOM 5310 O O . LEU B 1 329 ? 80.412 100.184 175.662 1.00 128.95 329 LEU B O 1
ATOM 5315 N N . SER B 1 3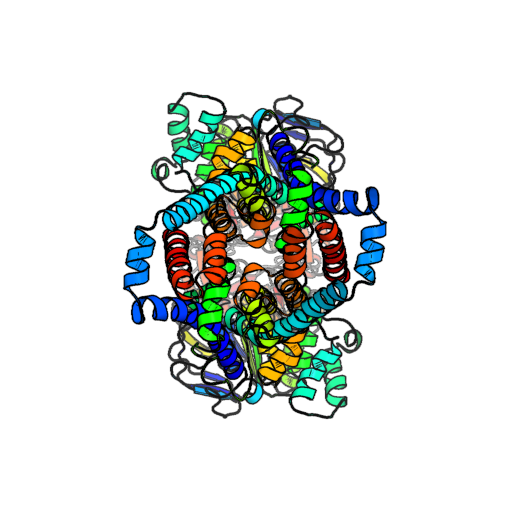30 ? 79.607 98.721 174.173 1.00 127.73 330 SER B N 1
ATOM 5316 C CA . SER B 1 330 ? 80.574 99.097 173.151 1.00 127.73 330 SER B CA 1
ATOM 5317 C C . SER B 1 330 ? 80.706 100.606 172.969 1.00 127.73 330 SER B C 1
ATOM 5318 O O . SER B 1 330 ? 79.769 101.279 172.543 1.00 127.73 330 SER B O 1
ATOM 5321 N N . PRO B 1 331 ? 81.879 101.155 173.311 1.00 93.28 331 PRO B N 1
ATOM 5322 C CA . PRO B 1 331 ? 82.155 102.583 173.188 1.00 93.28 331 PRO B CA 1
ATOM 5323 C C . PRO B 1 331 ? 82.175 103.024 171.734 1.00 93.28 331 PRO B C 1
ATOM 5324 O O . PRO B 1 331 ? 83.226 103.173 171.126 1.00 93.28 331 PRO B O 1
ATOM 5328 N N . GLY B 1 332 ? 80.992 103.218 171.177 1.00 77.62 332 GLY B N 1
ATOM 5329 C CA . GLY B 1 332 ? 80.902 103.648 169.807 1.00 77.62 332 GLY B CA 1
ATOM 5330 C C . GLY B 1 332 ? 79.632 103.161 169.153 1.00 77.62 332 GLY B C 1
ATOM 5331 O O . GLY B 1 332 ? 79.430 103.402 167.964 1.00 77.62 332 GLY B O 1
ATOM 5332 N N . VAL B 1 333 ? 78.769 102.486 169.906 1.00 77.48 333 VAL B N 1
ATOM 5333 C CA . VAL B 1 333 ? 77.530 101.975 169.335 1.00 77.48 333 VAL B CA 1
ATOM 5334 C C . VAL B 1 333 ? 76.602 103.110 168.944 1.00 77.48 333 VAL B C 1
ATOM 5335 O O . VAL B 1 333 ? 76.475 104.088 169.680 1.00 77.48 333 VAL B O 1
ATOM 5339 N N . GLN B 1 334 ? 75.952 102.985 167.790 1.00 95.51 334 GLN B N 1
ATOM 5340 C CA . GLN B 1 334 ? 75.035 104.028 167.353 1.00 95.51 334 GLN B CA 1
ATOM 5341 C C . GLN B 1 334 ? 73.969 104.066 168.431 1.00 95.51 334 GLN B C 1
ATOM 5342 O O . GLN B 1 334 ? 73.597 103.028 168.973 1.00 95.51 334 GLN B O 1
ATOM 5348 N N . ILE B 1 335 ? 73.471 105.254 168.741 1.00 86.15 335 ILE B N 1
ATOM 5349 C CA . ILE B 1 335 ? 72.497 105.372 169.801 1.00 86.15 335 ILE B CA 1
ATOM 5350 C C . ILE B 1 335 ? 71.507 106.498 169.657 1.00 86.15 335 ILE B C 1
ATOM 5351 O O . ILE B 1 335 ? 71.755 107.484 168.972 1.00 86.15 335 ILE B O 1
ATOM 5356 N N . TYR B 1 336 ? 70.376 106.330 170.325 1.00 56.08 336 TYR B N 1
ATOM 5357 C CA . TYR B 1 336 ? 69.332 107.331 170.343 1.00 56.08 336 TYR B CA 1
ATOM 5358 C C . TYR B 1 336 ? 69.088 107.761 171.780 1.00 56.08 336 TYR B C 1
ATOM 5359 O O . TYR B 1 336 ? 68.557 107.004 172.579 1.00 56.08 336 TYR B O 1
ATOM 5368 N N . ALA B 1 337 ? 69.505 108.975 172.113 1.00 71.40 337 ALA B N 1
ATOM 5369 C CA . ALA B 1 337 ? 69.309 109.516 173.449 1.00 71.40 337 ALA B CA 1
ATOM 5370 C C . ALA B 1 337 ? 67.964 110.214 173.451 1.00 71.40 337 ALA B C 1
ATOM 5371 O O . ALA B 1 337 ? 67.797 111.264 172.841 1.00 71.40 337 ALA B O 1
ATOM 5373 N N . ARG B 1 338 ? 66.988 109.622 174.116 1.00 78.46 338 ARG B N 1
ATOM 5374 C CA . ARG B 1 338 ? 65.672 110.230 174.164 1.00 78.46 338 ARG B CA 1
ATOM 5375 C C . ARG B 1 338 ? 65.269 110.586 175.585 1.00 78.46 338 ARG B C 1
ATOM 5376 O O . ARG B 1 338 ? 65.320 109.760 176.497 1.00 78.46 338 ARG B O 1
ATOM 5384 N N . PHE B 1 339 ? 64.888 111.840 175.766 1.00 64.13 339 PHE B N 1
ATOM 5385 C CA . PHE B 1 339 ? 64.486 112.308 177.057 1.00 64.13 339 PHE B CA 1
ATOM 5386 C C . PHE B 1 339 ? 63.254 113.139 176.907 1.00 64.13 339 PHE B C 1
ATOM 5387 O O . PHE B 1 339 ? 63.087 113.881 175.948 1.00 64.13 339 PHE B O 1
ATOM 5395 N N . LYS B 1 340 ? 62.390 112.974 177.887 1.00 70.71 340 LYS B N 1
ATOM 5396 C CA . LYS B 1 340 ? 61.114 113.639 177.982 1.00 70.71 340 LYS B CA 1
ATOM 5397 C C . LYS B 1 340 ? 61.295 115.148 178.060 1.00 70.71 340 LYS B C 1
ATOM 5398 O O . LYS B 1 340 ? 62.168 115.635 178.760 1.00 70.71 340 LYS B O 1
ATOM 5404 N N . ALA B 1 341 ? 60.451 115.890 177.355 1.00 58.25 341 ALA B N 1
ATOM 5405 C CA . ALA B 1 341 ? 60.553 117.354 177.314 1.00 58.25 341 ALA B CA 1
ATOM 5406 C C . ALA B 1 341 ? 60.179 118.075 178.605 1.00 58.25 341 ALA B C 1
ATOM 5407 O O . ALA B 1 341 ? 60.769 119.112 178.961 1.00 58.25 341 ALA B O 1
ATOM 5409 N N . SER B 1 342 ? 59.180 117.529 179.290 1.00 93.59 342 SER B N 1
ATOM 5410 C CA . SER B 1 342 ? 58.690 118.108 180.530 1.00 93.59 342 SER B CA 1
ATOM 5411 C C . SER B 1 342 ? 59.615 117.844 181.703 1.00 93.59 342 SER B C 1
ATOM 5412 O O . SER B 1 342 ? 59.293 118.197 182.840 1.00 93.59 342 SER B O 1
ATOM 5415 N N . SER B 1 343 ? 60.755 117.218 181.431 1.00 60.07 343 SER B N 1
ATOM 5416 C CA . SER B 1 343 ? 61.715 116.920 182.472 1.00 60.07 343 SER B CA 1
ATOM 5417 C C . SER B 1 343 ? 62.958 117.744 182.235 1.00 60.07 343 SER B C 1
ATOM 5418 O O . SER B 1 343 ? 63.997 117.524 182.855 1.00 60.07 343 SER B O 1
ATOM 5421 N N . VAL B 1 344 ? 62.852 118.692 181.317 1.00 67.70 344 VAL B N 1
ATOM 5422 C CA . VAL B 1 344 ? 63.961 119.572 181.021 1.00 67.70 344 VAL B CA 1
ATOM 5423 C C . VAL B 1 344 ? 63.593 120.897 181.644 1.00 67.70 344 VAL B C 1
ATOM 5424 O O . VAL B 1 344 ? 62.682 121.564 181.172 1.00 67.70 344 VAL B O 1
ATOM 5428 N N . HIS B 1 345 ? 64.292 121.265 182.711 1.00 76.54 345 HIS B N 1
ATOM 5429 C CA . HIS B 1 345 ? 64.042 122.520 183.416 1.00 76.54 345 HIS B CA 1
ATOM 5430 C C . HIS B 1 345 ? 64.881 123.607 182.764 1.00 76.54 345 HIS B C 1
ATOM 5431 O O . HIS B 1 345 ? 66.083 123.440 182.604 1.00 76.54 345 HIS B O 1
ATOM 5438 N N . VAL B 1 346 ? 64.260 124.718 182.386 1.00 87.51 346 VAL B N 1
ATOM 5439 C CA . VAL B 1 346 ? 65.000 125.796 181.733 1.00 87.51 346 VAL B CA 1
ATOM 5440 C C . VAL B 1 346 ? 65.097 127.075 182.573 1.00 87.51 346 VAL B C 1
ATOM 5441 O O . VAL B 1 346 ? 64.107 127.538 183.130 1.00 87.51 346 VAL B O 1
ATOM 5445 N N . LEU B 1 347 ? 66.299 127.639 182.651 1.00 75.38 347 LEU B N 1
ATOM 5446 C CA . LEU B 1 347 ? 66.545 128.854 183.424 1.00 75.38 347 LEU B CA 1
ATOM 5447 C C . LEU B 1 347 ? 67.159 129.966 182.580 1.00 75.38 347 LEU B C 1
ATOM 5448 O O . LEU B 1 347 ? 67.769 129.695 181.553 1.00 75.38 347 LEU B O 1
ATOM 5453 N N . ARG B 1 348 ? 67.009 131.213 183.023 1.00 139.75 348 ARG B N 1
ATOM 5454 C CA . ARG B 1 348 ? 67.590 132.349 182.311 1.00 139.75 348 ARG B CA 1
ATOM 5455 C C . ARG B 1 348 ? 68.288 133.331 183.256 1.00 139.75 348 ARG B C 1
ATOM 5456 O O . ARG B 1 348 ? 67.670 134.352 183.621 1.00 139.75 348 ARG B O 1
ATOM 5465 N N . PRO C 2 36 ? 94.217 154.982 214.612 1.00 129.56 13 PRO C N 1
ATOM 5466 C CA . PRO C 2 36 ? 93.325 156.174 214.536 1.00 129.56 13 PRO C CA 1
ATOM 5467 C C . PRO C 2 36 ? 92.377 156.230 215.736 1.00 129.56 13 PRO C C 1
ATOM 5468 O O . PRO C 2 36 ? 92.790 156.555 216.848 1.00 129.56 13 PRO C O 1
ATOM 5472 N N . LEU C 2 37 ? 91.105 155.908 215.508 1.00 97.81 14 LEU C N 1
ATOM 5473 C CA . LEU C 2 37 ? 90.105 155.915 216.579 1.00 97.81 14 LEU C CA 1
ATOM 5474 C C . LEU C 2 37 ? 90.436 154.876 217.633 1.00 97.81 14 LEU C C 1
ATOM 5475 O O . LEU C 2 37 ? 90.319 155.128 218.824 1.00 97.81 14 LEU C O 1
ATOM 5480 N N . THR C 2 38 ? 90.840 153.700 217.178 1.00 166.87 15 THR C N 1
ATOM 5481 C CA . THR C 2 38 ? 91.186 152.618 218.079 1.00 166.87 15 THR C CA 1
ATOM 5482 C C . THR C 2 38 ? 92.150 153.114 219.143 1.00 166.87 15 THR C C 1
ATOM 5483 O O . THR C 2 38 ? 92.012 152.784 220.319 1.00 166.87 15 THR C O 1
ATOM 5487 N N . PHE C 2 39 ? 93.116 153.925 218.732 1.00 120.17 16 PHE C N 1
ATOM 5488 C CA . PHE C 2 39 ? 94.103 154.428 219.669 1.00 120.17 16 PHE C CA 1
ATOM 5489 C C . PHE C 2 39 ? 93.486 155.264 220.791 1.00 120.17 16 PHE C C 1
ATOM 5490 O O . PHE C 2 39 ? 93.521 154.862 221.956 1.00 120.17 16 PHE C O 1
ATOM 5498 N N . VAL C 2 40 ? 92.917 156.417 220.444 1.00 124.47 17 VAL C N 1
ATOM 5499 C CA . VAL C 2 40 ? 92.295 157.302 221.432 1.00 124.47 17 VAL C CA 1
ATOM 5500 C C . VAL C 2 40 ? 91.493 156.464 222.432 1.00 124.47 17 VAL C C 1
ATOM 5501 O O . VAL C 2 40 ? 91.761 156.480 223.636 1.00 124.47 17 VAL C O 1
ATOM 5505 N N . PHE C 2 41 ? 90.519 155.723 221.909 1.00 108.21 18 PHE C N 1
ATOM 5506 C CA . PHE C 2 41 ? 89.667 154.852 222.703 1.00 108.21 18 PHE C CA 1
ATOM 5507 C C . PHE C 2 41 ? 90.467 153.955 223.620 1.00 108.21 18 PHE C C 1
ATOM 5508 O O . PHE C 2 41 ? 90.154 153.848 224.800 1.00 108.21 18 PHE C O 1
ATOM 5516 N N . SER C 2 42 ? 91.495 153.307 223.080 1.00 106.04 19 SER C N 1
ATOM 5517 C CA . SER C 2 42 ? 92.334 152.419 223.878 1.00 106.04 19 SER C CA 1
ATOM 5518 C C . SER C 2 42 ? 93.081 153.157 224.989 1.00 106.04 19 SER C C 1
ATOM 5519 O O . SER C 2 42 ? 93.343 152.589 226.051 1.00 106.04 19 SER C O 1
ATOM 5522 N N . PHE C 2 43 ? 93.424 154.420 224.751 1.00 137.24 20 PHE C N 1
ATOM 5523 C CA . PHE C 2 43 ? 94.127 155.207 225.759 1.00 137.24 20 PHE C CA 1
ATOM 5524 C C . PHE C 2 43 ? 93.183 155.468 226.927 1.00 137.24 20 PHE C C 1
ATOM 5525 O O . PHE C 2 43 ? 93.495 155.160 228.083 1.00 137.24 20 PHE C O 1
ATOM 5533 N N . LEU C 2 44 ? 92.023 156.031 226.604 1.00 120.09 21 LEU C N 1
ATOM 5534 C CA . LEU C 2 44 ? 90.995 156.338 227.588 1.00 120.09 21 LEU C CA 1
ATOM 5535 C C . LEU C 2 44 ? 90.696 155.106 228.429 1.00 120.09 21 LEU C C 1
ATOM 5536 O O . LEU C 2 44 ? 90.523 155.196 229.645 1.00 120.09 21 LEU C O 1
ATOM 5541 N N . LEU C 2 45 ? 90.622 153.955 227.770 1.00 103.34 22 LEU C N 1
ATOM 5542 C CA . LEU C 2 45 ? 90.369 152.707 228.469 1.00 103.34 22 LEU C CA 1
ATOM 5543 C C . LEU C 2 45 ? 91.516 152.432 229.431 1.00 103.34 22 LEU C C 1
ATOM 5544 O O . LEU C 2 45 ? 91.296 152.281 230.627 1.00 103.34 22 LEU C O 1
ATOM 5549 N N . LEU C 2 46 ? 92.742 152.372 228.918 1.00 138.74 23 LEU C N 1
ATOM 5550 C CA . LEU C 2 46 ? 93.879 152.113 229.787 1.00 138.74 23 LEU C CA 1
ATOM 5551 C C . LEU C 2 46 ? 93.720 152.989 231.015 1.00 138.74 23 LEU C C 1
ATOM 5552 O O . LEU C 2 46 ? 93.997 152.562 232.136 1.00 138.74 23 LEU C O 1
ATOM 5557 N N . VAL C 2 47 ? 93.256 154.216 230.794 1.00 131.44 24 VAL C N 1
ATOM 5558 C CA . VAL C 2 47 ? 93.023 155.148 231.890 1.00 131.44 24 VAL C CA 1
ATOM 5559 C C . VAL C 2 47 ? 92.116 154.488 232.918 1.00 131.44 24 VAL C C 1
ATOM 5560 O O . VAL C 2 47 ? 92.578 154.084 233.982 1.00 131.44 24 VAL C O 1
ATOM 5564 N N . LEU C 2 48 ? 90.828 154.377 232.600 1.00 113.53 25 LEU C N 1
ATOM 5565 C CA . LEU C 2 48 ? 89.890 153.750 233.521 1.00 113.53 25 LEU C CA 1
ATOM 5566 C C . LEU C 2 48 ? 90.538 152.602 234.265 1.00 113.53 25 LEU C C 1
ATOM 5567 O O . LEU C 2 48 ? 90.490 152.552 235.490 1.00 113.53 25 LEU C O 1
ATOM 5572 N N . PHE C 2 49 ? 91.146 151.678 233.525 1.00 96.42 26 PHE C N 1
ATOM 5573 C CA . PHE C 2 49 ? 91.760 150.519 234.149 1.00 96.42 26 PHE C CA 1
ATOM 5574 C C . PHE C 2 49 ? 92.677 150.907 235.295 1.00 96.42 26 PHE C C 1
ATOM 5575 O O . PHE C 2 49 ? 92.539 150.427 236.423 1.00 96.42 26 PHE C O 1
ATOM 5583 N N . LEU C 2 50 ? 93.628 151.776 234.992 1.00 150.31 27 LEU C N 1
ATOM 5584 C CA . LEU C 2 50 ? 94.574 152.247 235.986 1.00 150.31 27 LEU C CA 1
ATOM 5585 C C . LEU C 2 50 ? 93.805 152.922 237.128 1.00 150.31 27 LEU C C 1
ATOM 5586 O O . LEU C 2 50 ? 94.021 152.617 238.299 1.00 150.31 27 LEU C O 1
ATOM 5591 N N . PHE C 2 51 ? 92.894 153.822 236.764 1.00 83.28 28 PHE C N 1
ATOM 5592 C CA . PHE C 2 51 ? 92.062 154.574 237.713 1.00 83.28 28 PHE C CA 1
ATOM 5593 C C . PHE C 2 51 ? 91.536 153.717 238.844 1.00 83.28 28 PHE C C 1
ATOM 5594 O O . PHE C 2 51 ? 91.640 154.064 240.012 1.00 83.28 28 PHE C O 1
ATOM 5602 N N . ILE C 2 52 ? 90.944 152.597 238.474 1.00 96.55 29 ILE C N 1
ATOM 5603 C CA . ILE C 2 52 ? 90.395 151.667 239.440 1.00 96.55 29 ILE C CA 1
ATOM 5604 C C . ILE C 2 52 ? 91.512 150.845 240.056 1.00 96.55 29 ILE C C 1
ATOM 5605 O O . ILE C 2 52 ? 91.660 150.795 241.279 1.00 96.55 29 ILE C O 1
ATOM 5610 N N . PHE C 2 53 ? 92.288 150.204 239.184 1.00 128.92 30 PHE C N 1
ATOM 5611 C CA . PHE C 2 53 ? 93.381 149.346 239.600 1.00 128.92 30 PHE C CA 1
ATOM 5612 C C . PHE C 2 53 ? 94.380 150.054 240.499 1.00 128.92 30 PHE C C 1
ATOM 5613 O O . PHE C 2 53 ? 94.692 149.572 241.585 1.00 128.92 30 PHE C O 1
ATOM 5621 N N . LEU C 2 54 ? 94.887 151.195 240.056 1.00 121.75 31 LEU C N 1
ATOM 5622 C CA . LEU C 2 54 ? 95.849 151.919 240.871 1.00 121.75 31 LEU C CA 1
ATOM 5623 C C . LEU C 2 54 ? 95.270 152.304 242.230 1.00 121.75 31 LEU C C 1
ATOM 5624 O O . LEU C 2 54 ? 95.922 152.127 243.254 1.00 121.75 31 LEU C O 1
ATOM 5629 N N . THR C 2 55 ? 94.043 152.814 242.243 1.00 101.68 32 THR C N 1
ATOM 5630 C CA . THR C 2 55 ? 93.398 153.212 243.491 1.00 101.68 32 THR C CA 1
ATOM 5631 C C . THR C 2 55 ? 93.380 152.088 244.504 1.00 101.68 32 THR C C 1
ATOM 5632 O O . THR C 2 55 ? 93.923 152.230 245.586 1.00 101.68 32 THR C O 1
ATOM 5636 N N . LEU C 2 56 ? 92.752 150.971 244.168 1.00 72.21 33 LEU C N 1
ATOM 5637 C CA . LEU C 2 56 ? 92.709 149.855 245.106 1.00 72.21 33 LEU C CA 1
ATOM 5638 C C . LEU C 2 56 ? 94.079 149.244 245.352 1.00 72.21 33 LEU C C 1
ATOM 5639 O O . LEU C 2 56 ? 94.315 148.641 246.397 1.00 72.21 33 LEU C O 1
ATOM 5644 N N . SER C 2 57 ? 94.981 149.384 244.388 1.00 118.08 34 SER C N 1
ATOM 5645 C CA . SER C 2 57 ? 96.329 148.851 244.549 1.00 118.08 34 SER C CA 1
ATOM 5646 C C . SER C 2 57 ? 97.039 149.754 245.534 1.00 118.08 34 SER C C 1
ATOM 5647 O O . SER C 2 57 ? 97.380 149.350 246.648 1.00 118.08 34 SER C O 1
ATOM 5650 N N . ASN C 2 58 ? 97.251 150.988 245.092 1.00 107.26 35 ASN C N 1
ATOM 5651 C CA . ASN C 2 58 ? 97.902 152.012 245.885 1.00 107.26 35 ASN C CA 1
ATOM 5652 C C . ASN C 2 58 ? 97.555 151.869 247.357 1.00 107.26 35 ASN C C 1
ATOM 5653 O O . ASN C 2 58 ? 98.434 151.740 248.200 1.00 107.26 35 ASN C O 1
ATOM 5658 N N . MET C 2 59 ? 96.267 151.886 247.664 1.00 121.25 36 MET C N 1
ATOM 5659 C CA . MET C 2 59 ? 95.830 151.762 249.041 1.00 121.25 36 MET C CA 1
ATOM 5660 C C . MET C 2 59 ? 96.497 150.594 249.773 1.00 121.25 36 MET C C 1
ATOM 5661 O O . MET C 2 59 ? 96.831 150.716 250.950 1.00 121.25 36 MET C O 1
ATOM 5666 N N . ILE C 2 60 ? 96.684 149.464 249.091 1.00 122.95 37 ILE C N 1
ATOM 5667 C CA . ILE C 2 60 ? 97.319 148.308 249.726 1.00 122.95 37 ILE C CA 1
ATOM 5668 C C . ILE C 2 60 ? 98.812 148.547 249.794 1.00 122.95 37 ILE C C 1
ATOM 5669 O O . ILE C 2 60 ? 99.483 148.161 250.753 1.00 122.95 37 ILE C O 1
ATOM 5674 N N . PHE C 2 61 ? 99.327 149.178 248.749 1.00 117.44 38 PHE C N 1
ATOM 5675 C CA . PHE C 2 61 ? 100.740 149.491 248.666 1.00 117.44 38 PHE C CA 1
ATOM 5676 C C . PHE C 2 61 ? 101.141 150.189 249.956 1.00 117.44 38 PHE C C 1
ATOM 5677 O O . PHE C 2 61 ? 101.982 149.693 250.694 1.00 117.44 38 PHE C O 1
ATOM 5685 N N . GLU C 2 62 ? 100.518 151.336 250.220 1.00 108.85 39 GLU C N 1
ATOM 5686 C CA . GLU C 2 62 ? 100.773 152.118 251.427 1.00 108.85 39 GLU C CA 1
ATOM 5687 C C . GLU C 2 62 ? 100.935 151.194 252.615 1.00 108.85 39 GLU C C 1
ATOM 5688 O O . GLU C 2 62 ? 102.005 151.094 253.189 1.00 108.85 39 GLU C O 1
ATOM 5694 N N . GLN C 2 63 ? 99.850 150.523 252.978 1.00 109.16 40 GLN C N 1
ATOM 5695 C CA . GLN C 2 63 ? 99.831 149.617 254.119 1.00 109.16 40 GLN C CA 1
ATOM 5696 C C . GLN C 2 63 ? 101.000 148.635 254.191 1.00 109.16 40 GLN C C 1
ATOM 5697 O O . GLN C 2 63 ? 101.684 148.549 255.216 1.00 109.16 40 GLN C O 1
ATOM 5703 N N . ILE C 2 64 ? 101.225 147.889 253.113 1.00 127.37 41 ILE C N 1
ATOM 5704 C CA . ILE C 2 64 ? 102.311 146.917 253.083 1.00 127.37 41 ILE C CA 1
ATOM 5705 C C . ILE C 2 64 ? 103.654 147.607 252.834 1.00 127.37 41 ILE C C 1
ATOM 5706 O O . ILE C 2 64 ? 104.659 146.971 252.532 1.00 127.37 41 ILE C O 1
ATOM 5711 N N . THR C 2 65 ? 103.657 148.925 252.986 1.00 156.59 42 THR C N 1
ATOM 5712 C CA . THR C 2 65 ? 104.857 149.729 252.795 1.00 156.59 42 THR C CA 1
ATOM 5713 C C . THR C 2 65 ? 105.197 150.526 254.057 1.00 156.59 42 THR C C 1
ATOM 5714 O O . THR C 2 65 ? 106.053 150.133 254.846 1.00 156.59 42 THR C O 1
ATOM 5718 N N . GLU C 2 66 ? 104.476 151.681 254.214 1.00 176.24 43 GLU C N 1
ATOM 5719 C CA . GLU C 2 66 ? 104.869 152.487 255.380 1.00 176.24 43 GLU C CA 1
ATOM 5720 C C . GLU C 2 66 ? 104.555 151.940 256.775 1.00 176.24 43 GLU C C 1
ATOM 5721 O O . GLU C 2 66 ? 105.186 152.337 257.768 1.00 176.24 43 GLU C O 1
ATOM 5727 N N . ASP C 2 67 ? 103.597 151.013 256.899 1.00 150.65 44 ASP C N 1
ATOM 5728 C CA . ASP C 2 67 ? 103.293 150.473 258.245 1.00 150.65 44 ASP C CA 1
ATOM 5729 C C . ASP C 2 67 ? 102.787 149.011 258.200 1.00 150.65 44 ASP C C 1
ATOM 5730 O O . ASP C 2 67 ? 101.641 148.785 258.618 1.00 150.65 44 ASP C O 1
ATOM 5735 N N . PHE C 2 68 ? 103.467 148.149 257.525 1.00 152.66 45 PHE C N 1
ATOM 5736 C CA . PHE C 2 68 ? 103.028 146.752 257.420 1.00 152.66 45 PHE C CA 1
ATOM 5737 C C . PHE C 2 68 ? 102.490 146.245 258.760 1.00 152.66 45 PHE C C 1
ATOM 5738 O O . PHE C 2 68 ? 101.507 145.519 258.804 1.00 152.66 45 PHE C O 1
ATOM 5746 N N . SER C 2 69 ? 103.163 146.619 259.843 1.00 155.87 46 SER C N 1
ATOM 5747 C CA . SER C 2 69 ? 102.791 146.220 261.199 1.00 155.87 46 SER C CA 1
ATOM 5748 C C . SER C 2 69 ? 101.342 146.539 261.536 1.00 155.87 46 SER C C 1
ATOM 5749 O O . SER C 2 69 ? 100.664 145.757 262.207 1.00 155.87 46 SER C O 1
ATOM 5752 N N . GLY C 2 70 ? 100.877 147.699 261.079 1.00 134.15 47 GLY C N 1
ATOM 5753 C CA . GLY C 2 70 ? 99.507 148.107 261.336 1.00 134.15 47 GLY C CA 1
ATOM 5754 C C . GLY C 2 70 ? 98.536 146.970 261.079 1.00 134.15 47 GLY C C 1
ATOM 5755 O O . GLY C 2 70 ? 97.597 146.749 261.852 1.00 134.15 47 GLY C O 1
ATOM 5756 N N . LEU C 2 71 ? 98.762 146.253 259.981 1.00 129.85 48 LEU C N 1
ATOM 5757 C CA . LEU C 2 71 ? 97.928 145.116 259.618 1.00 129.85 48 LEU C CA 1
ATOM 5758 C C . LEU C 2 71 ? 98.025 144.074 260.715 1.00 129.85 48 LEU C C 1
ATOM 5759 O O . LEU C 2 71 ? 97.017 143.636 261.270 1.00 129.85 48 LEU C O 1
ATOM 5764 N N . VAL C 2 72 ? 99.256 143.685 261.023 1.00 138.92 49 VAL C N 1
ATOM 5765 C CA . VAL C 2 72 ? 99.514 142.692 262.052 1.00 138.92 49 VAL C CA 1
ATOM 5766 C C . VAL C 2 72 ? 98.737 143.035 263.323 1.00 138.92 49 VAL C C 1
ATOM 5767 O O . VAL C 2 72 ? 98.271 142.138 264.030 1.00 138.92 49 VAL C O 1
ATOM 5771 N N . LYS C 2 73 ? 98.597 144.332 263.604 1.00 176.90 50 LYS C N 1
ATOM 5772 C CA . LYS C 2 73 ? 97.860 144.793 264.782 1.00 176.90 50 LYS C CA 1
ATOM 5773 C C . LYS C 2 73 ? 96.373 144.571 264.563 1.00 176.90 50 LYS C C 1
ATOM 5774 O O . LYS C 2 73 ? 95.695 143.959 265.388 1.00 176.90 50 LYS C O 1
ATOM 5780 N N . ALA C 2 74 ? 95.872 145.076 263.443 1.00 119.62 51 ALA C N 1
ATOM 5781 C CA . ALA C 2 74 ? 94.470 144.918 263.103 1.00 119.62 51 ALA C CA 1
ATOM 5782 C C . ALA C 2 74 ? 94.075 143.446 263.208 1.00 119.62 51 ALA C C 1
ATOM 5783 O O . ALA C 2 74 ? 93.076 143.108 263.839 1.00 119.62 51 ALA C O 1
ATOM 5785 N N . ALA C 2 75 ? 94.875 142.581 262.590 1.00 108.17 52 ALA C N 1
ATOM 5786 C CA . ALA C 2 75 ? 94.636 141.142 262.586 1.00 108.17 52 ALA C CA 1
ATOM 5787 C C . ALA C 2 75 ? 94.230 140.565 263.947 1.00 108.17 52 ALA C C 1
ATOM 5788 O O . ALA C 2 75 ? 93.405 139.655 264.011 1.00 108.17 52 ALA C O 1
ATOM 5790 N N . GLY C 2 76 ? 94.810 141.078 265.030 1.00 137.26 53 GLY C N 1
ATOM 5791 C CA . GLY C 2 76 ? 94.472 140.568 266.350 1.00 137.26 53 GLY C CA 1
ATOM 5792 C C . GLY C 2 76 ? 93.391 141.387 267.026 1.00 137.26 53 GLY C C 1
ATOM 5793 O O . GLY C 2 76 ? 92.622 140.876 267.842 1.00 137.26 53 GLY C O 1
ATOM 5794 N N . ASN C 2 77 ? 93.339 142.668 266.672 1.00 102.39 54 ASN C N 1
ATOM 5795 C CA . ASN C 2 77 ? 92.369 143.616 267.216 1.00 102.39 54 ASN C CA 1
ATOM 5796 C C . ASN C 2 77 ? 90.949 143.049 267.154 1.00 102.39 54 ASN C C 1
ATOM 5797 O O . ASN C 2 77 ? 90.410 142.877 266.063 1.00 102.39 54 ASN C O 1
ATOM 5802 N N . ARG C 2 78 ? 90.341 142.764 268.306 1.00 92.85 55 ARG C N 1
ATOM 5803 C CA . ARG C 2 78 ? 88.971 142.235 268.321 1.00 92.85 55 ARG C CA 1
ATOM 5804 C C . ARG C 2 78 ? 87.988 143.170 267.622 1.00 92.85 55 ARG C C 1
ATOM 5805 O O . ARG C 2 78 ? 87.132 142.725 266.866 1.00 92.85 55 ARG C O 1
ATOM 5813 N N . SER C 2 79 ? 88.100 144.466 267.890 1.00 147.72 56 SER C N 1
ATOM 5814 C CA . SER C 2 79 ? 87.214 145.436 267.262 1.00 147.72 56 SER C CA 1
ATOM 5815 C C . SER C 2 79 ? 87.111 145.126 265.773 1.00 147.72 56 SER C C 1
ATOM 5816 O O . SER C 2 79 ? 86.027 145.156 265.198 1.00 147.72 56 SER C O 1
ATOM 5819 N N . VAL C 2 80 ? 88.249 144.817 265.161 1.00 78.02 57 VAL C N 1
ATOM 5820 C CA . VAL C 2 80 ? 88.303 144.505 263.738 1.00 78.02 57 VAL C CA 1
ATOM 5821 C C . VAL C 2 80 ? 87.718 143.143 263.419 1.00 78.02 57 VAL C C 1
ATOM 5822 O O . VAL C 2 80 ? 86.767 143.038 262.653 1.00 78.02 57 VAL C O 1
ATOM 5826 N N . ILE C 2 81 ? 88.288 142.095 263.995 1.00 100.00 58 ILE C N 1
ATOM 5827 C CA . ILE C 2 81 ? 87.781 140.762 263.725 1.00 100.00 58 ILE C CA 1
ATOM 5828 C C . ILE C 2 81 ? 86.275 140.679 263.964 1.00 100.00 58 ILE C C 1
ATOM 5829 O O . ILE C 2 81 ? 85.558 140.058 263.187 1.00 100.00 58 ILE C O 1
ATOM 5834 N N . SER C 2 82 ? 85.785 141.316 265.019 1.00 89.87 59 SER C N 1
ATOM 5835 C CA . SER C 2 82 ? 84.357 141.277 265.297 1.00 89.87 59 SER C CA 1
ATOM 5836 C C . SER C 2 82 ? 83.560 142.003 264.217 1.00 89.87 59 SER C C 1
ATOM 5837 O O . SER C 2 82 ? 82.423 141.645 263.939 1.00 89.87 59 SER C O 1
ATOM 5840 N N . SER C 2 83 ? 84.161 143.015 263.605 1.00 80.95 60 SER C N 1
ATOM 5841 C CA . SER C 2 83 ? 83.488 143.784 262.571 1.00 80.95 60 SER C CA 1
ATOM 5842 C C . SER C 2 83 ? 83.450 143.042 261.249 1.00 80.95 60 SER C C 1
ATOM 5843 O O . SER C 2 83 ? 82.576 143.282 260.418 1.00 80.95 60 SER C O 1
ATOM 5846 N N . ILE C 2 84 ? 84.409 142.152 261.042 1.00 67.17 61 ILE C N 1
ATOM 5847 C CA . ILE C 2 84 ? 84.456 141.388 259.803 1.00 67.17 61 ILE C CA 1
ATOM 5848 C C . ILE C 2 84 ? 83.522 140.203 259.932 1.00 67.17 61 ILE C C 1
ATOM 5849 O O . ILE C 2 84 ? 82.570 140.066 259.173 1.00 67.17 61 ILE C O 1
ATOM 5854 N N . PHE C 2 85 ? 83.808 139.350 260.906 1.00 82.38 62 PHE C N 1
ATOM 5855 C CA . PHE C 2 85 ? 82.996 138.171 261.145 1.00 82.38 62 PHE C CA 1
ATOM 5856 C C . PHE C 2 85 ? 81.534 138.590 261.182 1.00 82.38 62 PHE C C 1
ATOM 5857 O O . PHE C 2 85 ? 80.640 137.821 260.827 1.00 82.38 62 PHE C O 1
ATOM 5865 N N . LEU C 2 86 ? 81.287 139.820 261.607 1.00 81.65 63 LEU C N 1
ATOM 5866 C CA . LEU C 2 86 ? 79.921 140.299 261.671 1.00 81.65 63 LEU C CA 1
ATOM 5867 C C . LEU C 2 86 ? 79.413 140.466 260.245 1.00 81.65 63 LEU C C 1
ATOM 5868 O O . LEU C 2 86 ? 78.377 139.910 259.885 1.00 81.65 63 LEU C O 1
ATOM 5873 N N . SER C 2 87 ? 80.159 141.209 259.433 1.00 68.06 64 SER C N 1
ATOM 5874 C CA . SER C 2 87 ? 79.786 141.434 258.039 1.00 68.06 64 SER C CA 1
ATOM 5875 C C . SER C 2 87 ? 79.520 140.109 257.328 1.00 68.06 64 SER C C 1
ATOM 5876 O O . SER C 2 87 ? 78.443 139.892 256.777 1.00 68.06 64 SER C O 1
ATOM 5879 N N . LEU C 2 88 ? 80.503 139.218 257.332 1.00 87.78 65 LEU C N 1
ATOM 5880 C CA . LEU C 2 88 ? 80.316 137.938 256.676 1.00 87.78 65 LEU C CA 1
ATOM 5881 C C . LEU C 2 88 ? 79.071 137.272 257.229 1.00 87.78 65 LEU C C 1
ATOM 5882 O O . LEU C 2 88 ? 78.288 136.686 256.480 1.00 87.78 65 LEU C O 1
ATOM 5887 N N . TYR C 2 89 ? 78.872 137.383 258.537 1.00 65.25 66 TYR C N 1
ATOM 5888 C CA . TYR C 2 89 ? 77.716 136.765 259.164 1.00 65.25 66 TYR C CA 1
ATOM 5889 C C . TYR C 2 89 ? 76.390 137.379 258.726 1.00 65.25 66 TYR C C 1
ATOM 5890 O O . TYR C 2 89 ? 75.541 136.706 258.130 1.00 65.25 66 TYR C O 1
ATOM 5899 N N . ALA C 2 90 ? 76.206 138.657 259.035 1.00 82.27 67 ALA C N 1
ATOM 5900 C CA . ALA C 2 90 ? 74.986 139.349 258.653 1.00 82.27 67 ALA C CA 1
ATOM 5901 C C . ALA C 2 90 ? 74.715 139.015 257.205 1.00 82.27 67 ALA C C 1
ATOM 5902 O O . ALA C 2 90 ? 73.607 138.632 256.840 1.00 82.27 67 ALA C O 1
ATOM 5904 N N . GLY C 2 91 ? 75.754 139.148 256.390 1.00 69.37 68 GLY C N 1
ATOM 5905 C CA . GLY C 2 91 ? 75.643 138.859 254.972 1.00 69.37 68 GLY C CA 1
ATOM 5906 C C . GLY C 2 91 ? 75.150 137.458 254.661 1.00 69.37 68 GLY C C 1
ATOM 5907 O O . GLY C 2 91 ? 74.118 137.299 254.003 1.00 69.37 68 GLY C O 1
ATOM 5908 N N . PHE C 2 92 ? 75.871 136.438 255.124 1.00 88.39 69 PHE C N 1
ATOM 5909 C CA . PHE C 2 92 ? 75.456 135.071 254.854 1.00 88.39 69 PHE C CA 1
ATOM 5910 C C . PHE C 2 92 ? 73.951 134.949 255.084 1.00 88.39 69 PHE C C 1
ATOM 5911 O O . PHE C 2 92 ? 73.247 134.282 254.326 1.00 88.39 69 PHE C O 1
ATOM 5919 N N . LEU C 2 93 ? 73.459 135.613 256.123 1.00 73.80 70 LEU C N 1
ATOM 5920 C CA . LEU C 2 93 ? 72.039 135.569 256.442 1.00 73.80 70 LEU C CA 1
ATOM 5921 C C . LEU C 2 93 ? 71.169 136.250 255.389 1.00 73.80 70 LEU C C 1
ATOM 5922 O O . LEU C 2 93 ? 70.278 135.634 254.810 1.00 73.80 70 LEU C O 1
ATOM 5927 N N . ALA C 2 94 ? 71.431 137.526 255.147 1.00 82.54 71 ALA C N 1
ATOM 5928 C CA . ALA C 2 94 ? 70.671 138.276 254.166 1.00 82.54 71 ALA C CA 1
ATOM 5929 C C . ALA C 2 94 ? 70.612 137.491 252.858 1.00 82.54 71 ALA C C 1
ATOM 5930 O O . ALA C 2 94 ? 69.635 137.563 252.109 1.00 82.54 71 ALA C O 1
ATOM 5932 N N . THR C 2 95 ? 71.658 136.724 252.588 1.00 68.40 72 THR C N 1
ATOM 5933 C CA . THR C 2 95 ? 71.690 135.949 251.367 1.00 68.40 72 THR C CA 1
ATOM 5934 C C . THR C 2 95 ? 70.697 134.803 251.447 1.00 68.40 72 THR C C 1
ATOM 5935 O O . THR C 2 95 ? 69.976 134.541 250.488 1.00 68.40 72 THR C O 1
ATOM 5939 N N . LEU C 2 96 ? 70.639 134.120 252.586 1.00 58.80 73 LEU C N 1
ATOM 5940 C CA . LEU C 2 96 ? 69.691 133.025 252.702 1.00 58.80 73 LEU C CA 1
ATOM 5941 C C . LEU C 2 96 ? 68.265 133.544 252.568 1.00 58.80 73 LEU C C 1
ATOM 5942 O O . LEU C 2 96 ? 67.357 132.779 252.253 1.00 58.80 73 LEU C O 1
ATOM 5947 N N . LEU C 2 97 ? 68.054 134.835 252.810 1.00 70.21 74 LEU C N 1
ATOM 5948 C CA . LEU C 2 97 ? 66.718 135.397 252.649 1.00 70.21 74 LEU C CA 1
ATOM 5949 C C . LEU C 2 97 ? 66.567 135.678 251.169 1.00 70.21 74 LEU C C 1
ATOM 5950 O O . LEU C 2 97 ? 65.550 135.345 250.560 1.00 70.21 74 LEU C O 1
ATOM 5955 N N . ALA C 2 98 ? 67.596 136.289 250.594 1.00 61.91 75 ALA C N 1
ATOM 5956 C CA . ALA C 2 98 ? 67.594 136.587 249.169 1.00 61.91 75 ALA C CA 1
ATOM 5957 C C . ALA C 2 98 ? 67.312 135.273 248.424 1.00 61.91 75 ALA C C 1
ATOM 5958 O O . ALA C 2 98 ? 66.415 135.199 247.589 1.00 61.91 75 ALA C O 1
ATOM 5960 N N . LEU C 2 99 ? 68.068 134.233 248.749 1.00 63.25 76 LEU C N 1
ATOM 5961 C CA . LEU C 2 99 ? 67.876 132.932 248.121 1.00 63.25 76 LEU C CA 1
ATOM 5962 C C . LEU C 2 99 ? 66.419 132.531 248.223 1.00 63.25 76 LEU C C 1
ATOM 5963 O O . LEU C 2 99 ? 65.793 132.162 247.237 1.00 63.25 76 LEU C O 1
ATOM 5968 N N . LEU C 2 100 ? 65.894 132.631 249.438 1.00 64.42 77 LEU C N 1
ATOM 5969 C CA . LEU C 2 100 ? 64.520 132.268 249.748 1.00 64.42 77 LEU C CA 1
ATOM 5970 C C . LEU C 2 100 ? 63.445 133.150 249.114 1.00 64.42 77 LEU C C 1
ATOM 5971 O O . LEU C 2 100 ? 62.264 132.794 249.115 1.00 64.42 77 LEU C O 1
ATOM 5976 N N . LEU C 2 101 ? 63.836 134.298 248.575 1.00 62.86 78 LEU C N 1
ATOM 5977 C CA . LEU C 2 101 ? 62.858 135.175 247.954 1.00 62.86 78 LEU C CA 1
ATOM 5978 C C . LEU C 2 101 ? 63.200 135.518 246.512 1.00 62.86 78 LEU C C 1
ATOM 5979 O O . LEU C 2 101 ? 62.342 135.491 245.628 1.00 62.86 78 LEU C O 1
ATOM 5984 N N . GLY C 2 102 ? 64.461 135.851 246.272 1.00 73.00 79 GLY C N 1
ATOM 5985 C CA . GLY C 2 102 ? 64.878 136.196 244.926 1.00 73.00 79 GLY C CA 1
ATOM 5986 C C . GLY C 2 102 ? 64.717 135.029 243.985 1.00 73.00 79 GLY C C 1
ATOM 5987 O O . GLY C 2 102 ? 64.230 135.201 242.875 1.00 73.00 79 GLY C O 1
ATOM 5988 N N . ALA C 2 103 ? 65.114 133.843 244.439 1.00 75.32 80 ALA C N 1
ATOM 5989 C CA . ALA C 2 103 ? 65.027 132.640 243.627 1.00 75.32 80 ALA C CA 1
ATOM 5990 C C . ALA C 2 103 ? 63.645 132.474 243.022 1.00 75.32 80 ALA C C 1
ATOM 5991 O O . ALA C 2 103 ? 63.497 132.501 241.803 1.00 75.32 80 ALA C O 1
ATOM 5993 N N . PRO C 2 104 ? 62.609 132.304 243.858 1.00 61.02 81 PRO C N 1
ATOM 5994 C CA . PRO C 2 104 ? 61.268 132.141 243.296 1.00 61.02 81 PRO C CA 1
ATOM 5995 C C . PRO C 2 104 ? 60.797 133.347 242.482 1.00 61.02 81 PRO C C 1
ATOM 5996 O O . PRO C 2 104 ? 60.064 133.187 241.510 1.00 61.02 81 PRO C O 1
ATOM 6000 N N . THR C 2 105 ? 61.223 134.549 242.864 1.00 53.34 82 THR C N 1
ATOM 6001 C CA . THR C 2 105 ? 60.850 135.755 242.122 1.00 53.34 82 THR C CA 1
ATOM 6002 C C . THR C 2 105 ? 61.426 135.665 240.722 1.00 53.34 82 THR C C 1
ATOM 6003 O O . THR C 2 105 ? 60.930 136.293 239.797 1.00 53.34 82 THR C O 1
ATOM 6007 N N . GLY C 2 106 ? 62.497 134.892 240.590 1.00 52.40 83 GLY C N 1
ATOM 6008 C CA . GLY C 2 106 ? 63.135 134.704 239.307 1.00 52.40 83 GLY C CA 1
ATOM 6009 C C . GLY C 2 106 ? 62.346 133.679 238.532 1.00 52.40 83 GLY C C 1
ATOM 6010 O O . GLY C 2 106 ? 61.971 133.934 237.390 1.00 52.40 83 GLY C O 1
ATOM 6011 N N . TYR C 2 107 ? 62.079 132.527 239.152 1.00 72.40 84 TYR C N 1
ATOM 6012 C CA . TYR C 2 107 ? 61.318 131.474 238.489 1.00 72.40 84 TYR C CA 1
ATOM 6013 C C . TYR C 2 107 ? 60.000 132.029 238.020 1.00 72.40 84 TYR C C 1
ATOM 6014 O O . TYR C 2 107 ? 59.511 131.682 236.948 1.00 72.40 84 TYR C O 1
ATOM 6023 N N . ILE C 2 108 ? 59.399 132.868 238.843 1.00 60.17 85 ILE C N 1
ATOM 6024 C CA . ILE C 2 108 ? 58.148 133.459 238.448 1.00 60.17 85 ILE C CA 1
ATOM 6025 C C . ILE C 2 108 ? 58.424 134.333 237.242 1.00 60.17 85 ILE C C 1
ATOM 6026 O O . ILE C 2 108 ? 57.997 134.012 236.141 1.00 60.17 85 ILE C O 1
ATOM 6031 N N . LEU C 2 109 ? 59.175 135.409 237.441 1.00 66.75 86 LEU C N 1
ATOM 6032 C CA . LEU C 2 109 ? 59.487 136.339 236.364 1.00 66.75 86 LEU C CA 1
ATOM 6033 C C . LEU C 2 109 ? 60.002 135.762 235.049 1.00 66.75 86 LEU C C 1
ATOM 6034 O O . LEU C 2 109 ? 59.886 136.412 234.010 1.00 66.75 86 LEU C O 1
ATOM 6039 N N . ALA C 2 110 ? 60.551 134.552 235.080 1.00 63.78 87 ALA C N 1
ATOM 6040 C CA . ALA C 2 110 ? 61.082 133.930 233.873 1.00 63.78 87 ALA C CA 1
ATOM 6041 C C . ALA C 2 110 ? 60.121 132.967 233.154 1.00 63.78 87 ALA C C 1
ATOM 6042 O O . ALA C 2 110 ? 60.448 132.419 232.090 1.00 63.78 87 ALA C O 1
ATOM 6044 N N . ARG C 2 111 ? 58.938 132.760 233.719 1.00 91.37 88 ARG C N 1
ATOM 6045 C CA . ARG C 2 111 ? 57.987 131.853 233.107 1.00 91.37 88 ARG C CA 1
ATOM 6046 C C . ARG C 2 111 ? 56.651 132.512 232.857 1.00 91.37 88 ARG C C 1
ATOM 6047 O O . ARG C 2 111 ? 55.972 132.186 231.894 1.00 91.37 88 ARG C O 1
ATOM 6055 N N . PHE C 2 112 ? 56.268 133.443 233.716 1.00 81.11 89 PHE C N 1
ATOM 6056 C CA . PHE C 2 112 ? 54.970 134.066 233.564 1.00 81.11 89 PHE C CA 1
ATOM 6057 C C . PHE C 2 112 ? 54.929 135.490 233.051 1.00 81.11 89 PHE C C 1
ATOM 6058 O O . PHE C 2 112 ? 55.951 136.175 232.986 1.00 81.11 89 PHE C O 1
ATOM 6066 N N . ASP C 2 113 ? 53.726 135.913 232.669 1.00 107.39 90 ASP C N 1
ATOM 6067 C CA . ASP C 2 113 ? 53.468 137.250 232.151 1.00 107.39 90 ASP C CA 1
ATOM 6068 C C . ASP C 2 113 ? 52.120 137.721 232.672 1.00 107.39 90 ASP C C 1
ATOM 6069 O O . ASP C 2 113 ? 51.079 137.296 232.176 1.00 107.39 90 ASP C O 1
ATOM 6074 N N . PHE C 2 114 ? 52.140 138.591 233.674 1.00 124.02 91 PHE C N 1
ATOM 6075 C CA . PHE C 2 114 ? 50.910 139.122 234.245 1.00 124.02 91 PHE C CA 1
ATOM 6076 C C . PHE C 2 114 ? 50.793 140.621 233.928 1.00 124.02 91 PHE C C 1
ATOM 6077 O O . PHE C 2 114 ? 51.592 141.148 233.158 1.00 124.02 91 PHE C O 1
ATOM 6085 N N . PRO C 2 115 ? 49.798 141.325 234.499 1.00 124.00 92 PRO C N 1
ATOM 6086 C CA . PRO C 2 115 ? 49.633 142.759 234.224 1.00 124.00 92 PRO C CA 1
ATOM 6087 C C . PRO C 2 115 ? 50.701 143.686 234.787 1.00 124.00 92 PRO C C 1
ATOM 6088 O O . PRO C 2 115 ? 51.132 144.633 234.120 1.00 124.00 92 PRO C O 1
ATOM 6092 N N . GLY C 2 116 ? 51.113 143.418 236.020 1.00 120.32 93 GLY C N 1
ATOM 6093 C CA . GLY C 2 116 ? 52.110 144.255 236.655 1.00 120.32 93 GLY C CA 1
ATOM 6094 C C . GLY C 2 116 ? 53.543 143.783 236.538 1.00 120.32 93 GLY C C 1
ATOM 6095 O O . GLY C 2 116 ? 54.370 144.154 237.368 1.00 120.32 93 GLY C O 1
ATOM 6096 N N . LYS C 2 117 ? 53.853 142.978 235.524 1.00 92.30 94 LYS C N 1
ATOM 6097 C CA . LYS C 2 117 ? 55.220 142.499 235.370 1.00 92.30 94 LYS C CA 1
ATOM 6098 C C . LYS C 2 117 ? 56.158 143.696 235.298 1.00 92.30 94 LYS C C 1
ATOM 6099 O O . LYS C 2 117 ? 57.225 143.685 235.897 1.00 92.30 94 LYS C O 1
ATOM 6105 N N . ARG C 2 118 ? 55.757 144.737 234.580 1.00 84.54 95 ARG C N 1
ATOM 6106 C CA . ARG C 2 118 ? 56.596 145.921 234.459 1.00 84.54 95 ARG C CA 1
ATOM 6107 C C . ARG C 2 118 ? 56.897 146.512 235.840 1.00 84.54 95 ARG C C 1
ATOM 6108 O O . ARG C 2 118 ? 58.057 146.658 236.227 1.00 84.54 95 ARG C O 1
ATOM 6116 N N . LEU C 2 119 ? 55.849 146.837 236.587 1.00 87.44 96 LEU C N 1
ATOM 6117 C CA . LEU C 2 119 ? 56.010 147.400 237.918 1.00 87.44 96 LEU C CA 1
ATOM 6118 C C . LEU C 2 119 ? 56.841 146.475 238.815 1.00 87.44 96 LEU C C 1
ATOM 6119 O O . LEU C 2 119 ? 57.959 146.811 239.196 1.00 87.44 96 LEU C O 1
ATOM 6124 N N . VAL C 2 120 ? 56.286 145.313 239.149 1.00 80.78 97 VAL C N 1
ATOM 6125 C CA . VAL C 2 120 ? 56.967 144.334 239.996 1.00 80.78 97 VAL C CA 1
ATOM 6126 C C . VAL C 2 120 ? 58.417 144.172 239.589 1.00 80.78 97 VAL C C 1
ATOM 6127 O O . VAL C 2 120 ? 59.290 143.955 240.423 1.00 80.78 97 VAL C O 1
ATOM 6131 N N . GLU C 2 121 ? 58.660 144.286 238.291 1.00 68.85 98 GLU C N 1
ATOM 6132 C CA . GLU C 2 121 ? 59.992 144.128 237.726 1.00 68.85 98 GLU C CA 1
ATOM 6133 C C . GLU C 2 121 ? 60.891 145.306 238.020 1.00 68.85 98 GLU C C 1
ATOM 6134 O O . GLU C 2 121 ? 62.109 145.161 238.090 1.00 68.85 98 GLU C O 1
ATOM 6140 N N . SER C 2 122 ? 60.286 146.476 238.183 1.00 74.51 99 SER C N 1
ATOM 6141 C CA . SER C 2 122 ? 61.046 147.687 238.469 1.00 74.51 99 SER C CA 1
ATOM 6142 C C . SER C 2 122 ? 61.329 147.849 239.959 1.00 74.51 99 SER C C 1
ATOM 6143 O O . SER C 2 122 ? 62.429 148.224 240.353 1.00 74.51 99 SER C O 1
ATOM 6146 N N . ILE C 2 123 ? 60.339 147.569 240.794 1.00 80.63 100 ILE C N 1
ATOM 6147 C CA . ILE C 2 123 ? 60.544 147.685 242.223 1.00 80.63 100 ILE C CA 1
ATOM 6148 C C . ILE C 2 123 ? 61.765 146.854 242.597 1.00 80.63 100 ILE C C 1
ATOM 6149 O O . ILE C 2 123 ? 62.619 147.302 243.361 1.00 80.63 100 ILE C O 1
ATOM 6154 N N . ILE C 2 124 ? 61.856 145.654 242.028 1.00 65.85 101 ILE C N 1
ATOM 6155 C CA . ILE C 2 124 ? 62.978 144.756 242.289 1.00 65.85 101 ILE C CA 1
ATOM 6156 C C . ILE C 2 124 ? 64.291 145.390 241.842 1.00 65.85 101 ILE C C 1
ATOM 6157 O O . ILE C 2 124 ? 65.321 145.226 242.477 1.00 65.85 101 ILE C O 1
ATOM 6162 N N . ASP C 2 125 ? 64.234 146.119 240.739 1.00 103.35 102 ASP C N 1
ATOM 6163 C CA . ASP C 2 125 ? 65.398 146.781 240.156 1.00 103.35 102 ASP C CA 1
ATOM 6164 C C . ASP C 2 125 ? 65.844 148.001 241.002 1.00 103.35 102 ASP C C 1
ATOM 6165 O O . ASP C 2 125 ? 67.025 148.170 241.301 1.00 103.35 102 ASP C O 1
ATOM 6170 N N . VAL C 2 126 ? 64.881 148.823 241.409 1.00 84.74 103 VAL C N 1
ATOM 6171 C CA . VAL C 2 126 ? 65.123 150.061 242.164 1.00 84.74 103 VAL C CA 1
ATOM 6172 C C . VAL C 2 126 ? 66.220 150.151 243.218 1.00 84.74 103 VAL C C 1
ATOM 6173 O O . VAL C 2 126 ? 67.114 150.982 243.114 1.00 84.74 103 VAL C O 1
ATOM 6177 N N . PRO C 2 127 ? 66.156 149.317 244.256 1.00 74.22 104 PRO C N 1
ATOM 6178 C CA . PRO C 2 127 ? 67.148 149.325 245.335 1.00 74.22 104 PRO C CA 1
ATOM 6179 C C . PRO C 2 127 ? 68.625 149.609 245.035 1.00 74.22 104 PRO C C 1
ATOM 6180 O O . PRO C 2 127 ? 69.451 149.633 245.944 1.00 74.22 104 PRO C O 1
ATOM 6184 N N . VAL C 2 128 ? 68.974 149.830 243.778 1.00 71.97 105 VAL C N 1
ATOM 6185 C CA . VAL C 2 128 ? 70.362 150.124 243.452 1.00 71.97 105 VAL C CA 1
ATOM 6186 C C . VAL C 2 128 ? 70.478 151.586 243.064 1.00 71.97 105 VAL C C 1
ATOM 6187 O O . VAL C 2 128 ? 71.518 152.029 242.569 1.00 71.97 105 VAL C O 1
ATOM 6191 N N . VAL C 2 129 ? 69.401 152.335 243.272 1.00 93.63 106 VAL C N 1
ATOM 6192 C CA . VAL C 2 129 ? 69.418 153.751 242.945 1.00 93.63 106 VAL C CA 1
ATOM 6193 C C . VAL C 2 129 ? 68.866 154.568 244.096 1.00 93.63 106 VAL C C 1
ATOM 6194 O O . VAL C 2 129 ? 68.873 155.806 244.066 1.00 93.63 106 VAL C O 1
ATOM 6198 N N . VAL C 2 130 ? 68.384 153.860 245.111 1.00 98.73 107 VAL C N 1
ATOM 6199 C CA . VAL C 2 130 ? 67.871 154.506 246.302 1.00 98.73 107 VAL C CA 1
ATOM 6200 C C . VAL C 2 130 ? 69.116 154.867 247.086 1.00 98.73 107 VAL C C 1
ATOM 6201 O O . VAL C 2 130 ? 69.746 154.003 247.688 1.00 98.73 107 VAL C O 1
ATOM 6205 N N . PRO C 2 131 ? 69.509 156.142 247.063 1.00 87.57 108 PRO C N 1
ATOM 6206 C CA . PRO C 2 131 ? 70.701 156.555 247.803 1.00 87.57 108 PRO C CA 1
ATOM 6207 C C . PRO C 2 131 ? 70.816 155.826 249.134 1.00 87.57 108 PRO C C 1
ATOM 6208 O O . PRO C 2 131 ? 69.847 155.745 249.892 1.00 87.57 108 PRO C O 1
ATOM 6212 N N . HIS C 2 132 ? 72.002 155.282 249.397 1.00 94.86 109 HIS C N 1
ATOM 6213 C CA . HIS C 2 132 ? 72.278 154.511 250.613 1.00 94.86 109 HIS C CA 1
ATOM 6214 C C . HIS C 2 132 ? 71.586 155.037 251.874 1.00 94.86 109 HIS C C 1
ATOM 6215 O O . HIS C 2 132 ? 70.845 154.320 252.546 1.00 94.86 109 HIS C O 1
ATOM 6222 N N . THR C 2 133 ? 71.856 156.295 252.189 1.00 84.79 110 THR C N 1
ATOM 6223 C CA . THR C 2 133 ? 71.277 156.968 253.338 1.00 84.79 110 THR C CA 1
ATOM 6224 C C . THR C 2 133 ? 69.772 156.771 253.362 1.00 84.79 110 THR C C 1
ATOM 6225 O O . THR C 2 133 ? 69.213 156.197 254.295 1.00 84.79 110 THR C O 1
ATOM 6229 N N . VAL C 2 134 ? 69.138 157.297 252.321 1.00 51.01 111 VAL C N 1
ATOM 6230 C CA . VAL C 2 134 ? 67.693 157.229 252.113 1.00 51.01 111 VAL C CA 1
ATOM 6231 C C . VAL C 2 134 ? 67.124 155.869 252.510 1.00 51.01 111 VAL C C 1
ATOM 6232 O O . VAL C 2 134 ? 66.128 155.782 253.248 1.00 51.01 111 VAL C O 1
ATOM 6236 N N . ALA C 2 135 ? 67.765 154.821 251.992 1.00 61.33 112 ALA C N 1
ATOM 6237 C CA . ALA C 2 135 ? 67.364 153.450 252.253 1.00 61.33 112 ALA C CA 1
ATOM 6238 C C . ALA C 2 135 ? 67.398 153.164 253.748 1.00 61.33 112 ALA C C 1
ATOM 6239 O O . ALA C 2 135 ? 66.577 152.412 254.278 1.00 61.33 112 ALA C O 1
ATOM 6241 N N . GLY C 2 136 ? 68.364 153.768 254.426 1.00 122.41 113 GLY C N 1
ATOM 6242 C CA . GLY C 2 136 ? 68.478 153.571 255.853 1.00 122.41 113 GLY C CA 1
ATOM 6243 C C . GLY C 2 136 ? 67.281 154.212 256.503 1.00 122.41 113 GLY C C 1
ATOM 6244 O O . GLY C 2 136 ? 66.516 153.564 257.211 1.00 122.41 113 GLY C O 1
ATOM 6245 N N . ILE C 2 137 ? 67.117 155.501 256.247 1.00 62.89 114 ILE C N 1
ATOM 6246 C CA . ILE C 2 137 ? 65.989 156.235 256.806 1.00 62.89 114 ILE C CA 1
ATOM 6247 C C . ILE C 2 137 ? 64.731 155.421 256.543 1.00 62.89 114 ILE C C 1
ATOM 6248 O O . ILE C 2 137 ? 64.097 154.931 257.470 1.00 62.89 114 ILE C O 1
ATOM 6253 N N . ALA C 2 138 ? 64.395 155.266 255.271 1.00 66.35 115 ALA C N 1
ATOM 6254 C CA . ALA C 2 138 ? 63.223 154.511 254.880 1.00 66.35 115 ALA C CA 1
ATOM 6255 C C . ALA C 2 138 ? 63.095 153.209 255.676 1.00 66.35 115 ALA C C 1
ATOM 6256 O O . ALA C 2 138 ? 62.059 152.947 256.286 1.00 66.35 115 ALA C O 1
ATOM 6258 N N . LEU C 2 139 ? 64.141 152.393 255.672 1.00 71.33 116 LEU C N 1
ATOM 6259 C CA . LEU C 2 139 ? 64.115 151.137 256.415 1.00 71.33 116 LEU C CA 1
ATOM 6260 C C . LEU C 2 139 ? 63.752 151.338 257.905 1.00 71.33 116 LEU C C 1
ATOM 6261 O O . LEU C 2 139 ? 62.942 150.588 258.484 1.00 71.33 116 LEU C O 1
ATOM 6266 N N . LEU C 2 140 ? 64.364 152.352 258.514 1.00 92.11 117 LEU C N 1
ATOM 6267 C CA . LEU C 2 140 ? 64.130 152.688 259.914 1.00 92.11 117 LEU C CA 1
ATOM 6268 C C . LEU C 2 140 ? 62.635 152.897 260.147 1.00 92.11 117 LEU C C 1
ATOM 6269 O O . LEU C 2 140 ? 62.066 152.407 261.117 1.00 92.11 117 LEU C O 1
ATOM 6274 N N . THR C 2 141 ? 62.017 153.635 259.232 1.00 56.69 118 THR C N 1
ATOM 6275 C CA . THR C 2 141 ? 60.599 153.938 259.265 1.00 56.69 118 THR C CA 1
ATOM 6276 C C . THR C 2 141 ? 59.746 152.700 259.396 1.00 56.69 118 THR C C 1
ATOM 6277 O O . THR C 2 141 ? 58.571 152.798 259.712 1.00 56.69 118 THR C O 1
ATOM 6281 N N . VAL C 2 142 ? 60.323 151.532 259.143 1.00 67.18 119 VAL C N 1
ATOM 6282 C CA . VAL C 2 142 ? 59.544 150.305 259.213 1.00 67.18 119 VAL C CA 1
ATOM 6283 C C . VAL C 2 142 ? 59.995 149.349 260.281 1.00 67.18 119 VAL C C 1
ATOM 6284 O O . VAL C 2 142 ? 59.179 148.741 260.972 1.00 67.18 119 VAL C O 1
ATOM 6288 N N . PHE C 2 143 ? 61.298 149.195 260.406 1.00 111.76 120 PHE C N 1
ATOM 6289 C CA . PHE C 2 143 ? 61.809 148.275 261.390 1.00 111.76 120 PHE C CA 1
ATOM 6290 C C . PHE C 2 143 ? 62.297 149.002 262.626 1.00 111.76 120 PHE C C 1
ATOM 6291 O O . PHE C 2 143 ? 62.791 148.385 263.574 1.00 111.76 120 PHE C O 1
ATOM 6299 N N . GLY C 2 144 ? 62.143 150.322 262.612 1.00 117.77 121 GLY C N 1
ATOM 6300 C CA . GLY C 2 144 ? 62.546 151.125 263.749 1.00 117.77 121 GLY C CA 1
ATOM 6301 C C . GLY C 2 144 ? 61.542 150.926 264.864 1.00 117.77 121 GLY C C 1
ATOM 6302 O O . GLY C 2 144 ? 60.371 150.658 264.615 1.00 117.77 121 GLY C O 1
ATOM 6303 N N . SER C 2 145 ? 62.000 151.052 266.099 1.00 93.08 122 SER C N 1
ATOM 6304 C CA . SER C 2 145 ? 61.143 150.880 267.266 1.00 93.08 122 SER C CA 1
ATOM 6305 C C . SER C 2 145 ? 59.785 151.591 267.161 1.00 93.08 122 SER C C 1
ATOM 6306 O O . SER C 2 145 ? 58.825 151.233 267.849 1.00 93.08 122 SER C O 1
ATOM 6309 N N . ARG C 2 146 ? 59.707 152.588 266.286 1.00 160.76 123 ARG C N 1
ATOM 6310 C CA . ARG C 2 146 ? 58.482 153.358 266.102 1.00 160.76 123 ARG C CA 1
ATOM 6311 C C . ARG C 2 146 ? 57.920 153.229 264.678 1.00 160.76 123 ARG C C 1
ATOM 6312 O O . ARG C 2 146 ? 57.142 154.064 264.220 1.00 160.76 123 ARG C O 1
ATOM 6320 N N . GLY C 2 147 ? 58.285 152.151 263.992 1.00 102.09 124 GLY C N 1
ATOM 6321 C CA . GLY C 2 147 ? 57.812 151.954 262.629 1.00 102.09 124 GLY C CA 1
ATOM 6322 C C . GLY C 2 147 ? 56.766 150.873 262.413 1.00 102.09 124 GLY C C 1
ATOM 6323 O O . GLY C 2 147 ? 56.444 150.107 263.319 1.00 102.09 124 GLY C O 1
ATOM 6324 N N . LEU C 2 148 ? 56.238 150.818 261.194 1.00 78.28 125 LEU C N 1
ATOM 6325 C CA . LEU C 2 148 ? 55.227 149.843 260.822 1.00 78.28 125 LEU C CA 1
ATOM 6326 C C . LEU C 2 148 ? 55.375 148.471 261.453 1.00 78.28 125 LEU C C 1
ATOM 6327 O O . LEU C 2 148 ? 54.523 148.044 262.221 1.00 78.28 125 LEU C O 1
ATOM 6332 N N . ILE C 2 149 ? 56.459 147.780 261.119 1.00 81.97 126 ILE C N 1
ATOM 6333 C CA . ILE C 2 149 ? 56.698 146.434 261.615 1.00 81.97 126 ILE C CA 1
ATOM 6334 C C . ILE C 2 149 ? 57.498 146.365 262.905 1.00 81.97 126 ILE C C 1
ATOM 6335 O O . ILE C 2 149 ? 57.370 145.410 263.674 1.00 81.97 126 ILE C O 1
ATOM 6340 N N . GLY C 2 150 ? 58.317 147.381 263.145 1.00 102.82 127 GLY C N 1
ATOM 6341 C CA . GLY C 2 150 ? 59.135 147.403 264.345 1.00 102.82 127 GLY C CA 1
ATOM 6342 C C . GLY C 2 150 ? 58.369 147.693 265.623 1.00 102.82 127 GLY C C 1
ATOM 6343 O O . GLY C 2 150 ? 58.668 147.130 266.678 1.00 102.82 127 GLY C O 1
ATOM 6344 N N . GLU C 2 151 ? 57.380 148.576 265.527 1.00 110.52 128 GLU C N 1
ATOM 6345 C CA . GLU C 2 151 ? 56.568 148.951 266.678 1.00 110.52 128 GLU C CA 1
ATOM 6346 C C . GLU C 2 151 ? 55.801 147.742 267.228 1.00 110.52 128 GLU C C 1
ATOM 6347 O O . GLU C 2 151 ? 55.993 147.354 268.376 1.00 110.52 128 GLU C O 1
ATOM 6353 N N . PRO C 2 152 ? 54.941 147.116 266.408 1.00 105.67 129 PRO C N 1
ATOM 6354 C CA . PRO C 2 152 ? 54.168 145.958 266.863 1.00 105.67 129 PRO C CA 1
ATOM 6355 C C . PRO C 2 152 ? 54.961 144.694 267.174 1.00 105.67 129 PRO C C 1
ATOM 6356 O O . PRO C 2 152 ? 54.378 143.681 267.545 1.00 105.67 129 PRO C O 1
ATOM 6360 N N . LEU C 2 153 ? 56.278 144.741 267.034 1.00 95.04 130 LEU C N 1
ATOM 6361 C CA . LEU C 2 153 ? 57.075 143.556 267.308 1.00 95.04 130 LEU C CA 1
ATOM 6362 C C . LEU C 2 153 ? 58.186 143.786 268.328 1.00 95.04 130 LEU C C 1
ATOM 6363 O O . LEU C 2 153 ? 59.266 143.220 268.211 1.00 95.04 130 LEU C O 1
ATOM 6368 N N . GLU C 2 154 ? 57.905 144.600 269.342 1.00 107.07 131 GLU C N 1
ATOM 6369 C CA . GLU C 2 154 ? 58.884 144.906 270.382 1.00 107.07 131 GLU C CA 1
ATOM 6370 C C . GLU C 2 154 ? 59.199 143.722 271.276 1.00 107.07 131 GLU C C 1
ATOM 6371 O O . GLU C 2 154 ? 60.323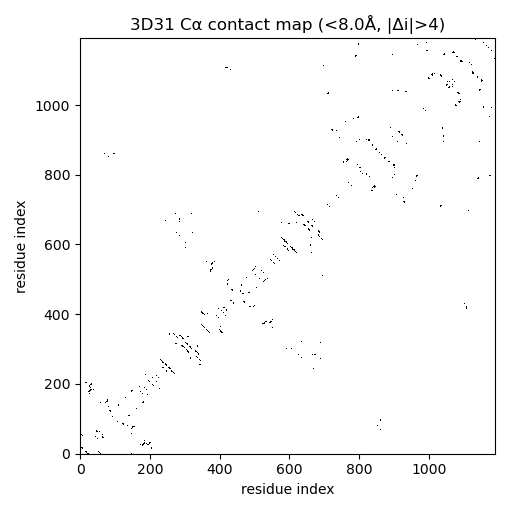 143.565 271.745 1.00 107.07 131 GLU C O 1
ATOM 6377 N N . SER C 2 155 ? 58.188 142.898 271.517 1.00 154.64 132 SER C N 1
ATOM 6378 C CA . SER C 2 155 ? 58.322 141.729 272.377 1.00 154.64 132 SER C CA 1
ATOM 6379 C C . SER C 2 155 ? 59.093 140.565 271.754 1.00 154.64 132 SER C C 1
ATOM 6380 O O . SER C 2 155 ? 59.908 139.925 272.424 1.00 154.64 132 SER C O 1
ATOM 6383 N N . TYR C 2 156 ? 58.839 140.271 270.482 1.00 135.02 133 TYR C N 1
ATOM 6384 C CA . TYR C 2 156 ? 59.543 139.163 269.838 1.00 135.02 133 TYR C CA 1
ATOM 6385 C C . TYR C 2 156 ? 60.989 139.507 269.455 1.00 135.02 133 TYR C C 1
ATOM 6386 O O . TYR C 2 156 ? 61.925 138.897 269.983 1.00 135.02 133 TYR C O 1
ATOM 6395 N N . ILE C 2 157 ? 61.172 140.477 268.551 1.00 85.82 134 ILE C N 1
ATOM 6396 C CA . ILE C 2 157 ? 62.508 140.881 268.087 1.00 85.82 134 ILE C CA 1
ATOM 6397 C C . ILE C 2 157 ? 62.741 142.389 267.986 1.00 85.82 134 ILE C C 1
ATOM 6398 O O . ILE C 2 157 ? 61.851 143.140 267.623 1.00 85.82 134 ILE C O 1
ATOM 6403 N N . GLN C 2 158 ? 63.948 142.826 268.316 1.00 105.01 135 GLN C N 1
ATOM 6404 C CA . GLN C 2 158 ? 64.299 144.242 268.244 1.00 105.01 135 GLN C CA 1
ATOM 6405 C C . GLN C 2 158 ? 65.144 144.384 266.985 1.00 105.01 135 GLN C C 1
ATOM 6406 O O . GLN C 2 158 ? 65.903 143.481 266.652 1.00 105.01 135 GLN C O 1
ATOM 6412 N N . PHE C 2 159 ? 65.016 145.502 266.279 1.00 90.17 136 PHE C N 1
ATOM 6413 C CA . PHE C 2 159 ? 65.770 145.688 265.044 1.00 90.17 136 PHE C CA 1
ATOM 6414 C C . PHE C 2 159 ? 66.896 146.701 265.123 1.00 90.17 136 PHE C C 1
ATOM 6415 O O . PHE C 2 159 ? 68.026 146.394 264.767 1.00 90.17 136 PHE C O 1
ATOM 6423 N N . ARG C 2 160 ? 66.580 147.939 265.527 1.00 75.99 137 ARG C N 1
ATOM 6424 C CA . ARG C 2 160 ? 67.552 149.023 265.587 1.00 75.99 137 ARG C CA 1
ATOM 6425 C C . ARG C 2 160 ? 68.729 148.720 266.488 1.00 75.99 137 ARG C C 1
ATOM 6426 O O . ARG C 2 160 ? 68.584 148.260 267.609 1.00 75.99 137 ARG C O 1
ATOM 6434 N N . ASP C 2 161 ? 69.909 148.973 265.964 1.00 79.97 138 ASP C N 1
ATOM 6435 C CA . ASP C 2 161 ? 71.227 148.746 266.645 1.00 79.97 138 ASP C CA 1
ATOM 6436 C C . ASP C 2 161 ? 71.459 147.285 266.988 1.00 79.97 138 ASP C C 1
ATOM 6437 O O . ASP C 2 161 ? 72.295 146.960 267.819 1.00 79.97 138 ASP C O 1
ATOM 6442 N N . ALA C 2 162 ? 70.710 146.440 266.338 1.00 76.03 139 ALA C N 1
ATOM 6443 C CA . ALA C 2 162 ? 70.858 145.004 266.574 1.00 76.03 139 ALA C CA 1
ATOM 6444 C C . ALA C 2 162 ? 71.212 144.257 265.288 1.00 76.03 139 ALA C C 1
ATOM 6445 O O . ALA C 2 162 ? 71.232 144.834 264.198 1.00 76.03 139 ALA C O 1
ATOM 6447 N N . LEU C 2 163 ? 71.486 142.964 265.414 1.00 74.93 140 LEU C N 1
ATOM 6448 C CA . LEU C 2 163 ? 71.844 142.163 264.249 1.00 74.93 140 LEU C CA 1
ATOM 6449 C C . LEU C 2 163 ? 70.767 142.156 263.164 1.00 74.93 140 LEU C C 1
ATOM 6450 O O . LEU C 2 163 ? 71.031 142.522 262.019 1.00 74.93 140 LEU C O 1
ATOM 6455 N N . PRO C 2 164 ? 69.537 141.729 263.511 1.00 64.71 141 PRO C N 1
ATOM 6456 C CA . PRO C 2 164 ? 68.432 141.677 262.551 1.00 64.71 141 PRO C CA 1
ATOM 6457 C C . PRO C 2 164 ? 68.207 143.014 261.856 1.00 64.71 141 PRO C C 1
ATOM 6458 O O . PRO C 2 164 ? 67.591 143.081 260.795 1.00 64.71 141 PRO C O 1
ATOM 6462 N N . GLY C 2 165 ? 68.703 144.082 262.471 1.00 66.59 142 GLY C N 1
ATOM 6463 C CA . GLY C 2 165 ? 68.569 145.395 261.873 1.00 66.59 142 GLY C CA 1
ATOM 6464 C C . GLY C 2 165 ? 69.502 145.502 260.682 1.00 66.59 142 GLY C C 1
ATOM 6465 O O . GLY C 2 165 ? 69.104 145.976 259.619 1.00 66.59 142 GLY C O 1
ATOM 6466 N N . ILE C 2 166 ? 70.745 145.051 260.860 1.00 73.17 143 ILE C N 1
ATOM 6467 C CA . ILE C 2 166 ? 71.734 145.105 259.792 1.00 73.17 143 ILE C CA 1
ATOM 6468 C C . ILE C 2 166 ? 71.381 144.075 258.734 1.00 73.17 143 ILE C C 1
ATOM 6469 O O . ILE C 2 166 ? 71.583 144.311 257.541 1.00 73.17 143 ILE C O 1
ATOM 6474 N N . VAL C 2 167 ? 70.842 142.939 259.163 1.00 60.39 144 VAL C N 1
ATOM 6475 C CA . VAL C 2 167 ? 70.447 141.901 258.218 1.00 60.39 144 VAL C CA 1
ATOM 6476 C C . VAL C 2 167 ? 69.431 142.474 257.225 1.00 60.39 144 VAL C C 1
ATOM 6477 O O . VAL C 2 167 ? 69.648 142.456 256.006 1.00 60.39 144 VAL C O 1
ATOM 6481 N N . VAL C 2 168 ? 68.330 142.996 257.752 1.00 63.28 145 VAL C N 1
ATOM 6482 C CA . VAL C 2 168 ? 67.287 143.581 256.923 1.00 63.28 145 VAL C CA 1
ATOM 6483 C C . VAL C 2 168 ? 67.841 144.666 256.005 1.00 63.28 145 VAL C C 1
ATOM 6484 O O . VAL C 2 168 ? 67.430 144.776 254.852 1.00 63.28 145 VAL C O 1
ATOM 6488 N N . ALA C 2 169 ? 68.766 145.470 256.525 1.00 48.44 146 ALA C N 1
ATOM 6489 C CA . ALA C 2 169 ? 69.373 146.541 255.748 1.00 48.44 146 ALA C CA 1
ATOM 6490 C C . ALA C 2 169 ? 70.047 145.920 254.547 1.00 48.44 146 ALA C C 1
ATOM 6491 O O . ALA C 2 169 ? 69.721 146.248 253.415 1.00 48.44 146 ALA C O 1
ATOM 6493 N N . MET C 2 170 ? 70.987 145.017 254.794 1.00 84.16 147 MET C N 1
ATOM 6494 C CA . MET C 2 170 ? 71.698 144.345 253.718 1.00 84.16 147 MET C CA 1
ATOM 6495 C C . MET C 2 170 ? 70.745 143.791 252.665 1.00 84.16 147 MET C C 1
ATOM 6496 O O . MET C 2 170 ? 70.846 144.134 251.486 1.00 84.16 147 MET C O 1
ATOM 6501 N N . LEU C 2 171 ? 69.824 142.933 253.095 1.00 57.46 148 LEU C N 1
ATOM 6502 C CA . LEU C 2 171 ? 68.845 142.346 252.189 1.00 57.46 148 LEU C CA 1
ATOM 6503 C C . LEU C 2 171 ? 68.263 143.375 251.217 1.00 57.46 148 LEU C C 1
ATOM 6504 O O . LEU C 2 171 ? 68.314 143.197 250.010 1.00 57.46 148 LEU C O 1
ATOM 6509 N N . PHE C 2 172 ? 67.715 144.458 251.740 1.00 43.39 149 PHE C N 1
ATOM 6510 C CA . PHE C 2 172 ? 67.120 145.487 250.898 1.00 43.39 149 PHE C CA 1
ATOM 6511 C C . PHE C 2 172 ? 68.052 146.004 249.819 1.00 43.39 149 PHE C C 1
ATOM 6512 O O . PHE C 2 172 ? 67.601 146.483 248.786 1.00 43.39 149 PHE C O 1
ATOM 6520 N N . VAL C 2 173 ? 69.351 145.910 250.050 1.00 55.20 150 VAL C N 1
ATOM 6521 C CA . VAL C 2 173 ? 70.312 146.423 249.087 1.00 55.20 150 VAL C CA 1
ATOM 6522 C C . VAL C 2 173 ? 70.972 145.389 248.184 1.00 55.20 150 VAL C C 1
ATOM 6523 O O . VAL C 2 173 ? 71.408 145.712 247.083 1.00 55.20 150 VAL C O 1
ATOM 6527 N N . SER C 2 174 ? 71.033 144.147 248.641 1.00 85.38 151 SER C N 1
ATOM 6528 C CA . SER C 2 174 ? 71.675 143.100 247.864 1.00 85.38 151 SER C CA 1
ATOM 6529 C C . SER C 2 174 ? 70.726 142.109 247.209 1.00 85.38 151 SER C C 1
ATOM 6530 O O . SER C 2 174 ? 71.106 141.425 246.259 1.00 85.38 151 SER C O 1
ATOM 6533 N N . MET C 2 175 ? 69.495 142.039 247.709 1.00 69.91 152 MET C N 1
ATOM 6534 C CA . MET C 2 175 ? 68.497 141.119 247.172 1.00 69.91 152 MET C CA 1
ATOM 6535 C C . MET C 2 175 ? 68.366 141.168 245.653 1.00 69.91 152 MET C C 1
ATOM 6536 O O . MET C 2 175 ? 68.365 140.132 244.997 1.00 69.91 152 MET C O 1
ATOM 6541 N N . PRO C 2 176 ? 68.255 142.367 245.069 1.00 64.49 153 PRO C N 1
ATOM 6542 C CA . PRO C 2 176 ? 68.129 142.405 243.610 1.00 64.49 153 PRO C CA 1
ATOM 6543 C C . PRO C 2 176 ? 69.107 141.504 242.867 1.00 64.49 153 PRO C C 1
ATOM 6544 O O . PRO C 2 176 ? 68.724 140.801 241.941 1.00 64.49 153 PRO C O 1
ATOM 6548 N N . TYR C 2 177 ? 70.362 141.501 243.282 1.00 73.44 154 TYR C N 1
ATOM 6549 C CA . TYR C 2 177 ? 71.343 140.665 242.611 1.00 73.44 154 TYR C CA 1
ATOM 6550 C C . TYR C 2 177 ? 70.952 139.184 242.529 1.00 73.44 154 TYR C C 1
ATOM 6551 O O . TYR C 2 177 ? 70.938 138.612 241.445 1.00 73.44 154 TYR C O 1
ATOM 6560 N N . LEU C 2 178 ? 70.621 138.557 243.650 1.00 49.22 155 LEU C N 1
ATOM 6561 C CA . LEU C 2 178 ? 70.258 137.160 243.590 1.00 49.22 155 LEU C CA 1
ATOM 6562 C C . LEU C 2 178 ? 68.968 136.969 242.830 1.00 49.22 155 LEU C C 1
ATOM 6563 O O . LEU C 2 178 ? 68.691 135.877 242.372 1.00 49.22 155 LEU C O 1
ATOM 6568 N N . ALA C 2 179 ? 68.168 138.015 242.688 1.00 59.56 156 ALA C N 1
ATOM 6569 C CA . ALA C 2 179 ? 66.923 137.867 241.938 1.00 59.56 156 ALA C CA 1
ATOM 6570 C C . ALA C 2 179 ? 67.275 137.833 240.450 1.00 59.56 156 ALA C C 1
ATOM 6571 O O . ALA C 2 179 ? 67.239 136.777 239.828 1.00 59.56 156 ALA C O 1
ATOM 6573 N N . ASN C 2 180 ? 67.624 138.985 239.885 1.00 67.38 157 ASN C N 1
ATOM 6574 C CA . ASN C 2 180 ? 67.979 139.055 238.476 1.00 67.38 157 ASN C CA 1
ATOM 6575 C C . ASN C 2 180 ? 68.871 137.888 238.060 1.00 67.38 157 ASN C C 1
ATOM 6576 O O . ASN C 2 180 ? 68.736 137.358 236.958 1.00 67.38 157 ASN C O 1
ATOM 6581 N N . SER C 2 181 ? 69.773 137.467 238.939 1.00 66.05 158 SER C N 1
ATOM 6582 C CA . SER C 2 181 ? 70.656 136.359 238.601 1.00 66.05 158 SER C CA 1
ATOM 6583 C C . SER C 2 181 ? 69.924 135.011 238.588 1.00 66.05 158 SER C C 1
ATOM 6584 O O . SER C 2 181 ? 70.242 134.144 237.789 1.00 66.05 158 SER C O 1
ATOM 6587 N N . ALA C 2 182 ? 68.940 134.835 239.463 1.00 61.98 159 ALA C N 1
ATOM 6588 C CA . ALA C 2 182 ? 68.187 133.585 239.504 1.00 61.98 159 ALA C CA 1
ATOM 6589 C C . ALA C 2 182 ? 67.112 133.593 238.432 1.00 61.98 159 ALA C C 1
ATOM 6590 O O . ALA C 2 182 ? 66.518 132.570 238.129 1.00 61.98 159 ALA C O 1
ATOM 6592 N N . ARG C 2 183 ? 66.837 134.756 237.870 1.00 70.55 160 ARG C N 1
ATOM 6593 C CA . ARG C 2 183 ? 65.849 134.818 236.819 1.00 70.55 160 ARG C CA 1
ATOM 6594 C C . ARG C 2 183 ? 66.563 134.274 235.601 1.00 70.55 160 ARG C C 1
ATOM 6595 O O . ARG C 2 183 ? 66.176 133.249 235.053 1.00 70.55 160 ARG C O 1
ATOM 6603 N N . GLU C 2 184 ? 67.625 134.955 235.186 1.00 58.85 161 GLU C N 1
ATOM 6604 C CA . GLU C 2 184 ? 68.387 134.516 234.030 1.00 58.85 161 GLU C CA 1
ATOM 6605 C C . GLU C 2 184 ? 68.776 133.061 234.181 1.00 58.85 161 GLU C C 1
ATOM 6606 O O . GLU C 2 184 ? 68.966 132.369 233.200 1.00 58.85 161 GLU C O 1
ATOM 6612 N N . GLY C 2 185 ? 68.894 132.589 235.412 1.00 56.35 162 GLY C N 1
ATOM 6613 C CA . GLY C 2 185 ? 69.236 131.193 235.613 1.00 56.35 162 GLY C CA 1
ATOM 6614 C C . GLY C 2 185 ? 68.117 130.320 235.079 1.00 56.35 162 GLY C C 1
ATOM 6615 O O . GLY C 2 185 ? 68.321 129.490 234.192 1.00 56.35 162 GLY C O 1
ATOM 6616 N N . PHE C 2 186 ? 66.922 130.527 235.622 1.00 67.66 163 PHE C N 1
ATOM 6617 C CA . PHE C 2 186 ? 65.733 129.793 235.228 1.00 67.66 163 PHE C CA 1
ATOM 6618 C C . PHE C 2 186 ? 65.375 130.034 233.775 1.00 67.66 163 PHE C C 1
ATOM 6619 O O . PHE C 2 186 ? 64.911 129.126 233.086 1.00 67.66 163 PHE C O 1
ATOM 6627 N N . LYS C 2 187 ? 65.576 131.263 233.314 1.00 69.26 164 LYS C N 1
ATOM 6628 C CA . LYS C 2 187 ? 65.290 131.606 231.927 1.00 69.26 164 LYS C CA 1
ATOM 6629 C C . LYS C 2 187 ? 66.128 130.686 231.038 1.00 69.26 164 LYS C C 1
ATOM 6630 O O . LYS C 2 187 ? 65.661 130.212 230.005 1.00 69.26 164 LYS C O 1
ATOM 6636 N N . SER C 2 188 ? 67.363 130.435 231.480 1.00 83.54 165 SER C N 1
ATOM 6637 C CA . SER C 2 188 ? 68.331 129.584 230.787 1.00 83.54 165 SER C CA 1
ATOM 6638 C C . SER C 2 188 ? 67.792 128.207 230.489 1.00 83.54 165 SER C C 1
ATOM 6639 O O . SER C 2 188 ? 67.929 127.720 229.372 1.00 83.54 165 SER C O 1
ATOM 6642 N N . VAL C 2 189 ? 67.232 127.565 231.510 1.00 65.56 166 VAL C N 1
ATOM 6643 C CA . VAL C 2 189 ? 66.639 126.245 231.365 1.00 65.56 166 VAL C CA 1
ATOM 6644 C C . VAL C 2 189 ? 65.318 126.474 230.636 1.00 65.56 166 VAL C C 1
ATOM 6645 O O . VAL C 2 189 ? 64.434 127.152 231.159 1.00 65.56 166 VAL C O 1
ATOM 6649 N N . ASP C 2 190 ? 65.186 125.927 229.428 1.00 78.08 167 ASP C N 1
ATOM 6650 C CA . ASP C 2 190 ? 63.973 126.148 228.653 1.00 78.08 167 ASP C CA 1
ATOM 6651 C C . ASP C 2 190 ? 62.842 125.282 229.158 1.00 78.08 167 ASP C C 1
ATOM 6652 O O . ASP C 2 190 ? 63.074 124.193 229.688 1.00 78.08 167 ASP C O 1
ATOM 6657 N N . PRO C 2 191 ? 61.596 125.765 228.988 1.00 78.76 168 PRO C N 1
ATOM 6658 C CA . PRO C 2 191 ? 60.343 125.130 229.397 1.00 78.76 168 PRO C CA 1
ATOM 6659 C C . PRO C 2 191 ? 60.238 123.642 229.100 1.00 78.76 168 PRO C C 1
ATOM 6660 O O . PRO C 2 191 ? 60.082 122.832 230.009 1.00 78.76 168 PRO C O 1
ATOM 6664 N N . ARG C 2 192 ? 60.325 123.292 227.822 1.00 80.81 169 ARG C N 1
ATOM 6665 C CA . ARG C 2 192 ? 60.205 121.907 227.385 1.00 80.81 169 ARG C CA 1
ATOM 6666 C C . ARG C 2 192 ? 60.717 120.859 228.373 1.00 80.81 169 ARG C C 1
ATOM 6667 O O . ARG C 2 192 ? 60.062 119.845 228.614 1.00 80.81 169 ARG C O 1
ATOM 6675 N N . LEU C 2 193 ? 61.877 121.101 228.958 1.00 61.60 170 LEU C N 1
ATOM 6676 C CA . LEU C 2 193 ? 62.407 120.152 229.908 1.00 61.60 170 LEU C CA 1
ATOM 6677 C C . LEU C 2 193 ? 61.430 119.971 231.075 1.00 61.60 170 LEU C C 1
ATOM 6678 O O . LEU C 2 193 ? 61.227 118.862 231.562 1.00 61.60 170 LEU C O 1
ATOM 6683 N N . GLU C 2 194 ? 60.822 121.058 231.530 1.00 71.39 171 GLU C N 1
ATOM 6684 C CA . GLU C 2 194 ? 59.876 120.959 232.626 1.00 71.39 171 GLU C CA 1
ATOM 6685 C C . GLU C 2 194 ? 58.676 120.184 232.117 1.00 71.39 171 GLU C C 1
ATOM 6686 O O . GLU C 2 194 ? 58.206 119.265 232.773 1.00 71.39 171 GLU C O 1
ATOM 6692 N N . ASN C 2 195 ? 58.202 120.538 230.926 1.00 57.08 172 ASN C N 1
ATOM 6693 C CA . ASN C 2 195 ? 57.052 119.865 230.337 1.00 57.08 172 ASN C CA 1
ATOM 6694 C C . ASN C 2 195 ? 57.359 118.403 230.107 1.00 57.08 172 ASN C C 1
ATOM 6695 O O . ASN C 2 195 ? 56.506 117.544 230.295 1.00 57.08 172 ASN C O 1
ATOM 6700 N N . ALA C 2 196 ? 58.584 118.118 229.695 1.00 56.15 173 ALA C N 1
ATOM 6701 C CA . ALA C 2 196 ? 58.980 116.747 229.436 1.00 56.15 173 ALA C CA 1
ATOM 6702 C C . ALA C 2 196 ? 58.881 115.921 230.710 1.00 56.15 173 ALA C C 1
ATOM 6703 O O . ALA C 2 196 ? 58.360 114.813 230.704 1.00 56.15 173 ALA C O 1
ATOM 6705 N N . ALA C 2 197 ? 59.387 116.476 231.803 1.00 59.13 174 ALA C N 1
ATOM 6706 C CA . ALA C 2 197 ? 59.375 115.788 233.075 1.00 59.13 174 ALA C CA 1
ATOM 6707 C C . ALA C 2 197 ? 57.934 115.603 233.505 1.00 59.13 174 ALA C C 1
ATOM 6708 O O . ALA C 2 197 ? 57.547 114.531 233.955 1.00 59.13 174 ALA C O 1
ATOM 6710 N N . ARG C 2 198 ? 57.139 116.657 233.358 1.00 64.38 175 ARG C N 1
ATOM 6711 C CA . ARG C 2 198 ? 55.723 116.616 233.723 1.00 64.38 175 ARG C CA 1
ATOM 6712 C C . ARG C 2 198 ? 55.008 115.399 233.110 1.00 64.38 175 ARG C C 1
ATOM 6713 O O . ARG C 2 198 ? 54.427 114.582 233.824 1.00 64.38 175 ARG C O 1
ATOM 6721 N N . SER C 2 199 ? 55.060 115.290 231.784 1.00 67.73 176 SER C N 1
ATOM 6722 C CA . SER C 2 199 ? 54.417 114.199 231.072 1.00 67.73 176 SER C CA 1
ATOM 6723 C C . SER C 2 199 ? 54.986 112.836 231.417 1.00 67.73 176 SER C C 1
ATOM 6724 O O . SER C 2 199 ? 54.365 111.813 231.126 1.00 67.73 176 SER C O 1
ATOM 6727 N N . LEU C 2 200 ? 56.167 112.807 232.027 1.00 75.63 177 LEU C N 1
ATOM 6728 C CA . LEU C 2 200 ? 56.760 111.535 232.410 1.00 75.63 177 LEU C CA 1
ATOM 6729 C C . LEU C 2 200 ? 56.219 111.158 233.767 1.00 75.63 177 LEU C C 1
ATOM 6730 O O . LEU C 2 200 ? 56.534 110.096 234.286 1.00 75.63 177 LEU C O 1
ATOM 6735 N N . GLY C 2 201 ? 55.397 112.044 234.330 1.00 73.16 178 GLY C N 1
ATOM 6736 C CA . GLY C 2 201 ? 54.778 111.797 235.626 1.00 73.16 178 GLY C CA 1
ATOM 6737 C C . GLY C 2 201 ? 55.288 112.598 236.817 1.00 73.16 178 GLY C C 1
ATOM 6738 O O . GLY C 2 201 ? 55.073 112.202 237.963 1.00 73.16 178 GLY C O 1
ATOM 6739 N N . ALA C 2 202 ? 55.939 113.729 236.570 1.00 93.22 179 ALA C N 1
ATOM 6740 C CA . ALA C 2 202 ? 56.471 114.526 237.664 1.00 93.22 179 ALA C CA 1
ATOM 6741 C C . ALA C 2 202 ? 55.706 115.817 237.914 1.00 93.22 179 ALA C C 1
ATOM 6742 O O . ALA C 2 202 ? 55.503 116.607 237.001 1.00 93.22 179 ALA C O 1
ATOM 6744 N N . PRO C 2 203 ? 55.265 116.040 239.164 1.00 69.05 180 PRO C N 1
ATOM 6745 C CA . PRO C 2 203 ? 54.520 117.230 239.595 1.00 69.05 180 PRO C CA 1
ATOM 6746 C C . PRO C 2 203 ? 55.429 118.426 239.422 1.00 69.05 180 PRO C C 1
ATOM 6747 O O . PRO C 2 203 ? 56.650 118.265 239.411 1.00 69.05 180 PRO C O 1
ATOM 6751 N N . LEU C 2 204 ? 54.856 119.620 239.317 1.00 54.29 181 LEU C N 1
ATOM 6752 C CA . LEU C 2 204 ? 55.679 120.802 239.091 1.00 54.29 181 LEU C CA 1
ATOM 6753 C C . LEU C 2 204 ? 56.906 120.942 239.998 1.00 54.29 181 LEU C C 1
ATOM 6754 O O . LEU C 2 204 ? 58.017 121.181 239.512 1.00 54.29 181 LEU C O 1
ATOM 6759 N N . TRP C 2 205 ? 56.730 120.790 241.304 1.00 74.34 182 TRP C N 1
ATOM 6760 C CA . TRP C 2 205 ? 57.880 120.926 242.172 1.00 74.34 182 TRP C CA 1
ATOM 6761 C C . TRP C 2 205 ? 58.909 119.830 241.941 1.00 74.34 182 TRP C C 1
ATOM 6762 O O . TRP C 2 205 ? 60.103 120.111 241.957 1.00 74.34 182 TRP C O 1
ATOM 6773 N N . LYS C 2 206 ? 58.477 118.590 241.726 1.00 72.93 183 LYS C N 1
ATOM 6774 C CA . LYS C 2 206 ? 59.445 117.525 241.475 1.00 72.93 183 LYS C CA 1
ATOM 6775 C C . LYS C 2 206 ? 60.235 117.910 240.228 1.00 72.93 183 LYS C C 1
ATOM 6776 O O . LYS C 2 206 ? 61.441 117.666 240.133 1.00 72.93 183 LYS C O 1
ATOM 6782 N N . ALA C 2 207 ? 59.541 118.533 239.280 1.00 51.30 184 ALA C N 1
ATOM 6783 C CA . ALA C 2 207 ? 60.144 118.993 238.033 1.00 51.30 184 ALA C CA 1
ATOM 6784 C C . ALA C 2 207 ? 61.187 120.056 238.350 1.00 51.30 184 ALA C C 1
ATOM 6785 O O . ALA C 2 207 ? 62.361 119.947 237.975 1.00 51.30 184 ALA C O 1
ATOM 6787 N N . PHE C 2 208 ? 60.724 121.092 239.039 1.00 69.94 185 PHE C N 1
ATOM 6788 C CA . PHE C 2 208 ? 61.565 122.200 239.452 1.00 69.94 185 PHE C CA 1
ATOM 6789 C C . PHE C 2 208 ? 62.735 121.696 240.299 1.00 69.94 185 PHE C C 1
ATOM 6790 O O . PHE C 2 208 ? 63.868 122.136 240.127 1.00 69.94 185 PHE C O 1
ATOM 6798 N N . PHE C 2 209 ? 62.467 120.769 241.211 1.00 81.42 186 PHE C N 1
ATOM 6799 C CA . PHE C 2 209 ? 63.523 120.255 242.064 1.00 81.42 186 PHE C CA 1
ATOM 6800 C C . PHE C 2 209 ? 64.531 119.365 241.350 1.00 81.42 186 PHE C C 1
ATOM 6801 O O . PHE C 2 209 ? 65.730 119.607 241.440 1.00 81.42 186 PHE C O 1
ATOM 6809 N N . PHE C 2 210 ? 64.068 118.336 240.646 1.00 86.95 187 PHE C N 1
ATOM 6810 C CA . PHE C 2 210 ? 65.007 117.439 239.979 1.00 86.95 187 PHE C CA 1
ATOM 6811 C C . PHE C 2 210 ? 65.595 117.943 238.680 1.00 86.95 187 PHE C C 1
ATOM 6812 O O . PHE C 2 210 ? 66.666 117.492 238.272 1.00 86.95 187 PHE C O 1
ATOM 6820 N N . VAL C 2 211 ? 64.914 118.871 238.022 1.00 63.48 188 VAL C N 1
ATOM 6821 C CA . VAL C 2 211 ? 65.440 119.373 236.767 1.00 63.48 188 VAL C CA 1
ATOM 6822 C C . VAL C 2 211 ? 65.782 120.854 236.785 1.00 63.48 188 VAL C C 1
ATOM 6823 O O . VAL C 2 211 ? 66.941 121.227 236.908 1.00 63.48 188 VAL C O 1
ATOM 6827 N N . THR C 2 212 ? 64.763 121.690 236.659 1.00 61.40 189 THR C N 1
ATOM 6828 C CA . THR C 2 212 ? 64.956 123.123 236.620 1.00 61.40 189 THR C CA 1
ATOM 6829 C C . THR C 2 212 ? 66.071 123.568 237.550 1.00 61.40 189 THR C C 1
ATOM 6830 O O . THR C 2 212 ? 67.095 124.064 237.098 1.00 61.40 189 THR C O 1
ATOM 6834 N N . LEU C 2 213 ? 65.886 123.370 238.848 1.00 69.23 190 LEU C N 1
ATOM 6835 C CA . LEU C 2 213 ? 66.876 123.787 239.837 1.00 69.23 190 LEU C CA 1
ATOM 6836 C C . LEU C 2 213 ? 68.318 123.362 239.510 1.00 69.23 190 LEU C C 1
ATOM 6837 O O . LEU C 2 213 ? 69.138 124.188 239.100 1.00 69.23 190 LEU C O 1
ATOM 6842 N N . PRO C 2 214 ? 68.640 122.065 239.661 1.00 91.17 191 PRO C N 1
ATOM 6843 C CA . PRO C 2 214 ? 69.993 121.576 239.375 1.00 91.17 191 PRO C CA 1
ATOM 6844 C C . PRO C 2 214 ? 70.651 122.170 238.127 1.00 91.17 191 PRO C C 1
ATOM 6845 O O . PRO C 2 214 ? 71.862 122.375 238.095 1.00 91.17 191 PRO C O 1
ATOM 6849 N N . LEU C 2 215 ? 69.851 122.442 237.105 1.00 68.73 192 LEU C N 1
ATOM 6850 C CA . LEU C 2 215 ? 70.359 122.999 235.860 1.00 68.73 192 LEU C CA 1
ATOM 6851 C C . LEU C 2 215 ? 70.621 124.487 235.936 1.00 68.73 192 LEU C C 1
ATOM 6852 O O . LEU C 2 215 ? 71.421 125.012 235.162 1.00 68.73 192 LEU C O 1
ATOM 6857 N N . SER C 2 216 ? 69.937 125.172 236.847 1.00 83.92 193 SER C N 1
ATOM 6858 C CA . SER C 2 216 ? 70.128 126.609 236.991 1.00 83.92 193 SER C CA 1
ATOM 6859 C C . SER C 2 216 ? 71.121 126.912 238.103 1.00 83.92 193 SER C C 1
ATOM 6860 O O . SER C 2 216 ? 71.484 128.062 238.328 1.00 83.92 193 SER C O 1
ATOM 6863 N N . ALA C 2 217 ? 71.576 125.865 238.779 1.00 64.95 194 ALA C N 1
ATOM 6864 C CA . ALA C 2 217 ? 72.527 126.015 239.871 1.00 64.95 194 ALA C CA 1
ATOM 6865 C C . ALA C 2 217 ? 73.618 127.044 239.583 1.00 64.95 194 ALA C C 1
ATOM 6866 O O . ALA C 2 217 ? 73.690 128.071 240.251 1.00 64.95 194 ALA C O 1
ATOM 6868 N N . ARG C 2 218 ? 74.461 126.777 238.591 1.00 90.78 195 ARG C N 1
ATOM 6869 C CA . ARG C 2 218 ? 75.546 127.696 238.269 1.00 90.78 195 ARG C CA 1
ATOM 6870 C C . ARG C 2 218 ? 75.125 129.153 238.351 1.00 90.78 195 ARG C C 1
ATOM 6871 O O . ARG C 2 218 ? 75.919 129.995 238.758 1.00 90.78 195 ARG C O 1
ATOM 6879 N N . TYR C 2 219 ? 73.882 129.465 237.992 1.00 64.49 196 TYR C N 1
ATOM 6880 C CA . TYR C 2 219 ? 73.432 130.854 238.078 1.00 64.49 196 TYR C CA 1
ATOM 6881 C C . TYR C 2 219 ? 73.097 131.263 239.510 1.00 64.49 196 TYR C C 1
ATOM 6882 O O . TYR C 2 219 ? 73.492 132.340 239.954 1.00 64.49 196 TYR C O 1
ATOM 6891 N N . LEU C 2 220 ? 72.377 130.403 240.229 1.00 62.44 197 LEU C N 1
ATOM 6892 C CA . LEU C 2 220 ? 72.013 130.683 241.614 1.00 62.44 197 LEU C CA 1
ATOM 6893 C C . LEU C 2 220 ? 73.245 130.855 242.478 1.00 62.44 197 LEU C C 1
ATOM 6894 O O . LEU C 2 220 ? 73.298 131.739 243.322 1.00 62.44 197 LEU C O 1
ATOM 6899 N N . LEU C 2 221 ? 74.238 130.002 242.266 1.00 78.40 198 LEU C N 1
ATOM 6900 C CA . LEU C 2 221 ? 75.462 130.072 243.045 1.00 78.40 198 LEU C CA 1
ATOM 6901 C C . LEU C 2 221 ? 76.135 131.422 242.881 1.00 78.40 198 LEU C C 1
ATOM 6902 O O . LEU C 2 221 ? 76.475 132.078 243.859 1.00 78.40 198 LEU C O 1
ATOM 6907 N N . ILE C 2 222 ? 76.337 131.837 241.641 1.00 85.11 199 ILE C N 1
ATOM 6908 C CA . ILE C 2 222 ? 76.966 133.117 241.394 1.00 85.11 199 ILE C CA 1
ATOM 6909 C C . ILE C 2 222 ? 76.152 134.230 242.037 1.00 85.11 199 ILE C C 1
ATOM 6910 O O . ILE C 2 222 ? 76.673 135.022 242.822 1.00 85.11 199 ILE C O 1
ATOM 6915 N N . GLY C 2 223 ? 74.867 134.273 241.714 1.00 76.63 200 GLY C N 1
ATOM 6916 C CA . GLY C 2 223 ? 74.006 135.303 242.268 1.00 76.63 200 GLY C CA 1
ATOM 6917 C C . GLY C 2 223 ? 74.008 135.409 243.788 1.00 76.63 200 GLY C C 1
ATOM 6918 O O . GLY C 2 223 ? 73.941 136.506 244.344 1.00 76.63 200 GLY C O 1
ATOM 6919 N N . SER C 2 224 ? 74.066 134.272 244.466 1.00 68.55 201 SER C N 1
ATOM 6920 C CA . SER C 2 224 ? 74.071 134.279 245.908 1.00 68.55 201 SER C CA 1
ATOM 6921 C C . SER C 2 224 ? 75.317 134.993 246.351 1.00 68.55 201 SER C C 1
ATOM 6922 O O . SER C 2 224 ? 75.259 135.940 247.136 1.00 68.55 201 SER C O 1
ATOM 6925 N N . VAL C 2 225 ? 76.451 134.540 245.836 1.00 70.05 202 VAL C N 1
ATOM 6926 C CA . VAL C 2 225 ? 77.733 135.140 246.179 1.00 70.05 202 VAL C CA 1
ATOM 6927 C C . VAL C 2 225 ? 77.830 136.620 245.789 1.00 70.05 202 VAL C C 1
ATOM 6928 O O . VAL C 2 225 ? 78.412 137.412 246.520 1.00 70.05 202 VAL C O 1
ATOM 6932 N N . MET C 2 226 ? 77.274 136.994 244.641 1.00 57.20 203 MET C N 1
ATOM 6933 C CA . MET C 2 226 ? 77.280 138.389 244.231 1.00 57.20 203 MET C CA 1
ATOM 6934 C C . MET C 2 226 ? 76.492 139.131 245.317 1.00 57.20 203 MET C C 1
ATOM 6935 O O . MET C 2 226 ? 76.874 140.206 245.749 1.00 57.20 203 MET C O 1
ATOM 6940 N N . THR C 2 227 ? 75.386 138.545 245.759 1.00 68.96 204 THR C N 1
ATOM 6941 C CA . THR C 2 227 ? 74.563 139.142 246.811 1.00 68.96 204 THR C CA 1
ATOM 6942 C C . THR C 2 227 ? 75.399 139.339 248.059 1.00 68.96 204 THR C C 1
ATOM 6943 O O . THR C 2 227 ? 75.595 140.463 248.521 1.00 68.96 204 THR C O 1
ATOM 6947 N N . TRP C 2 228 ? 75.885 138.227 248.594 1.00 74.15 205 TRP C N 1
ATOM 6948 C CA . TRP C 2 228 ? 76.704 138.232 249.790 1.00 74.15 205 TRP C CA 1
ATOM 6949 C C . TRP C 2 228 ? 77.721 139.366 249.772 1.00 74.15 205 TRP C C 1
ATOM 6950 O O . TRP C 2 228 ? 78.015 139.972 250.796 1.00 74.15 205 TRP C O 1
ATOM 6961 N N . ALA C 2 229 ? 78.252 139.668 248.600 1.00 87.51 206 ALA C N 1
ATOM 6962 C CA . ALA C 2 229 ? 79.240 140.720 248.503 1.00 87.51 206 ALA C CA 1
ATOM 6963 C C . ALA C 2 229 ? 78.659 142.105 248.396 1.00 87.51 206 ALA C C 1
ATOM 6964 O O . ALA C 2 229 ? 79.349 143.071 248.692 1.00 87.51 206 ALA C O 1
ATOM 6966 N N . ARG C 2 230 ? 77.415 142.229 247.946 1.00 76.57 207 ARG C N 1
ATOM 6967 C CA . ARG C 2 230 ? 76.829 143.561 247.866 1.00 76.57 207 ARG C CA 1
ATOM 6968 C C . ARG C 2 230 ? 76.379 143.908 249.261 1.00 76.57 207 ARG C C 1
ATOM 6969 O O . ARG C 2 230 ? 76.202 145.080 249.606 1.00 76.57 207 ARG C O 1
ATOM 6977 N N . ALA C 2 231 ? 76.202 142.864 250.059 1.00 77.36 208 ALA C N 1
ATOM 6978 C CA . ALA C 2 231 ? 75.780 143.019 251.434 1.00 77.36 208 ALA C CA 1
ATOM 6979 C C . ALA C 2 231 ? 76.975 143.445 252.271 1.00 77.36 208 ALA C C 1
ATOM 6980 O O . ALA C 2 231 ? 76.997 144.530 252.855 1.00 77.36 208 ALA C O 1
ATOM 6982 N N . ILE C 2 232 ? 77.969 142.572 252.322 1.00 92.38 209 ILE C N 1
ATOM 6983 C CA . ILE C 2 232 ? 79.179 142.820 253.080 1.00 92.38 209 ILE C CA 1
ATOM 6984 C C . ILE C 2 232 ? 79.652 144.242 252.945 1.00 92.38 209 ILE C C 1
ATOM 6985 O O . ILE C 2 232 ? 80.113 144.853 253.903 1.00 92.38 209 ILE C O 1
ATOM 6990 N N . SER C 2 233 ? 79.522 144.767 251.744 1.00 73.70 210 SER C N 1
ATOM 6991 C CA . SER C 2 233 ? 79.984 146.105 251.467 1.00 73.70 210 SER C CA 1
ATOM 6992 C C . SER C 2 233 ? 78.998 147.249 251.654 1.00 73.70 210 SER C C 1
ATOM 6993 O O . SER C 2 233 ? 79.296 148.375 251.250 1.00 73.70 210 SER C O 1
ATOM 6996 N N . GLU C 2 234 ? 77.842 146.991 252.266 1.00 72.46 211 GLU C N 1
ATOM 6997 C CA . GLU C 2 234 ? 76.866 148.060 252.463 1.00 72.46 211 GLU C CA 1
ATOM 6998 C C . GLU C 2 234 ? 77.116 148.872 253.712 1.00 72.46 211 GLU C C 1
ATOM 6999 O O . GLU C 2 234 ? 77.238 148.313 254.799 1.00 72.46 211 GLU C O 1
ATOM 7005 N N . PHE C 2 235 ? 77.165 150.195 253.539 1.00 93.80 212 PHE C N 1
ATOM 7006 C CA . PHE C 2 235 ? 77.416 151.153 254.620 1.00 93.80 212 PHE C CA 1
ATOM 7007 C C . PHE C 2 235 ? 76.202 152.036 254.917 1.00 93.80 212 PHE C C 1
ATOM 7008 O O . PHE C 2 235 ? 75.354 151.681 255.733 1.00 93.80 212 PHE C O 1
ATOM 7016 N N . GLY C 2 236 ? 76.135 153.189 254.254 1.00 81.03 213 GLY C N 1
ATOM 7017 C CA . GLY C 2 236 ? 75.033 154.112 254.454 1.00 81.03 213 GLY C CA 1
ATOM 7018 C C . GLY C 2 236 ? 73.720 153.466 254.869 1.00 81.03 213 GLY C C 1
ATOM 7019 O O . GLY C 2 236 ? 73.165 153.787 255.911 1.00 81.03 213 GLY C O 1
ATOM 7020 N N . ALA C 2 237 ? 73.220 152.541 254.063 1.00 66.45 214 ALA C N 1
ATOM 7021 C CA . ALA C 2 237 ? 71.964 151.875 254.364 1.00 66.45 214 ALA C CA 1
ATOM 7022 C C . ALA C 2 237 ? 71.915 151.320 255.776 1.00 66.45 214 ALA C C 1
ATOM 7023 O O . ALA C 2 237 ? 70.950 151.533 256.490 1.00 66.45 214 ALA C O 1
ATOM 7025 N N . VAL C 2 238 ? 72.958 150.613 256.184 1.00 75.90 215 VAL C N 1
ATOM 7026 C CA . VAL C 2 238 ? 72.985 150.018 257.514 1.00 75.90 215 VAL C CA 1
ATOM 7027 C C . VAL C 2 238 ? 73.206 151.008 258.652 1.00 75.90 215 VAL C C 1
ATOM 7028 O O . VAL C 2 238 ? 72.493 150.980 259.653 1.00 75.90 215 VAL C O 1
ATOM 7032 N N . VAL C 2 239 ? 74.197 151.874 258.508 1.00 88.51 216 VAL C N 1
ATOM 7033 C CA . VAL C 2 239 ? 74.483 152.855 259.537 1.00 88.51 216 VAL C CA 1
ATOM 7034 C C . VAL C 2 239 ? 73.209 153.431 260.177 1.00 88.51 216 VAL C C 1
ATOM 7035 O O . VAL C 2 239 ? 73.006 153.290 261.384 1.00 88.51 216 VAL C O 1
ATOM 7039 N N . ILE C 2 240 ? 72.344 154.047 259.374 1.00 58.05 217 ILE C N 1
ATOM 7040 C CA . ILE C 2 240 ? 71.118 154.653 259.892 1.00 58.05 217 ILE C CA 1
ATOM 7041 C C . ILE C 2 240 ? 70.272 153.721 260.735 1.00 58.05 217 ILE C C 1
ATOM 7042 O O . ILE C 2 240 ? 69.819 154.104 261.801 1.00 58.05 217 ILE C O 1
ATOM 7047 N N . LEU C 2 241 ? 70.038 152.503 260.277 1.00 65.74 218 LEU C N 1
ATOM 7048 C CA . LEU C 2 241 ? 69.229 151.620 261.087 1.00 65.74 218 LEU C CA 1
ATOM 7049 C C . LEU C 2 241 ? 69.997 151.033 262.270 1.00 65.74 218 LEU C C 1
ATOM 7050 O O . LEU C 2 241 ? 69.544 151.137 263.403 1.00 65.74 218 LEU C O 1
ATOM 7055 N N . ALA C 2 242 ? 71.162 150.439 262.030 1.00 90.07 219 ALA C N 1
ATOM 7056 C CA . ALA C 2 242 ? 71.919 149.847 263.132 1.00 90.07 219 ALA C CA 1
ATOM 7057 C C . ALA C 2 242 ? 73.416 150.083 263.069 1.00 90.07 219 ALA C C 1
ATOM 7058 O O . ALA C 2 242 ? 74.210 149.150 262.946 1.00 90.07 219 ALA C O 1
ATOM 7060 N N . TYR C 2 243 ? 73.789 151.346 263.183 1.00 95.17 220 TYR C N 1
ATOM 7061 C CA . TYR C 2 243 ? 75.175 151.740 263.150 1.00 95.17 220 TYR C CA 1
ATOM 7062 C C . TYR C 2 243 ? 76.013 150.943 264.131 1.00 95.17 220 TYR C C 1
ATOM 7063 O O . TYR C 2 243 ? 77.147 150.581 263.821 1.00 95.17 220 TYR C O 1
ATOM 7072 N N . TYR C 2 244 ? 75.462 150.597 265.286 1.00 107.99 221 TYR C N 1
ATOM 7073 C CA . TYR C 2 244 ? 76.343 149.978 266.244 1.00 107.99 221 TYR C CA 1
ATOM 7074 C C . TYR C 2 244 ? 76.848 148.574 266.326 1.00 107.99 221 TYR C C 1
ATOM 7075 O O . TYR C 2 244 ? 77.911 148.378 266.907 1.00 107.99 221 TYR C O 1
ATOM 7084 N N . PRO C 2 245 ? 76.137 147.569 265.825 1.00 121.26 222 PRO C N 1
ATOM 7085 C CA . PRO C 2 245 ? 77.062 146.476 266.135 1.00 121.26 222 PRO C CA 1
ATOM 7086 C C . PRO C 2 245 ? 78.321 146.559 265.271 1.00 121.26 222 PRO C C 1
ATOM 7087 O O . PRO C 2 245 ? 79.010 145.572 265.047 1.00 121.26 222 PRO C O 1
ATOM 7091 N N . MET C 2 246 ? 78.592 147.777 264.802 1.00 74.62 223 MET C N 1
ATOM 7092 C CA . MET C 2 246 ? 79.759 148.130 264.001 1.00 74.62 223 MET C CA 1
ATOM 7093 C C . MET C 2 246 ? 80.114 147.083 262.941 1.00 74.62 223 MET C C 1
ATOM 7094 O O . MET C 2 246 ? 80.821 146.113 263.204 1.00 74.62 223 MET C O 1
ATOM 7099 N N . VAL C 2 247 ? 79.603 147.292 261.735 1.00 110.88 224 VAL C N 1
ATOM 7100 C CA . VAL C 2 247 ? 79.865 146.387 260.628 1.00 110.88 224 VAL C CA 1
ATOM 7101 C C . VAL C 2 247 ? 81.140 146.832 259.933 1.00 110.88 224 VAL C C 1
ATOM 7102 O O . VAL C 2 247 ? 81.339 148.023 259.722 1.00 110.88 224 VAL C O 1
ATOM 7106 N N . GLY C 2 248 ? 81.994 145.875 259.579 1.00 81.92 225 GLY C N 1
ATOM 7107 C CA . GLY C 2 248 ? 83.242 146.185 258.903 1.00 81.92 225 GLY C CA 1
ATOM 7108 C C . GLY C 2 248 ? 83.331 147.579 258.295 1.00 81.92 225 GLY C C 1
ATOM 7109 O O . GLY C 2 248 ? 84.046 148.433 258.807 1.00 81.92 225 GLY C O 1
ATOM 7110 N N . PRO C 2 249 ? 82.612 147.849 257.198 1.00 89.66 226 PRO C N 1
ATOM 7111 C CA . PRO C 2 249 ? 82.637 149.164 256.546 1.00 89.66 226 PRO C CA 1
ATOM 7112 C C . PRO C 2 249 ? 82.374 150.376 257.441 1.00 89.66 226 PRO C C 1
ATOM 7113 O O . PRO C 2 249 ? 82.950 151.433 257.208 1.00 89.66 226 PRO C O 1
ATOM 7117 N N . THR C 2 250 ? 81.501 150.237 258.442 1.00 91.02 227 THR C N 1
ATOM 7118 C CA . THR C 2 250 ? 81.215 151.354 259.347 1.00 91.02 227 THR C CA 1
ATOM 7119 C C . THR C 2 250 ? 82.457 151.592 260.183 1.00 91.02 227 THR C C 1
ATOM 7120 O O . THR C 2 250 ? 82.952 152.714 260.268 1.00 91.02 227 THR C O 1
ATOM 7124 N N . LEU C 2 251 ? 82.959 150.521 260.790 1.00 89.13 228 LEU C N 1
ATOM 7125 C CA . LEU C 2 251 ? 84.152 150.595 261.623 1.00 89.13 228 LEU C CA 1
ATOM 7126 C C . LEU C 2 251 ? 85.210 151.463 260.986 1.00 89.13 228 LEU C C 1
ATOM 7127 O O . LEU C 2 251 ? 85.704 152.403 261.592 1.00 89.13 228 LEU C O 1
ATOM 7132 N N . ILE C 2 252 ? 85.561 151.128 259.757 1.00 88.55 229 ILE C N 1
ATOM 7133 C CA . ILE C 2 252 ? 86.568 151.873 259.024 1.00 88.55 229 ILE C CA 1
ATOM 7134 C C . ILE C 2 252 ? 86.273 153.376 259.036 1.00 88.55 229 ILE C C 1
ATOM 7135 O O . ILE C 2 252 ? 87.189 154.194 259.089 1.00 88.55 229 ILE C O 1
ATOM 7140 N N . TYR C 2 253 ? 84.996 153.740 258.991 1.00 98.80 230 TYR C N 1
ATOM 7141 C CA . TYR C 2 253 ? 84.606 155.146 258.998 1.00 98.80 230 TYR C CA 1
ATOM 7142 C C . TYR C 2 253 ? 84.783 155.726 260.388 1.00 98.80 230 TYR C C 1
ATOM 7143 O O . TYR C 2 253 ? 85.280 156.841 260.544 1.00 98.80 230 TYR C O 1
ATOM 7152 N N . ASP C 2 254 ? 84.366 154.965 261.397 1.00 110.67 231 ASP C N 1
ATOM 7153 C CA . ASP C 2 254 ? 84.484 155.398 262.786 1.00 110.67 231 ASP C CA 1
ATOM 7154 C C . ASP C 2 254 ? 85.939 155.766 263.012 1.00 110.67 231 ASP C C 1
ATOM 7155 O O . ASP C 2 254 ? 86.261 156.922 263.295 1.00 110.67 231 ASP C O 1
ATOM 7160 N N . ARG C 2 255 ? 86.818 154.777 262.862 1.00 75.88 232 ARG C N 1
ATOM 7161 C CA . ARG C 2 255 ? 88.243 155.001 263.035 1.00 75.88 232 ARG C CA 1
ATOM 7162 C C . ARG C 2 255 ? 88.708 156.192 262.226 1.00 75.88 232 ARG C C 1
ATOM 7163 O O . ARG C 2 255 ? 89.378 157.057 262.754 1.00 75.88 232 ARG C O 1
ATOM 7171 N N . PHE C 2 256 ? 88.338 156.259 260.955 1.00 82.06 233 PHE C N 1
ATOM 7172 C CA . PHE C 2 256 ? 88.777 157.366 260.112 1.00 82.06 233 PHE C CA 1
ATOM 7173 C C . PHE C 2 256 ? 88.600 158.782 260.666 1.00 82.06 233 PHE C C 1
ATOM 7174 O O . PHE C 2 256 ? 89.493 159.628 260.506 1.00 82.06 233 PHE C O 1
ATOM 7182 N N . ILE C 2 257 ? 87.464 159.065 261.295 1.00 128.90 234 ILE C N 1
ATOM 7183 C CA . ILE C 2 257 ? 87.253 160.405 261.832 1.00 128.90 234 ILE C CA 1
ATOM 7184 C C . ILE C 2 257 ? 88.027 160.580 263.125 1.00 128.90 234 ILE C C 1
ATOM 7185 O O . ILE C 2 257 ? 88.814 161.516 263.283 1.00 128.90 234 ILE C O 1
ATOM 7190 N N . SER C 2 258 ? 87.789 159.662 264.050 1.00 132.21 235 SER C N 1
ATOM 7191 C CA . SER C 2 258 ? 88.442 159.694 265.343 1.00 132.21 235 SER C CA 1
ATOM 7192 C C . SER C 2 258 ? 89.968 159.655 265.198 1.00 132.21 235 SER C C 1
ATOM 7193 O O . SER C 2 258 ? 90.632 160.693 265.199 1.00 132.21 235 SER C O 1
ATOM 7196 N N . TYR C 2 259 ? 90.505 158.449 265.042 1.00 174.86 236 TYR C N 1
ATOM 7197 C CA . TYR C 2 259 ? 91.944 158.223 264.936 1.00 174.86 236 TYR C CA 1
ATOM 7198 C C . TYR C 2 259 ? 92.557 158.458 263.550 1.00 174.86 236 TYR C C 1
ATOM 7199 O O . TYR C 2 259 ? 93.574 157.848 263.213 1.00 174.86 236 TYR C O 1
ATOM 7208 N N . GLY C 2 260 ? 91.950 159.333 262.751 1.00 114.03 237 GLY C N 1
ATOM 7209 C CA . GLY C 2 260 ? 92.478 159.617 261.425 1.00 114.03 237 GLY C CA 1
ATOM 7210 C C . GLY C 2 260 ? 92.748 158.436 260.493 1.00 114.03 237 GLY C C 1
ATOM 7211 O O . GLY C 2 260 ? 92.454 157.275 260.794 1.00 114.03 237 GLY C O 1
ATOM 7212 N N . LEU C 2 261 ? 93.338 158.756 259.348 1.00 92.92 238 LEU C N 1
ATOM 7213 C CA . LEU C 2 261 ? 93.668 157.793 258.302 1.00 92.92 238 LEU C CA 1
ATOM 7214 C C . LEU C 2 261 ? 94.617 156.624 258.637 1.00 92.92 238 LEU C C 1
ATOM 7215 O O . LEU C 2 261 ? 94.634 155.619 257.927 1.00 92.92 238 LEU C O 1
ATOM 7220 N N . SER C 2 262 ? 95.402 156.744 259.704 1.00 127.88 239 SER C N 1
ATOM 7221 C CA . SER C 2 262 ? 96.346 155.690 260.079 1.00 127.88 239 SER C CA 1
ATOM 7222 C C . SER C 2 262 ? 95.709 154.390 260.549 1.00 127.88 239 SER C C 1
ATOM 7223 O O . SER C 2 262 ? 96.034 153.330 260.029 1.00 127.88 239 SER C O 1
ATOM 7226 N N . ALA C 2 263 ? 94.823 154.459 261.539 1.00 142.32 240 ALA C N 1
ATOM 7227 C CA . ALA C 2 263 ? 94.168 153.249 262.034 1.00 142.32 240 ALA C CA 1
ATOM 7228 C C . ALA C 2 263 ? 92.977 152.960 261.145 1.00 142.32 240 ALA C C 1
ATOM 7229 O O . ALA C 2 263 ? 92.210 152.027 261.390 1.00 142.32 240 ALA C O 1
ATOM 7231 N N . SER C 2 264 ? 92.837 153.776 260.106 1.00 119.57 241 SER C N 1
ATOM 7232 C CA . SER C 2 264 ? 91.744 153.648 259.153 1.00 119.57 241 SER C CA 1
ATOM 7233 C C . SER C 2 264 ? 92.089 152.694 257.998 1.00 119.57 241 SER C C 1
ATOM 7234 O O . SER C 2 264 ? 91.413 151.681 257.809 1.00 119.57 241 SER C O 1
ATOM 7237 N N . ARG C 2 265 ? 93.143 153.015 257.243 1.00 105.64 242 ARG C N 1
ATOM 7238 C CA . ARG C 2 265 ? 93.580 152.201 256.103 1.00 105.64 242 ARG C CA 1
ATOM 7239 C C . ARG C 2 265 ? 93.746 150.713 256.392 1.00 105.64 242 ARG C C 1
ATOM 7240 O O . ARG C 2 265 ? 93.232 149.873 255.656 1.00 105.64 242 ARG C O 1
ATOM 7248 N N . PRO C 2 266 ? 94.492 150.367 257.454 1.00 80.19 243 PRO C N 1
ATOM 7249 C CA . PRO C 2 266 ? 94.727 148.969 257.832 1.00 80.19 243 PRO C CA 1
ATOM 7250 C C . PRO C 2 266 ? 93.489 148.077 257.913 1.00 80.19 243 PRO C C 1
ATOM 7251 O O . PRO C 2 266 ? 93.587 146.855 257.749 1.00 80.19 243 PRO C O 1
ATOM 7255 N N . ILE C 2 267 ? 92.331 148.683 258.163 1.00 133.31 244 ILE C N 1
ATOM 7256 C CA . ILE C 2 267 ? 91.086 147.926 258.251 1.00 133.31 244 ILE C CA 1
ATOM 7257 C C . ILE C 2 267 ? 90.477 147.791 256.860 1.00 133.31 244 ILE C C 1
ATOM 7258 O O . ILE C 2 267 ? 89.915 146.752 256.513 1.00 133.31 244 ILE C O 1
ATOM 7263 N N . ALA C 2 268 ? 90.596 148.851 256.066 1.00 117.71 245 ALA C N 1
ATOM 7264 C CA . ALA C 2 268 ? 90.060 148.850 254.713 1.00 117.71 245 ALA C CA 1
ATOM 7265 C C . ALA C 2 268 ? 90.845 147.870 253.850 1.00 117.71 245 ALA C C 1
ATOM 7266 O O . ALA C 2 268 ? 90.286 147.231 252.958 1.00 117.71 245 ALA C O 1
ATOM 7268 N N . VAL C 2 269 ? 92.142 147.757 254.116 1.00 111.89 246 VAL C N 1
ATOM 7269 C CA . VAL C 2 269 ? 92.987 146.841 253.362 1.00 111.89 246 VAL C CA 1
ATOM 7270 C C . VAL C 2 269 ? 92.688 145.428 253.800 1.00 111.89 246 VAL C C 1
ATOM 7271 O O . VAL C 2 269 ? 92.635 144.507 252.988 1.00 111.89 246 VAL C O 1
ATOM 7275 N N . LEU C 2 270 ? 92.495 145.257 255.097 1.00 94.23 247 LEU C N 1
ATOM 7276 C CA . LEU C 2 270 ? 92.214 143.939 255.606 1.00 94.23 247 LEU C CA 1
ATOM 7277 C C . LEU C 2 270 ? 90.847 143.490 255.108 1.00 94.23 247 LEU C C 1
ATOM 7278 O O . LEU C 2 270 ? 90.633 142.305 254.869 1.00 94.23 247 LEU C O 1
ATOM 7283 N N . LEU C 2 271 ? 89.924 144.429 254.929 1.00 130.95 248 LEU C N 1
ATOM 7284 C CA . LEU C 2 271 ? 88.595 144.067 254.446 1.00 130.95 248 LEU C CA 1
ATOM 7285 C C . LEU C 2 271 ? 88.636 143.592 252.992 1.00 130.95 248 LEU C C 1
ATOM 7286 O O . LEU C 2 271 ? 88.093 142.533 252.672 1.00 130.95 248 LEU C O 1
ATOM 7291 N N . ILE C 2 272 ? 89.275 144.366 252.115 1.00 109.09 249 ILE C N 1
ATOM 7292 C CA . ILE C 2 272 ? 89.356 143.974 250.718 1.00 109.09 249 ILE C CA 1
ATOM 7293 C C . ILE C 2 272 ? 89.933 142.584 250.590 1.00 109.09 249 ILE C C 1
ATOM 7294 O O . ILE C 2 272 ? 89.324 141.719 249.968 1.00 109.09 249 ILE C O 1
ATOM 7299 N N . LEU C 2 273 ? 91.116 142.383 251.149 1.00 129.79 250 LEU C N 1
ATOM 7300 C CA . LEU C 2 273 ? 91.686 141.088 251.005 1.00 129.79 250 LEU C CA 1
ATOM 7301 C C . LEU C 2 273 ? 90.664 139.987 251.241 1.00 129.79 250 LEU C C 1
ATOM 7302 O O . LEU C 2 273 ? 90.769 138.908 250.688 1.00 129.79 250 LEU C O 1
ATOM 7307 N N . VAL C 2 274 ? 89.662 140.268 252.070 1.00 149.17 251 VAL C N 1
ATOM 7308 C CA . VAL C 2 274 ? 88.628 139.256 252.365 1.00 149.17 251 VAL C CA 1
ATOM 7309 C C . VAL C 2 274 ? 87.623 139.199 251.238 1.00 149.17 251 VAL C C 1
ATOM 7310 O O . VAL C 2 274 ? 87.112 138.135 250.908 1.00 149.17 251 VAL C O 1
ATOM 7314 N N . THR C 2 275 ? 87.340 140.352 250.646 1.00 130.92 252 THR C N 1
ATOM 7315 C CA . THR C 2 275 ? 86.448 140.396 249.529 1.00 130.92 252 THR C CA 1
ATOM 7316 C C . THR C 2 275 ? 87.094 139.667 248.328 1.00 130.92 252 THR C C 1
ATOM 7317 O O . THR C 2 275 ? 86.416 138.941 247.601 1.00 130.92 252 THR C O 1
ATOM 7321 N N . LEU C 2 276 ? 88.355 139.877 248.120 1.00 138.31 253 LEU C N 1
ATOM 7322 C CA . LEU C 2 276 ? 88.933 139.238 246.943 1.00 138.31 253 LEU C CA 1
ATOM 7323 C C . LEU C 2 276 ? 89.059 137.730 247.179 1.00 138.31 253 LEU C C 1
ATOM 7324 O O . LEU C 2 276 ? 88.881 136.909 246.272 1.00 138.31 253 LEU C O 1
ATOM 7329 N N . SER C 2 277 ? 89.329 137.368 248.439 1.00 136.39 254 SER C N 1
ATOM 7330 C CA . SER C 2 277 ? 89.436 135.992 248.838 1.00 136.39 254 SER C CA 1
ATOM 7331 C C . SER C 2 277 ? 88.145 135.253 248.515 1.00 136.39 254 SER C C 1
ATOM 7332 O O . SER C 2 277 ? 88.149 134.164 247.970 1.00 136.39 254 SER C O 1
ATOM 7335 N N . ILE C 2 278 ? 87.012 135.855 248.891 1.00 190.38 255 ILE C N 1
ATOM 7336 C CA . ILE C 2 278 ? 85.696 135.286 248.666 1.00 190.38 255 ILE C CA 1
ATOM 7337 C C . ILE C 2 278 ? 85.380 135.322 247.174 1.00 190.38 255 ILE C C 1
ATOM 7338 O O . ILE C 2 278 ? 85.242 134.286 246.520 1.00 190.38 255 ILE C O 1
ATOM 7343 N N . PHE C 2 279 ? 85.267 136.537 246.652 1.00 133.98 256 PHE C N 1
ATOM 7344 C CA . PHE C 2 279 ? 84.992 136.833 245.233 1.00 133.98 256 PHE C CA 1
ATOM 7345 C C . PHE C 2 279 ? 85.787 135.978 244.245 1.00 133.98 256 PHE C C 1
ATOM 7346 O O . PHE C 2 279 ? 85.288 135.564 243.194 1.00 133.98 256 PHE C O 1
ATOM 7354 N N . LEU C 2 280 ? 87.032 135.718 244.617 1.00 200.00 257 LEU C N 1
ATOM 7355 C CA . LEU C 2 280 ? 87.946 134.966 243.789 1.00 200.00 257 LEU C CA 1
ATOM 7356 C C . LEU C 2 280 ? 87.908 133.449 244.093 1.00 200.00 257 LEU C C 1
ATOM 7357 O O . LEU C 2 280 ? 88.128 132.647 243.190 1.00 200.00 257 LEU C O 1
ATOM 7362 N N . VAL C 2 281 ? 87.600 133.033 245.327 1.00 200.00 258 VAL C N 1
ATOM 7363 C CA . VAL C 2 281 ? 87.508 131.589 245.625 1.00 200.00 258 VAL C CA 1
ATOM 7364 C C . VAL C 2 281 ? 86.286 131.022 244.885 1.00 200.00 258 VAL C C 1
ATOM 7365 O O . VAL C 2 281 ? 86.056 129.800 244.903 1.00 200.00 258 VAL C O 1
ATOM 7369 N N . ILE C 2 282 ? 85.529 131.896 244.207 1.00 200.00 259 ILE C N 1
ATOM 7370 C CA . ILE C 2 282 ? 84.323 131.457 243.501 1.00 200.00 259 ILE C CA 1
ATOM 7371 C C . ILE C 2 282 ? 84.075 131.937 242.026 1.00 200.00 259 ILE C C 1
ATOM 7372 O O . ILE C 2 282 ? 83.697 131.113 241.181 1.00 200.00 259 ILE C O 1
ATOM 7377 N N . ARG C 2 283 ? 84.288 133.213 241.684 1.00 181.09 260 ARG C N 1
ATOM 7378 C CA . ARG C 2 283 ? 84.059 133.676 240.300 1.00 181.09 260 ARG C CA 1
ATOM 7379 C C . ARG C 2 283 ? 84.950 133.040 239.228 1.00 181.09 260 ARG C C 1
ATOM 7380 O O . ARG C 2 283 ? 84.417 132.416 238.284 1.00 181.09 260 ARG C O 1
ATOM 7388 N N . PRO D 2 36 ? 49.975 125.052 243.168 1.00 78.56 13 PRO D N 1
ATOM 7389 C CA . PRO D 2 36 ? 51.002 124.252 243.897 1.00 78.56 13 PRO D CA 1
ATOM 7390 C C . PRO D 2 36 ? 52.272 125.077 244.125 1.00 78.56 13 PRO D C 1
ATOM 7391 O O . PRO D 2 36 ? 52.302 125.961 244.979 1.00 78.56 13 PRO D O 1
ATOM 7395 N N . LEU D 2 37 ? 53.318 124.790 243.351 1.00 98.52 14 LEU D N 1
ATOM 7396 C CA . LEU D 2 37 ? 54.589 125.512 243.463 1.00 98.52 14 LEU D CA 1
ATOM 7397 C C . LEU D 2 37 ? 54.413 126.972 243.089 1.00 98.52 14 LEU D C 1
ATOM 7398 O O . LEU D 2 37 ? 54.948 127.861 243.736 1.00 98.52 14 LEU D O 1
ATOM 7403 N N . THR D 2 38 ? 53.665 127.205 242.024 1.00 86.61 15 THR D N 1
ATOM 7404 C CA . THR D 2 38 ? 53.424 128.550 241.557 1.00 86.61 15 THR D CA 1
ATOM 7405 C C . THR D 2 38 ? 52.964 129.421 242.708 1.00 86.61 15 THR D C 1
ATOM 7406 O O . THR D 2 38 ? 53.400 130.559 242.849 1.00 86.61 15 THR D O 1
ATOM 7410 N N . PHE D 2 39 ? 52.095 128.877 243.547 1.00 93.73 16 PHE D N 1
ATOM 7411 C CA . PHE D 2 39 ? 51.568 129.647 244.661 1.00 93.73 16 PHE D CA 1
ATOM 7412 C C . PHE D 2 39 ? 52.655 130.107 245.631 1.00 93.73 16 PHE D C 1
ATOM 7413 O O . PHE D 2 39 ? 52.915 131.304 245.754 1.00 93.73 16 PHE D O 1
ATOM 7421 N N . VAL D 2 40 ? 53.289 129.160 246.315 1.00 75.50 17 VAL D N 1
ATOM 7422 C CA . VAL D 2 40 ? 54.343 129.479 247.276 1.00 75.50 17 VAL D CA 1
ATOM 7423 C C . VAL D 2 40 ? 55.240 130.576 246.690 1.00 75.50 17 VAL D C 1
ATOM 7424 O O . VAL D 2 40 ? 55.371 131.661 247.262 1.00 75.50 17 VAL D O 1
ATOM 7428 N N . PHE D 2 41 ? 55.833 130.278 245.536 1.00 84.53 18 PHE D N 1
ATOM 7429 C CA . PHE D 2 41 ? 56.713 131.197 244.833 1.00 84.53 18 PHE D CA 1
ATOM 7430 C C . PHE D 2 41 ? 56.087 132.562 244.679 1.00 84.53 18 PHE D C 1
ATOM 7431 O O . PHE D 2 41 ? 56.720 133.570 244.962 1.00 84.53 18 PHE D O 1
ATOM 7439 N N . SER D 2 42 ? 54.840 132.599 244.229 1.00 82.03 19 SER D N 1
ATOM 7440 C CA . SER D 2 42 ? 54.147 133.866 244.043 1.00 82.03 19 SER D CA 1
ATOM 7441 C C . SER D 2 42 ? 53.950 134.626 245.357 1.00 82.03 19 SER D C 1
ATOM 7442 O O . SER D 2 42 ? 53.941 135.858 245.372 1.00 82.03 19 SER D O 1
ATOM 7445 N N . PHE D 2 43 ? 53.795 133.899 246.458 1.00 92.39 20 PHE D N 1
ATOM 7446 C CA . PHE D 2 43 ? 53.610 134.540 247.752 1.00 92.39 20 PHE D CA 1
ATOM 7447 C C . PHE D 2 43 ? 54.904 135.239 248.145 1.00 92.39 20 PHE D C 1
ATOM 7448 O O . PHE D 2 43 ? 54.920 136.437 248.441 1.00 92.39 20 PHE D O 1
ATOM 7456 N N . LEU D 2 44 ? 55.987 134.472 248.134 1.00 92.15 21 LEU D N 1
ATOM 7457 C CA . LEU D 2 44 ? 57.310 134.977 248.472 1.00 92.15 21 LEU D CA 1
ATOM 7458 C C . LEU D 2 44 ? 57.613 136.220 247.649 1.00 92.15 21 LEU D C 1
ATOM 7459 O O . LEU D 2 44 ? 58.170 137.198 248.154 1.00 92.15 21 LEU D O 1
ATOM 7464 N N . LEU D 2 45 ? 57.250 136.173 246.374 1.00 82.32 22 LEU D N 1
ATOM 7465 C CA . LEU D 2 45 ? 57.464 137.307 245.490 1.00 82.32 22 LEU D CA 1
ATOM 7466 C C . LEU D 2 45 ? 56.654 138.497 245.996 1.00 82.32 22 LEU D C 1
ATOM 7467 O O . LEU D 2 45 ? 57.209 139.557 246.275 1.00 82.32 22 LEU D O 1
ATOM 7472 N N . LEU D 2 46 ? 55.342 138.322 246.123 1.00 91.10 23 LEU D N 1
ATOM 7473 C CA . LEU D 2 46 ? 54.513 139.413 246.599 1.00 91.10 23 LEU D CA 1
ATOM 7474 C C . LEU D 2 46 ? 55.219 140.031 247.791 1.00 91.10 23 LEU D C 1
ATOM 7475 O O . LEU D 2 46 ? 55.235 141.253 247.953 1.00 91.10 23 LEU D O 1
ATOM 7480 N N . VAL D 2 47 ? 55.820 139.175 248.613 1.00 74.19 24 VAL D N 1
ATOM 7481 C CA . VAL D 2 47 ? 56.557 139.637 249.781 1.00 74.19 24 VAL D CA 1
ATOM 7482 C C . VAL D 2 47 ? 57.595 140.653 249.337 1.00 74.19 24 VAL D C 1
ATOM 7483 O O . VAL D 2 47 ? 57.421 141.852 249.556 1.00 74.19 24 VAL D O 1
ATOM 7487 N N . LEU D 2 48 ? 58.668 140.177 248.710 1.00 95.69 25 LEU D N 1
ATOM 7488 C CA . LEU D 2 48 ? 59.707 141.083 248.238 1.00 95.69 25 LEU D CA 1
ATOM 7489 C C . LEU D 2 48 ? 59.120 142.395 247.741 1.00 95.69 25 LEU D C 1
ATOM 7490 O O . LEU D 2 48 ? 59.543 143.469 248.159 1.00 95.69 25 LEU D O 1
ATOM 7495 N N . PHE D 2 49 ? 58.146 142.306 246.843 1.00 85.60 26 PHE D N 1
ATOM 7496 C CA . PHE D 2 49 ? 57.554 143.504 246.286 1.00 85.60 26 PHE D CA 1
ATOM 7497 C C . PHE D 2 49 ? 57.139 144.484 247.364 1.00 85.60 26 PHE D C 1
ATOM 7498 O O . PHE D 2 49 ? 57.538 145.651 247.354 1.00 85.60 26 PHE D O 1
ATOM 7506 N N . LEU D 2 50 ? 56.321 144.005 248.290 1.00 104.31 27 LEU D N 1
ATOM 7507 C CA . LEU D 2 50 ? 55.847 144.828 249.386 1.00 104.31 27 LEU D CA 1
ATOM 7508 C C . LEU D 2 50 ? 57.049 145.349 250.182 1.00 104.31 27 LEU D C 1
ATOM 7509 O O . LEU D 2 50 ? 57.161 146.543 250.452 1.00 104.31 27 LEU D O 1
ATOM 7514 N N . PHE D 2 51 ? 57.951 144.435 250.532 1.00 80.53 28 PHE D N 1
ATOM 7515 C CA . PHE D 2 51 ? 59.165 144.743 251.296 1.00 80.53 28 PHE D CA 1
ATOM 7516 C C . PHE D 2 51 ? 59.848 146.018 250.834 1.00 80.53 28 PHE D C 1
ATOM 7517 O O . PHE D 2 51 ? 60.184 146.889 251.625 1.00 80.53 28 PHE D O 1
ATOM 7525 N N . ILE D 2 52 ? 60.072 146.102 249.538 1.00 66.38 29 ILE D N 1
ATOM 7526 C CA . ILE D 2 52 ? 60.705 147.260 248.952 1.00 66.38 29 ILE D CA 1
ATOM 7527 C C . ILE D 2 52 ? 59.698 148.393 248.834 1.00 66.38 29 ILE D C 1
ATOM 7528 O O . ILE D 2 52 ? 59.931 149.504 249.322 1.00 66.38 29 ILE D O 1
ATOM 7533 N N . PHE D 2 53 ? 58.580 148.095 248.174 1.00 84.65 30 PHE D N 1
ATOM 7534 C CA . PHE D 2 53 ? 57.533 149.069 247.941 1.00 84.65 30 PHE D CA 1
ATOM 7535 C C . PHE D 2 53 ? 57.026 149.705 249.221 1.00 84.65 30 PHE D C 1
ATOM 7536 O O . PHE D 2 53 ? 56.987 150.927 249.332 1.00 84.65 30 PHE D O 1
ATOM 7544 N N . LEU D 2 54 ? 56.639 148.889 250.192 1.00 73.76 31 LEU D N 1
ATOM 7545 C CA . LEU D 2 54 ? 56.139 149.441 251.443 1.00 73.76 31 LEU D CA 1
ATOM 7546 C C . LEU D 2 54 ? 57.177 150.318 252.132 1.00 73.76 31 LEU D C 1
ATOM 7547 O O . LEU D 2 54 ? 56.859 151.412 252.590 1.00 73.76 31 LEU D O 1
ATOM 7552 N N . THR D 2 55 ? 58.420 149.852 252.190 1.00 68.02 32 THR D N 1
ATOM 7553 C CA . THR D 2 55 ? 59.488 150.619 252.826 1.00 68.02 32 THR D CA 1
ATOM 7554 C C . THR D 2 55 ? 59.605 152.016 252.248 1.00 68.02 32 THR D C 1
ATOM 7555 O O . THR D 2 55 ? 59.465 152.991 252.966 1.00 68.02 32 THR D O 1
ATOM 7559 N N . LEU D 2 56 ? 59.868 152.125 250.953 1.00 71.90 33 LEU D N 1
ATOM 7560 C CA . LEU D 2 56 ? 59.988 153.447 250.351 1.00 71.90 33 LEU D CA 1
ATOM 7561 C C . LEU D 2 56 ? 58.677 154.213 250.359 1.00 71.90 33 LEU D C 1
ATOM 7562 O O . LEU D 2 56 ? 58.676 155.437 250.336 1.00 71.90 33 LEU D O 1
ATOM 7567 N N . SER D 2 57 ? 57.560 153.494 250.376 1.00 92.48 34 SER D N 1
ATOM 7568 C CA . SER D 2 57 ? 56.258 154.142 250.404 1.00 92.48 34 SER D CA 1
ATOM 7569 C C . SER D 2 57 ? 56.089 154.705 251.795 1.00 92.48 34 SER D C 1
ATOM 7570 O O . SER D 2 57 ? 56.058 155.918 251.996 1.00 92.48 34 SER D O 1
ATOM 7573 N N . ASN D 2 58 ? 55.987 153.792 252.751 1.00 76.39 35 ASN D N 1
ATOM 7574 C CA . ASN D 2 58 ? 55.827 154.129 254.152 1.00 76.39 35 ASN D CA 1
ATOM 7575 C C . ASN D 2 58 ? 56.590 155.395 254.503 1.00 76.39 35 ASN D C 1
ATOM 7576 O O . ASN D 2 58 ? 56.019 156.352 255.008 1.00 76.39 35 ASN D O 1
ATOM 7581 N N . MET D 2 59 ? 57.883 155.402 254.225 1.00 81.03 36 MET D N 1
ATOM 7582 C CA . MET D 2 59 ? 58.698 156.559 254.527 1.00 81.03 36 MET D CA 1
ATOM 7583 C C . MET D 2 59 ? 58.087 157.866 254.023 1.00 81.03 36 MET D C 1
ATOM 7584 O O . MET D 2 59 ? 58.178 158.894 254.698 1.00 81.03 36 MET D O 1
ATOM 7589 N N . ILE D 2 60 ? 57.483 157.845 252.836 1.00 97.33 37 ILE D N 1
ATOM 7590 C CA . ILE D 2 60 ? 56.869 159.059 252.292 1.00 97.33 37 ILE D CA 1
ATOM 7591 C C . ILE D 2 60 ? 55.547 159.298 252.994 1.00 97.33 37 ILE D C 1
ATOM 7592 O O . ILE D 2 60 ? 55.157 160.436 253.251 1.00 97.33 37 ILE D O 1
ATOM 7597 N N . PHE D 2 61 ? 54.858 158.204 253.290 1.00 88.98 38 PHE D N 1
ATOM 7598 C CA . PHE D 2 61 ? 53.578 158.259 253.968 1.00 88.98 38 PHE D CA 1
ATOM 7599 C C . PHE D 2 61 ? 53.744 159.118 255.208 1.00 88.98 38 PHE D C 1
ATOM 7600 O O . PHE D 2 61 ? 53.091 160.146 255.341 1.00 88.98 38 PHE D O 1
ATOM 7608 N N . GLU D 2 62 ? 54.631 158.691 256.104 1.00 86.53 39 GLU D N 1
ATOM 7609 C CA . GLU D 2 62 ? 54.924 159.419 257.337 1.00 86.53 39 GLU D CA 1
ATOM 7610 C C . GLU D 2 62 ? 54.969 160.913 257.063 1.00 86.53 39 GLU D C 1
ATOM 7611 O O . GLU D 2 62 ? 54.138 161.668 257.547 1.00 86.53 39 GLU D O 1
ATOM 7617 N N . GLN D 2 63 ? 55.957 161.328 256.280 1.00 82.25 40 GLN D N 1
ATOM 7618 C CA . GLN D 2 63 ? 56.164 162.728 255.947 1.00 82.25 40 GLN D CA 1
ATOM 7619 C C . GLN D 2 63 ? 54.915 163.474 255.499 1.00 82.25 40 GLN D C 1
ATOM 7620 O O . GLN D 2 63 ? 54.583 164.529 256.049 1.00 82.25 40 GLN D O 1
ATOM 7626 N N . ILE D 2 64 ? 54.225 162.939 254.498 1.00 104.34 41 ILE D N 1
ATOM 7627 C CA . ILE D 2 64 ? 53.015 163.576 253.990 1.00 104.34 41 ILE D CA 1
ATOM 7628 C C . ILE D 2 64 ? 51.821 163.298 254.907 1.00 104.34 41 ILE D C 1
ATOM 7629 O O . ILE D 2 64 ? 50.670 163.524 254.554 1.00 104.34 41 ILE D O 1
ATOM 7634 N N . THR D 2 65 ? 52.120 162.821 256.105 1.00 88.44 42 THR D N 1
ATOM 7635 C CA . THR D 2 65 ? 51.098 162.515 257.094 1.00 88.44 42 THR D CA 1
ATOM 7636 C C . THR D 2 65 ? 51.336 163.292 258.396 1.00 88.44 42 THR D C 1
ATOM 7637 O O . THR D 2 65 ? 50.717 164.324 258.639 1.00 88.44 42 THR D O 1
ATOM 7641 N N . GLU D 2 66 ? 52.276 162.749 259.222 1.00 121.11 43 GLU D N 1
ATOM 7642 C CA . GLU D 2 66 ? 52.435 163.453 260.504 1.00 121.11 43 GLU D CA 1
ATOM 7643 C C . GLU D 2 66 ? 53.062 164.850 260.487 1.00 121.11 43 GLU D C 1
ATOM 7644 O O . GLU D 2 66 ? 52.866 165.643 261.422 1.00 121.11 43 GLU D O 1
ATOM 7650 N N . ASP D 2 67 ? 53.812 165.203 259.436 1.00 107.59 44 ASP D N 1
ATOM 7651 C CA . ASP D 2 67 ? 54.417 166.556 259.409 1.00 107.59 44 ASP D CA 1
ATOM 7652 C C . ASP D 2 67 ? 54.590 167.102 257.972 1.00 107.59 44 ASP D C 1
ATOM 7653 O O . ASP D 2 67 ? 55.744 167.343 257.583 1.00 107.59 44 ASP D O 1
ATOM 7658 N N . PHE D 2 68 ? 53.581 167.054 257.169 1.00 95.97 45 PHE D N 1
ATOM 7659 C CA . PHE D 2 68 ? 53.683 167.536 255.789 1.00 95.97 45 PHE D CA 1
ATOM 7660 C C . PHE D 2 68 ? 54.509 168.822 255.711 1.00 95.97 45 PHE D C 1
ATOM 7661 O O . PHE D 2 68 ? 55.297 169.013 254.791 1.00 95.97 45 PHE D O 1
ATOM 7669 N N . SER D 2 69 ? 54.293 169.713 256.673 1.00 113.68 46 SER D N 1
ATOM 7670 C CA . SER D 2 69 ? 54.988 170.997 256.748 1.00 113.68 46 SER D CA 1
ATOM 7671 C C . SER D 2 69 ? 56.504 170.857 256.704 1.00 113.68 46 SER D C 1
ATOM 7672 O O . SER D 2 69 ? 57.194 171.671 256.087 1.00 113.68 46 SER D O 1
ATOM 7675 N N . GLY D 2 70 ? 57.016 169.831 257.378 1.00 116.41 47 GLY D N 1
ATOM 7676 C CA . GLY D 2 70 ? 58.449 169.597 257.408 1.00 116.41 47 GLY D CA 1
ATOM 7677 C C . GLY D 2 70 ? 59.046 169.713 256.020 1.00 116.41 47 GLY D C 1
ATOM 7678 O O . GLY D 2 70 ? 60.117 170.299 255.843 1.00 116.41 47 GLY D O 1
ATOM 7679 N N . LEU D 2 71 ? 58.351 169.144 255.036 1.00 80.23 48 LEU D N 1
ATOM 7680 C CA . LEU D 2 71 ? 58.796 169.198 253.646 1.00 80.23 48 LEU D CA 1
ATOM 7681 C C . LEU D 2 71 ? 58.851 170.652 253.211 1.00 80.23 48 LEU D C 1
ATOM 7682 O O . LEU D 2 71 ? 59.880 171.138 252.740 1.00 80.23 48 LEU D O 1
ATOM 7687 N N . VAL D 2 72 ? 57.729 171.339 253.385 1.00 122.34 49 VAL D N 1
ATOM 7688 C CA . VAL D 2 72 ? 57.620 172.739 253.018 1.00 122.34 49 VAL D CA 1
ATOM 7689 C C . VAL D 2 72 ? 58.808 173.520 253.573 1.00 122.34 49 VAL D C 1
ATOM 7690 O O . VAL D 2 72 ? 59.292 174.452 252.930 1.00 122.34 49 VAL D O 1
ATOM 7694 N N . LYS D 2 73 ? 59.278 173.131 254.760 1.00 115.25 50 LYS D N 1
ATOM 7695 C CA . LYS D 2 73 ? 60.424 173.784 255.392 1.00 115.25 50 LYS D CA 1
ATOM 7696 C C . LYS D 2 73 ? 61.695 173.411 254.648 1.00 115.25 50 LYS D C 1
ATOM 7697 O O . LYS D 2 73 ? 62.467 174.274 254.234 1.00 115.25 50 LYS D O 1
ATOM 7703 N N . ALA D 2 74 ? 61.903 172.114 254.478 1.00 128.18 51 ALA D N 1
ATOM 7704 C CA . ALA D 2 74 ? 63.072 171.624 253.769 1.00 128.18 51 ALA D CA 1
ATOM 7705 C C . ALA D 2 74 ? 63.187 172.322 252.420 1.00 128.18 51 ALA D C 1
ATOM 7706 O O . ALA D 2 74 ? 64.251 172.826 252.060 1.00 128.18 51 ALA D O 1
ATOM 7708 N N . ALA D 2 75 ? 62.078 172.353 251.686 1.00 133.96 52 ALA D N 1
ATOM 7709 C CA . ALA D 2 75 ? 62.022 172.972 250.364 1.00 133.96 52 ALA D CA 1
ATOM 7710 C C . ALA D 2 75 ? 62.721 174.330 250.274 1.00 133.96 52 ALA D C 1
ATOM 7711 O O . ALA D 2 75 ? 63.339 174.645 249.256 1.00 133.96 52 ALA D O 1
ATOM 7713 N N . GLY D 2 76 ? 62.624 175.135 251.330 1.00 116.43 53 GLY D N 1
ATOM 7714 C CA . GLY D 2 76 ? 63.258 176.444 251.309 1.00 116.43 53 GLY D CA 1
ATOM 7715 C C . GLY D 2 76 ? 64.634 176.433 251.942 1.00 116.43 53 GLY D C 1
ATOM 7716 O O . GLY D 2 76 ? 65.509 177.218 251.583 1.00 116.43 53 GLY D O 1
ATOM 7717 N N . ASN D 2 77 ? 64.815 175.523 252.890 1.00 98.17 54 ASN D N 1
ATOM 7718 C CA . ASN D 2 77 ? 66.070 175.364 253.618 1.00 98.17 54 ASN D CA 1
ATOM 7719 C C . ASN D 2 77 ? 67.259 175.295 252.660 1.00 98.17 54 ASN D C 1
ATOM 7720 O O . ASN D 2 77 ? 67.381 174.331 251.908 1.00 98.17 54 ASN D O 1
ATOM 7725 N N . ARG D 2 78 ? 68.134 176.300 252.683 1.00 122.59 55 ARG D N 1
ATOM 7726 C CA . ARG D 2 78 ? 69.307 176.293 251.805 1.00 122.59 55 ARG D CA 1
ATOM 7727 C C . ARG D 2 78 ? 70.178 175.064 252.024 1.00 122.59 55 ARG D C 1
ATOM 7728 O O . ARG D 2 78 ? 70.645 174.450 251.068 1.00 122.59 55 ARG D O 1
ATOM 7736 N N . SER D 2 79 ? 70.412 174.714 253.283 1.00 136.58 56 SER D N 1
ATOM 7737 C CA . SER D 2 79 ? 71.225 173.545 253.596 1.00 136.58 56 SER D CA 1
ATOM 7738 C C . SER D 2 79 ? 70.793 172.385 252.705 1.00 136.58 56 SER D C 1
ATOM 7739 O O . SER D 2 79 ? 71.626 171.663 252.163 1.00 136.58 56 SER D O 1
ATOM 7742 N N . VAL D 2 80 ? 69.482 172.224 252.552 1.00 113.31 57 VAL D N 1
ATOM 7743 C CA . VAL D 2 80 ? 68.920 171.155 251.735 1.00 113.31 57 VAL D CA 1
ATOM 7744 C C . VAL D 2 80 ? 69.103 171.406 250.250 1.00 113.31 57 VAL D C 1
ATOM 7745 O O . VAL D 2 80 ? 69.735 170.612 249.557 1.00 113.31 57 VAL D O 1
ATOM 7749 N N . ILE D 2 81 ? 68.547 172.501 249.754 1.00 97.68 58 ILE D N 1
ATOM 7750 C CA . ILE D 2 81 ? 68.677 172.789 248.341 1.00 97.68 58 ILE D CA 1
ATOM 7751 C C . ILE D 2 81 ? 70.136 172.738 247.897 1.00 97.68 58 ILE D C 1
ATOM 7752 O O . ILE D 2 81 ? 70.439 172.216 246.829 1.00 97.68 58 ILE D O 1
ATOM 7757 N N . SER D 2 82 ? 71.047 173.252 248.715 1.00 143.07 59 SER D N 1
ATOM 7758 C CA . SER D 2 82 ? 72.458 173.230 248.344 1.00 143.07 59 SER D CA 1
ATOM 7759 C C . SER D 2 82 ? 73.005 171.806 248.288 1.00 143.07 59 SER D C 1
ATOM 7760 O O . SER D 2 82 ? 73.915 171.511 247.512 1.00 143.07 59 SER D O 1
ATOM 7763 N N . SER D 2 83 ? 72.444 170.923 249.108 1.00 120.58 60 SER D N 1
ATOM 7764 C CA . SER D 2 83 ? 72.893 169.537 249.148 1.00 120.58 60 SER D CA 1
ATOM 7765 C C . SER D 2 83 ? 72.370 168.735 247.967 1.00 120.58 60 SER D C 1
ATOM 7766 O O . SER D 2 83 ? 72.974 167.744 247.560 1.00 120.58 60 SER D O 1
ATOM 7769 N N . ILE D 2 84 ? 71.236 169.156 247.424 1.00 90.66 61 ILE D N 1
ATOM 7770 C CA . ILE D 2 84 ? 70.660 168.461 246.287 1.00 90.66 61 ILE D CA 1
ATOM 7771 C C . ILE D 2 84 ? 71.346 168.942 245.017 1.00 90.66 61 ILE D C 1
ATOM 7772 O O . ILE D 2 84 ? 71.968 168.160 244.297 1.00 90.66 61 ILE D O 1
ATOM 7777 N N . PHE D 2 85 ? 71.220 170.237 244.752 1.00 96.45 62 PHE D N 1
ATOM 7778 C CA . PHE D 2 85 ? 71.819 170.836 243.574 1.00 96.45 62 PHE D CA 1
ATOM 7779 C C . PHE D 2 85 ? 73.267 170.390 243.494 1.00 96.45 62 PHE D C 1
ATOM 7780 O O . PHE D 2 85 ? 73.835 170.276 242.409 1.00 96.45 62 PHE D O 1
ATOM 7788 N N . LEU D 2 86 ? 73.867 170.132 244.648 1.00 88.07 63 LEU D N 1
ATOM 7789 C CA . LEU D 2 86 ? 75.249 169.695 244.666 1.00 88.07 63 LEU D CA 1
ATOM 7790 C C . LEU D 2 86 ? 75.308 168.288 244.086 1.00 88.07 63 LEU D C 1
ATOM 7791 O O . LEU D 2 86 ? 76.063 168.031 243.146 1.00 88.07 63 LEU D O 1
ATOM 7796 N N . SER D 2 87 ? 74.492 167.388 244.633 1.00 110.28 64 SER D N 1
ATOM 7797 C CA . SER D 2 87 ? 74.445 166.008 244.159 1.00 110.28 64 SER D CA 1
ATOM 7798 C C . SER D 2 87 ? 74.215 165.960 242.655 1.00 110.28 64 SER D C 1
ATOM 7799 O O . SER D 2 87 ? 75.008 165.377 241.916 1.00 110.28 64 SER D O 1
ATOM 7802 N N . LEU D 2 88 ? 73.128 166.568 242.196 1.00 89.80 65 LEU D N 1
ATOM 7803 C CA . LEU D 2 88 ? 72.852 166.565 240.772 1.00 89.80 65 LEU D CA 1
ATOM 7804 C C . LEU D 2 88 ? 74.057 167.108 240.023 1.00 89.80 65 LEU D C 1
ATOM 7805 O O . LEU D 2 88 ? 74.439 166.582 238.978 1.00 89.80 65 LEU D O 1
ATOM 7810 N N . TYR D 2 89 ? 74.674 168.146 240.571 1.00 83.97 66 TYR D N 1
ATOM 7811 C CA . TYR D 2 89 ? 75.824 168.746 239.926 1.00 83.97 66 TYR D CA 1
ATOM 7812 C C . TYR D 2 89 ? 77.034 167.822 239.871 1.00 83.97 66 TYR D C 1
ATOM 7813 O O . TYR D 2 89 ? 77.499 167.461 238.786 1.00 83.97 66 TYR D O 1
ATOM 7822 N N . ALA D 2 90 ? 77.555 167.457 241.039 1.00 91.72 67 ALA D N 1
ATOM 7823 C CA . ALA D 2 90 ? 78.709 166.572 241.106 1.00 91.72 67 ALA D CA 1
ATOM 7824 C C . ALA D 2 90 ? 78.436 165.422 240.159 1.00 91.72 67 ALA D C 1
ATOM 7825 O O . ALA D 2 90 ? 79.284 165.064 239.341 1.00 91.72 67 ALA D O 1
ATOM 7827 N N . GLY D 2 91 ? 77.231 164.864 240.270 1.00 82.22 68 GLY D N 1
ATOM 7828 C CA . GLY D 2 91 ? 76.827 163.755 239.424 1.00 82.22 68 GLY D CA 1
ATOM 7829 C C . GLY D 2 91 ? 76.918 164.042 237.935 1.00 82.22 68 GLY D C 1
ATOM 7830 O O . GLY D 2 91 ? 77.636 163.347 237.215 1.00 82.22 68 GLY D O 1
ATOM 7831 N N . PHE D 2 92 ? 76.197 165.055 237.461 1.00 95.48 69 PHE D N 1
ATOM 7832 C CA . PHE D 2 92 ? 76.239 165.383 236.042 1.00 95.48 69 PHE D CA 1
ATOM 7833 C C . PHE D 2 92 ? 77.689 165.351 235.556 1.00 95.48 69 PHE D C 1
ATOM 7834 O O . PHE D 2 92 ? 77.973 164.885 234.456 1.00 95.48 69 PHE D O 1
ATOM 7842 N N . LEU D 2 93 ? 78.604 165.834 236.388 1.00 95.49 70 LEU D N 1
ATOM 7843 C CA . LEU D 2 93 ? 80.017 165.855 236.037 1.00 95.49 70 LEU D CA 1
ATOM 7844 C C . LEU D 2 93 ? 80.624 164.465 235.936 1.00 95.49 70 LEU D C 1
ATOM 7845 O O . LEU D 2 93 ? 81.151 164.083 234.892 1.00 95.49 70 LEU D O 1
ATOM 7850 N N . ALA D 2 94 ? 80.555 163.711 237.025 1.00 94.29 71 ALA D N 1
ATOM 7851 C CA . ALA D 2 94 ? 81.099 162.362 237.042 1.00 94.29 71 ALA D CA 1
ATOM 7852 C C . ALA D 2 94 ? 80.591 161.585 235.829 1.00 94.29 71 ALA D C 1
ATOM 7853 O O . ALA D 2 94 ? 81.279 160.714 235.293 1.00 94.29 71 ALA D O 1
ATOM 7855 N N . THR D 2 95 ? 79.383 161.911 235.389 1.00 98.43 72 THR D N 1
ATOM 7856 C CA . THR D 2 95 ? 78.815 161.231 234.244 1.00 98.43 72 THR D CA 1
ATOM 7857 C C . THR D 2 95 ? 79.546 161.643 232.979 1.00 98.43 72 THR D C 1
ATOM 7858 O O . THR D 2 95 ? 79.864 160.800 232.150 1.00 98.43 72 THR D O 1
ATOM 7862 N N . LEU D 2 96 ? 79.827 162.932 232.822 1.00 92.73 73 LEU D N 1
ATOM 7863 C CA . LEU D 2 96 ? 80.531 163.365 231.628 1.00 92.73 73 LEU D CA 1
ATOM 7864 C C . LEU D 2 96 ? 81.907 162.723 231.573 1.00 92.73 73 LEU D C 1
ATOM 7865 O O . LEU D 2 96 ? 82.500 162.627 230.499 1.00 92.73 73 LEU D O 1
ATOM 7870 N N . LEU D 2 97 ? 82.427 162.288 232.720 1.00 95.59 74 LEU D N 1
ATOM 7871 C CA . LEU D 2 97 ? 83.728 161.620 232.722 1.00 95.59 74 LEU D CA 1
ATOM 7872 C C . LEU D 2 97 ? 83.463 160.179 232.331 1.00 95.59 74 LEU D C 1
ATOM 7873 O O . LEU D 2 97 ? 84.153 159.606 231.486 1.00 95.59 74 LEU D O 1
ATOM 7878 N N . ALA D 2 98 ? 82.445 159.599 232.955 1.00 139.23 75 ALA D N 1
ATOM 7879 C CA . ALA D 2 98 ? 82.060 158.236 232.649 1.00 139.23 75 ALA D CA 1
ATOM 7880 C C . ALA D 2 98 ? 81.834 158.156 231.125 1.00 139.23 75 ALA D C 1
ATOM 7881 O O . ALA D 2 98 ? 82.402 157.300 230.446 1.00 139.23 75 ALA D O 1
ATOM 7883 N N . LEU D 2 99 ? 81.024 159.064 230.589 1.00 95.80 76 LEU D N 1
ATOM 7884 C CA . LEU D 2 99 ? 80.751 159.092 229.156 1.00 95.80 76 LEU D CA 1
ATOM 7885 C C . LEU D 2 99 ? 82.066 159.083 228.394 1.00 95.80 76 LEU D C 1
ATOM 7886 O O . LEU D 2 99 ? 82.273 158.281 227.491 1.00 95.80 76 LEU D O 1
ATOM 7891 N N . LEU D 2 100 ? 82.952 159.983 228.795 1.00 99.00 77 LEU D N 1
ATOM 7892 C CA . LEU D 2 100 ? 84.253 160.152 228.178 1.00 99.00 77 LEU D CA 1
ATOM 7893 C C . LEU D 2 100 ? 85.217 158.985 228.357 1.00 99.00 77 LEU D C 1
ATOM 7894 O O . LEU D 2 100 ? 86.247 158.926 227.692 1.00 99.00 77 LEU D O 1
ATOM 7899 N N . LEU D 2 101 ? 84.903 158.060 229.253 1.00 91.16 78 LEU D N 1
ATOM 7900 C CA . LEU D 2 101 ? 85.789 156.921 229.460 1.00 91.16 78 LEU D CA 1
ATOM 7901 C C . LEU D 2 101 ? 85.086 155.580 229.298 1.00 91.16 78 LEU D C 1
ATOM 7902 O O . LEU D 2 101 ? 85.603 154.660 228.660 1.00 91.16 78 LEU D O 1
ATOM 7907 N N . GLY D 2 102 ? 83.906 155.464 229.885 1.00 111.74 79 GLY D N 1
ATOM 7908 C CA . GLY D 2 102 ? 83.167 154.226 229.777 1.00 111.74 79 GLY D CA 1
ATOM 7909 C C . GLY D 2 102 ? 82.796 153.932 228.340 1.00 111.74 79 GLY D C 1
ATOM 7910 O O . GLY D 2 102 ? 82.935 152.797 227.886 1.00 111.74 79 GLY D O 1
ATOM 7911 N N . ALA D 2 103 ? 82.337 154.960 227.624 1.00 83.75 80 ALA D N 1
ATOM 7912 C CA . ALA D 2 103 ? 81.929 154.803 226.229 1.00 83.75 80 ALA D CA 1
ATOM 7913 C C . ALA D 2 103 ? 82.988 154.080 225.416 1.00 83.75 80 ALA D C 1
ATOM 7914 O O . ALA D 2 103 ? 82.743 152.981 224.918 1.00 83.75 80 ALA D O 1
ATOM 7916 N N . PRO D 2 104 ? 84.180 154.683 225.269 1.00 98.99 81 PRO D N 1
ATOM 7917 C CA . PRO D 2 104 ? 85.224 154.012 224.493 1.00 98.99 81 PRO D CA 1
ATOM 7918 C C . PRO D 2 104 ? 85.642 152.652 225.066 1.00 98.99 81 PRO D C 1
ATOM 7919 O O . PRO D 2 104 ? 85.996 151.745 224.311 1.00 98.99 81 PRO D O 1
ATOM 7923 N N . THR D 2 105 ? 85.591 152.504 226.388 1.00 81.88 82 THR D N 1
ATOM 7924 C CA . THR D 2 105 ? 85.937 151.233 227.017 1.00 81.88 82 THR D CA 1
ATOM 7925 C C . THR D 2 105 ? 84.943 150.177 226.560 1.00 81.88 82 THR D C 1
ATOM 7926 O O . THR D 2 105 ? 85.233 148.979 226.575 1.00 81.88 82 THR D O 1
ATOM 7930 N N . GLY D 2 106 ? 83.754 150.639 226.182 1.00 95.10 83 GLY D N 1
ATOM 7931 C CA . GLY D 2 106 ? 82.723 149.741 225.710 1.00 95.10 83 GLY D CA 1
ATOM 7932 C C . GLY D 2 106 ? 83.018 149.393 224.270 1.00 95.10 83 GLY D C 1
ATOM 7933 O O . GLY D 2 106 ? 83.065 148.218 223.917 1.00 95.10 83 GLY D O 1
ATOM 7934 N N . TYR D 2 107 ? 83.231 150.412 223.437 1.00 94.85 84 TYR D N 1
ATOM 7935 C CA . TYR D 2 107 ? 83.526 150.181 222.026 1.00 94.85 84 TYR D CA 1
ATOM 7936 C C . TYR D 2 107 ? 84.707 149.262 221.914 1.00 94.85 84 TYR D C 1
ATOM 7937 O O . TYR D 2 107 ? 84.755 148.404 221.043 1.00 94.85 84 TYR D O 1
ATOM 7946 N N . ILE D 2 108 ? 85.686 149.463 222.779 1.00 79.22 85 ILE D N 1
ATOM 7947 C CA . ILE D 2 108 ? 86.841 148.599 222.734 1.00 79.22 85 ILE D CA 1
ATOM 7948 C C . ILE D 2 108 ? 86.377 147.205 223.094 1.00 79.22 85 ILE D C 1
ATOM 7949 O O . ILE D 2 108 ? 86.374 146.320 222.249 1.00 79.22 85 ILE D O 1
ATOM 7954 N N . LEU D 2 109 ? 85.947 147.023 224.336 1.00 114.21 86 LEU D N 1
ATOM 7955 C CA . LEU D 2 109 ? 85.500 145.718 224.813 1.00 114.21 86 LEU D CA 1
ATOM 7956 C C . LEU D 2 109 ? 84.499 144.948 223.954 1.00 114.21 86 LEU D C 1
ATOM 7957 O O . LEU D 2 109 ? 84.401 143.726 224.067 1.00 114.21 86 LEU D O 1
ATOM 7962 N N . ALA D 2 110 ? 83.771 145.648 223.090 1.00 97.55 87 ALA D N 1
ATOM 7963 C CA . ALA D 2 110 ? 82.772 145.002 222.240 1.00 97.55 87 ALA D CA 1
ATOM 7964 C C . ALA D 2 110 ? 83.246 144.647 220.824 1.00 97.55 87 ALA D C 1
ATOM 7965 O O . ALA D 2 110 ? 82.498 144.058 220.035 1.00 97.55 87 ALA D O 1
ATOM 7967 N N . ARG D 2 111 ? 84.483 144.999 220.500 1.00 90.95 88 ARG D N 1
ATOM 7968 C CA . ARG D 2 111 ? 85.002 144.711 219.177 1.00 90.95 88 ARG D CA 1
ATOM 7969 C C . ARG D 2 111 ? 86.291 143.932 219.227 1.00 90.95 88 ARG D C 1
ATOM 7970 O O . ARG D 2 111 ? 86.555 143.124 218.347 1.00 90.95 88 ARG D O 1
ATOM 7978 N N . PHE D 2 112 ? 87.097 144.161 220.252 1.00 84.70 89 PHE D N 1
ATOM 7979 C CA . PHE D 2 112 ? 88.380 143.482 220.323 1.00 84.70 89 PHE D CA 1
ATOM 7980 C C . PHE D 2 112 ? 88.532 142.368 221.336 1.00 84.70 89 PHE D C 1
ATOM 7981 O O . PHE D 2 112 ? 87.698 142.195 222.218 1.00 84.70 89 PHE D O 1
ATOM 7989 N N . ASP D 2 113 ? 89.610 141.607 221.174 1.00 114.12 90 ASP D N 1
ATOM 7990 C CA . ASP D 2 113 ? 89.942 140.487 222.045 1.00 114.12 90 ASP D CA 1
ATOM 7991 C C . ASP D 2 113 ? 91.449 140.449 222.233 1.00 114.12 90 ASP D C 1
ATOM 7992 O O . ASP D 2 113 ? 92.178 140.016 221.345 1.00 114.12 90 ASP D O 1
ATOM 7997 N N . PHE D 2 114 ? 91.916 140.910 223.387 1.00 124.79 91 PHE D N 1
ATOM 7998 C CA . PHE D 2 114 ? 93.342 140.916 223.685 1.00 124.79 91 PHE D CA 1
ATOM 7999 C C . PHE D 2 114 ? 93.640 139.918 224.815 1.00 124.79 91 PHE D C 1
ATOM 8000 O O . PHE D 2 114 ? 92.757 139.159 225.208 1.00 124.79 91 PHE D O 1
ATOM 8008 N N . PRO D 2 115 ? 94.881 139.889 225.343 1.00 148.53 92 PRO D N 1
ATOM 8009 C CA . PRO D 2 115 ? 95.225 138.949 226.420 1.00 148.53 92 PRO D CA 1
ATOM 8010 C C . PRO D 2 115 ? 94.587 139.211 227.781 1.00 148.53 92 PRO D C 1
ATOM 8011 O O . PRO D 2 115 ? 94.160 138.277 228.471 1.00 148.53 92 PRO D O 1
ATOM 8015 N N . GLY D 2 116 ? 94.540 140.481 228.165 1.00 146.19 93 GLY D N 1
ATOM 8016 C CA . GLY D 2 116 ? 93.973 140.837 229.449 1.00 146.19 93 GLY D CA 1
ATOM 8017 C C . GLY D 2 116 ? 92.514 141.241 229.442 1.00 146.19 93 GLY D C 1
ATOM 8018 O O . GLY D 2 116 ? 92.077 141.953 230.344 1.00 146.19 93 GLY D O 1
ATOM 8019 N N . LYS D 2 117 ? 91.752 140.800 228.444 1.00 117.75 94 LYS D N 1
ATOM 8020 C CA . LYS D 2 117 ? 90.339 141.153 228.397 1.00 117.75 94 LYS D CA 1
ATOM 8021 C C . LYS D 2 117 ? 89.676 140.719 229.696 1.00 117.75 94 LYS D C 1
ATOM 8022 O O . LYS D 2 117 ? 88.877 141.458 230.262 1.00 117.75 94 LYS D O 1
ATOM 8028 N N . ARG D 2 118 ? 90.018 139.529 230.177 1.00 116.63 95 ARG D N 1
ATOM 8029 C CA . ARG D 2 118 ? 89.437 139.038 231.420 1.00 116.63 95 ARG D CA 1
ATOM 8030 C C . ARG D 2 118 ? 89.703 140.013 232.574 1.00 116.63 95 ARG D C 1
ATOM 8031 O O . ARG D 2 118 ? 88.772 140.506 233.215 1.00 116.63 95 ARG D O 1
ATOM 8039 N N . LEU D 2 119 ? 90.977 140.297 232.826 1.00 118.77 96 LEU D N 1
ATOM 8040 C CA . LEU D 2 119 ? 91.361 141.221 233.889 1.00 118.77 96 LEU D CA 1
ATOM 8041 C C . LEU D 2 119 ? 90.696 142.591 233.704 1.00 118.77 96 LEU D C 1
ATOM 8042 O O . LEU D 2 119 ? 89.840 142.981 234.494 1.00 118.77 96 LEU D O 1
ATOM 8047 N N . VAL D 2 120 ? 91.093 143.311 232.659 1.00 83.36 97 VAL D N 1
ATOM 8048 C CA . VAL D 2 120 ? 90.531 144.629 232.359 1.00 83.36 97 VAL D CA 1
ATOM 8049 C C . VAL D 2 120 ? 89.015 144.639 232.512 1.00 83.36 97 VAL D C 1
ATOM 8050 O O . VAL D 2 120 ? 88.417 145.634 232.924 1.00 83.36 97 VAL D O 1
ATOM 8054 N N . GLU D 2 121 ? 88.405 143.515 232.166 1.00 126.73 98 GLU D N 1
ATOM 8055 C CA . GLU D 2 121 ? 86.961 143.364 232.227 1.00 126.73 98 GLU D CA 1
ATOM 8056 C C . GLU D 2 121 ? 86.450 143.242 233.652 1.00 126.73 98 GLU D C 1
ATOM 8057 O O . GLU D 2 121 ? 85.311 143.612 233.939 1.00 126.73 98 GLU D O 1
ATOM 8063 N N . SER D 2 122 ? 87.288 142.712 234.537 1.00 92.49 99 SER D N 1
ATOM 8064 C CA . SER D 2 122 ? 86.908 142.543 235.934 1.00 92.49 99 SER D CA 1
ATOM 8065 C C . SER D 2 122 ? 87.143 143.805 236.748 1.00 92.49 99 SER D C 1
ATOM 8066 O O . SER D 2 122 ? 86.317 144.182 237.568 1.00 92.49 99 SER D O 1
ATOM 8069 N N . ILE D 2 123 ? 88.272 144.461 236.532 1.00 97.50 100 ILE D N 1
ATOM 8070 C CA . ILE D 2 123 ? 88.552 145.684 237.258 1.00 97.50 100 ILE D CA 1
ATOM 8071 C C . ILE D 2 123 ? 87.380 146.644 237.067 1.00 97.50 100 ILE D C 1
ATOM 8072 O O . ILE D 2 123 ? 86.919 147.272 238.019 1.00 97.50 100 ILE D O 1
ATOM 8077 N N . ILE D 2 124 ? 86.887 146.730 235.837 1.00 89.46 101 ILE D N 1
ATOM 8078 C CA . ILE D 2 124 ? 85.754 147.591 235.516 1.00 89.46 101 ILE D CA 1
ATOM 8079 C C . ILE D 2 124 ? 84.509 147.163 236.299 1.00 89.46 101 ILE D C 1
ATOM 8080 O O . ILE D 2 124 ? 83.714 147.995 236.731 1.00 89.46 101 ILE D O 1
ATOM 8085 N N . ASP D 2 125 ? 84.352 145.857 236.472 1.00 117.87 102 ASP D N 1
ATOM 8086 C CA . ASP D 2 125 ? 83.214 145.270 237.180 1.00 117.87 102 ASP D CA 1
ATOM 8087 C C . ASP D 2 125 ? 83.301 145.518 238.708 1.00 117.87 102 ASP D C 1
ATOM 8088 O O . ASP D 2 125 ? 82.332 145.937 239.342 1.00 117.87 102 ASP D O 1
ATOM 8093 N N . VAL D 2 126 ? 84.481 145.289 239.278 1.00 99.48 103 VAL D N 1
ATOM 8094 C CA . VAL D 2 126 ? 84.732 145.413 240.719 1.00 99.48 103 VAL D CA 1
ATOM 8095 C C . VAL D 2 126 ? 84.059 146.500 241.556 1.00 99.48 103 VAL D C 1
ATOM 8096 O O . VAL D 2 126 ? 83.345 146.196 242.508 1.00 99.48 103 VAL D O 1
ATOM 8100 N N . PRO D 2 127 ? 84.288 147.776 241.227 1.00 98.68 104 PRO D N 1
ATOM 8101 C CA . PRO D 2 127 ? 83.705 148.900 241.971 1.00 98.68 104 PRO D CA 1
ATOM 8102 C C . PRO D 2 127 ? 82.293 148.796 242.561 1.00 98.68 104 PRO D C 1
ATOM 8103 O O . PRO D 2 127 ? 81.815 149.730 243.203 1.00 98.68 104 PRO D O 1
ATOM 8107 N N . VAL D 2 128 ? 81.620 147.674 242.364 1.00 92.80 105 VAL D N 1
ATOM 8108 C CA . VAL D 2 128 ? 80.287 147.525 242.923 1.00 92.80 105 VAL D CA 1
ATOM 8109 C C . VAL D 2 128 ? 80.344 146.534 244.061 1.00 92.80 105 VAL D C 1
ATOM 8110 O O . VAL D 2 128 ? 79.314 146.112 244.573 1.00 92.80 105 VAL D O 1
ATOM 8114 N N . VAL D 2 129 ? 81.554 146.153 244.451 1.00 77.88 106 VAL D N 1
ATOM 8115 C CA . VAL D 2 129 ? 81.712 145.213 245.552 1.00 77.88 106 VAL D CA 1
ATOM 8116 C C . VAL D 2 129 ? 82.741 145.717 246.549 1.00 77.88 106 VAL D C 1
ATOM 8117 O O . VAL D 2 129 ? 82.965 145.118 247.609 1.00 77.88 106 VAL D O 1
ATOM 8121 N N . VAL D 2 130 ? 83.364 146.830 246.187 1.00 89.29 107 VAL D N 1
ATOM 8122 C CA . VAL D 2 130 ? 84.336 147.455 247.053 1.00 89.29 107 VAL D CA 1
ATOM 8123 C C . VAL D 2 130 ? 83.498 148.208 248.065 1.00 89.29 107 VAL D C 1
ATOM 8124 O O . VAL D 2 130 ? 82.941 149.261 247.751 1.00 89.29 107 VAL D O 1
ATOM 8128 N N . PRO D 2 131 ? 83.373 147.665 249.283 1.00 83.98 108 PRO D N 1
ATOM 8129 C CA . PRO D 2 131 ? 82.580 148.345 250.308 1.00 83.98 108 PRO D CA 1
ATOM 8130 C C . PRO D 2 131 ? 82.754 149.854 250.242 1.00 83.98 108 PRO D C 1
ATOM 8131 O O . PRO D 2 131 ? 83.874 150.352 250.171 1.00 83.98 108 PRO D O 1
ATOM 8135 N N . HIS D 2 132 ? 81.634 150.568 250.251 1.00 71.80 109 HIS D N 1
ATOM 8136 C CA . HIS D 2 132 ? 81.609 152.031 250.149 1.00 71.80 109 HIS D CA 1
ATOM 8137 C C . HIS D 2 132 ? 82.746 152.733 250.879 1.00 71.80 109 HIS D C 1
ATOM 8138 O O . HIS D 2 132 ? 83.502 153.503 250.285 1.00 71.80 109 HIS D O 1
ATOM 8145 N N . THR D 2 133 ? 82.839 152.470 252.176 1.00 91.30 110 THR D N 1
ATOM 8146 C CA . THR D 2 133 ? 83.871 153.037 253.034 1.00 91.30 110 THR D CA 1
ATOM 8147 C C . THR D 2 133 ? 85.240 152.854 252.401 1.00 91.30 110 THR D C 1
ATOM 8148 O O . THR D 2 133 ? 85.941 153.821 252.106 1.00 91.30 110 THR D O 1
ATOM 8152 N N . VAL D 2 134 ? 85.599 151.583 252.229 1.00 79.67 111 VAL D N 1
ATOM 8153 C CA . VAL D 2 134 ? 86.864 151.149 251.643 1.00 79.67 111 VAL D CA 1
ATOM 8154 C C . VAL D 2 134 ? 87.255 152.015 250.453 1.00 79.67 111 VAL D C 1
ATOM 8155 O O . VAL D 2 134 ? 88.385 152.511 250.356 1.00 79.67 111 VAL D O 1
ATOM 8159 N N . ALA D 2 135 ? 86.300 152.179 249.547 1.00 85.47 112 ALA D N 1
ATOM 8160 C CA . ALA D 2 135 ? 86.490 152.969 248.345 1.00 85.47 112 ALA D CA 1
ATOM 8161 C C . ALA D 2 135 ? 86.878 154.400 248.704 1.00 85.47 112 ALA D C 1
ATOM 8162 O O . ALA D 2 135 ? 87.673 155.039 248.008 1.00 85.47 112 ALA D O 1
ATOM 8164 N N . GLY D 2 136 ? 86.303 154.901 249.794 1.00 103.50 113 GLY D N 1
ATOM 8165 C CA . GLY D 2 136 ? 86.611 156.248 250.229 1.00 103.50 113 GLY D CA 1
ATOM 8166 C C . GLY D 2 136 ? 88.054 156.277 250.663 1.00 103.50 113 GLY D C 1
ATOM 8167 O O . GLY D 2 136 ? 88.860 157.048 250.147 1.00 103.50 113 GLY D O 1
ATOM 8168 N N . ILE D 2 137 ? 88.380 155.420 251.620 1.00 100.08 114 ILE D N 1
ATOM 8169 C CA . ILE D 2 137 ? 89.740 155.335 252.122 1.00 100.08 114 ILE D CA 1
ATOM 8170 C C . ILE D 2 137 ? 90.667 155.241 250.922 1.00 100.08 114 ILE D C 1
ATOM 8171 O O . ILE D 2 137 ? 91.452 156.148 250.662 1.00 100.08 114 ILE D O 1
ATOM 8176 N N . ALA D 2 138 ? 90.556 154.145 250.184 1.00 72.37 115 ALA D N 1
ATOM 8177 C CA . ALA D 2 138 ? 91.375 153.934 249.003 1.00 72.37 115 ALA D CA 1
ATOM 8178 C C . ALA D 2 138 ? 91.488 155.211 248.156 1.00 72.37 115 ALA D C 1
ATOM 8179 O O . ALA D 2 138 ? 92.587 155.660 247.859 1.00 72.37 115 ALA D O 1
ATOM 8181 N N . LEU D 2 139 ? 90.359 155.795 247.774 1.00 105.55 116 LEU D N 1
ATOM 8182 C CA . LEU D 2 139 ? 90.372 157.018 246.978 1.00 105.55 116 LEU D CA 1
ATOM 8183 C C . LEU D 2 139 ? 91.208 158.125 247.627 1.00 105.55 116 LEU D C 1
ATOM 8184 O O . LEU D 2 139 ? 91.985 158.815 246.955 1.00 105.55 116 LEU D O 1
ATOM 8189 N N . LEU D 2 140 ? 91.029 158.294 248.934 1.00 135.43 117 LEU D N 1
ATOM 8190 C CA . LEU D 2 140 ? 91.756 159.299 249.706 1.00 135.43 117 LEU D CA 1
ATOM 8191 C C . LEU D 2 140 ? 93.262 159.114 249.509 1.00 135.43 117 LEU D C 1
ATOM 8192 O O . LEU D 2 140 ? 94.007 160.070 249.289 1.00 135.43 117 LEU D O 1
ATOM 8197 N N . THR D 2 141 ? 93.686 157.859 249.587 1.00 103.33 118 THR D N 1
ATOM 8198 C CA . THR D 2 141 ? 95.075 157.472 249.420 1.00 103.33 118 THR D CA 1
ATOM 8199 C C . THR D 2 141 ? 95.675 157.999 248.133 1.00 103.33 118 THR D C 1
ATOM 8200 O O . THR D 2 141 ? 96.884 158.000 247.972 1.00 103.33 118 THR D O 1
ATOM 8204 N N . VAL D 2 142 ? 94.837 158.438 247.208 1.00 112.12 119 VAL D N 1
ATOM 8205 C CA . VAL D 2 142 ? 95.346 158.916 245.935 1.00 112.12 119 VAL D CA 1
ATOM 8206 C C . VAL D 2 142 ? 95.076 160.373 245.673 1.00 112.12 119 VAL D C 1
ATOM 8207 O O . VAL D 2 142 ? 95.932 161.091 245.168 1.00 112.12 119 V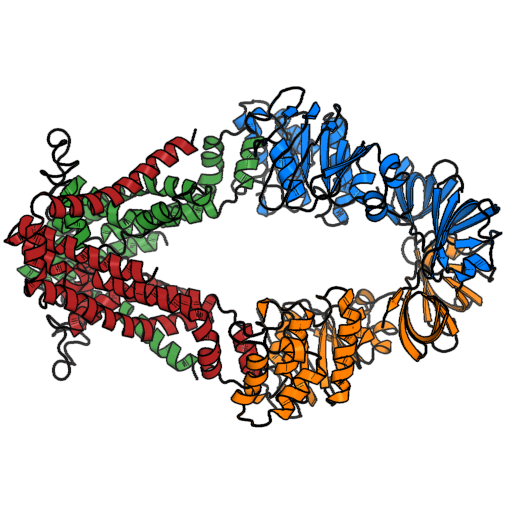AL D O 1
ATOM 8211 N N . PHE D 2 143 ? 93.874 160.811 245.995 1.00 132.75 120 PHE D N 1
ATOM 8212 C CA . PHE D 2 143 ? 93.534 162.190 245.751 1.00 132.75 120 PHE D CA 1
ATOM 8213 C C . PHE D 2 143 ? 93.606 163.010 247.022 1.00 132.75 120 PHE D C 1
ATOM 8214 O O . PHE D 2 143 ? 93.319 164.209 247.019 1.00 132.75 120 PHE D O 1
ATOM 8222 N N . GLY D 2 144 ? 94.006 162.352 248.106 1.00 200.00 121 GLY D N 1
ATOM 8223 C CA . GLY D 2 144 ? 94.141 163.035 249.376 1.00 200.00 121 GLY D CA 1
ATOM 8224 C C . GLY D 2 144 ? 95.388 163.895 249.334 1.00 200.00 121 GLY D C 1
ATOM 8225 O O . GLY D 2 144 ? 96.345 163.570 248.635 1.00 200.00 121 GLY D O 1
ATOM 8226 N N . SER D 2 145 ? 95.375 164.994 250.076 1.00 123.98 122 SER D N 1
ATOM 8227 C CA . SER D 2 145 ? 96.504 165.914 250.124 1.00 123.98 122 SER D CA 1
ATOM 8228 C C . SER D 2 145 ? 97.866 165.225 250.277 1.00 123.98 122 SER D C 1
ATOM 8229 O O . SER D 2 145 ? 98.902 165.802 249.945 1.00 123.98 122 SER D O 1
ATOM 8232 N N . ARG D 2 146 ? 97.856 163.988 250.764 1.00 159.09 123 ARG D N 1
ATOM 8233 C CA . ARG D 2 146 ? 99.084 163.226 250.971 1.00 159.09 123 ARG D CA 1
ATOM 8234 C C . ARG D 2 146 ? 99.137 161.946 250.117 1.00 159.09 123 ARG D C 1
ATOM 8235 O O . ARG D 2 146 ? 99.879 161.010 250.412 1.00 159.09 123 ARG D O 1
ATOM 8243 N N . GLY D 2 147 ? 98.372 161.927 249.029 1.00 126.38 124 GLY D N 1
ATOM 8244 C CA . GLY D 2 147 ? 98.346 160.755 248.169 1.00 126.38 124 GLY D CA 1
ATOM 8245 C C . GLY D 2 147 ? 99.042 160.874 246.823 1.00 126.38 124 GLY D C 1
ATOM 8246 O O . GLY D 2 147 ? 99.479 161.952 246.419 1.00 126.38 124 GLY D O 1
ATOM 8247 N N . LEU D 2 148 ? 99.136 159.745 246.129 1.00 113.52 125 LEU D N 1
ATOM 8248 C CA . LEU D 2 148 ? 99.768 159.682 244.821 1.00 113.52 125 LEU D CA 1
ATOM 8249 C C . LEU D 2 148 ? 99.566 160.893 243.935 1.00 113.52 125 LEU D C 1
ATOM 8250 O O . LEU D 2 148 ? 100.515 161.592 243.608 1.00 113.52 125 LEU D O 1
ATOM 8255 N N . ILE D 2 149 ? 98.323 161.134 243.545 1.00 104.20 126 ILE D N 1
ATOM 8256 C CA . ILE D 2 149 ? 98.000 162.239 242.654 1.00 104.20 126 ILE D CA 1
ATOM 8257 C C . ILE D 2 149 ? 97.650 163.548 243.358 1.00 104.20 126 ILE D C 1
ATOM 8258 O O . ILE D 2 149 ? 97.824 164.633 242.794 1.00 104.20 126 ILE D O 1
ATOM 8263 N N . GLY D 2 150 ? 97.162 163.442 244.589 1.00 141.22 127 GLY D N 1
ATOM 8264 C CA . GLY D 2 150 ? 96.778 164.625 245.338 1.00 141.22 127 GLY D CA 1
ATOM 8265 C C . GLY D 2 150 ? 97.943 165.440 245.853 1.00 141.22 127 GLY D C 1
ATOM 8266 O O . GLY D 2 150 ? 97.883 166.671 245.879 1.00 141.22 127 GLY D O 1
ATOM 8267 N N . GLU D 2 151 ? 99.004 164.750 246.264 1.00 144.52 128 GLU D N 1
ATOM 8268 C CA . GLU D 2 151 ? 100.197 165.407 246.790 1.00 144.52 128 GLU D CA 1
ATOM 8269 C C . GLU D 2 151 ? 100.850 166.299 245.727 1.00 144.52 128 GLU D C 1
ATOM 8270 O O . GLU D 2 151 ? 100.955 167.509 245.909 1.00 144.52 128 GLU D O 1
ATOM 8276 N N . PRO D 2 152 ? 101.271 165.714 244.591 1.00 169.83 129 PRO D N 1
ATOM 8277 C CA . PRO D 2 152 ? 101.911 166.496 243.530 1.00 169.83 129 PRO D CA 1
ATOM 8278 C C . PRO D 2 152 ? 101.026 167.511 242.810 1.00 169.83 129 PRO D C 1
ATOM 8279 O O . PRO D 2 152 ? 101.487 168.192 241.895 1.00 169.83 129 PRO D O 1
ATOM 8283 N N . LEU D 2 153 ? 99.767 167.626 243.212 1.00 129.46 130 LEU D N 1
ATOM 8284 C CA . LEU D 2 153 ? 98.883 168.572 242.543 1.00 129.46 130 LEU D CA 1
ATOM 8285 C C . LEU D 2 153 ? 98.214 169.564 243.492 1.00 129.46 130 LEU D C 1
ATOM 8286 O O . LEU D 2 153 ? 97.059 169.938 243.296 1.00 129.46 130 LEU D O 1
ATOM 8291 N N . GLU D 2 154 ? 98.954 169.998 244.508 1.00 119.57 131 GLU D N 1
ATOM 8292 C CA . GLU D 2 154 ? 98.433 170.945 245.492 1.00 119.57 131 GLU D CA 1
ATOM 8293 C C . GLU D 2 154 ? 98.190 172.336 244.929 1.00 119.57 131 GLU D C 1
ATOM 8294 O O . GLU D 2 154 ? 97.256 173.035 245.343 1.00 119.57 131 GLU D O 1
ATOM 8300 N N . SER D 2 155 ? 99.051 172.733 243.996 1.00 184.41 132 SER D N 1
ATOM 8301 C CA . SER D 2 155 ? 98.970 174.042 243.365 1.00 184.41 132 SER D CA 1
ATOM 8302 C C . SER D 2 155 ? 97.833 174.198 242.354 1.00 184.41 132 SER D C 1
ATOM 8303 O O . SER D 2 155 ? 97.156 175.236 242.326 1.00 184.41 132 SER D O 1
ATOM 8306 N N . TYR D 2 156 ? 97.605 173.181 241.527 1.00 170.52 133 TYR D N 1
ATOM 8307 C CA . TYR D 2 156 ? 96.538 173.286 240.539 1.00 170.52 133 TYR D CA 1
ATOM 8308 C C . TYR D 2 156 ? 95.145 173.076 241.134 1.00 170.52 133 TYR D C 1
ATOM 8309 O O . TYR D 2 156 ? 94.326 174.000 241.109 1.00 170.52 133 TYR D O 1
ATOM 8318 N N . ILE D 2 157 ? 94.879 171.880 241.668 1.00 148.29 134 ILE D N 1
ATOM 8319 C CA . ILE D 2 157 ? 93.569 171.563 242.247 1.00 148.29 134 ILE D CA 1
ATOM 8320 C C . ILE D 2 157 ? 93.616 170.817 243.582 1.00 148.29 134 ILE D C 1
ATOM 8321 O O . ILE D 2 157 ? 94.482 169.976 243.805 1.00 148.29 134 ILE D O 1
ATOM 8326 N N . GLN D 2 158 ? 92.676 171.129 244.469 1.00 156.40 135 GLN D N 1
ATOM 8327 C CA . GLN D 2 158 ? 92.598 170.471 245.773 1.00 156.40 135 GLN D CA 1
ATOM 8328 C C . GLN D 2 158 ? 91.440 169.483 245.660 1.00 156.40 135 GLN D C 1
ATOM 8329 O O . GLN D 2 158 ? 90.450 169.764 244.981 1.00 156.40 135 GLN D O 1
ATOM 8335 N N . PHE D 2 159 ? 91.553 168.329 246.309 1.00 141.98 136 PHE D N 1
ATOM 8336 C CA . PHE D 2 159 ? 90.500 167.321 246.216 1.00 141.98 136 PHE D CA 1
ATOM 8337 C C . PHE D 2 159 ? 89.670 167.138 247.474 1.00 141.98 136 PHE D C 1
ATOM 8338 O O . PHE D 2 159 ? 88.445 167.206 247.427 1.00 141.98 136 PHE D O 1
ATOM 8346 N N . ARG D 2 160 ? 90.319 166.855 248.587 1.00 128.48 137 ARG D N 1
ATOM 8347 C CA . ARG D 2 160 ? 89.688 166.628 249.881 1.00 128.48 137 ARG D CA 1
ATOM 8348 C C . ARG D 2 160 ? 88.783 167.760 250.318 1.00 128.48 137 ARG D C 1
ATOM 8349 O O . ARG D 2 160 ? 89.168 168.930 250.309 1.00 128.48 137 ARG D O 1
ATOM 8357 N N . ASP D 2 161 ? 87.581 167.387 250.742 1.00 109.15 138 ASP D N 1
ATOM 8358 C CA . ASP D 2 161 ? 86.525 168.332 251.219 1.00 109.15 138 ASP D CA 1
ATOM 8359 C C . ASP D 2 161 ? 86.139 169.363 250.147 1.00 109.15 138 ASP D C 1
ATOM 8360 O O . ASP D 2 161 ? 85.541 170.393 250.442 1.00 109.15 138 ASP D O 1
ATOM 8365 N N . ALA D 2 162 ? 86.470 169.048 248.920 1.00 161.43 139 ALA D N 1
ATOM 8366 C CA . ALA D 2 162 ? 86.130 169.951 247.822 1.00 161.43 139 ALA D CA 1
ATOM 8367 C C . ALA D 2 162 ? 85.250 169.261 246.777 1.00 161.43 139 ALA D C 1
ATOM 8368 O O . ALA D 2 162 ? 85.007 168.054 246.852 1.00 161.43 139 ALA D O 1
ATOM 8370 N N . LEU D 2 163 ? 84.781 170.027 245.796 1.00 110.86 140 LEU D N 1
ATOM 8371 C CA . LEU D 2 163 ? 83.930 169.472 244.751 1.00 110.86 140 LEU D CA 1
ATOM 8372 C C . LEU D 2 163 ? 84.587 168.330 243.979 1.00 110.86 140 LEU D C 1
ATOM 8373 O O . LEU D 2 163 ? 84.054 167.224 243.922 1.00 110.86 140 LEU D O 1
ATOM 8378 N N . PRO D 2 164 ? 85.752 168.591 243.362 1.00 102.82 141 PRO D N 1
ATOM 8379 C CA . PRO D 2 164 ? 86.466 167.566 242.595 1.00 102.82 141 PRO D CA 1
ATOM 8380 C C . PRO D 2 164 ? 86.712 166.293 243.407 1.00 102.82 141 PRO D C 1
ATOM 8381 O O . PRO D 2 164 ? 86.954 165.218 242.848 1.00 102.82 141 PRO D O 1
ATOM 8385 N N . GLY D 2 165 ? 86.654 166.424 244.728 1.00 89.10 142 GLY D N 1
ATOM 8386 C CA . GLY D 2 165 ? 86.846 165.270 245.583 1.00 89.10 142 GLY D CA 1
ATOM 8387 C C . GLY D 2 165 ? 85.627 164.372 245.500 1.00 89.10 142 GLY D C 1
ATOM 8388 O O . GLY D 2 165 ? 85.757 163.154 245.369 1.00 89.10 142 GLY D O 1
ATOM 8389 N N . ILE D 2 166 ? 84.440 164.979 245.569 1.00 131.95 143 ILE D N 1
ATOM 8390 C CA . ILE D 2 166 ? 83.192 164.227 245.498 1.00 131.95 143 ILE D CA 1
ATOM 8391 C C . ILE D 2 166 ? 82.982 163.723 244.076 1.00 131.95 143 ILE D C 1
ATOM 8392 O O . ILE D 2 166 ? 82.462 162.626 243.871 1.00 131.95 143 ILE D O 1
ATOM 8397 N N . VAL D 2 167 ? 83.396 164.520 243.096 1.00 97.59 144 VAL D N 1
ATOM 8398 C CA . VAL D 2 167 ? 83.270 164.118 241.703 1.00 97.59 144 VAL D CA 1
ATOM 8399 C C . VAL D 2 167 ? 84.018 162.801 241.487 1.00 97.59 144 VAL D C 1
ATOM 8400 O O . VAL D 2 167 ? 83.432 161.806 241.052 1.00 97.59 144 VAL D O 1
ATOM 8404 N N . VAL D 2 168 ? 85.308 162.799 241.803 1.00 109.16 145 VAL D N 1
ATOM 8405 C CA . VAL D 2 168 ? 86.129 161.604 241.656 1.00 109.16 145 VAL D CA 1
ATOM 8406 C C . VAL D 2 168 ? 85.536 160.406 242.403 1.00 109.16 145 VAL D C 1
ATOM 8407 O O . VAL D 2 168 ? 85.576 159.271 241.911 1.00 109.16 145 VAL D O 1
ATOM 8411 N N . ALA D 2 169 ? 84.998 160.665 243.593 1.00 105.67 146 ALA D N 1
ATOM 8412 C CA . ALA D 2 169 ? 84.391 159.615 244.398 1.00 105.67 146 ALA D CA 1
ATOM 8413 C C . ALA D 2 169 ? 83.264 158.988 243.596 1.00 105.67 146 ALA D C 1
ATOM 8414 O O . ALA D 2 169 ? 83.285 157.789 243.321 1.00 105.67 146 ALA D O 1
ATOM 8416 N N . MET D 2 170 ? 82.287 159.805 243.212 1.00 100.06 147 MET D N 1
ATOM 8417 C CA . MET D 2 170 ? 81.156 159.331 242.424 1.00 100.06 147 MET D CA 1
ATOM 8418 C C . MET D 2 170 ? 81.603 158.497 241.227 1.00 100.06 147 MET D C 1
ATOM 8419 O O . MET D 2 170 ? 81.202 157.347 241.079 1.00 100.06 147 MET D O 1
ATOM 8424 N N . LEU D 2 171 ? 82.432 159.085 240.375 1.00 92.72 148 LEU D N 1
ATOM 8425 C CA . LEU D 2 171 ? 82.943 158.393 239.200 1.00 92.72 148 LEU D CA 1
ATOM 8426 C C . LEU D 2 171 ? 83.374 156.968 239.526 1.00 92.72 148 LEU D C 1
ATOM 8427 O O . LEU D 2 171 ? 82.908 156.022 238.908 1.00 92.72 148 LEU D O 1
ATOM 8432 N N . PHE D 2 172 ? 84.263 156.815 240.500 1.00 89.49 149 PHE D N 1
ATOM 8433 C CA . PHE D 2 172 ? 84.749 155.489 240.870 1.00 89.49 149 PHE D CA 1
ATOM 8434 C C . PHE D 2 172 ? 83.640 154.487 241.180 1.00 89.49 149 PHE D C 1
ATOM 8435 O O . PHE D 2 172 ? 83.825 153.276 241.048 1.00 89.49 149 PHE D O 1
ATOM 8443 N N . VAL D 2 173 ? 82.486 154.987 241.588 1.00 87.45 150 VAL D N 1
ATOM 8444 C CA . VAL D 2 173 ? 81.393 154.104 241.950 1.00 87.45 150 VAL D CA 1
ATOM 8445 C C . VAL D 2 173 ? 80.296 153.943 240.911 1.00 87.45 150 VAL D C 1
ATOM 8446 O O . VAL D 2 173 ? 79.607 152.928 240.888 1.00 87.45 150 VAL D O 1
ATOM 8450 N N . SER D 2 174 ? 80.141 154.930 240.044 1.00 75.02 151 SER D N 1
ATOM 8451 C CA . SER D 2 174 ? 79.097 154.875 239.027 1.00 75.02 151 SER D CA 1
ATOM 8452 C C . SER D 2 174 ? 79.577 154.586 237.600 1.00 75.02 151 SER D C 1
ATOM 8453 O O . SER D 2 174 ? 78.788 154.174 236.743 1.00 75.02 151 SER D O 1
ATOM 8456 N N . MET D 2 175 ? 80.868 154.804 237.351 1.00 98.19 152 MET D N 1
ATOM 8457 C CA . MET D 2 175 ? 81.453 154.575 236.033 1.00 98.19 152 MET D CA 1
ATOM 8458 C C . MET D 2 175 ? 81.110 153.217 235.434 1.00 98.19 152 MET D C 1
ATOM 8459 O O . MET D 2 175 ? 80.708 153.143 234.280 1.00 98.19 152 MET D O 1
ATOM 8464 N N . PRO D 2 176 ? 81.263 152.123 236.201 1.00 92.79 153 PRO D N 1
ATOM 8465 C CA . PRO D 2 176 ? 80.932 150.822 235.620 1.00 92.79 153 PRO D CA 1
ATOM 8466 C C . PRO D 2 176 ? 79.614 150.796 234.861 1.00 92.79 153 PRO D C 1
ATOM 8467 O O . PRO D 2 176 ? 79.544 150.245 233.769 1.00 92.79 153 PRO D O 1
ATOM 8471 N N . TYR D 2 177 ? 78.576 151.411 235.412 1.00 90.43 154 TYR D N 1
ATOM 8472 C CA . TYR D 2 177 ? 77.290 151.415 234.734 1.00 90.43 154 TYR D CA 1
ATOM 8473 C C . TYR D 2 177 ? 77.337 151.957 233.308 1.00 90.43 154 TYR D C 1
ATOM 8474 O O . TYR D 2 177 ? 76.902 151.281 232.372 1.00 90.43 154 TYR D O 1
ATOM 8483 N N . LEU D 2 178 ? 77.870 153.156 233.114 1.00 82.66 155 LEU D N 1
ATOM 8484 C CA . LEU D 2 178 ? 77.914 153.682 231.761 1.00 82.66 155 LEU D CA 1
ATOM 8485 C C . LEU D 2 178 ? 78.841 152.860 230.886 1.00 82.66 155 LEU D C 1
ATOM 8486 O O . LEU D 2 178 ? 78.741 152.922 229.673 1.00 82.66 155 LEU D O 1
ATOM 8491 N N . ALA D 2 179 ? 79.748 152.090 231.482 1.00 82.12 156 ALA D N 1
ATOM 8492 C CA . ALA D 2 179 ? 80.639 151.261 230.670 1.00 82.12 156 ALA D CA 1
ATOM 8493 C C . ALA D 2 179 ? 79.838 150.072 230.160 1.00 82.12 156 ALA D C 1
ATOM 8494 O O . ALA D 2 179 ? 79.460 150.027 228.989 1.00 82.12 156 ALA D O 1
ATOM 8496 N N . ASN D 2 180 ? 79.563 149.117 231.044 1.00 86.91 157 ASN D N 1
ATOM 8497 C CA . ASN D 2 180 ? 78.801 147.940 230.656 1.00 86.91 157 ASN D CA 1
ATOM 8498 C C . ASN D 2 180 ? 77.621 148.304 229.759 1.00 86.91 157 ASN D C 1
ATOM 8499 O O . ASN D 2 180 ? 77.310 147.586 228.812 1.00 86.91 157 ASN D O 1
ATOM 8504 N N . SER D 2 181 ? 76.976 149.429 230.034 1.00 100.42 158 SER D N 1
ATOM 8505 C CA . SER D 2 181 ? 75.836 149.823 229.221 1.00 100.42 158 SER D CA 1
ATOM 8506 C C . SER D 2 181 ? 76.252 150.296 227.825 1.00 100.42 158 SER D C 1
ATOM 8507 O O . SER D 2 181 ? 75.532 150.077 226.856 1.00 100.42 158 SER D O 1
ATOM 8510 N N . ALA D 2 182 ? 77.413 150.935 227.713 1.00 97.61 159 ALA D N 1
ATOM 8511 C CA . ALA D 2 182 ? 77.880 151.412 226.413 1.00 97.61 159 ALA D CA 1
ATOM 8512 C C . ALA D 2 182 ? 78.532 150.275 225.654 1.00 97.61 159 ALA D C 1
ATOM 8513 O O . ALA D 2 182 ? 78.780 150.374 224.459 1.00 97.61 159 ALA D O 1
ATOM 8515 N N . ARG D 2 183 ? 78.837 149.194 226.352 1.00 89.66 160 ARG D N 1
ATOM 8516 C CA . ARG D 2 183 ? 79.433 148.065 225.678 1.00 89.66 160 ARG D CA 1
ATOM 8517 C C . ARG D 2 183 ? 78.288 147.410 224.954 1.00 89.66 160 ARG D C 1
ATOM 8518 O O . ARG D 2 183 ? 78.279 147.345 223.733 1.00 89.66 160 ARG D O 1
ATOM 8526 N N . GLU D 2 184 ? 77.307 146.938 225.713 1.00 90.83 161 GLU D N 1
ATOM 8527 C CA . GLU D 2 184 ? 76.149 146.302 225.114 1.00 90.83 161 GLU D CA 1
ATOM 8528 C C . GLU D 2 184 ? 75.547 147.189 224.037 1.00 90.83 161 GLU D C 1
ATOM 8529 O O . GLU D 2 184 ? 74.914 146.701 223.111 1.00 90.83 161 GLU D O 1
ATOM 8535 N N . GLY D 2 185 ? 75.740 148.496 224.149 1.00 115.88 162 GLY D N 1
ATOM 8536 C CA . GLY D 2 185 ? 75.208 149.382 223.129 1.00 115.88 162 GLY D CA 1
ATOM 8537 C C . GLY D 2 185 ? 75.914 149.114 221.811 1.00 115.88 162 GLY D C 1
ATOM 8538 O O . GLY D 2 185 ? 75.287 148.784 220.805 1.00 115.88 162 GLY D O 1
ATOM 8539 N N . PHE D 2 186 ? 77.235 149.249 221.832 1.00 92.45 163 PHE D N 1
ATOM 8540 C CA . PHE D 2 186 ? 78.070 149.021 220.667 1.00 92.45 163 PHE D CA 1
ATOM 8541 C C . PHE D 2 186 ? 77.989 147.584 220.183 1.00 92.45 163 PHE D C 1
ATOM 8542 O O . PHE D 2 186 ? 78.022 147.319 218.980 1.00 92.45 163 PHE D O 1
ATOM 8550 N N . LYS D 2 187 ? 77.899 146.651 221.124 1.00 87.84 164 LYS D N 1
ATOM 8551 C CA . LYS D 2 187 ? 77.794 145.236 220.783 1.00 87.84 164 LYS D CA 1
ATOM 8552 C C . LYS D 2 187 ? 76.559 145.064 219.902 1.00 87.84 164 LYS D C 1
ATOM 8553 O O . LYS D 2 187 ? 76.574 144.306 218.938 1.00 87.84 164 LYS D O 1
ATOM 8559 N N . SER D 2 188 ? 75.505 145.804 220.249 1.00 97.69 165 SER D N 1
ATOM 8560 C CA . SER D 2 188 ? 74.225 145.794 219.544 1.00 97.69 165 SER D CA 1
ATOM 8561 C C . SER D 2 188 ? 74.369 146.069 218.071 1.00 97.69 165 SER D C 1
ATOM 8562 O O . SER D 2 188 ? 73.802 145.358 217.248 1.00 97.69 165 SER D O 1
ATOM 8565 N N . VAL D 2 189 ? 75.091 147.136 217.748 1.00 86.94 166 VAL D N 1
ATOM 8566 C CA . VAL D 2 189 ? 75.339 147.514 216.361 1.00 86.94 166 VAL D CA 1
ATOM 8567 C C . VAL D 2 189 ? 76.384 146.524 215.860 1.00 86.94 166 VAL D C 1
ATOM 8568 O O . VAL D 2 189 ? 77.505 146.488 216.368 1.00 86.94 166 VAL D O 1
ATOM 8572 N N . ASP D 2 190 ? 76.016 145.711 214.875 1.00 84.42 167 ASP D N 1
ATOM 8573 C CA . ASP D 2 190 ? 76.942 144.706 214.376 1.00 84.42 167 ASP D CA 1
ATOM 8574 C C . ASP D 2 190 ? 77.987 145.327 213.478 1.00 84.42 167 ASP D C 1
ATOM 8575 O O . ASP D 2 190 ? 77.736 146.341 212.825 1.00 84.42 167 ASP D O 1
ATOM 8580 N N . PRO D 2 191 ? 79.179 144.712 213.432 1.00 102.86 168 PRO D N 1
ATOM 8581 C CA . PRO D 2 191 ? 80.352 145.117 212.650 1.00 102.86 168 PRO D CA 1
ATOM 8582 C C . PRO D 2 191 ? 80.073 145.534 211.211 1.00 102.86 168 PRO D C 1
ATOM 8583 O O . PRO D 2 191 ? 80.356 146.662 210.819 1.00 102.86 168 PRO D O 1
ATOM 8587 N N . ARG D 2 192 ? 79.522 144.613 210.431 1.00 109.64 169 ARG D N 1
ATOM 8588 C CA . ARG D 2 192 ? 79.227 144.856 209.024 1.00 109.64 169 ARG D CA 1
ATOM 8589 C C . ARG D 2 192 ? 78.858 146.292 208.672 1.00 109.64 169 ARG D C 1
ATOM 8590 O O . ARG D 2 192 ? 79.348 146.839 207.684 1.00 109.64 169 ARG D O 1
ATOM 8598 N N . LEU D 2 193 ? 78.007 146.911 209.476 1.00 80.91 170 LEU D N 1
ATOM 8599 C CA . LEU D 2 193 ? 77.631 148.282 209.198 1.00 80.91 170 LEU D CA 1
ATOM 8600 C C . LEU D 2 193 ? 78.866 149.186 209.196 1.00 80.91 170 LEU D C 1
ATOM 8601 O O . LEU D 2 193 ? 78.985 150.086 208.361 1.00 80.91 170 LEU D O 1
ATOM 8606 N N . GLU D 2 194 ? 79.787 148.947 210.125 1.00 88.51 171 GLU D N 1
ATOM 8607 C CA . GLU D 2 194 ? 80.998 149.751 210.180 1.00 88.51 171 GLU D CA 1
ATOM 8608 C C . GLU D 2 194 ? 81.807 149.440 208.937 1.00 88.51 171 GLU D C 1
ATOM 8609 O O . GLU D 2 194 ? 82.280 150.347 208.255 1.00 88.51 171 GLU D O 1
ATOM 8615 N N . ASN D 2 195 ? 81.941 148.154 208.626 1.00 116.56 172 ASN D N 1
ATOM 8616 C CA . ASN D 2 195 ? 82.693 147.740 207.450 1.00 116.56 172 ASN D CA 1
ATOM 8617 C C . ASN D 2 195 ? 82.052 148.285 206.188 1.00 116.56 172 ASN D C 1
ATOM 8618 O O . ASN D 2 195 ? 82.747 148.686 205.258 1.00 116.56 172 ASN D O 1
ATOM 8623 N N . ALA D 2 196 ? 80.724 148.297 206.161 1.00 101.09 173 ALA D N 1
ATOM 8624 C CA . ALA D 2 196 ? 79.999 148.794 205.002 1.00 101.09 173 ALA D CA 1
ATOM 8625 C C . ALA D 2 196 ? 80.326 150.259 204.769 1.00 101.09 173 ALA D C 1
ATOM 8626 O O . ALA D 2 196 ? 80.597 150.675 203.641 1.00 101.09 173 ALA D O 1
ATOM 8628 N N . ALA D 2 197 ? 80.305 151.039 205.842 1.00 121.00 174 ALA D N 1
ATOM 8629 C CA . ALA D 2 197 ? 80.600 152.458 205.746 1.00 121.00 174 ALA D CA 1
ATOM 8630 C C . ALA D 2 197 ? 82.049 152.640 205.305 1.00 121.00 174 ALA D C 1
ATOM 8631 O O . ALA D 2 197 ? 82.344 153.460 204.436 1.00 121.00 174 ALA D O 1
ATOM 8633 N N . ARG D 2 198 ? 82.947 151.860 205.901 1.00 116.74 175 ARG D N 1
ATOM 8634 C CA . ARG D 2 198 ? 84.371 151.914 205.566 1.00 116.74 175 ARG D CA 1
ATOM 8635 C C . ARG D 2 198 ? 84.610 151.812 204.055 1.00 116.74 175 ARG D C 1
ATOM 8636 O O . ARG D 2 198 ? 85.225 152.690 203.447 1.00 116.74 175 ARG D O 1
ATOM 8644 N N . SER D 2 199 ? 84.120 150.732 203.454 1.00 143.18 176 SER D N 1
ATOM 8645 C CA . SER D 2 199 ? 84.281 150.507 202.021 1.00 143.18 176 SER D CA 1
ATOM 8646 C C . SER D 2 199 ? 83.598 151.555 201.151 1.00 143.18 176 SER D C 1
ATOM 8647 O O . SER D 2 199 ? 83.891 151.665 199.958 1.00 143.18 176 SER D O 1
ATOM 8650 N N . LEU D 2 200 ? 82.679 152.316 201.737 1.00 107.53 177 LEU D N 1
ATOM 8651 C CA . LEU D 2 200 ? 82.004 153.361 200.983 1.00 107.53 177 LEU D CA 1
ATOM 8652 C C . LEU D 2 200 ? 82.862 154.611 201.028 1.00 107.53 177 LEU D C 1
ATOM 8653 O O . LEU D 2 200 ? 82.516 155.629 200.429 1.00 107.53 177 LEU D O 1
ATOM 8658 N N . GLY D 2 201 ? 83.980 154.517 201.750 1.00 162.32 178 GLY D N 1
ATOM 8659 C CA . GLY D 2 201 ? 84.917 155.626 201.861 1.00 162.32 178 GLY D CA 1
ATOM 8660 C C . GLY D 2 201 ? 84.968 156.379 203.181 1.00 162.32 178 GLY D C 1
ATOM 8661 O O . GLY D 2 201 ? 85.446 157.512 203.223 1.00 162.32 178 GLY D O 1
ATOM 8662 N N . ALA D 2 202 ? 84.505 155.765 204.265 1.00 137.83 179 ALA D N 1
ATOM 8663 C CA . ALA D 2 202 ? 84.505 156.441 205.560 1.00 137.83 179 ALA D CA 1
ATOM 8664 C C . ALA D 2 202 ? 85.543 155.904 206.536 1.00 137.83 179 ALA D C 1
ATOM 8665 O O . ALA D 2 202 ? 85.599 154.706 206.798 1.00 137.83 179 ALA D O 1
ATOM 8667 N N . PRO D 2 203 ? 86.386 156.794 207.083 1.00 151.88 180 PRO D N 1
ATOM 8668 C CA . PRO D 2 203 ? 87.443 156.462 208.047 1.00 151.88 180 PRO D CA 1
ATOM 8669 C C . PRO D 2 203 ? 86.773 155.930 209.296 1.00 151.88 180 PRO D C 1
ATOM 8670 O O . PRO D 2 203 ? 85.603 156.231 209.538 1.00 151.88 180 PRO D O 1
ATOM 8674 N N . LEU D 2 204 ? 87.504 155.170 210.103 1.00 108.80 181 LEU D N 1
ATOM 8675 C CA . LEU D 2 204 ? 86.899 154.584 211.292 1.00 108.80 181 LEU D CA 1
ATOM 8676 C C . LEU D 2 204 ? 86.069 155.539 212.150 1.00 108.80 181 LEU D C 1
ATOM 8677 O O . LEU D 2 204 ? 84.926 155.228 212.505 1.00 108.80 181 LEU D O 1
ATOM 8682 N N . TRP D 2 205 ? 86.617 156.701 212.485 1.00 135.53 182 TRP D N 1
ATOM 8683 C CA . TRP D 2 205 ? 85.848 157.612 213.311 1.00 135.53 182 TRP D CA 1
ATOM 8684 C C . TRP D 2 205 ? 84.602 158.126 212.600 1.00 135.53 182 TRP D C 1
ATOM 8685 O O . TRP D 2 205 ? 83.551 158.244 213.224 1.00 135.53 182 TRP D O 1
ATOM 8696 N N . LYS D 2 206 ? 84.696 158.429 211.308 1.00 97.63 183 LYS D N 1
ATOM 8697 C CA . LYS D 2 206 ? 83.513 158.906 210.591 1.00 97.63 183 LYS D CA 1
ATOM 8698 C C . LYS D 2 206 ? 82.464 157.813 210.678 1.00 97.63 183 LYS D C 1
ATOM 8699 O O . LYS D 2 206 ? 81.268 158.088 210.805 1.00 97.63 183 LYS D O 1
ATOM 8705 N N . ALA D 2 207 ? 82.936 156.570 210.627 1.00 119.95 184 ALA D N 1
ATOM 8706 C CA . ALA D 2 207 ? 82.075 155.392 210.715 1.00 119.95 184 ALA D CA 1
ATOM 8707 C C . ALA D 2 207 ? 81.407 155.374 212.082 1.00 119.95 184 ALA D C 1
ATOM 8708 O O . ALA D 2 207 ? 80.172 155.335 212.205 1.00 119.95 184 ALA D O 1
ATOM 8710 N N . PHE D 2 208 ? 82.258 155.398 213.103 1.00 119.38 185 PHE D N 1
ATOM 8711 C CA . PHE D 2 208 ? 81.821 155.398 214.484 1.00 119.38 185 PHE D CA 1
ATOM 8712 C C . PHE D 2 208 ? 80.899 156.585 214.753 1.00 119.38 185 PHE D C 1
ATOM 8713 O O . PHE D 2 208 ? 79.876 156.445 215.421 1.00 119.38 185 PHE D O 1
ATOM 8721 N N . PHE D 2 209 ? 81.256 157.751 214.226 1.00 125.39 186 PHE D N 1
ATOM 8722 C CA . PHE D 2 209 ? 80.445 158.935 214.450 1.00 125.39 186 PHE D CA 1
ATOM 8723 C C . PHE D 2 209 ? 79.109 158.933 213.720 1.00 125.39 186 PHE D C 1
ATOM 8724 O O . PHE D 2 209 ? 78.068 159.131 214.341 1.00 125.39 186 PHE D O 1
ATOM 8732 N N . PHE D 2 210 ? 79.119 158.716 212.409 1.00 117.29 187 PHE D N 1
ATOM 8733 C CA . PHE D 2 210 ? 77.861 158.744 211.666 1.00 117.29 187 PHE D CA 1
ATOM 8734 C C . PHE D 2 210 ? 76.998 157.503 211.774 1.00 117.29 187 PHE D C 1
ATOM 8735 O O . PHE D 2 210 ? 75.785 157.570 211.570 1.00 117.29 187 PHE D O 1
ATOM 8743 N N . VAL D 2 211 ? 77.604 156.368 212.096 1.00 126.39 188 VAL D N 1
ATOM 8744 C CA . VAL D 2 211 ? 76.818 155.153 212.194 1.00 126.39 188 VAL D CA 1
ATOM 8745 C C . VAL D 2 211 ? 76.790 154.543 213.582 1.00 126.39 188 VAL D C 1
ATOM 8746 O O . VAL D 2 211 ? 75.815 154.696 214.315 1.00 126.39 188 VAL D O 1
ATOM 8750 N N . THR D 2 212 ? 77.865 153.848 213.934 1.00 104.43 189 THR D N 1
ATOM 8751 C CA . THR D 2 212 ? 77.951 153.181 215.226 1.00 104.43 189 THR D CA 1
ATOM 8752 C C . THR D 2 212 ? 77.293 153.992 216.333 1.00 104.43 189 THR D C 1
ATOM 8753 O O . THR D 2 212 ? 76.289 153.570 216.899 1.00 104.43 189 THR D O 1
ATOM 8757 N N . LEU D 2 213 ? 77.841 155.166 216.618 1.00 102.01 190 LEU D N 1
ATOM 8758 C CA . LEU D 2 213 ? 77.312 156.021 217.670 1.00 102.01 190 LEU D CA 1
ATOM 8759 C C . LEU D 2 213 ? 75.786 156.221 217.621 1.00 102.01 190 LEU D C 1
ATOM 8760 O O . LEU D 2 213 ? 75.057 155.643 218.427 1.00 102.01 190 LEU D O 1
ATOM 8765 N N . PRO D 2 214 ? 75.280 157.020 216.665 1.00 78.11 191 PRO D N 1
ATOM 8766 C CA . PRO D 2 214 ? 73.835 157.267 216.554 1.00 78.11 191 PRO D CA 1
ATOM 8767 C C . PRO D 2 214 ? 72.940 156.043 216.774 1.00 78.11 191 PRO D C 1
ATOM 8768 O O . PRO D 2 214 ? 71.830 156.153 217.301 1.00 78.11 191 PRO D O 1
ATOM 8772 N N . LEU D 2 215 ? 73.425 154.878 216.365 1.00 123.97 192 LEU D N 1
ATOM 8773 C CA . LEU D 2 215 ? 72.668 153.641 216.510 1.00 123.97 192 LEU D CA 1
ATOM 8774 C C . LEU D 2 215 ? 72.725 153.066 217.912 1.00 123.97 192 LEU D C 1
ATOM 8775 O O . LEU D 2 215 ? 71.829 152.324 218.316 1.00 123.97 192 LEU D O 1
ATOM 8780 N N . SER D 2 216 ? 73.787 153.382 218.644 1.00 117.75 193 SER D N 1
ATOM 8781 C CA . SER D 2 216 ? 73.931 152.875 220.002 1.00 117.75 193 SER D CA 1
ATOM 8782 C C . SER D 2 216 ? 73.418 153.892 221.017 1.00 117.75 193 SER D C 1
ATOM 8783 O O . SER D 2 216 ? 73.375 153.620 222.216 1.00 117.75 193 SER D O 1
ATOM 8786 N N . ALA D 2 217 ? 73.004 155.055 220.523 1.00 102.70 194 ALA D N 1
ATOM 8787 C CA . ALA D 2 217 ? 72.497 156.115 221.384 1.00 102.70 194 ALA D CA 1
ATOM 8788 C C . ALA D 2 217 ? 71.593 155.599 222.501 1.00 102.70 194 ALA D C 1
ATOM 8789 O O . ALA D 2 217 ? 71.938 155.706 223.677 1.00 102.70 194 ALA D O 1
ATOM 8791 N N . ARG D 2 218 ? 70.446 155.034 222.138 1.00 108.00 195 ARG D N 1
ATOM 8792 C CA . ARG D 2 218 ? 69.514 154.539 223.139 1.00 108.00 195 ARG D CA 1
ATOM 8793 C C . ARG D 2 218 ? 70.215 153.848 224.291 1.00 108.00 195 ARG D C 1
ATOM 8794 O O . ARG D 2 218 ? 69.776 153.962 225.429 1.00 108.00 195 ARG D O 1
ATOM 8802 N N . TYR D 2 219 ? 71.314 153.153 224.028 1.00 111.70 196 TYR D N 1
ATOM 8803 C CA . TYR D 2 219 ? 72.019 152.495 225.121 1.00 111.70 196 TYR D CA 1
ATOM 8804 C C . TYR D 2 219 ? 72.857 153.476 225.939 1.00 111.70 196 TYR D C 1
ATOM 8805 O O . TYR D 2 219 ? 72.839 153.436 227.171 1.00 111.70 196 TYR D O 1
ATOM 8814 N N . LEU D 2 220 ? 73.586 154.357 225.256 1.00 104.35 197 LEU D N 1
ATOM 8815 C CA . LEU D 2 220 ? 74.418 155.343 225.932 1.00 104.35 197 LEU D CA 1
ATOM 8816 C C . LEU D 2 220 ? 73.582 156.245 226.809 1.00 104.35 197 LEU D C 1
ATOM 8817 O O . LEU D 2 220 ? 73.973 156.566 227.930 1.00 104.35 197 LEU D O 1
ATOM 8822 N N . LEU D 2 221 ? 72.428 156.656 226.295 1.00 80.64 198 LEU D N 1
ATOM 8823 C CA . LEU D 2 221 ? 71.549 157.533 227.050 1.00 80.64 198 LEU D CA 1
ATOM 8824 C C . LEU D 2 221 ? 71.131 156.902 228.370 1.00 80.64 198 LEU D C 1
ATOM 8825 O O . LEU D 2 221 ? 71.246 157.519 229.427 1.00 80.64 198 LEU D O 1
ATOM 8830 N N . ILE D 2 222 ? 70.635 155.673 228.307 1.00 73.77 199 ILE D N 1
ATOM 8831 C CA . ILE D 2 222 ? 70.218 154.983 229.514 1.00 73.77 199 ILE D CA 1
ATOM 8832 C C . ILE D 2 222 ? 71.394 154.852 230.471 1.00 73.77 199 ILE D C 1
ATOM 8833 O O . ILE D 2 222 ? 71.310 155.254 231.627 1.00 73.77 199 ILE D O 1
ATOM 8838 N N . GLY D 2 223 ? 72.498 154.310 229.977 1.00 99.27 200 GLY D N 1
ATOM 8839 C CA . GLY D 2 223 ? 73.673 154.134 230.814 1.00 99.27 200 GLY D CA 1
ATOM 8840 C C . GLY D 2 223 ? 74.170 155.391 231.504 1.00 99.27 200 GLY D C 1
ATOM 8841 O O . GLY D 2 223 ? 74.613 155.346 232.646 1.00 99.27 200 GLY D O 1
ATOM 8842 N N . SER D 2 224 ? 74.116 156.516 230.809 1.00 89.82 201 SER D N 1
ATOM 8843 C CA . SER D 2 224 ? 74.566 157.762 231.390 1.00 89.82 201 SER D CA 1
ATOM 8844 C C . SER D 2 224 ? 73.678 158.055 232.576 1.00 89.82 201 SER D C 1
ATOM 8845 O O . SER D 2 224 ? 74.157 158.274 233.685 1.00 89.82 201 SER D O 1
ATOM 8848 N N . VAL D 2 225 ? 72.375 158.049 232.334 1.00 68.00 202 VAL D N 1
ATOM 8849 C CA . VAL D 2 225 ? 71.404 158.316 233.386 1.00 68.00 202 VAL D CA 1
ATOM 8850 C C . VAL D 2 225 ? 71.474 157.308 234.542 1.00 68.00 202 VAL D C 1
ATOM 8851 O O . VAL D 2 225 ? 71.303 157.677 235.700 1.00 68.00 202 VAL D O 1
ATOM 8855 N N . MET D 2 226 ? 71.714 156.039 234.231 1.00 88.99 203 MET D N 1
ATOM 8856 C CA . MET D 2 226 ? 71.845 155.033 235.275 1.00 88.99 203 MET D CA 1
ATOM 8857 C C . MET D 2 226 ? 73.059 155.466 236.102 1.00 88.99 203 MET D C 1
ATOM 8858 O O . MET D 2 226 ? 73.040 155.405 237.323 1.00 88.99 203 MET D O 1
ATOM 8863 N N . THR D 2 227 ? 74.116 155.907 235.424 1.00 80.02 204 THR D N 1
ATOM 8864 C CA . THR D 2 227 ? 75.331 156.367 236.099 1.00 80.02 204 THR D CA 1
ATOM 8865 C C . THR D 2 227 ? 74.987 157.516 237.025 1.00 80.02 204 THR D C 1
ATOM 8866 O O . THR D 2 227 ? 75.168 157.433 238.239 1.00 80.02 204 THR D O 1
ATOM 8870 N N . TRP D 2 228 ? 74.485 158.589 236.430 1.00 92.99 205 TRP D N 1
ATOM 8871 C CA . TRP D 2 228 ? 74.104 159.782 237.165 1.00 92.99 205 TRP D CA 1
ATOM 8872 C C . TRP D 2 228 ? 73.376 159.434 238.457 1.00 92.99 205 TRP D C 1
ATOM 8873 O O . TRP D 2 228 ? 73.558 160.084 239.480 1.00 92.99 205 TRP D O 1
ATOM 8884 N N . ALA D 2 229 ? 72.559 158.394 238.415 1.00 86.94 206 ALA D N 1
ATOM 8885 C CA . ALA D 2 229 ? 71.809 158.010 239.590 1.00 86.94 206 ALA D CA 1
ATOM 8886 C C . ALA D 2 229 ? 72.586 157.161 240.567 1.00 86.94 206 ALA D C 1
ATOM 8887 O O . ALA D 2 229 ? 72.224 157.105 241.737 1.00 86.94 206 ALA D O 1
ATOM 8889 N N . ARG D 2 230 ? 73.627 156.473 240.107 1.00 112.45 207 ARG D N 1
ATOM 8890 C CA . ARG D 2 230 ? 74.404 155.669 241.040 1.00 112.45 207 ARG D CA 1
ATOM 8891 C C . ARG D 2 230 ? 75.327 156.622 241.746 1.00 112.45 207 ARG D C 1
ATOM 8892 O O . ARG D 2 230 ? 75.832 156.340 242.836 1.00 112.45 207 ARG D O 1
ATOM 8900 N N . ALA D 2 231 ? 75.542 157.762 241.103 1.00 80.41 208 ALA D N 1
ATOM 8901 C CA . ALA D 2 231 ? 76.402 158.793 241.652 1.00 80.41 208 ALA D CA 1
ATOM 8902 C C . ALA D 2 231 ? 75.639 159.555 242.728 1.00 80.41 208 ALA D C 1
ATOM 8903 O O . ALA D 2 231 ? 76.013 159.560 243.900 1.00 80.41 208 ALA D O 1
ATOM 8905 N N . ILE D 2 232 ? 74.562 160.199 242.307 1.00 82.65 209 ILE D N 1
ATOM 8906 C CA . ILE D 2 232 ? 73.726 160.970 243.200 1.00 82.65 209 ILE D CA 1
ATOM 8907 C C . ILE D 2 232 ? 73.517 160.279 244.522 1.00 82.65 209 ILE D C 1
ATOM 8908 O O . ILE D 2 232 ? 73.510 160.907 245.570 1.00 82.65 209 ILE D O 1
ATOM 8913 N N . SER D 2 233 ? 73.357 158.972 244.465 1.00 67.29 210 SER D N 1
ATOM 8914 C CA . SER D 2 233 ? 73.095 158.204 245.656 1.00 67.29 210 SER D CA 1
ATOM 8915 C C . SER D 2 233 ? 74.291 157.647 246.416 1.00 67.29 210 SER D C 1
ATOM 8916 O O . SER D 2 233 ? 74.111 156.851 247.336 1.00 67.29 210 SER D O 1
ATOM 8919 N N . GLU D 2 234 ? 75.504 158.060 246.066 1.00 93.89 211 GLU D N 1
ATOM 8920 C CA . GLU D 2 234 ? 76.675 157.534 246.760 1.00 93.89 211 GLU D CA 1
ATOM 8921 C C . GLU D 2 234 ? 76.995 158.279 248.036 1.00 93.89 211 GLU D C 1
ATOM 8922 O O . GLU D 2 234 ? 77.118 159.499 248.028 1.00 93.89 211 GLU D O 1
ATOM 8928 N N . PHE D 2 235 ? 77.156 157.518 249.119 1.00 92.74 212 PHE D N 1
ATOM 8929 C CA . PHE D 2 235 ? 77.451 158.050 250.444 1.00 92.74 212 PHE D CA 1
ATOM 8930 C C . PHE D 2 235 ? 78.840 157.661 250.938 1.00 92.74 212 PHE D C 1
ATOM 8931 O O . PHE D 2 235 ? 79.817 158.369 250.692 1.00 92.74 212 PHE D O 1
ATOM 8939 N N . GLY D 2 236 ? 78.913 156.536 251.643 1.00 116.93 213 GLY D N 1
ATOM 8940 C CA . GLY D 2 236 ? 80.177 156.067 252.179 1.00 116.93 213 GLY D CA 1
ATOM 8941 C C . GLY D 2 236 ? 81.405 156.474 251.380 1.00 116.93 213 GLY D C 1
ATOM 8942 O O . GLY D 2 236 ? 82.313 157.119 251.899 1.00 116.93 213 GLY D O 1
ATOM 8943 N N . ALA D 2 237 ? 81.438 156.103 250.108 1.00 95.43 214 ALA D N 1
ATOM 8944 C CA . ALA D 2 237 ? 82.576 156.427 249.264 1.00 95.43 214 ALA D CA 1
ATOM 8945 C C . ALA D 2 237 ? 82.962 157.900 249.334 1.00 95.43 214 ALA D C 1
ATOM 8946 O O . ALA D 2 237 ? 84.133 158.225 249.510 1.00 95.43 214 ALA D O 1
ATOM 8948 N N . VAL D 2 238 ? 81.981 158.788 249.211 1.00 98.05 215 VAL D N 1
ATOM 8949 C CA . VAL D 2 238 ? 82.257 160.218 249.233 1.00 98.05 215 VAL D CA 1
ATOM 8950 C C . VAL D 2 238 ? 82.602 160.778 250.600 1.00 98.05 215 VAL D C 1
ATOM 8951 O O . VAL D 2 238 ? 83.577 161.510 250.749 1.00 98.05 215 VAL D O 1
ATOM 8955 N N . VAL D 2 239 ? 81.801 160.443 251.598 1.00 110.70 216 VAL D N 1
ATOM 8956 C CA . VAL D 2 239 ? 82.052 160.926 252.944 1.00 110.70 216 VAL D CA 1
ATOM 8957 C C . VAL D 2 239 ? 83.544 160.962 253.300 1.00 110.70 216 VAL D C 1
ATOM 8958 O O . VAL D 2 239 ? 84.084 162.028 253.596 1.00 110.70 216 VAL D O 1
ATOM 8962 N N . ILE D 2 240 ? 84.213 159.811 253.246 1.00 97.72 217 ILE D N 1
ATOM 8963 C CA . ILE D 2 240 ? 85.634 159.737 253.588 1.00 97.72 217 ILE D CA 1
ATOM 8964 C C . ILE D 2 240 ? 86.511 160.740 252.853 1.00 97.72 217 ILE D C 1
ATOM 8965 O O . ILE D 2 240 ? 87.353 161.391 253.464 1.00 97.72 217 ILE D O 1
ATOM 8970 N N . LEU D 2 241 ? 86.341 160.871 251.548 1.00 98.28 218 LEU D N 1
ATOM 8971 C CA . LEU D 2 241 ? 87.178 161.822 250.850 1.00 98.28 218 LEU D CA 1
ATOM 8972 C C . LEU D 2 241 ? 86.726 163.267 251.063 1.00 98.28 218 LEU D C 1
ATOM 8973 O O . LEU D 2 241 ? 87.518 164.110 251.472 1.00 98.28 218 LEU D O 1
ATOM 8978 N N . ALA D 2 242 ? 85.457 163.562 250.814 1.00 107.44 219 ALA D N 1
ATOM 8979 C CA . ALA D 2 242 ? 84.991 164.933 250.975 1.00 107.44 219 ALA D CA 1
ATOM 8980 C C . ALA D 2 242 ? 83.622 165.057 251.619 1.00 107.44 219 ALA D C 1
ATOM 8981 O O . ALA D 2 242 ? 82.656 165.531 251.006 1.00 107.44 219 ALA D O 1
ATOM 8983 N N . TYR D 2 243 ? 83.556 164.642 252.872 1.00 114.50 220 TYR D N 1
ATOM 8984 C CA . TYR D 2 243 ? 82.329 164.698 253.634 1.00 114.50 220 TYR D CA 1
ATOM 8985 C C . TYR D 2 243 ? 81.699 166.080 253.600 1.00 114.50 220 TYR D C 1
ATOM 8986 O O . TYR D 2 243 ? 80.474 166.200 253.522 1.00 114.50 220 TYR D O 1
ATOM 8995 N N . TYR D 2 244 ? 82.511 167.131 253.590 1.00 151.88 221 TYR D N 1
ATOM 8996 C CA . TYR D 2 244 ? 81.878 168.423 253.709 1.00 151.88 221 TYR D CA 1
ATOM 8997 C C . TYR D 2 244 ? 81.162 169.252 252.688 1.00 151.88 221 TYR D C 1
ATOM 8998 O O . TYR D 2 244 ? 80.318 170.054 253.082 1.00 151.88 221 TYR D O 1
ATOM 9007 N N . PRO D 2 245 ? 81.475 169.155 251.401 1.00 128.60 222 PRO D N 1
ATOM 9008 C CA . PRO D 2 245 ? 80.502 170.111 250.867 1.00 128.60 222 PRO D CA 1
ATOM 9009 C C . PRO D 2 245 ? 79.074 169.569 250.992 1.00 128.60 222 PRO D C 1
ATOM 9010 O O . PRO D 2 245 ? 78.170 169.972 250.265 1.00 128.60 222 PRO D O 1
ATOM 9014 N N . MET D 2 246 ? 78.911 168.649 251.944 1.00 129.37 223 MET D N 1
ATOM 9015 C CA . MET D 2 246 ? 77.645 168.021 252.296 1.00 129.37 223 MET D CA 1
ATOM 9016 C C . MET D 2 246 ? 76.781 167.665 251.083 1.00 129.37 223 MET D C 1
ATOM 9017 O O . MET D 2 246 ? 76.015 168.491 250.573 1.00 129.37 223 MET D O 1
ATOM 9022 N N . VAL D 2 247 ? 76.916 166.426 250.622 1.00 109.43 224 VAL D N 1
ATOM 9023 C CA . VAL D 2 247 ? 76.147 165.944 249.485 1.00 109.43 224 VAL D CA 1
ATOM 9024 C C . VAL D 2 247 ? 74.829 165.386 249.994 1.00 109.43 224 VAL D C 1
ATOM 9025 O O . VAL D 2 247 ? 74.804 164.688 251.002 1.00 109.43 224 VAL D O 1
ATOM 9029 N N . GLY D 2 248 ? 73.744 165.691 249.292 1.00 87.43 225 GLY D N 1
ATOM 9030 C CA . GLY D 2 248 ? 72.430 165.206 249.687 1.00 87.43 225 GLY D CA 1
ATOM 9031 C C . GLY D 2 248 ? 72.422 164.053 250.680 1.00 87.43 225 GLY D C 1
ATOM 9032 O O . GLY D 2 248 ? 72.073 164.239 251.844 1.00 87.43 225 GLY D O 1
ATOM 9033 N N . PRO D 2 249 ? 72.809 162.842 250.256 1.00 79.51 226 PRO D N 1
ATOM 9034 C CA . PRO D 2 249 ? 72.834 161.668 251.139 1.00 79.51 226 PRO D CA 1
ATOM 9035 C C . PRO D 2 249 ? 73.591 161.820 252.453 1.00 79.51 226 PRO D C 1
ATOM 9036 O O . PRO D 2 249 ? 73.191 161.241 253.456 1.00 79.51 226 PRO D O 1
ATOM 9040 N N . THR D 2 250 ? 74.686 162.577 252.454 1.00 117.62 227 THR D N 1
ATOM 9041 C CA . THR D 2 250 ? 75.445 162.781 253.686 1.00 117.62 227 THR D CA 1
ATOM 9042 C C . THR D 2 250 ? 74.597 163.635 254.610 1.00 117.62 227 THR D C 1
ATOM 9043 O O . THR D 2 250 ? 74.375 163.282 255.765 1.00 117.62 227 THR D O 1
ATOM 9047 N N . LEU D 2 251 ? 74.115 164.758 254.085 1.00 90.71 228 LEU D N 1
ATOM 9048 C CA . LEU D 2 251 ? 73.288 165.674 254.853 1.00 90.71 228 LEU D CA 1
ATOM 9049 C C . LEU D 2 251 ? 72.273 164.926 255.678 1.00 90.71 228 LEU D C 1
ATOM 9050 O O . LEU D 2 251 ? 72.189 165.104 256.885 1.00 90.71 228 LEU D O 1
ATOM 9055 N N . ILE D 2 252 ? 71.496 164.090 255.011 1.00 88.50 229 ILE D N 1
ATOM 9056 C CA . ILE D 2 252 ? 70.471 163.310 255.679 1.00 88.50 229 ILE D CA 1
ATOM 9057 C C . ILE D 2 252 ? 71.033 162.559 256.888 1.00 88.50 229 ILE D C 1
ATOM 9058 O O . ILE D 2 252 ? 70.350 162.402 257.900 1.00 88.50 229 ILE D O 1
ATOM 9063 N N . TYR D 2 253 ? 72.277 162.100 256.785 1.00 108.92 230 TYR D N 1
ATOM 9064 C CA . TYR D 2 253 ? 72.915 161.374 257.883 1.00 108.92 230 TYR D CA 1
ATOM 9065 C C . TYR D 2 253 ? 73.304 162.339 258.996 1.00 108.92 230 TYR D C 1
ATOM 9066 O O . TYR D 2 253 ? 73.106 162.052 260.179 1.00 108.92 230 TYR D O 1
ATOM 9075 N N . ASP D 2 254 ? 73.865 163.480 258.605 1.00 89.69 231 ASP D N 1
ATOM 9076 C CA . ASP D 2 254 ? 74.274 164.497 259.563 1.00 89.69 231 ASP D CA 1
ATOM 9077 C C . ASP D 2 254 ? 73.059 164.805 260.426 1.00 89.69 231 ASP D C 1
ATOM 9078 O O . ASP D 2 254 ? 73.071 164.576 261.637 1.00 89.69 231 ASP D O 1
ATOM 9083 N N . ARG D 2 255 ? 72.004 165.307 259.787 1.00 90.23 232 ARG D N 1
ATOM 9084 C CA . ARG D 2 255 ? 70.778 165.629 260.493 1.00 90.23 232 ARG D CA 1
ATOM 9085 C C . ARG D 2 255 ? 70.319 164.471 261.352 1.00 90.23 232 ARG D C 1
ATOM 9086 O O . ARG D 2 255 ? 70.021 164.658 262.520 1.00 90.23 232 ARG D O 1
ATOM 9094 N N . PHE D 2 256 ? 70.282 163.270 260.791 1.00 82.46 233 PHE D N 1
ATOM 9095 C CA . PHE D 2 256 ? 69.820 162.114 261.550 1.00 82.46 233 PHE D CA 1
ATOM 9096 C C . PHE D 2 256 ? 70.430 161.900 262.935 1.00 82.46 233 PHE D C 1
ATOM 9097 O O . PHE D 2 256 ? 69.716 161.551 263.881 1.00 82.46 233 PHE D O 1
ATOM 9105 N N . ILE D 2 257 ? 71.739 162.085 263.069 1.00 125.60 234 ILE D N 1
ATOM 9106 C CA . ILE D 2 257 ? 72.364 161.885 264.374 1.00 125.60 234 ILE D CA 1
ATOM 9107 C C . ILE D 2 257 ? 72.089 163.069 265.283 1.00 125.60 234 ILE D C 1
ATOM 9108 O O . ILE D 2 257 ? 71.596 162.922 266.401 1.00 125.60 234 ILE D O 1
ATOM 9113 N N . SER D 2 258 ? 72.424 164.249 264.784 1.00 116.57 235 SER D N 1
ATOM 9114 C CA . SER D 2 258 ? 72.230 165.475 265.528 1.00 116.57 235 SER D CA 1
ATOM 9115 C C . SER D 2 258 ? 70.760 165.666 265.911 1.00 116.57 235 SER D C 1
ATOM 9116 O O . SER D 2 258 ? 70.347 165.317 267.017 1.00 116.57 235 SER D O 1
ATOM 9119 N N . TYR D 2 259 ? 69.978 166.197 264.974 1.00 100.47 236 TYR D N 1
ATOM 9120 C CA . TYR D 2 259 ? 68.562 166.490 265.183 1.00 100.47 236 TYR D CA 1
ATOM 9121 C C . TYR D 2 259 ? 67.596 165.308 265.034 1.00 100.47 236 TYR D C 1
ATOM 9122 O O . TYR D 2 259 ? 66.429 165.500 264.703 1.00 100.47 236 TYR D O 1
ATOM 9131 N N . GLY D 2 260 ? 68.075 164.093 265.279 1.00 93.97 237 GLY D N 1
ATOM 9132 C CA . GLY D 2 260 ? 67.218 162.924 265.172 1.00 93.97 237 GLY D CA 1
ATOM 9133 C C . GLY D 2 260 ? 66.454 162.722 263.870 1.00 93.97 237 GLY D C 1
ATOM 9134 O O . GLY D 2 260 ? 66.610 163.462 262.893 1.00 93.97 237 GLY D O 1
ATOM 9135 N N . LEU D 2 261 ? 65.601 161.704 263.880 1.00 88.65 238 LEU D N 1
ATOM 9136 C CA . LEU D 2 261 ? 64.786 161.314 262.731 1.00 88.65 238 LEU D CA 1
ATOM 9137 C C . LEU D 2 261 ? 63.784 162.327 262.149 1.00 88.65 238 LEU D C 1
ATOM 9138 O O . LEU D 2 261 ? 63.356 162.181 261.007 1.00 88.65 238 LEU D O 1
ATOM 9143 N N . SER D 2 262 ? 63.407 163.341 262.921 1.00 78.80 239 SER D N 1
ATOM 9144 C CA . SER D 2 262 ? 62.446 164.343 262.456 1.00 78.80 239 SER D CA 1
ATOM 9145 C C . SER D 2 262 ? 62.941 165.232 261.320 1.00 78.80 239 SER D C 1
ATOM 9146 O O . SER D 2 262 ? 62.276 165.345 260.305 1.00 78.80 239 SER D O 1
ATOM 9149 N N . ALA D 2 263 ? 64.090 165.881 261.491 1.00 121.01 240 ALA D N 1
ATOM 9150 C CA . ALA D 2 263 ? 64.621 166.746 260.437 1.00 121.01 240 ALA D CA 1
ATOM 9151 C C . ALA D 2 263 ? 65.396 165.882 259.469 1.00 121.01 240 ALA D C 1
ATOM 9152 O O . ALA D 2 263 ? 66.008 166.380 258.524 1.00 121.01 240 ALA D O 1
ATOM 9154 N N . SER D 2 264 ? 65.357 164.578 259.721 1.00 99.60 241 SER D N 1
ATOM 9155 C CA . SER D 2 264 ? 66.048 163.604 258.892 1.00 99.60 241 SER D CA 1
ATOM 9156 C C . SER D 2 264 ? 65.175 163.122 257.719 1.00 99.60 241 SER D C 1
ATOM 9157 O O . SER D 2 264 ? 65.543 163.302 256.558 1.00 99.60 241 SER D O 1
ATOM 9160 N N . ARG D 2 265 ? 64.021 162.527 258.028 1.00 89.45 242 ARG D N 1
ATOM 9161 C CA . ARG D 2 265 ? 63.100 162.014 257.009 1.00 89.45 242 ARG D CA 1
ATOM 9162 C C . ARG D 2 265 ? 62.748 162.993 255.888 1.00 89.45 242 ARG D C 1
ATOM 9163 O O . ARG D 2 265 ? 62.833 162.656 254.708 1.00 89.45 242 ARG D O 1
ATOM 9171 N N . PRO D 2 266 ? 62.320 164.211 256.243 1.00 82.55 243 PRO D N 1
ATOM 9172 C CA . PRO D 2 266 ? 61.949 165.233 255.260 1.00 82.55 243 PRO D CA 1
ATOM 9173 C C . PRO D 2 266 ? 62.957 165.476 254.140 1.00 82.55 243 PRO D C 1
ATOM 9174 O O . PRO D 2 266 ? 62.582 165.920 253.052 1.00 82.55 243 PRO D O 1
ATOM 9178 N N . ILE D 2 267 ? 64.229 165.191 254.402 1.00 71.23 244 ILE D N 1
ATOM 9179 C CA . ILE D 2 267 ? 65.265 165.375 253.393 1.00 71.23 244 ILE D CA 1
ATOM 9180 C C . ILE D 2 267 ? 65.368 164.112 252.533 1.00 71.23 244 ILE D C 1
ATOM 9181 O O . ILE D 2 267 ? 65.589 164.187 251.325 1.00 71.23 244 ILE D O 1
ATOM 9186 N N . ALA D 2 268 ? 65.209 162.954 253.166 1.00 116.71 245 ALA D N 1
ATOM 9187 C CA . ALA D 2 268 ? 65.283 161.682 252.457 1.00 116.71 245 ALA D CA 1
ATOM 9188 C C . ALA D 2 268 ? 64.091 161.546 251.524 1.00 116.71 245 ALA D C 1
ATOM 9189 O O . ALA D 2 268 ? 64.204 160.956 250.452 1.00 116.71 245 ALA D O 1
ATOM 9191 N N . VAL D 2 269 ? 62.948 162.089 251.935 1.00 83.55 246 VAL D N 1
ATOM 9192 C CA . VAL D 2 269 ? 61.747 162.033 251.111 1.00 83.55 246 VAL D CA 1
ATOM 9193 C C . VAL D 2 269 ? 61.886 163.015 249.972 1.00 83.55 246 VAL D C 1
ATOM 9194 O O . VAL D 2 269 ? 61.499 162.743 248.837 1.00 83.55 246 VAL D O 1
ATOM 9198 N N . LEU D 2 270 ? 62.441 164.171 250.279 1.00 89.92 247 LEU D N 1
ATOM 9199 C CA . LEU D 2 270 ? 62.613 165.167 249.251 1.00 89.92 247 LEU D CA 1
ATOM 9200 C C . LEU D 2 270 ? 63.643 164.681 248.234 1.00 89.92 247 LEU D C 1
ATOM 9201 O O . LEU D 2 270 ? 63.541 164.988 247.055 1.00 89.92 247 LEU D O 1
ATOM 9206 N N . LEU D 2 271 ? 64.627 163.911 248.682 1.00 85.78 248 LEU D N 1
ATOM 9207 C CA . LEU D 2 271 ? 65.641 163.405 247.764 1.00 85.78 248 LEU D CA 1
ATOM 9208 C C . LEU D 2 271 ? 65.054 162.377 246.797 1.00 85.78 248 LEU D C 1
ATOM 9209 O O . LEU D 2 271 ? 65.255 162.486 245.590 1.00 85.78 248 LEU D O 1
ATOM 9214 N N . ILE D 2 272 ? 64.331 161.386 247.317 1.00 93.43 249 ILE D N 1
ATOM 9215 C CA . ILE D 2 272 ? 63.743 160.376 246.452 1.00 93.43 249 ILE D CA 1
ATOM 9216 C C . ILE D 2 272 ? 62.886 160.974 245.369 1.00 93.43 249 ILE D C 1
ATOM 9217 O O . ILE D 2 272 ? 63.078 160.690 244.188 1.00 93.43 249 ILE D O 1
ATOM 9222 N N . LEU D 2 273 ? 61.916 161.788 245.751 1.00 100.72 250 LEU D N 1
ATOM 9223 C CA . LEU D 2 273 ? 61.088 162.394 244.755 1.00 100.72 250 LEU D CA 1
ATOM 9224 C C . LEU D 2 273 ? 61.903 162.962 243.580 1.00 100.72 250 LEU D C 1
ATOM 9225 O O . LEU D 2 273 ? 61.410 163.046 242.456 1.00 100.72 250 LEU D O 1
ATOM 9230 N N . VAL D 2 274 ? 63.143 163.329 243.840 1.00 102.39 251 VAL D N 1
ATOM 9231 C CA . VAL D 2 274 ? 64.025 163.861 242.805 1.00 102.39 251 VAL D CA 1
ATOM 9232 C C . VAL D 2 274 ? 64.594 162.715 241.997 1.00 102.39 251 VAL D C 1
ATOM 9233 O O . VAL D 2 274 ? 64.760 162.825 240.789 1.00 102.39 251 VAL D O 1
ATOM 9237 N N . THR D 2 275 ? 64.893 161.609 242.666 1.00 102.42 252 THR D N 1
ATOM 9238 C CA . THR D 2 275 ? 65.411 160.445 241.970 1.00 102.42 252 THR D CA 1
ATOM 9239 C C . THR D 2 275 ? 64.317 159.913 241.052 1.00 102.42 252 THR D C 1
ATOM 9240 O O . THR D 2 275 ? 64.558 159.667 239.878 1.00 102.42 252 THR D O 1
ATOM 9244 N N . LEU D 2 276 ? 63.112 159.766 241.583 1.00 102.87 253 LEU D N 1
ATOM 9245 C CA . LEU D 2 276 ? 62.027 159.256 240.793 1.00 102.87 253 LEU D CA 1
ATOM 9246 C C . LEU D 2 276 ? 61.652 160.220 239.685 1.00 102.87 253 LEU D C 1
ATOM 9247 O O . LEU D 2 276 ? 61.161 159.782 238.648 1.00 102.87 253 LEU D O 1
ATOM 9252 N N . SER D 2 277 ? 61.879 161.534 239.874 1.00 159.13 254 SER D N 1
ATOM 9253 C CA . SER D 2 277 ? 61.555 162.482 238.832 1.00 159.13 254 SER D CA 1
ATOM 9254 C C . SER D 2 277 ? 62.522 162.386 237.703 1.00 159.13 254 SER D C 1
ATOM 9255 O O . SER D 2 277 ? 62.133 162.559 236.539 1.00 159.13 254 SER D O 1
ATOM 9258 N N . ILE D 2 278 ? 63.773 162.095 237.998 1.00 187.30 255 ILE D N 1
ATOM 9259 C CA . ILE D 2 278 ? 64.817 161.950 236.996 1.00 187.30 255 ILE D CA 1
ATOM 9260 C C . ILE D 2 278 ? 64.703 160.581 236.338 1.00 187.30 255 ILE D C 1
ATOM 9261 O O . ILE D 2 278 ? 64.525 160.481 235.120 1.00 187.30 255 ILE D O 1
ATOM 9266 N N . PHE D 2 279 ? 64.793 159.523 237.169 1.00 136.96 256 PHE D N 1
ATOM 9267 C CA . PHE D 2 279 ? 64.695 158.132 236.751 1.00 136.96 256 PHE D CA 1
ATOM 9268 C C . PHE D 2 279 ? 63.509 157.923 235.797 1.00 136.96 256 PHE D C 1
ATOM 9269 O O . PHE D 2 279 ? 63.630 157.293 234.748 1.00 136.96 256 PHE D O 1
ATOM 9277 N N . LEU D 2 280 ? 62.379 158.458 236.217 1.00 200.00 257 LEU D N 1
ATOM 9278 C CA . LEU D 2 280 ? 61.128 158.334 235.493 1.00 200.00 257 LEU D CA 1
ATOM 9279 C C . LEU D 2 280 ? 60.968 159.299 234.289 1.00 200.00 257 LEU D C 1
ATOM 9280 O O . LEU D 2 280 ? 60.290 158.937 233.336 1.00 200.00 257 LEU D O 1
ATOM 9285 N N . VAL D 2 281 ? 61.564 160.498 234.325 1.00 200.00 258 VAL D N 1
ATOM 9286 C CA . VAL D 2 281 ? 61.463 161.409 233.166 1.00 200.00 258 VAL D CA 1
ATOM 9287 C C . VAL D 2 281 ? 62.253 160.795 231.994 1.00 200.00 258 VAL D C 1
ATOM 9288 O O . VAL D 2 281 ? 62.237 161.337 230.876 1.00 200.00 258 VAL D O 1
ATOM 9292 N N . ILE D 2 282 ? 62.907 159.651 232.238 1.00 200.00 259 ILE D N 1
ATOM 9293 C CA . ILE D 2 282 ? 63.727 159.012 231.206 1.00 200.00 259 ILE D CA 1
ATOM 9294 C C . ILE D 2 282 ? 63.583 157.467 230.964 1.00 200.00 259 ILE D C 1
ATOM 9295 O O . ILE D 2 282 ? 63.508 157.046 229.799 1.00 200.00 259 ILE D O 1
ATOM 9300 N N . ARG D 2 283 ? 63.526 156.618 231.999 1.00 185.17 260 ARG D N 1
ATOM 9301 C CA . ARG D 2 283 ? 63.392 155.165 231.772 1.00 185.17 260 ARG D CA 1
ATOM 9302 C C . ARG D 2 283 ? 62.098 154.713 231.076 1.00 185.17 260 ARG D C 1
ATOM 9303 O O . ARG D 2 283 ? 62.180 154.088 230.000 1.00 185.17 260 ARG D O 1
#

Radius of gyration: 38.55 Å; Cα contacts (8 Å, |Δi|>4): 2472; chains: 4; bounding box: 70×87×106 Å

Nearest PDB structures (foldseek):
  3d31-assembly1_A  TM=1.003E+00  e=9.928E-77  unclassified
  8zx1-assembly1_D  TM=6.588E-01  e=5.670E-35  Escherichia coli
  8y5f-assembly1_D  TM=6.584E-01  e=4.435E-34  Escherichia coli
  2d62-assembly1_A-2  TM=6.280E-01  e=1.341E-32  Pyrococcus horikoshii
  3fvq-assembly1_B  TM=6.437E-01  e=2.035E-27  Neisseria gonorrhoeae FA 1090

InterPro domains:
  IPR003439 ABC transporter-like, ATP-binding domain [PF00005] (16-155)
  IPR003439 ABC transporter-like, ATP-binding domain [PS50893] (2-228)
  IPR003593 AAA+ ATPase domain [SM00382] (25-206)
  IPR004606 Molybdenum-pterin binding domain [PS51866] (284-348)
  IPR005116 Transport-associated OB, type 1 [PF03459] (285-346)
  IPR008995 Molybdate/tungstate binding, C-terminal [SSF50331] (232-347)
  IPR012340 Nucleic acid-binding, OB-fold [G3DSA:2.40.50.140] (232-273)
  IPR017871 ABC transporter-like, conserved site [PS00211] (128-142)
  IPR027417 P-loop containing nucleoside triphosphate hydrolase [G3DSA:3.40.50.300] (1-231)
  IPR027417 P-loop containing nucleoside triphosphate hydrolase [SSF52540] (1-229)
  IPR047641 ABC transporter, ATP-binding protein MalK/UgpC-like [PTHR43875] (2-347)

Foldseek 3Di:
DKWWAQFWADDPQFTAGGDTDDQDFLFAEEEAADDPVPQVVVLVQQLPPDQTPDTFIADVHRTCSPPHNLVSQAFEAEQQGPFDQVAQLLRRLCVNCVVVPHDDVVLLVVLCVLLVNPVRSGPGLVVDDLSNSVSSSSSSSCSSLDQEYEYECNAPPDDVVCNQVSLVSVLVCSPVSSHRYYYYDHDVVSCQSRGCKYFYAHSNRTDDMGHSCCQQVPNDPDPSCVSRPAKDKFFWFWADQDPQWTWTDGQHDIAIAGDDDDGGDGKIKIAGLAQKDKDLDDDDDLFPAKAKFFWAAWADDDQKIWTWTPRSGTHIHIGGVVVCVVDDRPRGRIIIITGHRHRIDMGD/DKWWAQFWADDPQFTAGGDTDDQDFLFAEEEAADDPVPQVVVLVLQLPPDQTPDTFIADVHRTCSPPHNLVSQAQEAEQQGPFDQVAQLLRRLCVNCVVVPHDDVVLLVVLCVLLVNPVRSGPGLVVADLSNSVSSSSSSSCSSLDQEHEYECNAPPDDVVCNQVSLVSVLVCSPVSSHRYYYYDHDVVSCQSRGCKYFYAHSNRTDDMGHSCCQQVPNDPDPSCVSRPAKDKFFWFWADQDPQWTWTDGQHDIAIAGDDDDGGDGKIKIAGLAQKDKDLDDDDDLFPAKAKFFWAAWADDDQKIWTWTPRSGTHIHIGGVVVCVVDDRPRGRIIIITGHRHRIDMGD/DVCVVVVVVVVVVVCVVVVVLVVLVCCCVPPPVVLLVVLVVPCLQVLQQCLLLVLLLLLLVVLCVPLLVLLLDLLPDDDDCNVVVVVLLVPLQPCPLQNLQVVLCLDCPCPHVPVVVCVPPDHAFQDSVVLSVLLNSNLSSQLNVLSNVLLNVDDDVQLVVVVVVPDDNVSSCVPPSCVSSVVSNVVSSLSSSLSSLPRDSSRCSRRVPVNHLVSSLVVCCVVVNDSNNSSSVSVNVVVVCVSVVVRD/DVVVVVVVVVVVVVCVVVVVLVVLVCCCVPPPVVLLVVLVVPCLQVLQQCLLLVLLLLLLVVLCVPLLVLLLDLLPDDDDCNVVVVVLLVPLQPCPQQNLQVVLCLDCPCPHVPVVVCVPPDHAFQDSVVLSVLLNSNLSSQLNVLSNVLLNVDDDVQLVVVVVVPDDNVSSCVPPSCVSSVVSNVLSSLSSSLSSLPRDSSRCSRRCPVNHLVSSLVVCCVVVNDSNNSSSVSVNVVVNCVSNVVRD

Organism: Methanosarcina acetivorans (strain ATCC 35395 / DSM 2834 / JCM 12185 / C2A) (NCBI:txid188937)

CATH classification: 3.40.50.300 (+2 more: 2.40.50.140, 2.40.50.100)